Protein 1VGW (pdb70)

CATH classification: 3.90.550.10

Radius of gyration: 42.95 Å; Cα contacts (8 Å, |Δi|>4): 2694; chains: 6; bounding box: 74×108×141 Å

Sequence (1273 aa):
KRKNIALIPAAPKQYVEIGSKTVLEHVLGIFERHEAVDLTVVVVSPEDTFADKVQTAFPQVRVWKNGGQTRAETVRNGVAKLLETGLAAETDNILVHDAARCCLPSEALARLIEQAGNAAEGGILAVPVADTLKRAESGQISATVDRSGLWQAQTPQLFQAGLLHRALAAGITDEASAVEKLGVRPLLIQGDARNLKLTQPQDAYIVRLLLDLKRKNIALIPAAKQYVEIGSKTVLEHVLGIFERHEAVDLTVVVVSPEDTFADKVQTAFPQVRVWKNGGQTRAETVRNGVAKLLETGLAAETDNILVHDAARCCLPSEALARLIEQAGNAAEGGILAVPVADTLKRAESGQISATVDRSGLWQAQTPQLFQAGLLHRALAALGGITDEASAVEKLGVRPLLIQGDARNLKLTQPQDAYIVRLLLDSLKRKNIALIPAAGPKQYVEIGSKTVLEHVLGIFERHEAVDLTVVVVSPEDTFADKVQTAFPQVRVWKNGGQTRAETVRNGVAKLLETGLAAETDNILVHDAARCCLPSEALARLIEQAGNAAEGGILAVPVADTLKRAESGQISATVDRSGLWQAQTPQLFQAGLLHRALAAITDEASAVEKLGVRPLLIQGDARNLKLTQPQDAYIVRLLLDRKNIALIPAAPKQYVEIGSKTVLEHVLGIFERHEAVDLTVVVVSPEDTFADKVQTAFPQVRVWKNGGQTRAETVRNGVAKLLETGLAAETDNILVHDAARCCLPSEALARLIEQAGNAAEGGILAVPVADTLKRAESGQISATVDRSGLWQAQTPQLFQAGLLHRALAAGITDEASAVEKLGVRPLLIQGDARNLKLTQPQDAYIVRLLLDSLKRKNIALIPAAGPKQYVEIGSKTVLEHVLGIFERHEAVDLTVVVVSPEDTFADKVQTAFPQVRVWKNGGQTRAETVRNGVAKLLETGLAAETDNILVHDAARCCLPSEALARLIEQAGNAAEGGILAVPVADTLKRAESGQISATVDRSGLWQAQTPQLFQAGLLHRALAITDEASAVEKLGVRPLLIQGDARNLKLTQPQDAYIVRLLLDKRKNIALIPAAQYVEIGSKTVLEHVLGIFERHEAVDLTVVVVSPEDTFADKVQTAFPQVRVWKNGGQTRAETVRNGVAKLLETGLAAETDNILVHDAARCCLPSEALARLIEQAGNAAEGGILAVPVADTLKRAESGQISATVDRSGLWQAQTPQLFQAGLLHRALAGITDEASAVEKLGVRPLLIQGDARNLKLTQPQDAYIVRLLLD

Structure (mmCIF, N/CA/C/O backbone):
data_1VGW
#
_entry.id   1VGW
#
_cell.length_a   50.168
_cell.length_b   95.109
_cell.length_c   173.856
_cell.angle_alpha   90.00
_cell.angle_beta   93.65
_cell.angle_gamma   90.00
#
_symmetry.space_group_name_H-M   'P 1 21 1'
#
loop_
_entity.id
_entity.type
_entity.pdbx_description
1 polymer '4-diphosphocytidyl-2C-methyl-D-erythritol synthase'
2 water water
#
loop_
_atom_site.group_PDB
_atom_site.id
_atom_site.type_symbol
_atom_site.label_atom_id
_atom_site.label_alt_id
_atom_site.label_comp_id
_atom_site.label_asym_id
_atom_site.label_entity_id
_atom_site.label_seq_id
_atom_site.pdbx_PDB_ins_code
_atom_site.Cartn_x
_atom_site.Cartn_y
_atom_site.Cartn_z
_atom_site.occupancy
_atom_site.B_iso_or_equiv
_atom_site.auth_seq_id
_atom_site.auth_comp_id
_atom_site.auth_asym_id
_atom_site.auth_atom_id
_atom_site.pdbx_PDB_model_num
ATOM 1 N N . LYS A 1 4 ? 41.018 83.242 18.405 1.00 50.10 2 LYS A N 1
ATOM 2 C CA . LYS A 1 4 ? 39.751 83.955 18.128 1.00 49.03 2 LYS A CA 1
ATOM 3 C C . LYS A 1 4 ? 38.962 84.154 19.408 1.00 48.45 2 LYS A C 1
ATOM 4 O O . LYS A 1 4 ? 38.535 85.295 19.710 1.00 50.29 2 LYS A O 1
ATOM 10 N N . ARG A 1 5 ? 38.798 83.124 20.250 1.00 45.96 3 ARG A N 1
ATOM 11 C CA . ARG A 1 5 ? 38.037 83.339 21.490 1.00 44.56 3 ARG A CA 1
ATOM 12 C C . ARG A 1 5 ? 38.815 84.145 22.528 1.00 42.42 3 ARG A C 1
ATOM 13 O O . ARG A 1 5 ? 39.973 83.819 22.824 1.00 41.41 3 ARG A O 1
ATOM 21 N N . LYS A 1 6 ? 38.159 85.158 23.120 1.00 40.32 4 LYS A N 1
ATOM 22 C CA . LYS A 1 6 ? 38.850 85.944 24.158 1.00 39.81 4 LYS A CA 1
ATOM 23 C C . LYS A 1 6 ? 38.459 85.547 25.590 1.00 39.12 4 LYS A C 1
ATOM 24 O O . LYS A 1 6 ? 37.430 84.923 25.842 1.00 39.97 4 LYS A O 1
ATOM 30 N N . ASN A 1 7 ? 39.275 85.942 26.544 1.00 37.46 5 ASN A N 1
ATOM 31 C CA . ASN A 1 7 ? 39.075 85.802 27.978 1.00 37.30 5 ASN A CA 1
ATOM 32 C C . ASN A 1 7 ? 39.244 87.204 28.634 1.00 35.59 5 ASN A C 1
ATOM 33 O O . ASN A 1 7 ? 40.284 87.849 28.540 1.00 34.63 5 ASN A O 1
ATOM 38 N N . ILE A 1 8 ? 38.147 87.756 29.087 1.00 31.92 6 ILE A N 1
ATOM 39 C CA . ILE A 1 8 ? 37.998 89.055 29.660 1.00 31.01 6 ILE A CA 1
ATOM 40 C C . ILE A 1 8 ? 37.646 89.091 31.159 1.00 31.33 6 ILE A C 1
ATOM 41 O O . ILE A 1 8 ? 36.594 88.579 31.599 1.00 27.67 6 ILE A O 1
ATOM 46 N N . ALA A 1 9 ? 38.518 89.705 31.944 1.00 28.24 7 ALA A N 1
ATOM 47 C CA . ALA A 1 9 ? 38.357 89.900 33.352 1.00 32.38 7 ALA A CA 1
ATOM 48 C C . ALA A 1 9 ? 37.449 91.099 33.660 1.00 33.05 7 ALA A C 1
ATOM 49 O O . ALA A 1 9 ? 37.542 92.133 32.975 1.00 33.11 7 ALA A O 1
ATOM 51 N N . LEU A 1 10 ? 36.546 90.879 34.622 1.00 31.38 8 LEU A N 1
ATOM 52 C CA . LEU A 1 10 ? 35.622 91.978 35.012 1.00 31.95 8 LEU A CA 1
ATOM 53 C C . LEU A 1 10 ? 35.641 92.080 36.542 1.00 33.63 8 LEU A C 1
ATOM 54 O O . LEU A 1 10 ? 35.633 91.047 37.213 1.00 34.00 8 LEU A O 1
ATOM 59 N N . ILE A 1 11 ? 35.860 93.274 37.079 1.00 33.81 9 ILE A N 1
ATOM 60 C CA . ILE A 1 11 ? 35.945 93.492 38.518 1.00 33.11 9 ILE A CA 1
ATOM 61 C C . ILE A 1 11 ? 34.960 94.558 38.986 1.00 34.23 9 ILE A C 1
ATOM 62 O O . ILE A 1 11 ? 35.118 95.703 38.603 1.00 33.00 9 ILE A O 1
ATOM 67 N N . PRO A 1 12 ? 33.953 94.144 39.751 1.00 35.87 10 PRO A N 1
ATOM 68 C CA . PRO A 1 12 ? 32.966 95.042 40.347 1.00 35.01 10 PRO A CA 1
ATOM 69 C C . PRO A 1 12 ? 33.596 95.691 41.576 1.00 35.42 10 PRO A C 1
ATOM 70 O O . PRO A 1 12 ? 34.146 95.001 42.434 1.00 35.13 10 PRO A O 1
ATOM 74 N N . ALA A 1 13 ? 33.736 97.011 41.548 1.00 36.88 11 ALA A N 1
ATOM 75 C CA . ALA A 1 13 ? 34.383 97.754 42.646 1.00 36.22 11 ALA A CA 1
ATOM 76 C C . ALA A 1 13 ? 33.696 99.078 42.888 1.00 36.52 11 ALA A C 1
ATOM 77 O O . ALA A 1 13 ? 34.306 100.146 42.884 1.00 38.06 11 ALA A O 1
ATOM 79 N N . ALA A 1 14 ? 32.358 99.051 42.919 1.00 38.06 12 ALA A N 1
ATOM 80 C CA . ALA A 1 14 ? 31.573 100.261 43.080 1.00 39.33 12 ALA A CA 1
ATOM 81 C C . ALA A 1 14 ? 30.994 100.417 44.498 1.00 38.22 12 ALA A C 1
ATOM 82 O O . ALA A 1 14 ? 29.938 101.081 44.553 1.00 41.42 12 ALA A O 1
ATOM 84 N N . PRO A 1 25 ? 35.163 98.899 53.537 1.00 84.03 23 PRO A N 1
ATOM 85 C CA . PRO A 1 25 ? 35.159 98.430 52.156 1.00 83.51 23 PRO A CA 1
ATOM 86 C C . PRO A 1 25 ? 36.214 99.096 51.297 1.00 83.29 23 PRO A C 1
ATOM 87 O O . PRO A 1 25 ? 35.921 99.520 50.164 1.00 83.89 23 PRO A O 1
ATOM 91 N N . LYS A 1 26 ? 37.463 99.161 51.774 1.00 82.02 24 LYS A N 1
ATOM 92 C CA . LYS A 1 26 ? 38.501 99.822 51.014 1.00 80.81 24 LYS A CA 1
ATOM 93 C C . LYS A 1 26 ? 39.394 98.892 50.211 1.00 79.39 24 LYS A C 1
ATOM 94 O O . LYS A 1 26 ? 40.122 98.037 50.688 1.00 79.69 24 LYS A O 1
ATOM 100 N N . GLN A 1 27 ? 39.332 99.143 48.904 1.00 76.51 25 GLN A N 1
ATOM 101 C CA . GLN A 1 27 ? 40.116 98.466 47.881 1.00 72.77 25 GLN A CA 1
ATOM 102 C C . GLN A 1 27 ? 41.304 99.409 47.579 1.00 71.54 25 GLN A C 1
ATOM 103 O O . GLN A 1 27 ? 42.203 99.152 46.824 1.00 69.99 25 GLN A O 1
ATOM 109 N N . TYR A 1 28 ? 41.223 100.542 48.266 1.00 70.94 26 TYR A N 1
ATOM 110 C CA . TYR A 1 28 ? 42.143 101.635 48.240 1.00 70.41 26 TYR A CA 1
ATOM 111 C C . TYR A 1 28 ? 43.073 101.680 49.444 1.00 70.58 26 TYR A C 1
ATOM 112 O O . TYR A 1 28 ? 43.713 102.693 49.707 1.00 69.58 26 TYR A O 1
ATOM 121 N N . VAL A 1 29 ? 43.128 100.578 50.178 1.00 72.18 27 VAL A N 1
ATOM 122 C CA . VAL A 1 29 ? 44.016 100.467 51.332 1.00 74.09 27 VAL A CA 1
ATOM 123 C C . VAL A 1 29 ? 45.452 100.358 50.805 1.00 74.73 27 VAL A C 1
ATOM 124 O O . VAL A 1 29 ? 45.667 99.667 49.814 1.00 74.64 27 VAL A O 1
ATOM 128 N N . GLU A 1 30 ? 46.396 100.942 51.524 1.00 75.38 28 GLU A N 1
ATOM 129 C CA . GLU A 1 30 ? 47.782 100.931 51.100 1.00 75.94 28 GLU A CA 1
ATOM 130 C C . GLU A 1 30 ? 48.652 99.885 51.759 1.00 75.47 28 GLU A C 1
ATOM 131 O O . GLU A 1 30 ? 48.948 99.910 52.949 1.00 76.56 28 GLU A O 1
ATOM 133 N N . ILE A 1 31 ? 49.081 98.918 50.958 1.00 74.71 29 ILE A N 1
ATOM 134 C CA . ILE A 1 31 ? 49.971 97.841 51.381 1.00 74.30 29 ILE A CA 1
ATOM 135 C C . ILE A 1 31 ? 51.108 97.727 50.368 1.00 74.97 29 ILE A C 1
ATOM 136 O O . ILE A 1 31 ? 50.853 97.815 49.154 1.00 75.35 29 ILE A O 1
ATOM 141 N N . GLY A 1 32 ? 52.352 97.589 50.820 1.00 74.72 30 GLY A N 1
ATOM 142 C CA . GLY A 1 32 ? 53.454 97.547 49.802 1.00 74.44 30 GLY A CA 1
ATOM 143 C C . GLY A 1 32 ? 53.486 98.956 49.191 1.00 73.38 30 GLY A C 1
ATOM 144 O O . GLY A 1 32 ? 53.113 99.896 49.912 1.00 74.30 30 GLY A O 1
ATOM 145 N N . SER A 1 33 ? 53.740 99.111 47.906 1.00 72.58 31 SER A N 1
ATOM 146 C CA . SER A 1 33 ? 53.747 100.457 47.329 1.00 72.05 31 SER A CA 1
ATOM 147 C C . SER A 1 33 ? 52.467 100.812 46.610 1.00 70.78 31 SER A C 1
ATOM 148 O O . SER A 1 33 ? 52.429 101.838 45.907 1.00 71.19 31 SER A O 1
ATOM 151 N N . LYS A 1 34 ? 51.415 100.001 46.723 1.00 69.43 32 LYS A N 1
ATOM 152 C CA . LYS A 1 34 ? 50.164 100.275 46.023 1.00 66.52 32 LYS A CA 1
ATOM 153 C C . LYS A 1 34 ? 48.899 99.947 46.813 1.00 64.08 32 LYS A C 1
ATOM 154 O O . LYS A 1 34 ? 48.917 99.333 47.874 1.00 64.08 32 LYS A O 1
ATOM 160 N N . THR A 1 35 ? 47.760 100.249 46.186 1.00 61.24 33 THR A N 1
ATOM 161 C CA . THR A 1 35 ? 46.455 99.923 46.744 1.00 58.92 33 THR A CA 1
ATOM 162 C C . THR A 1 35 ? 46.124 98.442 46.480 1.00 56.18 33 THR A C 1
ATOM 163 O O . THR A 1 35 ? 46.814 97.795 45.685 1.00 56.49 33 THR A O 1
ATOM 167 N N . VAL A 1 36 ? 45.100 97.919 47.129 1.00 52.76 34 VAL A N 1
ATOM 168 C CA . VAL A 1 36 ? 44.630 96.550 46.975 1.00 48.68 34 VAL A CA 1
ATOM 169 C C . VAL A 1 36 ? 44.177 96.302 45.522 1.00 47.17 34 VAL A C 1
ATOM 170 O O . VAL A 1 36 ? 44.590 95.322 44.914 1.00 44.10 34 VAL A O 1
ATOM 174 N N . LEU A 1 37 ? 43.396 97.243 44.994 1.00 45.19 35 LEU A N 1
ATOM 175 C CA . LEU A 1 37 ? 42.921 97.223 43.644 1.00 45.90 35 LEU A CA 1
ATOM 176 C C . LEU A 1 37 ? 44.063 97.168 42.635 1.00 46.18 35 LEU A C 1
ATOM 177 O O . LEU A 1 37 ? 44.081 96.333 41.742 1.00 47.64 35 LEU A O 1
ATOM 182 N N . GLU A 1 38 ? 45.020 98.076 42.809 1.00 47.65 36 GLU A N 1
ATOM 183 C CA . GLU A 1 38 ? 46.189 98.085 41.910 1.00 47.57 36 GLU A CA 1
ATOM 184 C C . GLU A 1 38 ? 46.904 96.747 41.973 1.00 46.82 36 GLU A C 1
ATOM 185 O O . GLU A 1 38 ? 47.414 96.249 40.967 1.00 47.41 36 GLU A O 1
ATOM 191 N N . HIS A 1 39 ? 46.968 96.169 43.173 1.00 46.59 37 HIS A N 1
ATOM 192 C CA . HIS A 1 39 ? 47.582 94.862 43.365 1.00 46.52 37 HIS A CA 1
ATOM 193 C C . HIS A 1 39 ? 46.770 93.817 42.593 1.00 46.42 37 HIS A C 1
ATOM 194 O O . HIS A 1 39 ? 47.322 92.871 42.028 1.00 48.23 37 HIS A O 1
ATOM 201 N N . VAL A 1 40 ? 45.456 93.989 42.544 1.00 44.76 38 VAL A N 1
ATOM 202 C CA . VAL A 1 40 ? 44.586 93.066 41.827 1.00 45.06 38 VAL A CA 1
ATOM 203 C C . VAL A 1 40 ? 44.744 93.175 40.318 1.00 42.66 38 VAL A C 1
ATOM 204 O O . VAL A 1 40 ? 45.038 92.194 39.624 1.00 41.04 38 VAL A O 1
ATOM 208 N N . LEU A 1 41 ? 44.609 94.393 39.784 1.00 41.44 39 LEU A N 1
ATOM 209 C CA . LEU A 1 41 ? 44.811 94.591 38.333 1.00 39.89 39 LEU A CA 1
ATOM 210 C C . LEU A 1 41 ? 46.152 94.112 37.832 1.00 38.29 39 LEU A C 1
ATOM 211 O O . LEU A 1 41 ? 46.256 93.579 36.713 1.00 39.00 39 LEU A O 1
ATOM 216 N N . GLY A 1 42 ? 47.241 94.218 38.578 1.00 37.93 40 GLY A N 1
ATOM 217 C CA . GLY A 1 42 ? 48.521 93.724 38.099 1.00 37.18 40 GLY A CA 1
ATOM 218 C C . GLY A 1 42 ? 48.564 92.254 37.799 1.00 37.63 40 GLY A C 1
ATOM 219 O O . GLY A 1 42 ? 49.362 91.801 36.945 1.00 38.35 40 GLY A O 1
ATOM 220 N N . ILE A 1 43 ? 47.882 91.409 38.566 1.00 37.41 41 ILE A N 1
ATOM 221 C CA . ILE A 1 43 ? 47.856 89.963 38.368 1.00 35.79 41 ILE A CA 1
ATOM 222 C C . ILE A 1 43 ? 47.225 89.650 37.018 1.00 35.04 41 ILE A C 1
ATOM 223 O O . ILE A 1 43 ? 47.672 88.738 36.316 1.00 36.92 41 ILE A O 1
ATOM 228 N N . PHE A 1 44 ? 46.199 90.374 36.618 1.00 35.16 42 PHE A N 1
ATOM 229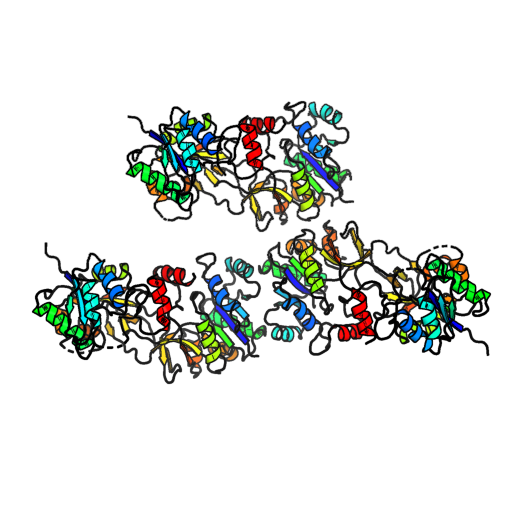 C CA . PHE A 1 44 ? 45.551 90.167 35.332 1.00 38.09 42 PHE A CA 1
ATOM 230 C C . PHE A 1 44 ? 46.354 90.739 34.166 1.00 40.06 42 PHE A C 1
ATOM 231 O O . PHE A 1 44 ? 46.551 90.107 33.124 1.00 39.88 42 PHE A O 1
ATOM 239 N N . GLU A 1 45 ? 46.919 91.927 34.353 1.00 42.20 43 GLU A N 1
ATOM 240 C CA . GLU A 1 45 ? 47.698 92.611 33.336 1.00 44.47 43 GLU A CA 1
ATOM 241 C C . GLU A 1 45 ? 48.929 91.826 32.953 1.00 45.32 43 GLU A C 1
ATOM 242 O O . GLU A 1 45 ? 49.218 91.731 31.765 1.00 47.32 43 GLU A O 1
ATOM 248 N N . ARG A 1 46 ? 49.577 91.152 33.896 1.00 46.12 44 ARG A N 1
ATOM 249 C CA . ARG A 1 46 ? 50.734 90.331 33.615 1.00 45.56 44 ARG A CA 1
ATOM 250 C C . ARG A 1 46 ? 50.367 88.927 33.174 1.00 46.51 44 ARG A C 1
ATOM 251 O O . ARG A 1 46 ? 51.284 88.155 32.860 1.00 45.71 44 ARG A O 1
ATOM 259 N N . HIS A 1 47 ? 49.081 88.557 33.067 1.00 46.93 45 HIS A N 1
ATOM 260 C CA . HIS A 1 47 ? 48.767 87.167 32.654 1.00 46.67 45 HIS A CA 1
ATOM 261 C C . HIS A 1 47 ? 48.556 87.074 31.158 1.00 46.90 45 HIS A C 1
ATOM 262 O O . HIS A 1 47 ? 47.616 87.597 30.568 1.00 45.47 45 HIS A O 1
ATOM 269 N N . GLU A 1 48 ? 49.363 86.246 30.499 1.00 49.97 46 GLU A N 1
ATOM 270 C CA . GLU A 1 48 ? 49.334 86.129 29.041 1.00 51.73 46 GLU A CA 1
ATOM 271 C C . GLU A 1 48 ? 47.996 85.729 28.478 1.00 51.08 46 GLU A C 1
ATOM 272 O O . GLU A 1 48 ? 47.545 86.259 27.436 1.00 50.69 46 GLU A O 1
ATOM 278 N N . ALA A 1 49 ? 47.211 84.920 29.203 1.00 49.65 47 ALA A N 1
ATOM 279 C CA . ALA A 1 49 ? 45.930 84.456 28.691 1.00 45.99 47 ALA A CA 1
ATOM 280 C C . ALA A 1 49 ? 44.765 85.402 28.837 1.00 44.07 47 ALA A C 1
ATOM 281 O O . ALA A 1 49 ? 43.736 85.160 28.177 1.00 43.32 47 ALA A O 1
ATOM 283 N N . VAL A 1 50 ? 44.870 86.506 29.554 1.00 41.54 48 VAL A N 1
ATOM 284 C CA . VAL A 1 50 ? 43.779 87.470 29.642 1.00 39.84 48 VAL A CA 1
ATOM 285 C C . VAL A 1 50 ? 43.969 88.570 28.591 1.00 40.11 48 VAL A C 1
ATOM 286 O O . VAL A 1 50 ? 44.979 89.285 28.658 1.00 40.43 48 VAL A O 1
ATOM 290 N N . ASP A 1 51 ? 43.015 88.785 27.717 1.00 38.21 49 ASP A N 1
ATOM 291 C CA . ASP A 1 51 ? 42.977 89.730 26.653 1.00 37.75 49 ASP A CA 1
ATOM 292 C C . ASP A 1 51 ? 42.486 91.131 27.003 1.00 37.52 49 ASP A C 1
ATOM 293 O O . ASP A 1 51 ? 42.686 92.072 26.217 1.00 37.05 49 ASP A O 1
ATOM 298 N N . LEU A 1 52 ? 41.855 91.328 28.136 1.00 36.19 50 LEU A N 1
ATOM 299 C CA . LEU A 1 52 ? 41.325 92.626 28.549 1.00 33.46 50 LEU A CA 1
ATOM 300 C C . LEU A 1 52 ? 40.791 92.549 29.993 1.00 35.74 50 LEU A C 1
ATOM 301 O O . LEU A 1 52 ? 40.267 91.532 30.474 1.00 30.34 50 LEU A O 1
ATOM 306 N N . THR A 1 53 ? 40.919 93.675 30.695 1.00 35.67 51 THR A N 1
ATOM 307 C CA . THR A 1 53 ? 40.480 93.823 32.067 1.00 32.80 51 THR A CA 1
ATOM 308 C C . THR A 1 53 ? 39.611 95.063 32.203 1.00 34.15 51 THR A C 1
ATOM 309 O O . THR A 1 53 ? 40.004 96.146 31.753 1.00 33.41 51 THR A O 1
ATOM 313 N N . VAL A 1 54 ? 38.426 94.896 32.786 1.00 33.60 52 VAL A N 1
ATOM 314 C CA . VAL A 1 54 ? 37.523 95.999 33.049 1.00 32.99 52 VAL A CA 1
ATOM 315 C C . VAL A 1 54 ? 37.218 96.111 34.574 1.00 35.97 52 VAL A C 1
ATOM 316 O O . VAL A 1 54 ? 37.146 95.088 35.278 1.00 34.00 52 VAL A O 1
ATOM 320 N N . VAL A 1 55 ? 37.092 97.327 35.068 1.00 35.61 53 VAL A N 1
ATOM 321 C CA . VAL A 1 55 ? 36.753 97.693 36.393 1.00 37.16 53 VAL A CA 1
ATOM 322 C C . VAL A 1 55 ? 35.521 98.613 36.416 1.00 38.59 53 VAL A C 1
ATOM 323 O O . VAL A 1 55 ? 35.476 99.606 35.691 1.00 37.75 53 VAL A O 1
ATOM 327 N N . VAL A 1 56 ? 34.495 98.219 37.195 1.00 37.60 54 VAL A N 1
ATOM 328 C CA . VAL A 1 56 ? 33.294 99.077 37.246 1.00 36.84 54 VAL A CA 1
ATOM 329 C C . VAL A 1 56 ? 33.251 99.794 38.602 1.00 36.86 54 VAL A C 1
ATOM 330 O O . VAL A 1 56 ? 33.351 99.110 39.617 1.00 34.84 54 VAL A O 1
ATOM 334 N N . VAL A 1 57 ? 33.260 101.116 38.589 1.00 38.47 55 VAL A N 1
ATOM 335 C CA . VAL A 1 57 ? 33.218 101.919 39.800 1.00 42.07 55 VAL A CA 1
ATOM 336 C C . VAL A 1 57 ? 31.976 102.804 39.841 1.00 45.13 55 VAL A C 1
ATOM 337 O O . VAL A 1 57 ? 31.261 102.918 38.844 1.00 45.42 55 VAL A O 1
ATOM 341 N N . SER A 1 58 ? 31.724 103.457 40.987 1.00 48.95 56 SER A N 1
ATOM 342 C CA . SER A 1 58 ? 30.551 104.360 41.035 1.00 52.15 56 SER A CA 1
ATOM 343 C C . SER A 1 58 ? 30.917 105.705 40.464 1.00 53.42 56 SER A C 1
ATOM 344 O O . SER A 1 58 ? 32.035 106.210 40.674 1.00 54.48 56 SER A O 1
ATOM 347 N N . PRO A 1 59 ? 29.972 106.422 39.871 1.00 55.34 57 PRO A N 1
ATOM 348 C CA . PRO A 1 59 ? 30.200 107.718 39.284 1.00 56.47 57 PRO A CA 1
ATOM 349 C C . PRO A 1 59 ? 30.736 108.786 40.204 1.00 58.26 57 PRO A C 1
ATOM 350 O O . PRO A 1 59 ? 30.986 109.916 39.748 1.00 59.11 57 PRO A O 1
ATOM 354 N N . GLU A 1 60 ? 30.930 108.541 41.480 1.00 60.65 58 GLU A N 1
ATOM 355 C CA . GLU A 1 60 ? 31.461 109.484 42.439 1.00 62.63 58 GLU A CA 1
ATOM 356 C C . GLU A 1 60 ? 32.799 108.993 43.002 1.00 63.27 58 GLU A C 1
ATOM 357 O O . GLU A 1 60 ? 33.319 109.584 43.951 1.00 63.93 58 GLU A O 1
ATOM 363 N N . ASP A 1 61 ? 33.358 107.925 42.442 1.00 63.59 59 ASP A N 1
ATOM 364 C CA . ASP A 1 61 ? 34.618 107.398 42.969 1.00 63.91 59 ASP A CA 1
ATOM 365 C C . ASP A 1 61 ? 35.805 108.257 42.559 1.00 65.70 59 ASP A C 1
ATOM 366 O O . ASP A 1 61 ? 36.253 108.305 41.416 1.00 65.62 59 ASP A O 1
ATOM 371 N N . THR A 1 62 ? 36.365 108.958 43.541 1.00 66.81 60 THR A N 1
ATOM 372 C CA . THR A 1 62 ? 37.492 109.841 43.383 1.00 67.78 60 THR A CA 1
ATOM 373 C C . THR A 1 62 ? 38.774 109.143 42.973 1.00 67.17 60 THR A C 1
ATOM 374 O O . THR A 1 62 ? 39.295 109.377 41.870 1.00 69.92 60 THR A O 1
ATOM 378 N N . PHE A 1 63 ? 39.293 108.261 43.810 1.00 64.70 61 PHE A N 1
ATOM 379 C CA . PHE A 1 63 ? 40.511 107.542 43.523 1.00 62.46 61 PHE A CA 1
ATOM 380 C C . PHE A 1 63 ? 40.510 106.820 42.184 1.00 60.39 61 PHE A C 1
ATOM 381 O O . PHE A 1 63 ? 41.603 106.482 41.676 1.00 60.13 61 PHE A O 1
ATOM 389 N N . ALA A 1 64 ? 39.374 106.538 41.567 1.00 56.76 62 ALA A N 1
ATOM 390 C CA . ALA A 1 64 ? 39.249 105.845 40.309 1.00 53.57 62 ALA A CA 1
ATOM 391 C C . ALA A 1 64 ? 40.031 106.475 39.156 1.00 51.25 62 ALA A C 1
ATOM 392 O O . ALA A 1 64 ? 40.716 105.740 38.430 1.00 47.96 62 ALA A O 1
ATOM 394 N N . ASP A 1 65 ? 39.976 107.793 38.990 1.00 49.57 63 ASP A N 1
ATOM 395 C CA . ASP A 1 65 ? 40.715 108.489 37.961 1.00 47.05 63 ASP A CA 1
ATOM 396 C C . ASP A 1 65 ? 42.211 108.229 38.030 1.00 46.92 63 ASP A C 1
ATOM 397 O O . ASP A 1 65 ? 42.807 107.989 36.977 1.00 47.84 63 ASP A O 1
ATOM 402 N N . LYS A 1 66 ? 42.831 108.192 39.211 1.00 46.39 64 LYS A N 1
ATOM 403 C CA . LYS A 1 66 ? 44.266 107.964 39.316 1.00 45.77 64 LYS A CA 1
ATOM 404 C C . LYS A 1 66 ? 44.598 106.512 38.968 1.00 45.32 64 LYS A C 1
ATOM 405 O O . LYS A 1 66 ? 45.694 106.235 38.475 1.00 44.83 64 LYS A O 1
ATOM 411 N N . VAL A 1 67 ? 43.662 105.608 39.307 1.00 43.80 65 VAL A N 1
ATOM 412 C CA . VAL A 1 67 ? 43.834 104.188 39.004 1.00 41.17 65 VAL A CA 1
ATOM 413 C C . VAL A 1 67 ? 43.892 104.019 37.480 1.00 38.97 65 VAL A C 1
ATOM 414 O O . VAL A 1 67 ? 44.694 103.260 36.968 1.00 39.64 65 VAL A O 1
ATOM 418 N N . GLN A 1 68 ? 42.983 104.698 36.803 1.00 38.26 66 GLN A N 1
ATOM 419 C CA . GLN A 1 68 ? 42.948 104.660 35.346 1.00 38.95 66 GLN A CA 1
ATOM 420 C C . GLN A 1 68 ? 44.296 105.120 34.789 1.00 38.49 66 GLN A C 1
ATOM 421 O O . GLN A 1 68 ? 44.855 104.467 33.931 1.00 39.18 66 GLN A O 1
ATOM 427 N N . THR A 1 69 ? 44.804 106.246 35.323 1.00 37.62 67 THR A N 1
ATOM 428 C CA . THR A 1 69 ? 46.068 106.783 34.877 1.00 36.32 67 THR A CA 1
ATOM 429 C C . THR A 1 69 ? 47.182 105.779 35.018 1.00 36.59 67 THR A C 1
ATOM 430 O O . THR A 1 69 ? 48.018 105.662 34.115 1.00 38.52 67 THR A O 1
ATOM 434 N N . ALA A 1 70 ? 47.242 105.016 36.090 1.00 36.29 68 ALA A N 1
ATOM 435 C CA . ALA A 1 70 ? 48.311 104.022 36.234 1.00 35.88 68 ALA A CA 1
ATOM 436 C C . ALA A 1 70 ? 48.116 102.798 35.369 1.00 36.07 68 ALA A C 1
ATOM 437 O O . ALA A 1 70 ? 49.060 101.978 35.262 1.00 36.61 68 ALA A O 1
ATOM 439 N N . PHE A 1 71 ? 46.943 102.539 34.817 1.00 35.00 69 PHE A N 1
ATOM 440 C CA . PHE A 1 71 ? 46.660 101.349 34.008 1.00 34.36 69 PHE A CA 1
ATOM 441 C C . PHE A 1 71 ? 45.820 101.785 32.803 1.00 34.61 69 PHE A C 1
ATOM 442 O O . PHE A 1 71 ? 44.591 101.663 32.742 1.00 33.51 69 PHE A O 1
ATOM 450 N N . PRO A 1 72 ? 46.473 102.354 31.787 1.00 34.65 70 PRO A N 1
ATOM 451 C CA . PRO A 1 72 ? 45.792 102.915 30.634 1.00 32.18 70 PRO A CA 1
ATOM 452 C C . PRO A 1 72 ? 45.135 101.926 29.729 1.00 32.94 70 PRO A C 1
ATOM 453 O O . PRO A 1 72 ? 44.116 102.276 29.066 1.00 33.78 70 PRO A O 1
ATOM 457 N N . GLN A 1 73 ? 45.533 100.664 29.744 1.00 32.72 71 GLN A N 1
ATOM 458 C CA . GLN A 1 73 ? 44.911 99.643 28.914 1.00 34.56 71 GLN A CA 1
ATOM 459 C C . GLN A 1 73 ? 43.714 98.975 29.559 1.00 35.19 71 GLN A C 1
ATOM 460 O O . GLN A 1 73 ? 42.960 98.240 28.900 1.00 35.17 71 GLN A O 1
ATOM 466 N N . VAL A 1 74 ? 43.507 99.212 30.851 1.00 35.47 72 VAL A N 1
ATOM 467 C CA . VAL A 1 74 ? 42.350 98.692 31.594 1.00 34.64 72 VAL A CA 1
ATOM 468 C C . VAL A 1 74 ? 41.170 99.630 31.376 1.00 33.75 72 VAL A C 1
ATOM 469 O O . VAL A 1 74 ? 41.400 100.837 31.400 1.00 36.88 72 VAL A O 1
ATOM 473 N N . ARG A 1 75 ? 39.973 99.146 31.126 1.00 34.79 73 ARG A N 1
ATOM 474 C CA . ARG A 1 75 ? 38.834 100.067 30.945 1.00 35.69 73 ARG A CA 1
ATOM 475 C C . ARG A 1 75 ? 38.181 100.307 32.310 1.00 37.48 73 ARG A C 1
ATOM 476 O O . ARG A 1 75 ? 37.870 99.368 33.064 1.00 37.41 73 ARG A O 1
ATOM 484 N N . VAL A 1 76 ? 38.139 101.551 32.752 1.00 36.50 74 VAL A N 1
ATOM 485 C CA . VAL A 1 76 ? 37.542 101.893 34.032 1.00 34.93 74 VAL A CA 1
ATOM 486 C C . VAL A 1 76 ? 36.192 102.567 33.774 1.00 34.92 74 VAL A C 1
ATOM 487 O O . VAL A 1 76 ? 36.175 103.684 33.290 1.00 33.73 74 VAL A O 1
ATOM 491 N N . TRP A 1 77 ? 35.115 101.843 33.980 1.00 36.99 75 TRP A N 1
ATOM 492 C CA . TRP A 1 77 ? 33.760 102.286 33.712 1.00 39.76 75 TRP A CA 1
ATOM 493 C C . TRP A 1 77 ? 33.023 102.723 34.986 1.00 42.01 75 TRP A C 1
ATOM 494 O O . TRP A 1 77 ? 33.068 102.064 36.027 1.00 42.18 75 TRP A O 1
ATOM 505 N N . LYS A 1 78 ? 32.283 103.807 34.895 1.00 43.42 76 LYS A N 1
ATOM 506 C CA . LYS A 1 78 ? 31.556 104.424 35.970 1.00 47.24 76 LYS A CA 1
ATOM 507 C C . LYS A 1 78 ? 30.063 104.161 35.939 1.00 48.96 76 LYS A C 1
ATOM 508 O O . LYS A 1 78 ? 29.228 105.039 36.214 1.00 50.17 76 LYS A O 1
ATOM 514 N N . ASN A 1 79 ? 29.682 102.922 35.666 1.00 49.29 77 ASN A N 1
ATOM 515 C CA . ASN A 1 79 ? 28.266 102.559 35.626 1.00 49.17 77 ASN A CA 1
ATOM 516 C C . ASN A 1 79 ? 27.945 101.532 36.697 1.00 48.86 77 ASN A C 1
ATOM 517 O O . ASN A 1 79 ? 27.337 100.504 36.455 1.00 47.76 77 ASN A O 1
ATOM 522 N N . GLY A 1 80 ? 28.512 101.761 37.887 1.00 50.01 78 GLY A N 1
ATOM 523 C CA . GLY A 1 80 ? 28.231 100.862 39.022 1.00 51.76 78 GLY A CA 1
ATOM 524 C C . GLY A 1 80 ? 26.763 101.077 39.416 1.00 52.18 78 GLY A C 1
ATOM 525 O O . GLY A 1 80 ? 26.214 102.150 39.148 1.00 52.46 78 GLY A O 1
ATOM 526 N N . GLY A 1 81 ? 26.112 100.055 39.939 1.00 53.40 79 GLY A N 1
ATOM 527 C CA . GLY A 1 81 ? 24.699 100.205 40.330 1.00 55.09 79 GLY A CA 1
ATOM 528 C C . GLY A 1 81 ? 24.569 100.466 41.831 1.00 55.26 79 GLY A C 1
ATOM 529 O O . GLY A 1 81 ? 25.405 101.137 42.438 1.00 55.75 79 GLY A O 1
ATOM 530 N N . GLN A 1 82 ? 23.537 99.871 42.423 1.00 55.42 80 GLN A N 1
ATOM 531 C CA . GLN A 1 82 ? 23.299 100.018 43.858 1.00 55.22 80 GLN A CA 1
ATOM 532 C C . GLN A 1 82 ? 23.724 98.790 44.633 1.00 53.02 80 GLN A C 1
ATOM 533 O O . GLN A 1 82 ? 23.915 98.857 45.842 1.00 53.49 80 GLN A O 1
ATOM 539 N N . THR A 1 83 ? 23.870 97.675 43.936 1.00 51.10 81 THR A N 1
ATOM 540 C CA . THR A 1 83 ? 24.268 96.411 44.536 1.00 48.53 81 THR A CA 1
ATOM 541 C C . THR A 1 83 ? 25.412 95.777 43.745 1.00 48.94 81 THR A C 1
ATOM 542 O O . THR A 1 83 ? 25.496 95.994 42.519 1.00 47.85 81 THR A O 1
ATOM 546 N N . ARG A 1 84 ? 26.143 94.848 44.364 1.00 47.37 82 ARG A N 1
ATOM 547 C CA . ARG A 1 84 ? 27.168 94.131 43.586 1.00 47.57 82 ARG A CA 1
ATOM 548 C C . ARG A 1 84 ? 26.505 93.468 42.387 1.00 47.17 82 ARG A C 1
ATOM 549 O O . ARG A 1 84 ? 27.064 93.553 41.287 1.00 48.59 82 ARG A O 1
ATOM 557 N N . ALA A 1 85 ? 25.303 92.924 42.526 1.00 48.37 83 ALA A N 1
ATOM 558 C CA . ALA A 1 85 ? 24.577 92.272 41.434 1.00 47.27 83 ALA A CA 1
ATOM 559 C C . ALA A 1 85 ? 24.267 93.214 40.279 1.00 47.65 83 ALA A C 1
ATOM 560 O O . ALA A 1 85 ? 24.288 92.863 39.099 1.00 46.12 83 ALA A O 1
ATOM 562 N N . GLU A 1 86 ? 23.840 94.428 40.641 1.00 47.96 84 GLU A N 1
ATOM 563 C CA . GLU A 1 86 ? 23.532 95.413 39.601 1.00 48.46 84 GLU A CA 1
ATOM 564 C C . GLU A 1 86 ? 24.814 95.885 38.919 1.00 47.20 84 GLU A C 1
ATOM 565 O O . GLU A 1 86 ? 24.833 96.028 37.696 1.00 46.06 84 GLU A O 1
ATOM 571 N N . THR A 1 87 ? 25.904 96.085 39.681 1.00 46.81 85 THR A N 1
ATOM 572 C CA . THR A 1 87 ? 27.133 96.560 39.039 1.00 45.07 85 THR A CA 1
ATOM 573 C C . THR A 1 87 ? 27.740 95.511 38.127 1.00 43.78 85 THR A C 1
ATOM 574 O O . THR A 1 87 ? 28.237 95.862 37.058 1.00 42.60 85 THR A O 1
ATOM 578 N N . VAL A 1 88 ? 27.553 94.221 38.386 1.00 43.58 86 VAL A N 1
ATOM 579 C CA . VAL A 1 88 ? 28.032 93.156 37.518 1.00 42.82 86 VAL A CA 1
ATOM 580 C C . VAL A 1 88 ? 27.170 93.076 36.250 1.00 44.74 86 VAL A C 1
ATOM 581 O O . VAL A 1 88 ? 27.640 92.803 35.144 1.00 45.78 86 VAL A O 1
ATOM 585 N N . ARG A 1 89 ? 25.874 93.287 36.407 1.00 45.21 87 ARG A N 1
ATOM 586 C CA . ARG A 1 89 ? 24.891 93.278 35.335 1.00 43.96 87 ARG A CA 1
ATOM 587 C C . ARG A 1 89 ? 25.175 94.409 34.358 1.00 43.77 87 ARG A C 1
ATOM 588 O O . ARG A 1 89 ? 25.163 94.216 33.130 1.00 44.36 87 ARG A O 1
ATOM 596 N N . ASN A 1 90 ? 25.510 95.592 34.886 1.00 42.33 88 ASN A N 1
ATOM 597 C CA . ASN A 1 90 ? 25.836 96.710 33.965 1.00 42.35 88 ASN A CA 1
ATOM 598 C C . ASN A 1 90 ? 27.124 96.442 33.187 1.00 40.54 88 ASN A C 1
ATOM 599 O O . ASN A 1 90 ? 27.176 96.715 31.996 1.00 40.71 88 ASN A O 1
ATOM 604 N N . GLY A 1 91 ? 28.141 95.892 33.840 1.00 39.42 89 GLY A N 1
ATOM 605 C CA . GLY A 1 91 ? 29.403 95.541 33.234 1.00 38.92 89 GLY A CA 1
ATOM 606 C C . GLY A 1 91 ? 29.245 94.549 32.084 1.00 38.18 89 GLY A C 1
ATOM 607 O O . GLY A 1 91 ? 29.702 94.841 30.976 1.00 38.24 89 GLY A O 1
ATOM 608 N N . VAL A 1 92 ? 28.585 93.421 32.311 1.00 36.39 90 VAL A N 1
ATOM 609 C CA . VAL A 1 92 ? 28.358 92.432 31.255 1.00 34.82 90 VAL A CA 1
ATOM 610 C C . VAL A 1 92 ? 27.541 93.013 30.115 1.00 35.38 90 VAL A C 1
ATOM 611 O O . VAL A 1 92 ? 27.773 92.735 28.928 1.00 33.60 90 VAL A O 1
ATOM 615 N N . ALA A 1 93 ? 26.468 93.752 30.446 1.00 36.35 91 ALA A N 1
ATOM 616 C CA . ALA A 1 93 ? 25.642 94.325 29.370 1.00 38.34 91 ALA A CA 1
ATOM 617 C C . ALA A 1 93 ? 26.495 95.232 28.472 1.00 40.11 91 ALA A C 1
ATOM 618 O O . ALA A 1 93 ? 26.478 95.091 27.250 1.00 38.67 91 ALA A O 1
ATOM 620 N N . LYS A 1 94 ? 27.314 96.112 29.077 1.00 40.80 92 LYS A N 1
ATOM 621 C CA . LYS A 1 94 ? 28.140 97.031 28.290 1.00 40.34 92 LYS A CA 1
ATOM 622 C C . LYS A 1 94 ? 29.167 96.347 27.415 1.00 38.80 92 LYS A C 1
ATOM 623 O O . LYS A 1 94 ? 29.395 96.779 26.282 1.00 37.65 92 LYS A O 1
ATOM 629 N N . LEU A 1 95 ? 29.843 95.321 27.892 1.00 37.18 93 LEU A N 1
ATOM 630 C CA . LEU A 1 95 ? 30.822 94.607 27.080 1.00 38.30 93 LEU A CA 1
ATOM 631 C C . LEU A 1 95 ? 30.147 94.071 25.807 1.00 40.75 93 LEU A C 1
ATOM 632 O O . LEU A 1 95 ? 30.707 94.082 24.698 1.00 41.25 93 LEU A O 1
ATOM 637 N N . LEU A 1 96 ? 28.904 93.645 25.900 1.00 41.78 94 LEU A N 1
ATOM 638 C CA . LEU A 1 96 ? 28.132 93.114 24.797 1.00 43.17 94 LEU A CA 1
ATOM 639 C C . LEU A 1 96 ? 27.633 94.223 23.873 1.00 44.58 94 LEU A C 1
ATOM 640 O O . LEU A 1 96 ? 27.755 94.109 22.642 1.00 45.17 94 LEU A O 1
ATOM 645 N N . GLU A 1 97 ? 27.000 95.240 24.426 1.00 45.42 95 GLU A N 1
ATOM 646 C CA . GLU A 1 97 ? 26.473 96.339 23.626 1.00 48.96 95 GLU A CA 1
ATOM 647 C C . GLU A 1 97 ? 27.608 97.064 22.900 1.00 48.59 95 GLU A C 1
ATOM 648 O O . GLU A 1 97 ? 27.527 97.469 21.748 1.00 49.02 95 GLU A O 1
ATOM 654 N N . THR A 1 98 ? 28.722 97.215 23.584 1.00 47.66 96 THR A N 1
ATOM 655 C CA . THR A 1 98 ? 29.919 97.837 23.073 1.00 46.94 96 THR A CA 1
ATOM 656 C C . THR A 1 98 ? 30.596 97.037 21.981 1.00 46.89 96 THR A C 1
ATOM 657 O O . THR A 1 98 ? 31.426 97.591 21.216 1.00 45.88 96 THR A O 1
ATOM 661 N N . GLY A 1 99 ? 30.382 95.722 21.935 1.00 44.67 97 GLY A N 1
ATOM 662 C CA . GLY A 1 99 ? 31.012 94.875 20.931 1.00 41.59 97 GLY A CA 1
ATOM 663 C C . GLY A 1 99 ? 32.389 94.406 21.355 1.00 41.52 97 GLY A C 1
ATOM 664 O O . GLY A 1 99 ? 33.032 93.558 20.699 1.00 41.88 97 GLY A O 1
ATOM 665 N N . LEU A 1 100 ? 32.894 94.857 22.501 1.00 39.00 98 LEU A N 1
ATOM 666 C CA . LEU A 1 100 ? 34.198 94.438 22.986 1.00 39.81 98 LEU A CA 1
ATOM 667 C C . LEU A 1 100 ? 34.272 92.938 23.231 1.00 39.13 98 LEU A C 1
ATOM 668 O O . LEU A 1 100 ? 35.342 92.330 23.197 1.00 38.25 98 LEU A O 1
ATOM 673 N N . ALA A 1 101 ? 33.139 92.318 23.532 1.00 39.99 99 ALA A N 1
ATOM 674 C CA . ALA A 1 101 ? 33.076 90.883 23.739 1.00 39.60 99 ALA A CA 1
ATOM 675 C C . ALA A 1 101 ? 31.917 90.287 22.932 1.00 38.30 99 ALA A C 1
ATOM 676 O O . ALA A 1 101 ? 30.853 90.894 22.892 1.00 38.18 99 ALA A O 1
ATOM 678 N N . ALA A 1 102 ? 32.169 89.170 22.302 1.00 38.87 100 ALA A N 1
ATOM 679 C CA . ALA A 1 102 ? 31.160 88.414 21.552 1.00 39.10 100 ALA A CA 1
ATOM 680 C C . ALA A 1 102 ? 30.384 87.545 22.565 1.00 40.32 100 ALA A C 1
ATOM 681 O O . ALA A 1 102 ? 31.014 87.051 23.533 1.00 41.77 100 ALA A O 1
ATOM 683 N N . GLU A 1 103 ? 29.199 87.115 22.207 1.00 39.81 101 GLU A N 1
ATOM 684 C CA . GLU A 1 103 ? 28.360 86.261 23.010 1.00 39.83 101 GLU A CA 1
ATOM 685 C C . GLU A 1 103 ? 29.079 84.984 23.456 1.00 37.85 101 GLU A C 1
ATOM 686 O O . GLU A 1 103 ? 28.699 84.447 24.486 1.00 36.25 101 GLU A O 1
ATOM 692 N N . THR A 1 104 ? 30.048 84.501 22.702 1.00 35.25 102 THR A N 1
ATOM 693 C CA . THR A 1 104 ? 30.795 83.311 22.992 1.00 33.20 102 THR A CA 1
ATOM 694 C C . THR A 1 104 ? 32.148 83.549 23.622 1.00 30.72 102 THR A C 1
ATOM 695 O O . THR A 1 104 ? 32.935 82.614 23.783 1.00 28.67 102 THR A O 1
ATOM 699 N N . ASP A 1 105 ? 32.503 84.800 23.946 1.00 32.04 103 ASP A N 1
ATOM 700 C CA . ASP A 1 105 ? 33.798 85.002 24.650 1.00 32.67 103 ASP A CA 1
ATOM 701 C C . ASP A 1 105 ? 33.545 84.820 26.188 1.00 32.14 103 ASP A C 1
ATOM 702 O O . ASP A 1 105 ? 32.400 84.878 26.643 1.00 29.11 103 ASP A O 1
ATOM 707 N N . ASN A 1 106 ? 34.590 84.494 26.915 1.00 30.34 104 ASN A N 1
ATOM 708 C CA . ASN A 1 106 ? 34.527 84.233 28.325 1.00 32.43 104 ASN A CA 1
ATOM 709 C C . ASN A 1 106 ? 34.726 85.483 29.191 1.00 31.77 104 ASN A C 1
ATOM 710 O O . ASN A 1 106 ? 35.697 86.211 28.942 1.00 30.67 104 ASN A O 1
ATOM 715 N N . ILE A 1 107 ? 33.879 85.621 30.195 1.00 30.83 105 ILE A N 1
ATOM 716 C CA . ILE A 1 107 ? 33.960 86.696 31.192 1.00 28.33 105 ILE A CA 1
ATOM 717 C C . ILE A 1 107 ? 34.369 86.067 32.553 1.00 28.68 105 ILE A C 1
ATOM 718 O O . ILE A 1 107 ? 33.691 85.116 32.948 1.00 25.72 105 ILE A O 1
ATOM 723 N N . LEU A 1 108 ? 35.429 86.526 33.178 1.00 28.03 106 LEU A N 1
ATOM 724 C CA . LEU A 1 108 ? 35.921 86.098 34.457 1.00 27.32 106 LEU A CA 1
ATOM 725 C C . LEU A 1 108 ? 35.597 87.166 35.543 1.00 31.33 106 LEU A C 1
ATOM 726 O O . LEU A 1 108 ? 36.242 88.233 35.599 1.00 31.67 106 LEU A O 1
ATOM 731 N N . VAL A 1 109 ? 34.511 86.960 36.317 1.00 31.32 107 VAL A N 1
ATOM 732 C CA . VAL A 1 109 ? 34.155 87.966 37.357 1.00 29.41 107 VAL A CA 1
ATOM 733 C C . VAL A 1 109 ? 35.015 87.714 38.598 1.00 28.99 107 VAL A C 1
ATOM 734 O O . VAL A 1 109 ? 35.062 86.578 39.087 1.00 29.56 107 VAL A O 1
ATOM 738 N N . HIS A 1 110 ? 35.769 88.687 39.087 1.00 27.53 108 HIS A N 1
ATOM 739 C CA . HIS A 1 110 ? 36.686 88.477 40.189 1.00 27.75 108 HIS A CA 1
ATOM 740 C C . HIS A 1 110 ? 36.505 89.472 41.317 1.00 30.33 108 HIS A C 1
ATOM 741 O O . HIS A 1 110 ? 36.245 90.644 41.011 1.00 32.92 108 HIS A O 1
ATOM 748 N N . ASP A 1 111 ? 36.656 89.041 42.568 1.00 30.70 109 ASP A N 1
ATOM 749 C CA . ASP A 1 111 ? 36.504 89.972 43.708 1.00 30.74 109 ASP A CA 1
ATOM 750 C C . ASP A 1 111 ? 37.693 90.918 43.794 1.00 32.25 109 ASP A C 1
ATOM 751 O O . ASP A 1 111 ? 38.839 90.486 43.832 1.00 30.80 109 ASP A O 1
ATOM 756 N N . ALA A 1 112 ? 37.418 92.195 44.013 1.00 35.67 110 ALA A N 1
ATOM 757 C CA . ALA A 1 112 ? 38.431 93.242 44.122 1.00 36.89 110 ALA A CA 1
ATOM 758 C C . ALA A 1 112 ? 39.337 93.093 45.322 1.00 38.87 110 ALA A C 1
ATOM 759 O O . ALA A 1 112 ? 40.450 93.626 45.335 1.00 40.31 110 ALA A O 1
ATOM 761 N N . ALA A 1 113 ? 38.903 92.361 46.354 1.00 38.68 111 ALA A N 1
ATOM 762 C CA . ALA A 1 113 ? 39.650 92.145 47.546 1.00 38.93 111 ALA A CA 1
ATOM 763 C C . ALA A 1 113 ? 40.399 90.827 47.585 1.00 39.22 111 ALA A C 1
ATOM 764 O O . ALA A 1 113 ? 41.106 90.612 48.598 1.00 37.72 111 ALA A O 1
ATOM 766 N N . ARG A 1 114 ? 40.299 90.002 46.556 1.00 37.95 112 ARG A N 1
ATOM 767 C CA . ARG A 1 114 ? 41.115 88.779 46.494 1.00 37.94 112 ARG A CA 1
ATOM 768 C C . ARG A 1 114 ? 42.381 89.162 45.690 1.00 39.51 112 ARG A C 1
ATOM 769 O O . ARG A 1 114 ? 42.613 88.723 44.553 1.00 39.85 112 ARG A O 1
ATOM 777 N N . CYS A 1 115 ? 43.214 89.987 46.290 1.00 37.28 113 CYS A N 1
ATOM 778 C CA . CYS A 1 115 ? 44.404 90.518 45.730 1.00 38.32 113 CYS A CA 1
ATOM 779 C C . CYS A 1 115 ? 45.640 89.669 45.917 1.00 38.71 113 CYS A C 1
ATOM 780 O O . CYS A 1 115 ? 46.712 90.288 45.950 1.00 39.61 113 CYS A O 1
ATOM 783 N N . CYS A 1 116 ? 45.533 88.365 46.059 1.00 38.56 114 CYS A N 1
ATOM 784 C CA . CYS A 1 116 ? 46.670 87.481 46.222 1.00 38.15 114 CYS A CA 1
ATOM 785 C C . CYS A 1 116 ? 46.506 86.235 45.360 1.00 38.22 114 CYS A C 1
ATOM 786 O O . CYS A 1 116 ? 47.178 85.249 45.616 1.00 39.90 114 CYS A O 1
ATOM 789 N N . LEU A 1 117 ? 45.538 86.235 44.459 1.00 38.72 115 LEU A N 1
ATOM 790 C CA . LEU A 1 117 ? 45.302 85.107 43.563 1.00 39.89 115 LEU A CA 1
ATOM 791 C C . LEU A 1 117 ? 46.559 84.702 42.817 1.00 41.67 115 LEU A C 1
ATOM 792 O O . LEU A 1 117 ? 47.168 85.535 42.128 1.00 41.27 115 LEU A O 1
ATOM 797 N N . PRO A 1 118 ? 46.953 83.446 42.916 1.00 43.16 116 PRO A N 1
ATOM 798 C CA . PRO A 1 118 ? 48.123 82.940 42.208 1.00 43.20 116 PRO A CA 1
ATOM 799 C C . PRO A 1 118 ? 47.859 82.785 40.723 1.00 44.16 116 PRO A C 1
ATOM 800 O O . PRO A 1 118 ? 46.983 82.041 40.272 1.00 42.36 116 PRO A O 1
ATOM 804 N N . SER A 1 119 ? 48.785 83.303 39.901 1.00 46.24 117 SER A N 1
ATOM 805 C CA . SER A 1 119 ? 48.710 83.217 38.444 1.00 45.09 117 SER A CA 1
ATOM 806 C C . SER A 1 119 ? 48.559 81.803 37.929 1.00 44.73 117 SER A C 1
ATOM 807 O O . SER A 1 119 ? 47.889 81.551 36.906 1.00 44.60 117 SER A O 1
ATOM 810 N N . GLU A 1 120 ? 49.156 80.831 38.593 1.00 44.96 118 GLU A N 1
ATOM 811 C CA . GLU A 1 120 ? 49.025 79.412 38.227 1.00 46.34 118 GLU A CA 1
ATOM 812 C C . GLU A 1 120 ? 47.604 78.911 38.422 1.00 45.16 118 GLU A C 1
ATOM 813 O O . GLU A 1 120 ? 47.143 77.987 37.747 1.00 45.26 118 GLU A O 1
ATOM 819 N N . ALA A 1 121 ? 46.836 79.518 39.342 1.00 44.35 119 ALA A N 1
ATOM 820 C CA . ALA A 1 121 ? 45.451 79.051 39.567 1.00 41.94 119 ALA A CA 1
ATOM 821 C C . ALA A 1 121 ? 44.544 79.703 38.532 1.00 41.24 119 ALA A C 1
ATOM 822 O O . ALA A 1 121 ? 43.635 79.063 37.986 1.00 40.51 119 ALA A O 1
ATOM 824 N N . LEU A 1 122 ? 44.916 80.933 38.148 1.00 40.61 120 LEU A N 1
ATOM 825 C CA . LEU A 1 122 ? 44.187 81.640 37.064 1.00 39.37 120 LEU A CA 1
ATOM 826 C C . LEU A 1 122 ? 44.373 80.868 35.766 1.00 39.11 120 LEU A C 1
ATOM 827 O O . LEU A 1 122 ? 43.421 80.721 34.987 1.00 39.90 120 LEU A O 1
ATOM 832 N N . ALA A 1 123 ? 45.549 80.259 35.575 1.00 39.07 121 ALA A N 1
ATOM 833 C CA . ALA A 1 123 ? 45.818 79.463 34.368 1.00 38.46 121 ALA A CA 1
ATOM 834 C C . ALA A 1 123 ? 44.958 78.213 34.364 1.00 39.12 121 ALA A C 1
ATOM 835 O O . ALA A 1 123 ? 44.328 77.869 33.362 1.00 39.27 121 ALA A O 1
ATOM 837 N N . ARG A 1 124 ? 44.872 77.563 35.544 1.00 38.72 122 ARG A N 1
ATOM 838 C CA . ARG A 1 124 ? 44.018 76.374 35.671 1.00 36.90 122 ARG A CA 1
ATOM 839 C C . ARG A 1 124 ? 42.588 76.694 35.293 1.00 34.83 122 ARG A C 1
ATOM 840 O O . ARG A 1 124 ? 41.920 75.992 34.540 1.00 36.09 122 ARG A O 1
ATOM 848 N N . LEU A 1 125 ? 42.080 77.804 35.865 1.00 34.25 123 LEU A N 1
ATOM 849 C CA . LEU A 1 125 ? 40.691 78.168 35.598 1.00 34.03 123 LEU A CA 1
ATOM 850 C C . LEU A 1 125 ? 40.429 78.295 34.100 1.00 34.22 123 LEU A C 1
ATOM 851 O O . LEU A 1 125 ? 39.432 77.781 33.606 1.00 34.80 123 LEU A O 1
ATOM 856 N N . ILE A 1 126 ? 41.269 79.084 33.416 1.00 35.56 124 ILE A N 1
ATOM 857 C CA . ILE A 1 126 ? 41.099 79.279 31.959 1.00 34.96 124 ILE A CA 1
ATOM 858 C C . ILE A 1 126 ? 41.363 77.983 31.188 1.00 32.37 124 ILE A C 1
ATOM 859 O O . ILE A 1 126 ? 40.588 77.625 30.294 1.00 32.70 124 ILE A O 1
ATOM 864 N N . GLU A 1 127 ? 42.377 77.225 31.534 1.00 31.35 125 GLU A N 1
ATOM 865 C CA . GLU A 1 127 ? 42.646 75.960 30.835 1.00 34.64 125 GLU A CA 1
ATOM 866 C C . GLU A 1 127 ? 41.576 74.914 31.025 1.00 36.54 125 GLU A C 1
ATOM 867 O O . GLU A 1 127 ? 41.233 74.169 30.067 1.00 36.52 125 GLU A O 1
ATOM 873 N N . GLN A 1 128 ? 40.920 74.851 32.203 1.00 36.24 126 GLN A N 1
ATOM 874 C CA . GLN A 1 128 ? 39.879 73.830 32.422 1.00 34.40 126 GLN A CA 1
ATOM 875 C C . GLN A 1 128 ? 38.479 74.251 32.152 1.00 31.40 126 GLN A C 1
ATOM 876 O O . GLN A 1 128 ? 37.650 73.407 31.742 1.00 31.90 126 GLN A O 1
ATOM 882 N N . ALA A 1 129 ? 38.108 75.527 32.245 1.00 33.91 127 ALA A N 1
ATOM 883 C CA . ALA A 1 129 ? 36.688 75.903 31.963 1.00 34.38 127 ALA A CA 1
ATOM 884 C C . ALA A 1 129 ? 36.569 76.802 30.762 1.00 33.60 127 ALA A C 1
ATOM 885 O O . ALA A 1 129 ? 35.483 77.168 30.302 1.00 31.60 127 ALA A O 1
ATOM 887 N N . GLY A 1 130 ? 37.714 77.156 30.155 1.00 36.62 128 GLY A N 1
ATOM 888 C CA . GLY A 1 130 ? 37.763 77.981 28.973 1.00 38.08 128 GLY A CA 1
ATOM 889 C C . GLY A 1 130 ? 36.957 77.458 27.790 1.00 39.62 128 GLY A C 1
ATOM 890 O O . GLY A 1 130 ? 36.329 78.270 27.077 1.00 37.87 128 GLY A O 1
ATOM 891 N N . ASN A 1 131 ? 36.998 76.162 27.506 1.00 41.38 129 ASN A N 1
ATOM 892 C CA . ASN A 1 131 ? 36.273 75.539 26.423 1.00 45.29 129 ASN A CA 1
ATOM 893 C C . ASN A 1 131 ? 35.087 74.684 26.882 1.00 46.31 129 ASN A C 1
ATOM 894 O O . ASN A 1 131 ? 34.720 73.714 26.186 1.00 45.56 129 ASN A O 1
ATOM 899 N N . ALA A 1 132 ? 34.511 74.994 28.044 1.00 44.68 130 ALA A N 1
ATOM 900 C CA . ALA A 1 132 ? 33.341 74.211 28.493 1.00 42.08 130 ALA A CA 1
ATOM 901 C C . ALA A 1 132 ? 32.089 75.052 28.388 1.00 40.40 130 ALA A C 1
ATOM 902 O O . ALA A 1 132 ? 32.080 76.212 28.833 1.00 42.32 130 ALA A O 1
ATOM 904 N N . ALA A 1 133 ? 30.987 74.538 27.853 1.00 37.72 131 ALA A N 1
ATOM 905 C CA . ALA A 1 133 ? 29.783 75.341 27.725 1.00 36.18 131 ALA A CA 1
ATOM 906 C C . ALA A 1 133 ? 29.214 75.726 29.093 1.00 36.75 131 ALA A C 1
ATOM 907 O O . ALA A 1 133 ? 28.453 76.695 29.187 1.00 36.03 131 ALA A O 1
ATOM 909 N N . GLU A 1 134 ? 29.507 74.968 30.137 1.00 35.60 132 GLU A N 1
ATOM 910 C CA . GLU A 1 134 ? 28.930 75.258 31.438 1.00 36.81 132 GLU A CA 1
ATOM 911 C C . GLU A 1 134 ? 29.770 76.201 32.278 1.00 36.71 132 GLU A C 1
ATOM 912 O O . GLU A 1 134 ? 29.273 76.608 33.356 1.00 37.99 132 GLU A O 1
ATOM 918 N N . GLY A 1 135 ? 30.981 76.542 31.866 1.00 33.58 133 GLY A N 1
ATOM 919 C CA . GLY A 1 135 ? 31.822 77.467 32.627 1.00 31.42 133 GLY A CA 1
ATOM 920 C C . GLY A 1 135 ? 32.388 76.824 33.907 1.00 30.35 133 GLY A C 1
ATOM 921 O O . GLY A 1 135 ? 32.317 75.614 34.033 1.00 29.40 133 GLY A O 1
ATOM 922 N N . GLY A 1 136 ? 32.943 77.624 34.814 1.00 27.72 134 GLY A N 1
ATOM 923 C CA . GLY A 1 136 ? 33.622 77.081 35.982 1.00 28.23 134 GLY A CA 1
ATOM 924 C C . GLY A 1 136 ? 34.048 78.169 36.960 1.00 28.92 134 GLY A C 1
ATOM 925 O O . GLY A 1 136 ? 34.142 79.361 36.624 1.00 28.27 134 GLY A O 1
ATOM 926 N N . ILE A 1 137 ? 34.290 77.766 38.219 1.00 26.93 135 ILE A N 1
ATOM 927 C CA . ILE A 1 137 ? 34.701 78.754 39.234 1.00 26.64 135 ILE A CA 1
ATOM 928 C C . ILE A 1 137 ? 35.884 78.172 39.966 1.00 27.32 135 ILE A C 1
ATOM 929 O O . ILE A 1 137 ? 35.997 76.942 39.885 1.00 31.67 135 ILE A O 1
ATOM 934 N N . LEU A 1 138 ? 36.729 78.941 40.607 1.00 27.23 136 LEU A N 1
ATOM 935 C CA . LEU A 1 138 ? 37.775 78.288 41.459 1.00 27.32 136 LEU A CA 1
ATOM 936 C C . LEU A 1 138 ? 37.094 77.963 42.822 1.00 28.75 136 LEU A C 1
ATOM 937 O O . LEU A 1 138 ? 36.205 78.716 43.242 1.00 24.19 136 LEU A O 1
ATOM 942 N N . ALA A 1 139 ? 37.417 76.834 43.448 1.00 31.13 137 ALA A N 1
ATOM 943 C CA . ALA A 1 139 ? 36.837 76.440 44.752 1.00 32.07 137 ALA A CA 1
ATOM 944 C C . ALA A 1 139 ? 37.710 75.475 45.537 1.00 33.51 137 ALA A C 1
ATOM 945 O O . ALA A 1 139 ? 38.526 74.748 44.911 1.00 34.21 137 ALA A O 1
ATOM 947 N N . VAL A 1 140 ? 37.621 75.416 46.856 1.00 32.30 138 VAL A N 1
ATOM 948 C CA . VAL A 1 140 ? 38.400 74.493 47.687 1.00 33.67 138 VAL A CA 1
ATOM 949 C C . VAL A 1 140 ? 37.528 73.592 48.549 1.00 33.26 138 VAL A C 1
ATOM 950 O O . VAL A 1 140 ? 36.491 73.983 49.124 1.00 34.26 138 VAL A O 1
ATOM 954 N N . PRO A 1 141 ? 37.775 72.288 48.601 1.00 33.51 139 PRO A N 1
ATOM 955 C CA . PRO A 1 141 ? 36.963 71.351 49.371 1.00 33.41 139 PRO A CA 1
ATOM 956 C C . PRO A 1 141 ? 36.865 71.727 50.858 1.00 34.08 139 PRO A C 1
ATOM 957 O O . PRO A 1 141 ? 37.858 72.159 51.439 1.00 31.48 139 PRO A O 1
ATOM 961 N N . VAL A 1 142 ? 35.690 71.590 51.484 1.00 33.04 140 VAL A N 1
ATOM 962 C CA . VAL A 1 142 ? 35.611 71.880 52.928 1.00 32.53 140 VAL A CA 1
ATOM 963 C C . VAL A 1 142 ? 36.404 70.820 53.666 1.00 33.82 140 VAL A C 1
ATOM 964 O O . VAL A 1 142 ? 36.133 69.613 53.493 1.00 35.98 140 VAL A O 1
ATOM 968 N N . ALA A 1 143 ? 37.469 71.169 54.383 1.00 33.01 141 ALA A N 1
ATOM 969 C CA . ALA A 1 143 ? 38.259 70.157 55.065 1.00 35.42 141 ALA A CA 1
ATOM 970 C C . ALA A 1 143 ? 37.895 69.953 56.550 1.00 35.19 141 ALA A C 1
ATOM 971 O O . ALA A 1 143 ? 38.092 68.810 57.002 1.00 36.02 141 ALA A O 1
ATOM 973 N N . ASP A 1 144 ? 37.327 70.885 57.239 1.00 34.59 142 ASP A N 1
ATOM 974 C CA . ASP A 1 144 ? 36.935 70.787 58.633 1.00 35.98 142 ASP A CA 1
ATOM 975 C C . ASP A 1 144 ? 35.480 70.370 58.851 1.00 35.46 142 ASP A C 1
ATOM 976 O O . ASP A 1 144 ? 34.586 70.720 58.080 1.00 38.43 142 ASP A O 1
ATOM 981 N N . THR A 1 145 ? 35.182 69.747 59.980 1.00 34.79 143 THR A N 1
ATOM 982 C CA . THR A 1 145 ? 33.829 69.359 60.392 1.00 28.82 143 THR A CA 1
ATOM 983 C C . THR A 1 145 ? 32.987 70.631 60.445 1.00 26.57 143 THR A C 1
ATOM 984 O O . THR A 1 145 ? 33.517 71.594 61.005 1.00 27.57 143 THR A O 1
ATOM 988 N N . LEU A 1 146 ? 31.787 70.659 59.929 1.00 24.44 144 LEU A N 1
ATOM 989 C CA . LEU A 1 146 ? 30.919 71.815 59.987 1.00 25.00 144 LEU A CA 1
ATOM 990 C C . LEU A 1 146 ? 29.859 71.662 61.085 1.00 26.17 144 LEU A C 1
ATOM 991 O O . LEU A 1 146 ? 29.302 70.574 61.280 1.00 26.51 144 LEU A O 1
ATOM 996 N N . LYS A 1 147 ? 29.447 72.768 61.694 1.00 26.59 145 LYS A N 1
ATOM 997 C CA . LYS A 1 147 ? 28.462 72.761 62.748 1.00 26.25 145 LYS A CA 1
ATOM 998 C C . LYS A 1 147 ? 27.430 73.884 62.501 1.00 28.17 145 LYS A C 1
ATOM 999 O O . LYS A 1 147 ? 27.794 74.933 61.992 1.00 27.15 145 LYS A O 1
ATOM 1005 N N . ARG A 1 148 ? 26.194 73.663 62.944 1.00 28.17 146 ARG A N 1
ATOM 1006 C CA . ARG A 1 148 ? 25.179 74.725 62.870 1.00 31.18 146 ARG A CA 1
ATOM 1007 C C . ARG A 1 148 ? 25.026 75.332 64.265 1.00 33.70 146 ARG A C 1
ATOM 1008 O O . ARG A 1 148 ? 24.908 74.595 65.241 1.00 34.21 146 ARG A O 1
ATOM 1016 N N . ALA A 1 149 ? 25.002 76.624 64.420 1.00 38.02 147 ALA A N 1
ATOM 1017 C CA . ALA A 1 149 ? 24.892 77.329 65.661 1.00 43.34 147 ALA A CA 1
ATOM 1018 C C . ALA A 1 149 ? 23.466 77.838 65.909 1.00 47.68 147 ALA A C 1
ATOM 1019 O O . ALA A 1 149 ? 22.803 78.208 64.953 1.00 47.43 147 ALA A O 1
ATOM 1021 N N . GLU A 1 150 ? 23.101 77.889 67.202 1.00 50.23 148 GLU A N 1
ATOM 1022 C CA . GLU A 1 150 ? 21.772 78.423 67.527 1.00 52.39 148 GLU A CA 1
ATOM 1023 C C . GLU A 1 150 ? 21.951 79.745 68.235 1.00 52.38 148 GLU A C 1
ATOM 1024 O O . GLU A 1 150 ? 21.650 80.799 67.620 1.00 56.19 148 GLU A O 1
ATOM 1030 N N . SER A 1 151 ? 22.517 79.773 69.435 1.00 50.13 149 SER A N 1
ATOM 1031 C CA . SER A 1 151 ? 22.773 81.121 70.023 1.00 47.39 149 SER A CA 1
ATOM 1032 C C . SER A 1 151 ? 24.127 81.067 70.732 1.00 45.52 149 SER A C 1
ATOM 1033 O O . SER A 1 151 ? 24.245 81.415 71.915 1.00 46.79 149 SER A O 1
ATOM 1036 N N . GLY A 1 152 ? 25.116 80.520 70.049 1.00 41.70 150 GLY A N 1
ATOM 1037 C CA . GLY A 1 152 ? 26.465 80.373 70.603 1.00 35.89 150 GLY A CA 1
ATOM 1038 C C . GLY A 1 152 ? 26.677 78.878 70.904 1.00 32.82 150 GLY A C 1
ATOM 1039 O O . GLY A 1 152 ? 27.757 78.468 71.326 1.00 29.98 150 GLY A O 1
ATOM 1040 N N . GLN A 1 153 ? 25.620 78.101 70.664 1.00 28.66 151 GLN A N 1
ATOM 1041 C CA . GLN A 1 153 ? 25.771 76.664 70.936 1.00 31.80 151 GLN A CA 1
ATOM 1042 C C . GLN A 1 153 ? 25.622 75.884 69.629 1.00 29.73 151 GLN A C 1
ATOM 1043 O O . GLN A 1 153 ? 24.951 76.402 68.740 1.00 29.56 151 GLN A O 1
ATOM 1049 N N . ILE A 1 154 ? 26.063 74.648 69.614 1.00 29.23 152 ILE A N 1
ATOM 1050 C CA . ILE A 1 154 ? 25.943 73.772 68.465 1.00 29.73 152 ILE A CA 1
ATOM 1051 C C . ILE A 1 154 ? 24.611 72.995 68.541 1.00 33.48 152 ILE A C 1
ATOM 1052 O O . ILE A 1 154 ? 24.388 72.180 69.466 1.00 33.09 152 ILE A O 1
ATOM 1057 N N . SER A 1 155 ? 23.778 73.165 67.524 1.00 33.42 153 SER A N 1
ATOM 1058 C CA . SER A 1 155 ? 22.512 72.473 67.350 1.00 34.07 153 SER A CA 1
ATOM 1059 C C . SER A 1 155 ? 22.646 71.269 66.425 1.00 34.65 153 SER A C 1
ATOM 1060 O O . SER A 1 155 ? 21.749 70.432 66.318 1.00 35.84 153 SER A O 1
ATOM 1063 N N . ALA A 1 156 ? 23.765 71.188 65.689 1.00 34.05 154 ALA A N 1
ATOM 1064 C CA . ALA A 1 156 ? 23.981 70.022 64.836 1.00 32.02 154 ALA A CA 1
ATOM 1065 C C . ALA A 1 156 ? 25.330 70.053 64.109 1.00 30.31 154 ALA A C 1
ATOM 1066 O O . ALA A 1 156 ? 25.839 71.147 63.888 1.00 27.10 154 ALA A O 1
ATOM 1068 N N . THR A 1 157 ? 25.807 68.858 63.777 1.00 30.03 155 THR A N 1
ATOM 1069 C CA . THR A 1 157 ? 26.992 68.706 62.919 1.00 32.52 155 THR A CA 1
ATOM 1070 C C . THR A 1 157 ? 26.527 68.437 61.474 1.00 32.63 155 THR A C 1
ATOM 1071 O O . THR A 1 157 ? 25.672 67.559 61.258 1.00 29.41 155 THR A O 1
ATOM 1075 N N . VAL A 1 158 ? 26.904 69.277 60.496 1.00 34.39 156 VAL A N 1
ATOM 1076 C CA . VAL A 1 158 ? 26.402 69.005 59.117 1.00 34.52 156 VAL A CA 1
ATOM 1077 C C . VAL A 1 158 ? 27.455 68.316 58.277 1.00 34.26 156 VAL A C 1
ATOM 1078 O O . VAL A 1 158 ? 28.646 68.646 58.343 1.00 33.95 156 VAL A O 1
ATOM 1082 N N . ASP A 1 159 ? 27.050 67.240 57.605 1.00 34.45 157 ASP A N 1
ATOM 1083 C CA . ASP A 1 159 ? 27.988 66.439 56.798 1.00 35.72 157 ASP A CA 1
ATOM 1084 C C . ASP A 1 159 ? 28.725 67.295 55.760 1.00 35.43 157 ASP A C 1
ATOM 1085 O O . ASP A 1 159 ? 28.090 67.948 54.918 1.00 33.78 157 ASP A O 1
ATOM 1090 N N . ARG A 1 160 ? 30.048 67.216 55.742 1.00 33.85 158 ARG A N 1
ATOM 1091 C CA . ARG A 1 160 ? 30.826 67.988 54.786 1.00 36.83 158 ARG A CA 1
ATOM 1092 C C . ARG A 1 160 ? 31.132 67.179 53.519 1.00 38.87 158 ARG A C 1
ATOM 1093 O O . ARG A 1 160 ? 31.893 67.586 52.628 1.00 38.35 158 ARG A O 1
ATOM 1101 N N . SER A 1 161 ? 30.466 66.040 53.362 1.00 39.87 159 SER A N 1
ATOM 1102 C CA . SER A 1 161 ? 30.704 65.216 52.183 1.00 42.05 159 SER A CA 1
ATOM 1103 C C . SER A 1 161 ? 30.404 65.874 50.860 1.00 40.32 159 SER A C 1
ATOM 1104 O O . SER A 1 161 ? 29.283 66.310 50.559 1.00 40.33 159 SER A O 1
ATOM 1107 N N . GLY A 1 162 ? 31.426 65.944 49.974 1.00 38.12 160 GLY A N 1
ATOM 1108 C CA . GLY A 1 162 ? 31.257 66.549 48.663 1.00 35.42 160 GLY A CA 1
ATOM 1109 C C . GLY A 1 162 ? 30.947 68.026 48.658 1.00 33.73 160 GLY A C 1
ATOM 1110 O O . GLY A 1 162 ? 30.357 68.509 47.667 1.00 33.96 160 GLY A O 1
ATOM 1111 N N . LEU A 1 163 ? 31.211 68.758 49.734 1.00 31.47 161 LEU A N 1
ATOM 1112 C CA . LEU A 1 163 ? 30.987 70.180 49.832 1.00 30.19 161 LEU A CA 1
ATOM 1113 C C . LEU A 1 163 ? 32.259 70.976 49.528 1.00 28.94 161 LEU A C 1
ATOM 1114 O O . LEU A 1 163 ? 33.403 70.595 49.803 1.00 28.11 161 LEU A O 1
ATOM 1119 N N . TRP A 1 164 ? 32.078 72.126 48.894 1.00 27.58 162 TRP A N 1
ATOM 1120 C CA . TRP A 1 164 ? 33.206 72.975 48.494 1.00 26.25 162 TRP A CA 1
ATOM 1121 C C . TRP A 1 164 ? 32.872 74.428 48.852 1.00 25.80 162 TRP A C 1
ATOM 1122 O O . TRP A 1 164 ? 31.707 74.825 48.812 1.00 22.75 162 TRP A O 1
ATOM 1133 N N . GLN A 1 165 ? 33.880 75.225 49.180 1.00 26.99 163 GLN A N 1
ATOM 1134 C CA . GLN A 1 165 ? 33.731 76.654 49.416 1.00 28.77 163 GLN A CA 1
ATOM 1135 C C . GLN A 1 165 ? 34.196 77.392 48.141 1.00 29.82 163 GLN A C 1
ATOM 1136 O O . GLN A 1 165 ? 35.339 77.196 47.737 1.00 29.19 163 GLN A O 1
ATOM 1142 N N . ALA A 1 166 ? 33.343 78.232 47.587 1.00 28.96 164 ALA A N 1
ATOM 1143 C CA . ALA A 1 166 ? 33.642 78.968 46.381 1.00 28.87 164 ALA A CA 1
ATOM 1144 C C . ALA A 1 166 ? 34.586 80.140 46.545 1.00 30.98 164 ALA A C 1
ATOM 1145 O O . ALA A 1 166 ? 34.555 80.866 47.572 1.00 31.79 164 ALA A O 1
ATOM 1147 N N . GLN A 1 167 ? 35.472 80.338 45.575 1.00 30.16 165 GLN A N 1
ATOM 1148 C CA . GLN A 1 167 ? 36.345 81.511 45.494 1.00 31.16 165 GLN A CA 1
ATOM 1149 C C . GLN A 1 167 ? 36.014 82.197 44.145 1.00 33.67 165 GLN A C 1
ATOM 1150 O O . GLN A 1 167 ? 34.908 81.918 43.618 1.00 33.07 165 GLN A O 1
ATOM 1156 N N . THR A 1 168 ? 36.817 83.107 43.657 1.00 32.82 166 THR A N 1
ATOM 1157 C CA . THR A 1 168 ? 36.710 83.782 42.372 1.00 29.81 166 THR A CA 1
ATOM 1158 C C . THR A 1 168 ? 38.075 83.738 41.697 1.00 30.42 166 THR A C 1
ATOM 1159 O O . THR A 1 168 ? 39.089 83.488 42.390 1.00 30.93 166 THR A O 1
ATOM 1163 N N . PRO A 1 169 ? 38.177 83.948 40.387 1.00 29.50 167 PRO A N 1
ATOM 1164 C CA . PRO A 1 169 ? 37.130 84.294 39.487 1.00 26.68 167 PRO A CA 1
ATOM 1165 C C . PRO A 1 169 ? 36.099 83.206 39.226 1.00 26.27 167 PRO A C 1
ATOM 1166 O O . PRO A 1 169 ? 36.406 82.035 39.502 1.00 27.18 167 PRO A O 1
ATOM 1170 N N . GLN A 1 170 ? 34.973 83.580 38.649 1.00 22.96 168 GLN A N 1
ATOM 1171 C CA . GLN A 1 170 ? 33.874 82.804 38.201 1.00 24.65 168 GLN A CA 1
ATOM 1172 C C . GLN A 1 170 ? 33.734 83.041 36.677 1.00 26.54 168 GLN A C 1
ATOM 1173 O O . GLN A 1 170 ? 33.412 84.159 36.258 1.00 25.33 168 GLN A O 1
ATOM 1179 N N . LEU A 1 171 ? 34.108 82.047 35.887 1.00 27.58 169 LEU A N 1
ATOM 1180 C CA . LEU A 1 171 ? 34.197 82.133 34.416 1.00 26.74 169 LEU A CA 1
ATOM 1181 C C . LEU A 1 171 ? 33.026 81.655 33.653 1.00 27.12 169 LEU A C 1
ATOM 1182 O O . LEU A 1 171 ? 32.659 80.464 33.716 1.00 29.98 169 LEU A O 1
ATOM 1187 N N . PHE A 1 172 ? 32.305 82.509 32.912 1.00 28.08 170 PHE A N 1
ATOM 1188 C CA . PHE A 1 172 ? 31.196 82.080 32.091 1.00 28.45 170 PHE A CA 1
ATOM 1189 C C . PHE A 1 172 ? 31.093 82.756 30.734 1.00 31.40 170 PHE A C 1
ATOM 1190 O O . PHE A 1 172 ? 31.368 83.948 30.560 1.00 34.90 170 PHE A O 1
ATOM 1198 N N . GLN A 1 173 ? 30.586 82.090 29.691 1.00 31.68 171 GLN A N 1
ATOM 1199 C CA . GLN A 1 173 ? 30.389 82.727 28.398 1.00 31.21 171 GLN A CA 1
ATOM 1200 C C . GLN A 1 173 ? 29.514 83.960 28.587 1.00 31.92 171 GLN A C 1
ATOM 1201 O O . GLN A 1 173 ? 28.502 83.876 29.287 1.00 34.29 171 GLN A O 1
ATOM 1207 N N . ALA A 1 174 ? 29.866 85.072 27.946 1.00 31.62 172 ALA A N 1
ATOM 1208 C CA . ALA A 1 174 ? 29.145 86.316 28.039 1.00 30.22 172 ALA A CA 1
ATOM 1209 C C . ALA A 1 174 ? 27.669 86.187 27.802 1.00 31.33 172 ALA A C 1
ATOM 1210 O O . ALA A 1 174 ? 26.891 86.641 28.662 1.00 33.40 172 ALA A O 1
ATOM 1212 N N . GLY A 1 175 ? 27.265 85.507 26.723 1.00 30.81 173 GLY A N 1
ATOM 1213 C CA . GLY A 1 175 ? 25.826 85.373 26.433 1.00 29.59 173 GLY A CA 1
ATOM 1214 C C . GLY A 1 175 ? 25.074 84.623 27.513 1.00 29.74 173 GLY A C 1
ATOM 1215 O O . GLY A 1 175 ? 23.960 85.017 27.872 1.00 30.72 173 GLY A O 1
ATOM 1216 N N . LEU A 1 176 ? 25.614 83.521 28.000 1.00 30.31 174 LEU A N 1
ATOM 1217 C CA . LEU A 1 176 ? 25.088 82.712 29.063 1.00 32.78 174 LEU A CA 1
ATOM 1218 C C . LEU A 1 176 ? 24.953 83.506 30.375 1.00 34.69 174 LEU A C 1
ATOM 1219 O O . LEU A 1 176 ? 23.871 83.580 30.967 1.00 32.83 174 LEU A O 1
ATOM 1224 N N . LEU A 1 177 ? 25.995 84.233 30.781 1.00 36.30 175 LEU A N 1
ATOM 1225 C CA . LEU A 1 177 ? 25.950 85.044 32.014 1.00 37.33 175 LEU A CA 1
ATOM 1226 C C . LEU A 1 177 ? 24.910 86.144 31.937 1.00 37.74 175 LEU A C 1
ATOM 1227 O O . LEU A 1 177 ? 24.238 86.459 32.930 1.00 37.80 175 LEU A O 1
ATOM 1232 N N . HIS A 1 178 ? 24.798 86.827 30.811 1.00 39.60 176 HIS A N 1
ATOM 1233 C CA . HIS A 1 178 ? 23.836 87.919 30.626 1.00 41.24 176 HIS A CA 1
ATOM 1234 C C . HIS A 1 178 ? 22.400 87.418 30.821 1.00 43.96 176 HIS A C 1
ATOM 1235 O O . HIS A 1 178 ? 21.566 88.042 31.485 1.00 44.07 176 HIS A O 1
ATOM 1242 N N . ARG A 1 179 ? 22.092 86.274 30.217 1.00 43.28 177 ARG A N 1
ATOM 1243 C CA . ARG A 1 179 ? 20.817 85.620 30.367 1.00 45.56 177 ARG A CA 1
ATOM 1244 C C . ARG A 1 179 ? 20.492 85.282 31.832 1.00 44.03 177 ARG A C 1
ATOM 1245 O O . ARG A 1 179 ? 19.398 85.590 32.306 1.00 43.53 177 ARG A O 1
ATOM 1253 N N . ALA A 1 180 ? 21.406 84.602 32.507 1.00 43.05 178 ALA A N 1
ATOM 1254 C CA . ALA A 1 180 ? 21.273 84.212 33.891 1.00 43.14 178 ALA A CA 1
ATOM 1255 C C . ALA A 1 180 ? 21.098 85.381 34.858 1.00 43.77 178 ALA A C 1
ATOM 1256 O O . ALA A 1 180 ? 20.445 85.232 35.893 1.00 43.80 178 ALA A O 1
ATOM 1258 N N . LEU A 1 181 ? 21.775 86.493 34.629 1.00 45.46 179 LEU A N 1
ATOM 1259 C CA . LEU A 1 181 ? 21.676 87.651 35.520 1.00 47.20 179 LEU A CA 1
ATOM 1260 C C . LEU A 1 181 ? 20.475 88.515 35.155 1.00 50.38 179 LEU A C 1
ATOM 1261 O O . LEU A 1 181 ? 20.157 89.509 35.828 1.00 49.82 179 LEU A O 1
ATOM 1266 N N . ALA A 1 182 ? 19.790 88.165 34.050 1.00 51.83 180 ALA A N 1
ATOM 1267 C CA . ALA A 1 182 ? 18.626 88.943 33.655 1.00 55.85 180 ALA A CA 1
ATOM 1268 C C . ALA A 1 182 ? 17.348 88.520 34.387 1.00 58.31 180 ALA A C 1
ATOM 1269 O O . ALA A 1 182 ? 16.517 89.384 34.667 1.00 59.61 180 ALA A O 1
ATOM 1271 N N . ALA A 1 183 ? 17.185 87.239 34.645 1.00 60.10 181 ALA A N 1
ATOM 1272 C CA . ALA A 1 183 ? 16.012 86.642 35.250 1.00 62.02 181 ALA A CA 1
ATOM 1273 C C . ALA A 1 183 ? 15.474 87.397 36.449 1.00 62.63 181 ALA A C 1
ATOM 1274 O O . ALA A 1 183 ? 16.157 88.265 36.990 1.00 64.39 181 ALA A O 1
ATOM 1276 N N . GLY A 1 188 ? 16.750 84.348 44.990 1.00 58.38 186 GLY A N 1
ATOM 1277 C CA . GLY A 1 188 ? 17.701 84.240 46.102 1.00 56.88 186 GLY A CA 1
ATOM 1278 C C . GLY A 1 188 ? 19.097 83.900 45.591 1.00 56.65 186 GLY A C 1
ATOM 1279 O O . GLY A 1 188 ? 19.665 82.824 45.844 1.00 56.73 186 GLY A O 1
ATOM 1280 N N . ILE A 1 189 ? 19.710 84.865 44.906 1.00 54.72 187 ILE A N 1
ATOM 1281 C CA . ILE A 1 189 ? 21.038 84.613 44.332 1.00 52.75 187 ILE A CA 1
ATOM 1282 C C . ILE A 1 189 ? 22.172 85.064 45.214 1.00 51.01 187 ILE A C 1
ATOM 1283 O O . ILE A 1 189 ? 22.022 86.038 45.968 1.00 53.11 187 ILE A O 1
ATOM 1288 N N . THR A 1 190 ? 23.300 84.349 45.183 1.00 47.39 188 THR A N 1
ATOM 1289 C CA . THR A 1 190 ? 24.498 84.758 45.887 1.00 44.23 188 THR A CA 1
ATOM 1290 C C . THR A 1 190 ? 25.604 85.058 44.874 1.00 43.41 188 THR A C 1
ATOM 1291 O O . THR A 1 190 ? 25.709 86.176 44.367 1.00 44.51 188 THR A O 1
ATOM 1295 N N . ASP A 1 191 ? 26.391 84.043 44.519 1.00 39.64 189 ASP A N 1
ATOM 1296 C CA . ASP A 1 191 ? 27.450 84.239 43.541 1.00 34.96 189 ASP A CA 1
ATOM 1297 C C . ASP A 1 191 ? 26.918 84.082 42.115 1.00 36.73 189 ASP A C 1
ATOM 1298 O O . ASP A 1 191 ? 25.756 83.714 41.870 1.00 33.55 189 ASP A O 1
ATOM 1303 N N . GLU A 1 192 ? 27.789 84.327 41.113 1.00 33.80 190 GLU A N 1
ATOM 1304 C CA . GLU A 1 192 ? 27.389 84.225 39.729 1.00 32.41 190 GLU A CA 1
ATOM 1305 C C . GLU A 1 192 ? 27.025 82.821 39.321 1.00 30.64 190 GLU A C 1
ATOM 1306 O O . GLU A 1 192 ? 26.077 82.602 38.573 1.00 28.52 190 GLU A O 1
ATOM 1312 N N . ALA A 1 193 ? 27.782 81.839 39.832 1.00 30.05 191 ALA A N 1
ATOM 1313 C CA . ALA A 1 193 ? 27.447 80.446 39.551 1.00 28.89 191 ALA A CA 1
ATOM 1314 C C . ALA A 1 193 ? 26.039 80.091 39.989 1.00 32.91 191 ALA A C 1
ATOM 1315 O O . ALA A 1 193 ? 25.401 79.198 39.419 1.00 33.32 191 ALA A O 1
ATOM 1317 N N . SER A 1 194 ? 25.564 80.704 41.099 1.00 33.61 192 SER A N 1
ATOM 1318 C CA . SER A 1 194 ? 24.247 80.379 41.631 1.00 33.79 192 SER A CA 1
ATOM 1319 C C . SER A 1 194 ? 23.185 80.828 40.646 1.00 34.79 192 SER A C 1
ATOM 1320 O O . SER A 1 194 ? 22.170 80.125 40.474 1.00 37.24 192 SER A O 1
ATOM 1323 N N . ALA A 1 195 ? 23.402 81.940 39.940 1.00 32.99 193 ALA A N 1
ATOM 1324 C CA . ALA A 1 195 ? 22.439 82.315 38.886 1.00 32.33 193 ALA A CA 1
ATOM 1325 C C . ALA A 1 195 ? 22.564 81.403 37.664 1.00 30.82 193 ALA A C 1
ATOM 1326 O O . ALA A 1 195 ? 21.549 81.066 37.040 1.00 30.72 193 ALA A O 1
ATOM 1328 N N . VAL A 1 196 ? 23.734 80.857 37.366 1.00 29.79 194 VAL A N 1
ATOM 1329 C CA . VAL A 1 196 ? 23.883 79.975 36.214 1.00 34.14 194 VAL A CA 1
ATOM 1330 C C . VAL A 1 196 ? 23.222 78.623 36.474 1.00 35.75 194 VAL A C 1
ATOM 1331 O O . VAL A 1 196 ? 22.695 77.983 35.546 1.00 36.76 194 VAL A O 1
ATOM 1335 N N . GLU A 1 197 ? 23.325 78.157 37.702 1.00 35.98 195 GLU A N 1
ATOM 1336 C CA . GLU A 1 197 ? 22.727 76.920 38.176 1.00 36.08 195 GLU A CA 1
ATOM 1337 C C . GLU A 1 197 ? 21.201 76.917 38.035 1.00 35.56 195 GLU A C 1
ATOM 1338 O O . GLU A 1 197 ? 20.626 75.861 37.760 1.00 35.64 195 GLU A O 1
ATOM 1344 N N . LYS A 1 198 ? 20.543 78.047 38.172 1.00 36.75 196 LYS A N 1
ATOM 1345 C CA . LYS A 1 198 ? 19.102 78.162 38.031 1.00 40.62 196 LYS A CA 1
ATOM 1346 C C . LYS A 1 198 ? 18.597 77.930 36.617 1.00 42.46 196 LYS A C 1
ATOM 1347 O O . LYS A 1 198 ? 17.384 77.763 36.398 1.00 44.87 196 LYS A O 1
ATOM 1353 N N . LEU A 1 199 ? 19.472 77.964 35.633 1.00 43.01 197 LEU A N 1
ATOM 1354 C CA . LEU A 1 199 ? 19.057 77.776 34.238 1.00 43.35 197 LEU A CA 1
ATOM 1355 C C . LEU A 1 199 ? 19.142 76.292 33.879 1.00 41.78 197 LEU A C 1
ATOM 1356 O O . LEU A 1 199 ? 18.737 75.906 32.784 1.00 40.97 197 LEU A O 1
ATOM 1361 N N . GLY A 1 200 ? 19.795 75.514 34.742 1.00 39.95 198 GLY A N 1
ATOM 1362 C CA . GLY A 1 200 ? 19.912 74.081 34.519 1.00 36.99 198 GLY A CA 1
ATOM 1363 C C . GLY A 1 200 ? 21.326 73.681 34.185 1.00 37.51 198 GLY A C 1
ATOM 1364 O O . GLY A 1 200 ? 21.607 72.507 33.936 1.00 40.38 198 GLY A O 1
ATOM 1365 N N . VAL A 1 201 ? 22.254 74.635 34.245 1.00 36.68 199 VAL A N 1
ATOM 1366 C CA . VAL A 1 201 ? 23.649 74.363 33.899 1.00 34.26 199 VAL A CA 1
ATOM 1367 C C . VAL A 1 201 ? 24.440 74.058 35.152 1.00 33.82 199 VAL A C 1
ATOM 1368 O O . VAL A 1 201 ? 24.338 74.727 36.174 1.00 35.04 199 VAL A O 1
ATOM 1372 N N . ARG A 1 202 ? 25.344 73.099 35.075 1.00 32.82 200 ARG A N 1
ATOM 1373 C CA . ARG A 1 202 ? 26.174 72.748 36.173 1.00 30.91 200 ARG A CA 1
ATOM 1374 C C . ARG A 1 202 ? 27.621 73.147 35.898 1.00 30.25 200 ARG A C 1
ATOM 1375 O O . ARG A 1 202 ? 28.311 72.331 35.276 1.00 32.05 200 ARG A O 1
ATOM 1383 N N . PRO A 1 203 ? 28.102 74.220 36.535 1.00 26.81 201 PRO A N 1
ATOM 1384 C CA . PRO A 1 203 ? 29.449 74.698 36.355 1.00 26.55 201 PRO A CA 1
ATOM 1385 C C . PRO A 1 203 ? 30.480 73.780 36.966 1.00 27.75 201 PRO A C 1
ATOM 1386 O O . PRO A 1 203 ? 30.096 73.123 37.964 1.00 30.99 201 PRO A O 1
ATOM 1390 N N . LEU A 1 204 ? 31.693 73.745 36.455 1.00 24.12 202 LEU A N 1
ATOM 1391 C CA . LEU A 1 204 ? 32.778 72.963 36.960 1.00 26.29 202 LEU A CA 1
ATOM 1392 C C . LEU A 1 204 ? 33.324 73.544 38.271 1.00 26.81 202 LEU A C 1
ATOM 1393 O O . LEU A 1 204 ? 33.322 74.758 38.448 1.00 26.28 202 LEU A O 1
ATOM 1398 N N . LEU A 1 205 ? 33.973 72.703 39.063 1.00 27.78 203 LEU A N 1
ATOM 1399 C CA . LEU A 1 205 ? 34.623 73.145 40.287 1.00 28.94 203 LEU A CA 1
ATOM 1400 C C . LEU A 1 205 ? 36.136 72.981 40.064 1.00 29.80 203 LEU A C 1
ATOM 1401 O O . LEU A 1 205 ? 36.622 71.863 39.914 1.00 28.98 203 LEU A O 1
ATOM 1406 N N . ILE A 1 206 ? 36.880 74.090 40.044 1.00 29.77 204 ILE A N 1
ATOM 1407 C CA . ILE A 1 206 ? 38.342 73.977 39.774 1.00 30.56 204 ILE A CA 1
ATOM 1408 C C . ILE A 1 206 ? 39.132 74.356 40.983 1.00 30.71 204 ILE A C 1
ATOM 1409 O O . ILE A 1 206 ? 38.821 75.338 41.667 1.00 33.75 204 ILE A O 1
ATOM 1414 N N . GLN A 1 207 ? 40.156 73.612 41.321 1.00 32.30 205 GLN A N 1
ATOM 1415 C CA . GLN A 1 207 ? 40.929 73.839 42.513 1.00 34.88 205 GLN A CA 1
ATOM 1416 C C . GLN A 1 207 ? 41.468 75.246 42.666 1.00 38.01 205 GLN A C 1
ATOM 1417 O O . GLN A 1 207 ? 42.348 75.698 41.934 1.00 40.73 205 GLN A O 1
ATOM 1423 N N . GLY A 1 208 ? 40.978 75.954 43.683 1.00 39.49 206 GLY A N 1
ATOM 1424 C CA . GLY A 1 208 ? 41.425 77.292 44.022 1.00 38.05 206 GLY A CA 1
ATOM 1425 C C . GLY A 1 208 ? 42.727 77.192 44.826 1.00 37.39 206 GLY A C 1
ATOM 1426 O O . GLY A 1 208 ? 43.509 76.293 44.536 1.00 37.19 206 GLY A O 1
ATOM 1427 N N . ASP A 1 209 ? 42.926 78.081 45.784 1.00 37.04 207 ASP A N 1
ATOM 1428 C CA . ASP A 1 209 ? 44.186 78.062 46.558 1.00 36.67 207 ASP A CA 1
ATOM 1429 C C . ASP A 1 209 ? 43.947 78.702 47.923 1.00 36.38 207 ASP A C 1
ATOM 1430 O O . ASP A 1 209 ? 43.186 79.662 48.038 1.00 37.02 207 ASP A O 1
ATOM 1435 N N . ALA A 1 210 ? 44.621 78.206 48.938 1.00 36.83 208 ALA A N 1
ATOM 1436 C CA . ALA A 1 210 ? 44.543 78.748 50.292 1.00 38.16 208 ALA A CA 1
ATOM 1437 C C . ALA A 1 210 ? 45.042 80.189 50.327 1.00 40.09 208 ALA A C 1
ATOM 1438 O O . ALA A 1 210 ? 44.501 81.060 51.026 1.00 38.85 208 ALA A O 1
ATOM 1440 N N . ARG A 1 211 ? 46.049 80.496 49.492 1.00 40.72 209 ARG A N 1
ATOM 1441 C CA . ARG A 1 211 ? 46.534 81.869 49.380 1.00 41.84 209 ARG A CA 1
ATOM 1442 C C . ARG A 1 211 ? 45.486 82.796 48.765 1.00 40.72 209 ARG A C 1
ATOM 1443 O O . ARG A 1 211 ? 45.655 84.011 48.886 1.00 40.70 209 ARG A O 1
ATOM 1451 N N . ASN A 1 212 ? 44.479 82.271 48.070 1.00 39.88 210 ASN A N 1
ATOM 1452 C CA . ASN A 1 212 ? 43.490 83.134 47.408 1.00 41.18 210 ASN A CA 1
ATOM 1453 C C . ASN A 1 212 ? 42.463 83.687 48.373 1.00 40.99 210 ASN A C 1
ATOM 1454 O O . ASN A 1 212 ? 41.264 83.782 48.052 1.00 39.88 210 ASN A O 1
ATOM 1459 N N . LEU A 1 213 ? 42.884 84.236 49.512 1.00 41.07 211 LEU A N 1
ATOM 1460 C CA . LEU A 1 213 ? 41.891 84.726 50.459 1.00 45.91 211 LEU A CA 1
ATOM 1461 C C . LEU A 1 213 ? 41.416 86.127 50.161 1.00 46.89 211 LEU A C 1
ATOM 1462 O O . LEU A 1 213 ? 42.030 86.840 49.368 1.00 49.18 211 LEU A O 1
ATOM 1467 N N . LYS A 1 214 ? 40.371 86.536 50.846 1.00 48.18 212 LYS A N 1
ATOM 1468 C CA . LYS A 1 214 ? 39.731 87.830 50.653 1.00 52.54 212 LYS A CA 1
ATOM 1469 C C . LYS A 1 214 ? 39.988 88.766 51.809 1.00 55.97 212 LYS A C 1
ATOM 1470 O O . LYS A 1 214 ? 40.010 88.369 52.977 1.00 57.18 212 LYS A O 1
ATOM 1476 N N . LEU A 1 215 ? 40.257 90.030 51.517 1.00 59.40 213 LEU A N 1
ATOM 1477 C CA . LEU A 1 215 ? 40.524 91.018 52.553 1.00 63.84 213 LEU A CA 1
ATOM 1478 C C . LEU A 1 215 ? 39.213 91.532 53.139 1.00 66.97 213 LEU A C 1
ATOM 1479 O O . LEU A 1 215 ? 38.583 92.402 52.529 1.00 64.65 213 LEU A O 1
ATOM 1484 N N . THR A 1 216 ? 38.791 90.972 54.275 1.00 71.05 214 THR A N 1
ATOM 1485 C CA . THR A 1 216 ? 37.558 91.399 54.923 1.00 75.90 214 THR A CA 1
ATOM 1486 C C . THR A 1 216 ? 37.702 91.547 56.433 1.00 79.23 214 THR A C 1
ATOM 1487 O O . THR A 1 216 ? 36.691 91.618 57.146 1.00 80.10 214 THR A O 1
ATOM 1491 N N . GLN A 1 217 ? 38.917 91.560 56.962 1.00 82.44 215 GLN A N 1
ATOM 1492 C CA . GLN A 1 217 ? 39.172 91.690 58.393 1.00 84.90 215 GLN A CA 1
ATOM 1493 C C . GLN A 1 217 ? 40.668 91.623 58.701 1.00 86.13 215 GLN A C 1
ATOM 1494 O O . GLN A 1 217 ? 41.426 90.980 57.973 1.00 85.53 215 GLN A O 1
ATOM 1500 N N . PRO A 1 218 ? 41.079 92.210 59.821 1.00 87.23 216 PRO A N 1
ATOM 1501 C CA . PRO A 1 218 ? 42.457 92.265 60.257 1.00 87.17 216 PRO A CA 1
ATOM 1502 C C . PRO A 1 218 ? 43.192 90.954 60.265 1.00 87.22 216 PRO A C 1
ATOM 1503 O O . PRO A 1 218 ? 44.369 90.870 59.865 1.00 86.58 216 PRO A O 1
ATOM 1507 N N . GLN A 1 219 ? 42.555 89.876 60.736 1.00 87.41 217 GLN A N 1
ATOM 1508 C CA . GLN A 1 219 ? 43.237 88.570 60.728 1.00 87.24 217 GLN A CA 1
ATOM 1509 C C . GLN A 1 219 ? 43.617 88.206 59.296 1.00 86.66 217 GLN A C 1
ATOM 1510 O O . GLN A 1 219 ? 44.751 87.816 59.007 1.00 86.27 217 GLN A O 1
ATOM 1512 N N . ASP A 1 220 ? 42.678 88.379 58.366 1.00 85.77 218 ASP A N 1
ATOM 1513 C CA . ASP A 1 220 ? 42.932 88.118 56.951 1.00 84.44 218 ASP A CA 1
ATOM 1514 C C . ASP A 1 220 ? 44.074 89.031 56.470 1.00 83.64 218 ASP A C 1
ATOM 1515 O O . ASP A 1 220 ? 45.049 88.603 55.862 1.00 82.36 218 ASP A O 1
ATOM 1520 N N . ALA A 1 221 ? 43.930 90.312 56.812 1.00 82.48 219 ALA A N 1
ATOM 1521 C CA . ALA A 1 221 ? 44.883 91.343 56.453 1.00 80.59 219 ALA A CA 1
ATOM 1522 C C . ALA A 1 221 ? 46.297 91.010 56.875 1.00 79.76 219 ALA A C 1
ATOM 1523 O O . ALA A 1 221 ? 47.237 91.184 56.082 1.00 80.83 219 ALA A O 1
ATOM 1525 N N . TYR A 1 222 ? 46.487 90.514 58.103 1.00 77.36 220 TYR A N 1
ATOM 1526 C CA . TYR A 1 222 ? 47.849 90.151 58.515 1.00 74.79 220 TYR A CA 1
ATOM 1527 C C . TYR A 1 222 ? 48.396 89.103 57.553 1.00 72.55 220 TYR A C 1
ATOM 1528 O O . TYR A 1 222 ? 49.512 89.275 57.061 1.00 73.19 220 TYR A O 1
ATOM 1530 N N . ILE A 1 223 ? 47.593 88.079 57.242 1.00 68.97 221 ILE A N 1
ATOM 1531 C CA . ILE A 1 223 ? 48.021 87.048 56.313 1.00 64.85 221 ILE A CA 1
ATOM 1532 C C . ILE A 1 223 ? 48.255 87.599 54.915 1.00 63.68 221 ILE A C 1
ATOM 1533 O O . ILE A 1 223 ? 49.248 87.226 54.280 1.00 60.64 221 ILE A O 1
ATOM 1538 N N . VAL A 1 224 ? 47.408 88.504 54.445 1.00 63.29 222 VAL A N 1
ATOM 1539 C CA . VAL A 1 224 ? 47.598 89.097 53.109 1.00 64.38 222 VAL A CA 1
ATOM 1540 C C . VAL A 1 224 ? 48.883 89.933 53.060 1.00 65.58 222 VAL A C 1
ATOM 1541 O O . VAL A 1 224 ? 49.734 89.763 52.184 1.00 63.12 222 VAL A O 1
ATOM 1545 N N . ARG A 1 225 ? 49.000 90.835 54.041 1.00 66.79 223 ARG A N 1
ATOM 1546 C CA . ARG A 1 225 ? 50.147 91.723 54.169 1.00 68.38 223 ARG A CA 1
ATOM 1547 C C . ARG A 1 225 ? 51.458 90.960 54.169 1.00 68.06 223 ARG A C 1
ATOM 1548 O O . ARG A 1 225 ? 52.447 91.418 53.574 1.00 68.28 223 ARG A O 1
ATOM 1556 N N . LEU A 1 226 ? 51.479 89.759 54.724 1.00 68.28 224 LEU A N 1
ATOM 1557 C CA . LEU A 1 226 ? 52.643 88.901 54.751 1.00 69.64 224 LEU A CA 1
ATOM 1558 C C . LEU A 1 226 ? 52.854 88.138 53.456 1.00 70.93 224 LEU A C 1
ATOM 1559 O O . LEU A 1 226 ? 53.985 87.849 53.057 1.00 71.31 224 LEU A O 1
ATOM 1561 N N . LEU A 1 227 ? 51.769 87.795 52.762 1.00 72.39 225 LEU A N 1
ATOM 1562 C CA . LEU A 1 227 ? 51.858 87.067 51.502 1.00 72.96 225 LEU A CA 1
ATOM 1563 C C . LEU A 1 227 ? 52.356 87.999 50.393 1.00 74.66 225 LEU A C 1
ATOM 1564 O O . LEU A 1 227 ? 53.021 87.549 49.454 1.00 74.50 225 LEU A O 1
ATOM 1569 N N . LEU A 1 228 ? 52.080 89.284 50.546 1.00 75.55 226 LEU A N 1
ATOM 1570 C CA . LEU A 1 228 ? 52.483 90.304 49.599 1.00 78.04 226 LEU A CA 1
ATOM 1571 C C . LEU A 1 228 ? 53.891 90.816 49.834 1.00 79.74 226 LEU A C 1
ATOM 1572 O O . LEU A 1 228 ? 54.115 92.038 49.853 1.00 79.76 226 LEU A O 1
ATOM 1577 N N . ASP A 1 229 ? 54.813 89.928 50.175 1.00 80.81 227 ASP A N 1
ATOM 1578 C CA . ASP A 1 229 ? 56.202 90.207 50.463 1.00 81.99 227 ASP A CA 1
ATOM 1579 C C . ASP A 1 229 ? 57.081 89.007 50.035 1.00 82.15 227 ASP A C 1
ATOM 1580 O O . ASP A 1 229 ? 57.147 88.685 48.843 1.00 82.70 227 ASP A O 1
ATOM 1585 N N . LEU B 1 3 ? 42.226 74.304 95.851 1.00 49.88 1 LEU B N 1
ATOM 1586 C CA . LEU B 1 3 ? 42.337 73.446 94.699 1.00 49.74 1 LEU B CA 1
ATOM 1587 C C . LEU B 1 3 ? 41.363 73.846 93.594 1.00 49.21 1 LEU B C 1
ATOM 1588 O O . LEU B 1 3 ? 40.147 73.663 93.699 1.00 49.60 1 LEU B O 1
ATOM 1593 N N . LYS B 1 4 ? 41.888 74.389 92.513 1.00 47.20 2 LYS B N 1
ATOM 1594 C CA . LYS B 1 4 ? 41.133 74.780 91.335 1.00 43.39 2 LYS B CA 1
ATOM 1595 C C . LYS B 1 4 ? 40.955 73.600 90.358 1.00 40.00 2 LYS B C 1
ATOM 1596 O O . LYS B 1 4 ? 41.672 72.612 90.430 1.00 39.81 2 LYS B O 1
ATOM 1602 N N . ARG B 1 5 ? 39.916 73.657 89.554 1.00 36.90 3 ARG B N 1
ATOM 1603 C CA . ARG B 1 5 ? 39.701 72.694 88.457 1.00 34.88 3 ARG B CA 1
ATOM 1604 C C . ARG B 1 5 ? 40.890 72.857 87.481 1.00 32.97 3 ARG B C 1
ATOM 1605 O O . ARG B 1 5 ? 41.321 73.983 87.230 1.00 26.42 3 ARG B O 1
ATOM 1613 N N . LYS B 1 6 ? 41.476 71.760 87.017 1.00 32.91 4 LYS B N 1
ATOM 1614 C CA . LYS B 1 6 ? 42.639 71.802 86.157 1.00 34.73 4 LYS B CA 1
ATOM 1615 C C . LYS B 1 6 ? 42.375 71.871 84.658 1.00 34.35 4 LYS B C 1
ATOM 1616 O O . LYS B 1 6 ? 41.383 71.344 84.140 1.00 33.28 4 LYS B O 1
ATOM 1622 N N . ASN B 1 7 ? 43.385 72.413 83.963 1.00 32.45 5 ASN B N 1
ATOM 1623 C CA . ASN B 1 7 ? 43.359 72.518 82.488 1.00 29.11 5 ASN B CA 1
ATOM 1624 C C . ASN B 1 7 ? 44.494 71.667 81.909 1.00 28.79 5 ASN B C 1
ATOM 1625 O O . ASN B 1 7 ? 45.670 72.039 82.130 1.00 26.87 5 ASN B O 1
ATOM 1630 N N . ILE B 1 8 ? 44.159 70.556 81.274 1.00 26.25 6 ILE B N 1
ATOM 1631 C CA . ILE B 1 8 ? 45.155 69.646 80.723 1.00 27.97 6 ILE B CA 1
ATOM 1632 C C . ILE B 1 8 ? 45.141 69.513 79.202 1.00 28.15 6 ILE B C 1
ATOM 1633 O O . ILE B 1 8 ? 44.152 69.047 78.600 1.00 27.12 6 ILE B O 1
ATOM 1638 N N . ALA B 1 9 ? 46.241 69.837 78.527 1.00 28.38 7 ALA B N 1
ATOM 1639 C CA . ALA B 1 9 ? 46.309 69.704 77.051 1.00 26.81 7 ALA B CA 1
ATOM 1640 C C . ALA B 1 9 ? 46.606 68.283 76.620 1.00 26.01 7 ALA B C 1
ATOM 1641 O O . ALA B 1 9 ? 47.482 67.610 77.231 1.00 25.46 7 ALA B O 1
ATOM 1643 N N . LEU B 1 10 ? 45.845 67.772 75.651 1.00 23.45 8 LEU B N 1
ATOM 1644 C CA . LEU B 1 10 ? 46.131 66.386 75.166 1.00 25.04 8 LEU B CA 1
ATOM 1645 C C . LEU B 1 10 ? 46.321 66.469 73.634 1.00 26.21 8 LEU B C 1
ATOM 1646 O O . LEU B 1 10 ? 45.502 67.014 72.881 1.00 24.47 8 LEU B O 1
ATOM 1651 N N . ILE B 1 11 ? 47.457 65.976 73.170 1.00 28.35 9 ILE B N 1
ATOM 1652 C CA . ILE B 1 11 ? 47.850 66.080 71.741 1.00 28.70 9 ILE B CA 1
ATOM 1653 C C . ILE B 1 11 ? 48.109 64.708 71.149 1.00 28.78 9 ILE B C 1
ATOM 1654 O O . ILE B 1 11 ? 49.066 64.023 71.511 1.00 29.55 9 ILE B O 1
ATOM 1659 N N . PRO B 1 12 ? 47.147 64.183 70.402 1.00 28.14 10 PRO B N 1
ATOM 1660 C CA . PRO B 1 12 ? 47.275 62.876 69.768 1.00 31.11 10 PRO B CA 1
ATOM 1661 C C . PRO B 1 12 ? 48.215 62.994 68.556 1.00 32.27 10 PRO B C 1
ATOM 1662 O O . PRO B 1 12 ? 47.862 63.701 67.611 1.00 31.20 10 PRO B O 1
ATOM 1666 N N . ALA B 1 13 ? 49.402 62.421 68.653 1.00 33.32 11 ALA B N 1
ATOM 1667 C CA . ALA B 1 13 ? 50.366 62.535 67.562 1.00 38.82 11 ALA B CA 1
ATOM 1668 C C . ALA B 1 13 ? 50.898 61.208 67.071 1.00 42.32 11 ALA B C 1
ATOM 1669 O O . ALA B 1 13 ? 52.024 61.199 66.558 1.00 47.23 11 ALA B O 1
ATOM 1671 N N . ALA B 1 14 ? 50.191 60.094 67.200 1.00 44.85 12 ALA B N 1
ATOM 1672 C CA . ALA B 1 14 ? 50.658 58.793 66.758 1.00 46.47 12 ALA B CA 1
ATOM 1673 C C . ALA B 1 14 ? 50.464 58.602 65.236 1.00 47.30 12 ALA B C 1
ATOM 1674 O O . ALA B 1 14 ? 50.354 57.442 64.807 1.00 50.13 12 ALA B O 1
ATOM 1676 N N . LYS B 1 26 ? 53.509 66.179 57.815 1.00 75.89 24 LYS B N 1
ATOM 1677 C CA . LYS B 1 26 ? 53.864 65.619 59.109 1.00 75.23 24 LYS B CA 1
ATOM 1678 C C . LYS B 1 26 ? 53.984 66.739 60.147 1.00 74.76 24 LYS B C 1
ATOM 1679 O O . LYS B 1 26 ? 53.852 67.916 59.838 1.00 74.87 24 LYS B O 1
ATOM 1685 N N . GLN B 1 27 ? 54.241 66.328 61.373 1.00 73.75 25 GLN B N 1
ATOM 1686 C CA . GLN B 1 27 ? 54.386 67.217 62.513 1.00 71.67 25 GLN B CA 1
ATOM 1687 C C . GLN B 1 27 ? 55.862 67.397 62.865 1.00 70.33 25 GLN B C 1
ATOM 1688 O O . GLN B 1 27 ? 56.210 68.116 63.798 1.00 68.39 25 GLN B O 1
ATOM 1694 N N . TYR B 1 28 ? 56.719 66.770 62.055 1.00 69.43 26 TYR B N 1
ATOM 1695 C CA . TYR B 1 28 ? 58.162 66.855 62.230 1.00 67.79 26 TYR B CA 1
ATOM 1696 C C . TYR B 1 28 ? 58.804 67.671 61.110 1.00 67.58 26 TYR B C 1
ATOM 1697 O O . TYR B 1 28 ? 60.021 67.707 60.990 1.00 67.77 26 TYR B O 1
ATOM 1706 N N . VAL B 1 29 ? 57.975 68.359 60.335 1.00 68.17 27 VAL B N 1
ATOM 1707 C CA . VAL B 1 29 ? 58.451 69.212 59.239 1.00 68.18 27 VAL B CA 1
ATOM 1708 C C . VAL B 1 29 ? 59.193 70.408 59.821 1.00 69.04 27 VAL B C 1
ATOM 1709 O O . VAL B 1 29 ? 58.563 71.314 60.375 1.00 69.28 27 VAL B O 1
ATOM 1713 N N . GLU B 1 30 ? 60.511 70.396 59.736 1.00 68.84 28 GLU B N 1
ATOM 1714 C CA . GLU B 1 30 ? 61.335 71.468 60.271 1.00 69.65 28 GLU B CA 1
ATOM 1715 C C . GLU B 1 30 ? 60.900 72.855 59.831 1.00 68.70 28 GLU B C 1
ATOM 1716 O O . GLU B 1 30 ? 60.723 73.118 58.643 1.00 69.22 28 GLU B O 1
ATOM 1722 N N . ILE B 1 31 ? 60.772 73.768 60.786 1.00 67.89 29 ILE B N 1
ATOM 1723 C CA . ILE B 1 31 ? 60.407 75.150 60.488 1.00 68.05 29 ILE B CA 1
ATOM 1724 C C . ILE B 1 31 ? 61.133 76.078 61.456 1.00 68.50 29 ILE B C 1
ATOM 1725 O O . ILE B 1 31 ? 60.825 76.126 62.648 1.00 68.05 29 ILE B O 1
ATOM 1727 N N . GLY B 1 32 ? 62.133 76.794 60.939 1.00 68.45 30 GLY B N 1
ATOM 1728 C CA . GLY B 1 32 ? 62.909 77.668 61.853 1.00 68.84 30 GLY B CA 1
ATOM 1729 C C . GLY B 1 32 ? 63.967 76.754 62.501 1.00 68.85 30 GLY B C 1
ATOM 1730 O O . GLY B 1 32 ? 64.762 76.168 61.763 1.00 70.12 30 GLY B O 1
ATOM 1731 N N . SER B 1 33 ? 63.872 76.551 63.803 1.00 67.52 31 SER B N 1
ATOM 1732 C CA . SER B 1 33 ? 64.831 75.689 64.487 1.00 65.94 31 SER B CA 1
ATOM 1733 C C . SER B 1 33 ? 64.135 74.622 65.307 1.00 65.21 31 SER B C 1
ATOM 1734 O O . SER B 1 33 ? 64.721 74.106 66.276 1.00 66.17 31 SER B O 1
ATOM 1737 N N . LYS B 1 34 ? 62.876 74.322 64.979 1.00 63.02 32 LYS B N 1
ATOM 1738 C CA . LYS B 1 34 ? 62.068 73.378 65.749 1.00 59.92 32 LYS B CA 1
ATOM 1739 C C . LYS B 1 34 ? 61.108 72.590 64.866 1.00 57.40 32 LYS B C 1
ATOM 1740 O O . LYS B 1 34 ? 60.695 73.058 63.808 1.00 57.01 32 LYS B O 1
ATOM 1746 N N . THR B 1 35 ? 60.721 71.395 65.297 1.00 54.48 33 THR B N 1
ATOM 1747 C CA . THR B 1 35 ? 59.723 70.633 64.560 1.00 51.68 33 THR B CA 1
ATOM 1748 C C . THR B 1 35 ? 58.353 71.299 64.790 1.00 49.75 33 THR B C 1
ATOM 1749 O O . THR B 1 35 ? 58.239 72.189 65.635 1.00 48.06 33 THR B O 1
ATOM 1753 N N . VAL B 1 36 ? 57.350 70.881 64.024 1.00 48.16 34 VAL B N 1
ATOM 1754 C CA . VAL B 1 36 ? 55.985 71.406 64.173 1.00 45.57 34 VAL B CA 1
ATOM 1755 C C . VAL B 1 36 ? 55.499 71.065 65.594 1.00 43.41 34 VAL B C 1
ATOM 1756 O O . VAL B 1 36 ? 55.025 71.909 66.319 1.00 42.45 34 VAL B O 1
ATOM 1760 N N . LEU B 1 37 ? 55.720 69.823 66.015 1.00 43.76 35 LEU B N 1
ATOM 1761 C CA . LEU B 1 37 ? 55.342 69.397 67.336 1.00 45.95 35 LEU B CA 1
ATOM 1762 C C . LEU B 1 37 ? 55.953 70.269 68.433 1.00 46.13 35 LEU B C 1
ATOM 1763 O O . LEU B 1 37 ? 55.203 70.859 69.219 1.00 45.82 35 LEU B O 1
ATOM 1768 N N . GLU B 1 38 ? 57.275 70.486 68.372 1.00 45.63 36 GLU B N 1
ATOM 1769 C CA . GLU B 1 38 ? 57.941 71.314 69.374 1.00 44.46 36 GLU B CA 1
ATOM 1770 C C . GLU B 1 38 ? 57.371 72.721 69.380 1.00 42.26 36 GLU B C 1
ATOM 1771 O O . GLU B 1 38 ? 57.372 73.382 70.403 1.00 43.31 36 GLU B O 1
ATOM 1777 N N . HIS B 1 39 ? 56.934 73.195 68.215 1.00 41.33 37 HIS B N 1
ATOM 1778 C CA . HIS B 1 39 ? 56.300 74.497 68.131 1.00 41.19 37 HIS B CA 1
ATOM 1779 C C . HIS B 1 39 ? 54.948 74.462 68.880 1.00 40.84 37 HIS B C 1
ATOM 1780 O O . HIS B 1 39 ? 54.597 75.455 69.506 1.00 40.30 37 HIS B O 1
ATOM 1787 N N . VAL B 1 40 ? 54.206 73.364 68.705 1.00 38.38 38 VAL B N 1
ATOM 1788 C CA . VAL B 1 40 ? 52.914 73.235 69.366 1.00 37.89 38 VAL B CA 1
ATOM 1789 C C . VAL B 1 40 ? 53.056 73.118 70.898 1.00 35.61 38 VAL B C 1
ATOM 1790 O O . VAL B 1 40 ? 52.277 73.728 71.632 1.00 32.22 38 VAL B O 1
ATOM 1794 N N . LEU B 1 41 ? 54.044 72.379 71.371 1.00 33.43 39 LEU B N 1
ATOM 1795 C CA . LEU B 1 41 ? 54.239 72.214 72.809 1.00 35.50 39 LEU B CA 1
ATOM 1796 C C . LEU B 1 41 ? 54.569 73.542 73.479 1.00 36.83 39 LEU B C 1
ATOM 1797 O O . LEU B 1 41 ? 54.103 73.817 74.595 1.00 35.96 39 LEU B O 1
ATOM 1802 N N . GLY B 1 42 ? 55.280 74.370 72.717 1.00 36.63 40 GLY B N 1
ATOM 1803 C CA . GLY B 1 42 ? 55.704 75.680 73.107 1.00 35.04 40 GLY B CA 1
ATOM 1804 C C . GLY B 1 42 ? 54.550 76.591 73.443 1.00 36.12 40 GLY B C 1
ATOM 1805 O O . GLY B 1 42 ? 54.647 77.424 74.364 1.00 36.97 40 GLY B O 1
ATOM 1806 N N . ILE B 1 43 ? 53.452 76.480 72.718 1.00 35.34 41 ILE B N 1
ATOM 1807 C CA . ILE B 1 43 ? 52.287 77.335 72.978 1.00 34.44 41 ILE B CA 1
ATOM 1808 C C . ILE B 1 43 ? 51.620 77.007 74.304 1.00 34.60 41 ILE B C 1
ATOM 1809 O O . ILE B 1 43 ? 51.175 77.905 75.009 1.00 33.17 41 ILE B O 1
ATOM 1814 N N . PHE B 1 44 ? 51.505 75.741 74.688 1.00 34.71 42 PHE B N 1
ATOM 1815 C CA . PHE B 1 44 ? 50.868 75.349 75.927 1.00 36.58 42 PHE B CA 1
ATOM 1816 C C . PHE B 1 44 ? 51.770 75.492 77.150 1.00 39.23 42 PHE B C 1
ATOM 1817 O O . PHE B 1 44 ? 51.347 76.028 78.193 1.00 35.84 42 PHE B O 1
ATOM 1825 N N . GLU B 1 45 ? 53.034 75.048 77.039 1.00 40.44 43 GLU B N 1
ATOM 1826 C CA . GLU B 1 45 ? 53.986 75.159 78.124 1.00 42.55 43 GLU B CA 1
ATOM 1827 C C . GLU B 1 45 ? 54.211 76.587 78.571 1.00 42.76 43 GLU B C 1
ATOM 1828 O O . GLU B 1 45 ? 54.426 76.796 79.782 1.00 41.93 43 GLU B O 1
ATOM 1834 N N . ARG B 1 46 ? 54.021 77.581 77.710 1.00 42.12 44 ARG B N 1
ATOM 1835 C CA . ARG B 1 46 ? 54.172 78.964 78.132 1.00 43.64 44 ARG B CA 1
ATOM 1836 C C . ARG B 1 46 ? 52.880 79.623 78.562 1.00 43.50 44 ARG B C 1
ATOM 1837 O O . ARG B 1 46 ? 52.855 80.833 78.876 1.00 44.87 44 ARG B O 1
ATOM 1845 N N . HIS B 1 47 ? 51.760 78.932 78.512 1.00 42.24 45 HIS B N 1
ATOM 1846 C CA . HIS B 1 47 ? 50.467 79.519 78.852 1.00 40.40 45 HIS B CA 1
ATOM 1847 C C . HIS B 1 47 ? 50.134 79.286 80.308 1.00 40.50 45 HIS B C 1
ATOM 1848 O O . HIS B 1 47 ? 50.002 78.142 80.768 1.00 38.88 45 HIS B O 1
ATOM 1855 N N . GLU B 1 48 ? 49.975 80.368 81.048 1.00 41.58 46 GLU B N 1
ATOM 1856 C CA . GLU B 1 48 ? 49.760 80.327 82.479 1.00 45.45 46 GLU B CA 1
ATOM 1857 C C . GLU B 1 48 ? 48.620 79.468 82.984 1.00 44.29 46 GLU B C 1
ATOM 1858 O O . GLU B 1 48 ? 48.785 78.741 83.979 1.00 43.40 46 GLU B O 1
ATOM 1864 N N . ALA B 1 49 ? 47.493 79.433 82.279 1.00 42.47 47 ALA B N 1
ATOM 1865 C CA . ALA B 1 49 ? 46.332 78.692 82.705 1.00 40.78 47 ALA B CA 1
ATOM 1866 C C . ALA B 1 49 ? 46.372 77.211 82.448 1.00 39.49 47 ALA B C 1
ATOM 1867 O O . ALA B 1 49 ? 45.415 76.533 82.857 1.00 41.11 47 ALA B O 1
ATOM 1869 N N . VAL B 1 50 ? 47.374 76.686 81.771 1.00 37.82 48 VAL B N 1
ATOM 1870 C CA . VAL B 1 50 ? 47.445 75.250 81.457 1.00 33.75 48 VAL B CA 1
ATOM 1871 C C . VAL B 1 50 ? 48.284 74.620 82.535 1.00 34.11 48 VAL B C 1
ATOM 1872 O O . VAL B 1 50 ? 49.345 75.155 82.834 1.00 38.09 48 VAL B O 1
ATOM 1876 N N . ASP B 1 51 ? 47.867 73.531 83.133 1.00 33.16 49 ASP B N 1
ATOM 1877 C CA . ASP B 1 51 ? 48.588 72.949 84.251 1.00 30.90 49 ASP B CA 1
ATOM 1878 C C . ASP B 1 51 ? 49.428 71.750 83.868 1.00 32.05 49 ASP B C 1
ATOM 1879 O O . ASP B 1 51 ? 50.269 71.303 84.652 1.00 31.69 49 ASP B O 1
ATOM 1884 N N . LEU B 1 52 ? 49.162 71.133 82.720 1.00 29.70 50 LEU B N 1
ATOM 1885 C CA . LEU B 1 52 ? 49.886 69.963 82.287 1.00 30.14 50 LEU B CA 1
ATOM 1886 C C . LEU B 1 52 ? 49.664 69.784 80.767 1.00 32.24 50 LEU B C 1
ATOM 1887 O O . LEU B 1 52 ? 48.665 70.294 80.221 1.00 29.65 50 LEU B O 1
ATOM 1892 N N . THR B 1 53 ? 50.619 69.110 80.141 1.00 30.10 51 THR B N 1
ATOM 1893 C CA . THR B 1 53 ? 50.571 68.829 78.705 1.00 28.14 51 THR B CA 1
ATOM 1894 C C . THR B 1 53 ? 51.021 67.398 78.466 1.00 28.81 51 THR B C 1
ATOM 1895 O O . THR B 1 53 ? 51.988 66.911 79.064 1.00 28.02 51 THR B O 1
ATOM 1899 N N . VAL B 1 54 ? 50.216 66.645 77.721 1.00 27.89 52 VAL B N 1
ATOM 1900 C CA . VAL B 1 54 ? 50.532 65.264 77.403 1.00 29.16 52 VAL B CA 1
ATOM 1901 C C . VAL B 1 54 ? 50.481 65.063 75.865 1.00 29.28 52 VAL B C 1
ATOM 1902 O O . VAL B 1 54 ? 49.654 65.723 75.241 1.00 28.44 52 VAL B O 1
ATOM 1906 N N . VAL B 1 55 ? 51.386 64.261 75.342 1.00 27.99 53 VAL B N 1
ATOM 1907 C CA . VAL B 1 55 ? 51.494 63.938 73.925 1.00 29.36 53 VAL B CA 1
ATOM 1908 C C . VAL B 1 55 ? 51.434 62.412 73.809 1.00 28.04 53 VAL B C 1
ATOM 1909 O O . VAL B 1 55 ? 52.146 61.803 74.617 1.00 28.88 53 VAL B O 1
ATOM 1913 N N . VAL B 1 56 ? 50.562 61.871 72.993 1.00 28.01 54 VAL B N 1
ATOM 1914 C CA . VAL B 1 56 ? 50.499 60.410 72.879 1.00 31.04 54 VAL B CA 1
ATOM 1915 C C . VAL B 1 56 ? 51.035 59.988 71.497 1.00 35.27 54 VAL B C 1
ATOM 1916 O O . VAL B 1 56 ? 50.506 60.422 70.464 1.00 34.91 54 VAL B O 1
ATOM 1920 N N . VAL B 1 57 ? 52.132 59.237 71.482 1.00 36.82 55 VAL B N 1
ATOM 1921 C CA . VAL B 1 57 ? 52.692 58.773 70.223 1.00 40.81 55 VAL B CA 1
ATOM 1922 C C . VAL B 1 57 ? 52.602 57.252 70.085 1.00 44.89 55 VAL B C 1
ATOM 1923 O O . VAL B 1 57 ? 52.311 56.544 71.046 1.00 44.63 55 VAL B O 1
ATOM 1927 N N . SER B 1 58 ? 53.026 56.788 68.905 1.00 48.38 56 SER B N 1
ATOM 1928 C CA . SER B 1 58 ? 53.039 55.330 68.648 1.00 52.06 56 SER B CA 1
ATOM 1929 C C . SER B 1 58 ? 54.261 54.755 69.348 1.00 54.23 56 SER B C 1
ATOM 1930 O O . SER B 1 58 ? 55.242 55.477 69.547 1.00 52.99 56 SER B O 1
ATOM 1933 N N . PRO B 1 59 ? 54.233 53.490 69.712 1.00 57.54 57 PRO B N 1
ATOM 1934 C CA . PRO B 1 59 ? 55.344 52.863 70.418 1.00 60.37 57 PRO B CA 1
ATOM 1935 C C . PRO B 1 59 ? 56.559 52.710 69.534 1.00 62.44 57 PRO B C 1
ATOM 1936 O O . PRO B 1 59 ? 57.700 52.582 69.989 1.00 63.78 57 PRO B O 1
ATOM 1940 N N . GLU B 1 60 ? 56.349 52.764 68.216 1.00 63.94 58 GLU B N 1
ATOM 1941 C CA . GLU B 1 60 ? 57.443 52.688 67.270 1.00 65.02 58 GLU B CA 1
ATOM 1942 C C . GLU B 1 60 ? 58.166 54.029 67.152 1.00 64.86 58 GLU B C 1
ATOM 1943 O O . GLU B 1 60 ? 59.367 54.054 66.876 1.00 65.13 58 GLU B O 1
ATOM 1949 N N . ASP B 1 61 ? 57.442 55.123 67.375 1.00 63.05 59 ASP B N 1
ATOM 1950 C CA . ASP B 1 61 ? 58.008 56.453 67.264 1.00 61.48 59 ASP B CA 1
ATOM 1951 C C . ASP B 1 61 ? 59.287 56.596 68.085 1.00 60.62 59 ASP B C 1
ATOM 1952 O O . ASP B 1 61 ? 59.275 56.278 69.276 1.00 61.46 59 ASP B O 1
ATOM 1957 N N . THR B 1 62 ? 60.318 57.147 67.459 1.00 58.92 60 THR B N 1
ATOM 1958 C CA . THR B 1 62 ? 61.609 57.362 68.069 1.00 58.75 60 THR B CA 1
ATOM 1959 C C . THR B 1 62 ? 61.947 58.825 68.266 1.00 59.14 60 THR B C 1
ATOM 1960 O O . THR B 1 62 ? 62.399 59.184 69.383 1.00 59.72 60 THR B O 1
ATOM 1964 N N . PHE B 1 63 ? 61.542 59.713 67.351 1.00 58.51 61 PHE B N 1
ATOM 1965 C CA . PHE B 1 63 ? 61.852 61.136 67.478 1.00 60.04 61 PHE B CA 1
ATOM 1966 C C . PHE B 1 63 ? 61.208 61.736 68.732 1.00 60.31 61 PHE B C 1
ATOM 1967 O O . PHE B 1 63 ? 61.723 62.731 69.251 1.00 60.15 61 PHE B O 1
ATOM 1975 N N . ALA B 1 64 ? 60.168 61.083 69.222 1.00 60.08 62 ALA B N 1
ATOM 1976 C CA . ALA B 1 64 ? 59.454 61.428 70.421 1.00 60.00 62 ALA B CA 1
ATOM 1977 C C . ALA B 1 64 ? 60.372 61.489 71.644 1.00 59.00 62 ALA B C 1
ATOM 1978 O O . ALA B 1 64 ? 60.207 62.413 72.446 1.00 57.99 62 ALA B O 1
ATOM 1980 N N . ASP B 1 65 ? 61.368 60.621 71.744 1.00 58.78 63 ASP B N 1
ATOM 1981 C CA . ASP B 1 65 ? 62.349 60.634 72.823 1.00 57.93 63 ASP B CA 1
ATOM 1982 C C . ASP B 1 65 ? 63.084 61.975 72.850 1.00 56.78 63 ASP B C 1
ATOM 1983 O O . ASP B 1 65 ? 63.322 62.586 73.885 1.00 56.05 63 ASP B O 1
ATOM 1988 N N . LYS B 1 66 ? 63.426 62.475 71.657 1.00 56.65 64 LYS B N 1
ATOM 1989 C CA . LYS B 1 66 ? 64.107 63.767 71.586 1.00 57.29 64 LYS B CA 1
ATOM 1990 C C . LYS B 1 66 ? 63.193 64.875 72.101 1.00 55.70 64 LYS B C 1
ATOM 1991 O O . LYS B 1 66 ? 63.652 65.787 72.794 1.00 55.38 64 LYS B O 1
ATOM 1997 N N . VAL B 1 67 ? 61.899 64.775 71.790 1.00 53.50 65 VAL B N 1
ATOM 1998 C CA . VAL B 1 67 ? 60.912 65.768 72.238 1.00 50.09 65 VAL B CA 1
ATOM 1999 C C . VAL B 1 67 ? 60.884 65.819 73.762 1.00 47.95 65 VAL B C 1
ATOM 2000 O O . VAL B 1 67 ? 60.972 66.856 74.400 1.00 45.65 65 VAL B O 1
ATOM 2004 N N . GLN B 1 68 ? 60.951 64.627 74.374 1.00 47.94 66 GLN B N 1
ATOM 2005 C CA . GLN B 1 68 ? 60.944 64.534 75.810 1.00 49.34 66 GLN B CA 1
ATOM 2006 C C . GLN B 1 68 ? 62.059 65.306 76.487 1.00 48.84 66 GLN B C 1
ATOM 2007 O O . GLN B 1 68 ? 61.807 65.918 77.535 1.00 48.29 66 GLN B O 1
ATOM 2013 N N . THR B 1 69 ? 63.269 65.289 75.913 1.00 47.84 67 THR B N 1
ATOM 2014 C CA . THR B 1 69 ? 64.414 66.006 76.491 1.00 44.25 67 THR B CA 1
ATOM 2015 C C . THR B 1 69 ? 64.276 67.491 76.340 1.00 44.09 67 THR B C 1
ATOM 2016 O O . THR B 1 69 ? 64.847 68.289 77.084 1.00 46.68 67 THR B O 1
ATOM 2020 N N . ALA B 1 70 ? 63.531 67.984 75.348 1.00 41.77 68 ALA B N 1
ATOM 2021 C CA . ALA B 1 70 ? 63.430 69.456 75.282 1.00 42.45 68 ALA B CA 1
ATOM 2022 C C . ALA B 1 70 ? 62.338 69.984 76.218 1.00 41.41 68 ALA B C 1
ATOM 2023 O O . ALA B 1 70 ? 62.340 71.188 76.549 1.00 39.92 68 ALA B O 1
ATOM 2025 N N . PHE B 1 71 ? 61.376 69.137 76.570 1.00 37.75 69 PHE B N 1
ATOM 2026 C CA . PHE B 1 71 ? 60.258 69.487 77.446 1.00 37.73 69 PHE B CA 1
ATOM 2027 C C . PHE B 1 71 ? 60.130 68.484 78.598 1.00 37.00 69 PHE B C 1
ATOM 2028 O O . PHE B 1 71 ? 59.332 67.529 78.608 1.00 36.11 69 PHE B O 1
ATOM 2036 N N . PRO B 1 72 ? 60.979 68.640 79.623 1.00 34.86 70 PRO B N 1
ATOM 2037 C CA . PRO B 1 72 ? 61.017 67.730 80.747 1.00 34.09 70 PRO B CA 1
ATOM 2038 C C . PRO B 1 72 ? 59.701 67.616 81.485 1.00 32.55 70 PRO B C 1
ATOM 2039 O O . PRO B 1 72 ? 59.299 66.515 81.907 1.00 31.05 70 PRO B O 1
ATOM 2043 N N . GLN B 1 73 ? 58.914 68.680 81.573 1.00 30.74 71 GLN B N 1
ATOM 2044 C CA . GLN B 1 73 ? 57.623 68.549 82.238 1.00 35.76 71 GLN B CA 1
ATOM 2045 C C . GLN B 1 73 ? 56.520 67.963 81.383 1.00 36.54 71 GLN B C 1
ATOM 2046 O O . GLN B 1 73 ? 55.488 67.524 81.924 1.00 37.66 71 GLN B O 1
ATOM 2052 N N . VAL B 1 74 ? 56.657 67.944 80.059 1.00 35.47 72 VAL B N 1
ATOM 2053 C CA . VAL B 1 74 ? 55.632 67.337 79.205 1.00 33.45 72 VAL B CA 1
ATOM 2054 C C . VAL B 1 74 ? 55.658 65.828 79.334 1.00 34.38 72 VAL B C 1
ATOM 2055 O O . VAL B 1 74 ? 56.696 65.193 79.485 1.00 33.22 72 VAL B O 1
ATOM 2059 N N . ARG B 1 75 ? 54.475 65.186 79.293 1.00 36.84 73 ARG B N 1
ATOM 2060 C CA . ARG B 1 75 ? 54.477 63.719 79.425 1.00 37.94 73 ARG B CA 1
ATOM 2061 C C . ARG B 1 75 ? 54.330 63.054 78.075 1.00 39.91 73 ARG B C 1
ATOM 2062 O O . ARG B 1 75 ? 53.331 63.282 77.387 1.00 40.77 73 ARG B O 1
ATOM 2070 N N . VAL B 1 76 ? 55.310 62.225 77.697 1.00 38.50 74 VAL B N 1
ATOM 2071 C CA . VAL B 1 76 ? 55.264 61.576 76.398 1.00 36.90 74 VAL B CA 1
ATOM 2072 C C . VAL B 1 76 ? 54.835 60.139 76.588 1.00 38.14 74 VAL B C 1
ATOM 2073 O O . VAL B 1 76 ? 55.659 59.315 76.990 1.00 37.75 74 VAL B O 1
ATOM 2077 N N . TRP B 1 77 ? 53.574 59.810 76.301 1.00 38.81 75 TRP B N 1
ATOM 2078 C CA . TRP B 1 77 ? 53.111 58.425 76.489 1.00 40.80 75 TRP B CA 1
ATOM 2079 C C . TRP B 1 77 ? 53.146 57.633 75.193 1.00 41.14 75 TRP B C 1
ATOM 2080 O O . TRP B 1 77 ? 52.812 58.148 74.113 1.00 39.76 75 TRP B O 1
ATOM 2091 N N . LYS B 1 78 ? 53.461 56.345 75.271 1.00 42.28 76 LYS B N 1
ATOM 2092 C CA . LYS B 1 78 ? 53.563 55.563 74.028 1.00 47.29 76 LYS B CA 1
ATOM 2093 C C . LYS B 1 78 ? 52.474 54.533 73.882 1.00 48.09 76 LYS B C 1
ATOM 2094 O O . LYS B 1 78 ? 52.714 53.341 73.701 1.00 49.72 76 LYS B O 1
ATOM 2100 N N . ASN B 1 79 ? 51.224 54.989 73.937 1.00 48.32 77 ASN B N 1
ATOM 2101 C CA . ASN B 1 79 ? 50.099 54.086 73.801 1.00 49.21 77 ASN B CA 1
ATOM 2102 C C . ASN B 1 79 ? 49.128 54.642 72.761 1.00 49.14 77 ASN B C 1
ATOM 2103 O O . ASN B 1 79 ? 47.923 54.659 72.966 1.00 48.26 77 ASN B O 1
ATOM 2108 N N . GLY B 1 80 ? 49.724 55.044 71.646 1.00 48.99 78 GLY B N 1
ATOM 2109 C CA . GLY B 1 80 ? 48.966 55.529 70.505 1.00 50.98 78 GLY B CA 1
ATOM 2110 C C . GLY B 1 80 ? 48.104 54.365 69.974 1.00 52.52 78 GLY B C 1
ATOM 2111 O O . GLY B 1 80 ? 48.375 53.213 70.300 1.00 51.97 78 GLY B O 1
ATOM 2112 N N . GLY B 1 81 ? 47.059 54.706 69.228 1.00 52.52 79 GLY B N 1
ATOM 2113 C CA . GLY B 1 81 ? 46.181 53.662 68.704 1.00 54.06 79 GLY B CA 1
ATOM 2114 C C . GLY B 1 81 ? 46.480 53.463 67.208 1.00 55.98 79 GLY B C 1
ATOM 2115 O O . GLY B 1 81 ? 47.493 53.942 66.702 1.00 54.57 79 GLY B O 1
ATOM 2116 N N . GLN B 1 82 ? 45.552 52.769 66.551 1.00 55.83 80 GLN B N 1
ATOM 2117 C CA . GLN B 1 82 ? 45.689 52.532 65.122 1.00 57.51 80 GLN B CA 1
ATOM 2118 C C . GLN B 1 82 ? 45.049 53.681 64.356 1.00 56.58 80 GLN B C 1
ATOM 2119 O O . GLN B 1 82 ? 45.209 53.772 63.138 1.00 57.42 80 GLN B O 1
ATOM 2125 N N . THR B 1 83 ? 44.275 54.514 65.056 1.00 53.83 81 THR B N 1
ATOM 2126 C CA . THR B 1 83 ? 43.654 55.695 64.516 1.00 50.58 81 THR B CA 1
ATOM 2127 C C . THR B 1 83 ? 43.649 56.837 65.560 1.00 49.49 81 THR B C 1
ATOM 2128 O O . THR B 1 83 ? 43.794 56.589 66.749 1.00 48.45 81 THR B O 1
ATOM 2132 N N . ARG B 1 84 ? 43.422 58.068 65.111 1.00 47.36 82 ARG B N 1
ATOM 2133 C CA . ARG B 1 84 ? 43.348 59.223 65.998 1.00 45.16 82 ARG B CA 1
ATOM 2134 C C . ARG B 1 84 ? 42.278 58.982 67.081 1.00 45.11 82 ARG B C 1
ATOM 2135 O O . ARG B 1 84 ? 42.555 59.171 68.279 1.00 44.00 82 ARG B O 1
ATOM 2143 N N . ALA B 1 85 ? 41.135 58.425 66.695 1.00 42.78 83 ALA B N 1
ATOM 2144 C CA . ALA B 1 85 ? 40.054 58.193 67.647 1.00 43.67 83 ALA B CA 1
ATOM 2145 C C . ALA B 1 85 ? 40.492 57.262 68.766 1.00 44.23 83 ALA B C 1
ATOM 2146 O O . ALA B 1 85 ? 40.287 57.529 69.967 1.00 45.24 83 ALA B O 1
ATOM 2148 N N . GLU B 1 86 ? 41.206 56.201 68.416 1.00 43.55 84 GLU B N 1
ATOM 2149 C CA . GLU B 1 86 ? 41.712 55.271 69.396 1.00 43.22 84 GLU B CA 1
ATOM 2150 C C . GLU B 1 86 ? 42.792 55.843 70.288 1.00 41.48 84 GLU B C 1
ATOM 2151 O O . GLU B 1 86 ? 42.880 55.484 71.468 1.00 41.59 84 GLU B O 1
ATOM 2157 N N . THR B 1 87 ? 43.661 56.726 69.763 1.00 41.01 85 THR B N 1
ATOM 2158 C CA . THR B 1 87 ? 44.710 57.317 70.605 1.00 38.03 85 THR B CA 1
ATOM 2159 C C . THR B 1 87 ? 44.127 58.340 71.548 1.00 37.76 85 THR B C 1
ATOM 2160 O O . THR B 1 87 ? 44.474 58.369 72.745 1.00 39.88 85 THR B O 1
ATOM 2164 N N . VAL B 1 88 ? 43.153 59.146 71.128 1.00 35.74 86 VAL B N 1
ATOM 2165 C CA . VAL B 1 88 ? 42.519 60.079 72.050 1.00 36.54 86 VAL B CA 1
ATOM 2166 C C . VAL B 1 88 ? 41.848 59.296 73.198 1.00 36.17 86 VAL B C 1
ATOM 2167 O O . VAL B 1 88 ? 42.017 59.590 74.368 1.00 34.73 86 VAL B O 1
ATOM 2171 N N . ARG B 1 89 ? 41.178 58.216 72.858 1.00 36.84 87 ARG B N 1
ATOM 2172 C CA . ARG B 1 89 ? 40.489 57.376 73.841 1.00 39.19 87 ARG B CA 1
ATOM 2173 C C . ARG B 1 89 ? 41.450 56.843 74.878 1.00 40.98 87 ARG B C 1
ATOM 2174 O O . ARG B 1 89 ? 41.213 56.919 76.098 1.00 41.90 87 ARG B O 1
ATOM 2182 N N . ASN B 1 90 ? 42.619 56.337 74.431 1.00 40.01 88 ASN B N 1
ATOM 2183 C CA . ASN B 1 90 ? 43.599 55.812 75.376 1.00 37.36 88 ASN B CA 1
ATOM 2184 C C . ASN B 1 90 ? 44.201 56.907 76.256 1.00 35.80 88 ASN B C 1
ATOM 2185 O O . ASN B 1 90 ? 44.554 56.708 77.422 1.00 34.86 88 ASN B O 1
ATOM 2190 N N . GLY B 1 91 ? 44.455 58.082 75.692 1.00 34.33 89 GLY B N 1
ATOM 2191 C CA . GLY B 1 91 ? 45.067 59.141 76.510 1.00 31.91 89 GLY B CA 1
ATOM 2192 C C . GLY B 1 91 ? 44.099 59.547 77.621 1.00 30.51 89 GLY B C 1
ATOM 2193 O O . GLY B 1 91 ? 44.489 59.640 78.782 1.00 29.72 89 GLY B O 1
ATOM 2194 N N . VAL B 1 92 ? 42.872 59.876 77.249 1.00 30.27 90 VAL B N 1
ATOM 2195 C CA . VAL B 1 92 ? 41.854 60.251 78.245 1.00 31.68 90 VAL B CA 1
ATOM 2196 C C . VAL B 1 92 ? 41.699 59.150 79.289 1.00 31.64 90 VAL B C 1
ATOM 2197 O O . VAL B 1 92 ? 41.731 59.465 80.488 1.00 32.74 90 VAL B O 1
ATOM 2201 N N . ALA B 1 93 ? 41.605 57.882 78.911 1.00 30.89 91 ALA B N 1
ATOM 2202 C CA . ALA B 1 93 ? 41.470 56.806 79.890 1.00 32.02 91 ALA B CA 1
ATOM 2203 C C . ALA B 1 93 ? 42.646 56.746 80.846 1.00 34.78 91 ALA B C 1
ATOM 2204 O O . ALA B 1 93 ? 42.519 56.527 82.063 1.00 36.34 91 ALA B O 1
ATOM 2206 N N . LYS B 1 94 ? 43.857 56.808 80.280 1.00 35.68 92 LYS B N 1
ATOM 2207 C CA . LYS B 1 94 ? 45.062 56.779 81.100 1.00 35.08 92 LYS B CA 1
ATOM 2208 C C . LYS B 1 94 ? 45.145 58.001 81.990 1.00 34.10 92 LYS B C 1
ATOM 2209 O O . LYS B 1 94 ? 45.510 57.839 83.164 1.00 34.84 92 LYS B O 1
ATOM 2215 N N . LEU B 1 95 ? 44.710 59.194 81.582 1.00 33.41 93 LEU B N 1
ATOM 2216 C CA . LEU B 1 95 ? 44.762 60.359 82.491 1.00 33.87 93 LEU B CA 1
ATOM 2217 C C . LEU B 1 95 ? 43.911 60.130 83.758 1.00 35.39 93 LEU B C 1
ATOM 2218 O O . LEU B 1 95 ? 44.204 60.659 84.849 1.00 33.63 93 LEU B O 1
ATOM 2223 N N . LEU B 1 96 ? 42.767 59.466 83.620 1.00 34.46 94 LEU B N 1
ATOM 2224 C CA . LEU B 1 96 ? 41.859 59.172 84.705 1.00 34.46 94 LEU B CA 1
ATOM 2225 C C . LEU B 1 96 ? 42.405 57.998 85.534 1.00 37.14 94 LEU B C 1
ATOM 2226 O O . LEU B 1 96 ? 42.655 58.102 86.723 1.00 37.36 94 LEU B O 1
ATOM 2231 N N . GLU B 1 97 ? 42.728 56.883 84.880 1.00 40.21 95 GLU B N 1
ATOM 2232 C CA . GLU B 1 97 ? 43.228 55.692 85.569 1.00 42.19 95 GLU B CA 1
ATOM 2233 C C . GLU B 1 97 ? 44.441 56.058 86.408 1.00 43.28 95 GLU B C 1
ATOM 2234 O O . GLU B 1 97 ? 44.660 55.563 87.520 1.00 44.53 95 GLU B O 1
ATOM 2240 N N . THR B 1 98 ? 45.261 56.930 85.859 1.00 41.54 96 THR B N 1
ATOM 2241 C CA . THR B 1 98 ? 46.470 57.386 86.516 1.00 42.63 96 THR B CA 1
ATOM 2242 C C . THR B 1 98 ? 46.232 58.275 87.698 1.00 40.15 96 THR B C 1
ATOM 2243 O O . THR B 1 98 ? 47.093 58.334 88.591 1.00 40.66 96 THR B O 1
ATOM 2247 N N . GLY B 1 99 ? 45.180 59.076 87.718 1.00 39.33 97 GLY B N 1
ATOM 2248 C CA . GLY B 1 99 ? 44.909 60.003 88.795 1.00 38.75 97 GLY B CA 1
ATOM 2249 C C . GLY B 1 99 ? 45.383 61.413 88.493 1.00 39.09 97 GLY B C 1
ATOM 2250 O O . GLY B 1 99 ? 45.195 62.340 89.312 1.00 38.53 97 GLY B O 1
ATOM 2251 N N . LEU B 1 100 ? 45.951 61.615 87.306 1.00 37.85 98 LEU B N 1
ATOM 2252 C CA . LEU B 1 100 ? 46.414 62.965 86.918 1.00 36.19 98 LEU B CA 1
ATOM 2253 C C . LEU B 1 100 ? 45.238 63.887 86.661 1.00 35.32 98 LEU B C 1
ATOM 2254 O O . LEU B 1 100 ? 45.285 65.117 86.783 1.00 35.21 98 LEU B O 1
ATOM 2259 N N . ALA B 1 101 ? 44.098 63.338 86.192 1.00 32.90 99 ALA B N 1
ATOM 2260 C CA . ALA B 1 101 ? 42.917 64.129 85.983 1.00 32.45 99 ALA B CA 1
ATOM 2261 C C . ALA B 1 101 ? 41.757 63.671 86.895 1.00 32.69 99 ALA B C 1
ATOM 2262 O O . ALA B 1 101 ? 41.580 62.461 87.004 1.00 33.24 99 ALA B O 1
ATOM 2264 N N . ALA B 1 102 ? 40.985 64.614 87.405 1.00 30.67 100 ALA B N 1
ATOM 2265 C CA . ALA B 1 102 ? 39.741 64.193 88.120 1.00 29.95 100 ALA B CA 1
ATOM 2266 C C . ALA B 1 102 ? 38.594 64.219 87.101 1.00 31.12 100 ALA B C 1
ATOM 2267 O O . ALA B 1 102 ? 38.651 64.992 86.096 1.00 28.67 100 ALA B O 1
ATOM 2269 N N . GLU B 1 103 ? 37.467 63.575 87.449 1.00 29.93 101 GLU B N 1
ATOM 2270 C CA . GLU B 1 103 ? 36.303 63.582 86.560 1.00 28.28 101 GLU B CA 1
ATOM 2271 C C . GLU B 1 103 ? 35.946 64.977 86.084 1.00 27.63 101 GLU B C 1
ATOM 2272 O O . GLU B 1 103 ? 35.447 65.131 84.952 1.00 27.47 101 GLU B O 1
ATOM 2278 N N . THR B 1 104 ? 36.078 66.008 86.912 1.00 25.86 102 THR B N 1
ATOM 2279 C CA . THR B 1 104 ? 35.692 67.356 86.545 1.00 24.69 102 THR B CA 1
ATOM 2280 C C . THR B 1 104 ? 36.746 68.258 85.977 1.00 24.92 102 THR B C 1
ATOM 2281 O O . THR B 1 104 ? 36.441 69.459 85.724 1.00 25.66 102 THR B O 1
ATOM 2285 N N . ASP B 1 105 ? 38.001 67.861 85.848 1.00 25.53 103 ASP B N 1
ATOM 2286 C CA . ASP B 1 105 ? 39.029 68.704 85.219 1.00 26.22 103 ASP B CA 1
ATOM 2287 C C . ASP B 1 105 ? 38.798 68.775 83.692 1.00 24.87 103 ASP B C 1
ATOM 2288 O O . ASP B 1 105 ? 38.217 67.848 83.115 1.00 25.82 103 ASP B O 1
ATOM 2293 N N . ASN B 1 106 ? 39.263 69.791 83.021 1.00 24.96 104 ASN B N 1
ATOM 2294 C CA . ASN B 1 106 ? 39.137 69.973 81.590 1.00 27.37 104 ASN B CA 1
ATOM 2295 C C . ASN B 1 106 ? 40.266 69.337 80.760 1.00 28.14 104 ASN B C 1
ATOM 2296 O O . ASN B 1 106 ? 41.462 69.456 81.096 1.00 28.97 104 ASN B O 1
ATOM 2301 N N . ILE B 1 107 ? 39.913 68.666 79.666 1.00 29.02 105 ILE B N 1
ATOM 2302 C CA . ILE B 1 107 ? 40.928 68.061 78.735 1.00 26.68 105 ILE B CA 1
ATOM 2303 C C . ILE B 1 107 ? 40.871 68.833 77.405 1.00 27.24 105 ILE B C 1
ATOM 2304 O O . ILE B 1 107 ? 39.733 68.913 76.854 1.00 27.81 105 ILE B O 1
ATOM 2309 N N . LEU B 1 108 ? 41.896 69.568 77.012 1.00 25.18 106 LEU B N 1
ATOM 2310 C CA . LEU B 1 108 ? 41.866 70.319 75.733 1.00 24.00 106 LEU B CA 1
ATOM 2311 C C . LEU B 1 108 ? 42.534 69.494 74.611 1.00 24.89 106 LEU B C 1
ATOM 2312 O O . LEU B 1 108 ? 43.768 69.328 74.667 1.00 26.58 106 LEU B O 1
ATOM 2317 N N . VAL B 1 109 ? 41.791 68.875 73.719 1.00 26.17 107 VAL B N 1
ATOM 2318 C CA . VAL B 1 109 ? 42.299 68.008 72.650 1.00 26.70 107 VAL B CA 1
ATOM 2319 C C . VAL B 1 109 ? 42.737 68.820 71.425 1.00 27.37 107 VAL B C 1
ATOM 2320 O O . VAL B 1 109 ? 41.951 69.475 70.771 1.00 27.65 107 VAL B O 1
ATOM 2324 N N . HIS B 1 110 ? 44.052 68.863 71.156 1.00 27.21 108 HIS B N 1
ATOM 2325 C CA . HIS B 1 110 ? 44.571 69.697 70.065 1.00 28.80 108 HIS B CA 1
ATOM 2326 C C . HIS B 1 110 ? 45.346 68.929 68.991 1.00 26.49 108 HIS B C 1
ATOM 2327 O O . HIS B 1 110 ? 46.125 68.062 69.351 1.00 26.00 108 HIS B O 1
ATOM 2334 N N . ASP B 1 111 ? 45.127 69.282 67.730 1.00 27.94 109 ASP B N 1
ATOM 2335 C CA . ASP B 1 111 ? 45.875 68.624 66.604 1.00 27.39 109 ASP B CA 1
ATOM 2336 C C . ASP B 1 111 ? 47.386 68.930 66.661 1.00 26.01 109 ASP B C 1
ATOM 2337 O O . ASP B 1 111 ? 47.765 70.087 66.838 1.00 23.39 109 ASP B O 1
ATOM 2342 N N . ALA B 1 112 ? 48.250 67.960 66.528 1.00 27.43 110 ALA B N 1
ATOM 2343 C CA . ALA B 1 112 ? 49.697 68.111 66.466 1.00 32.22 110 ALA B CA 1
ATOM 2344 C C . ALA B 1 112 ? 50.187 69.020 65.339 1.00 35.34 110 ALA B C 1
ATOM 2345 O O . ALA B 1 112 ? 51.267 69.623 65.409 1.00 36.25 110 ALA B O 1
ATOM 2347 N N . ALA B 1 113 ? 49.429 69.194 64.261 1.00 35.79 111 ALA B N 1
ATOM 2348 C CA . ALA B 1 113 ? 49.816 70.052 63.181 1.00 37.38 111 ALA B CA 1
ATOM 2349 C C . ALA B 1 113 ? 49.238 71.444 63.216 1.00 37.71 111 ALA B C 1
ATOM 2350 O O . ALA B 1 113 ? 49.423 72.136 62.190 1.00 37.79 111 ALA B O 1
ATOM 2352 N N . ARG B 1 114 ? 48.516 71.868 64.223 1.00 37.89 112 ARG B N 1
ATOM 2353 C CA . ARG B 1 114 ? 47.982 73.257 64.243 1.00 37.93 112 ARG B CA 1
ATOM 2354 C C . ARG B 1 114 ? 48.951 74.032 65.155 1.00 39.98 112 ARG B C 1
ATOM 2355 O O . ARG B 1 114 ? 48.704 74.290 66.339 1.00 38.24 112 ARG B O 1
ATOM 2363 N N . CYS B 1 115 ? 50.071 74.465 64.526 1.00 38.85 113 CYS B N 1
ATOM 2364 C CA . CYS B 1 115 ? 51.136 75.099 65.252 1.00 39.54 113 CYS B CA 1
ATOM 2365 C C . CYS B 1 115 ? 51.119 76.590 65.313 1.00 39.09 113 CYS B C 1
ATOM 2366 O O . CYS B 1 115 ? 52.097 77.177 65.823 1.00 41.52 113 CYS B O 1
ATOM 2369 N N . CYS B 1 116 ? 50.079 77.248 64.885 1.00 38.60 114 CYS B N 1
ATOM 2370 C CA . CYS B 1 116 ? 50.007 78.703 64.920 1.00 37.36 114 CYS B CA 1
ATOM 2371 C C . CYS B 1 116 ? 48.818 79.188 65.727 1.00 37.53 114 CYS B C 1
ATOM 2372 O O . CYS B 1 116 ? 48.342 80.304 65.531 1.00 36.70 114 CYS B O 1
ATOM 2375 N N . LEU B 1 117 ? 48.343 78.359 66.660 1.00 36.88 115 LEU B N 1
ATOM 2376 C CA . LEU B 1 117 ? 47.219 78.735 67.508 1.00 38.08 115 LEU B CA 1
ATOM 2377 C C . LEU B 1 117 ? 47.571 79.952 68.354 1.00 38.33 115 LEU B C 1
ATOM 2378 O O . LEU B 1 117 ? 48.412 79.837 69.248 1.00 38.48 115 LEU B O 1
ATOM 2383 N N . PRO B 1 118 ? 46.961 81.095 68.120 1.00 38.53 116 PRO B N 1
ATOM 2384 C CA . PRO B 1 118 ? 47.231 82.286 68.875 1.00 38.81 116 PRO B CA 1
ATOM 2385 C C . PRO B 1 118 ? 46.955 82.130 70.362 1.00 41.39 116 PRO B C 1
ATOM 2386 O O . PRO B 1 118 ? 45.839 81.888 70.843 1.00 41.54 116 PRO B O 1
ATOM 2390 N N . SER B 1 119 ? 47.933 82.556 71.167 1.00 42.51 117 SER B N 1
ATOM 2391 C CA . SER B 1 119 ? 47.786 82.553 72.610 1.00 43.98 117 SER B CA 1
ATOM 2392 C C . SER B 1 119 ? 46.493 83.197 73.083 1.00 44.11 117 SER B C 1
ATOM 2393 O O . SER B 1 119 ? 45.845 82.760 74.028 1.00 44.13 117 SER B O 1
ATOM 2396 N N . GLU B 1 120 ? 46.072 84.284 72.446 1.00 44.48 118 GLU B N 1
ATOM 2397 C CA . GLU B 1 120 ? 44.835 84.951 72.801 1.00 46.62 118 GLU B CA 1
ATOM 2398 C C . GLU B 1 120 ? 43.614 84.050 72.590 1.00 45.76 118 GLU B C 1
ATOM 2399 O O . GLU B 1 120 ? 42.637 84.108 73.355 1.00 45.42 118 GLU B O 1
ATOM 2405 N N . ALA B 1 121 ? 43.686 83.204 71.556 1.00 43.44 119 ALA B N 1
ATOM 2406 C CA . ALA B 1 121 ? 42.600 82.297 71.210 1.00 40.95 119 ALA B CA 1
ATOM 2407 C C . ALA B 1 121 ? 42.449 81.201 72.272 1.00 39.30 119 ALA B C 1
ATOM 2408 O O . ALA B 1 121 ? 41.361 80.760 72.603 1.00 36.29 119 ALA B O 1
ATOM 2410 N N . LEU B 1 122 ? 43.591 80.772 72.808 1.00 38.59 120 LEU B N 1
ATOM 2411 C CA . LEU B 1 122 ? 43.630 79.752 73.848 1.00 37.62 120 LEU B CA 1
ATOM 2412 C C . LEU B 1 122 ? 42.976 80.292 75.125 1.00 39.38 120 LEU B C 1
ATOM 2413 O O . LEU B 1 122 ? 42.133 79.587 75.712 1.00 38.24 120 LEU B O 1
ATOM 2418 N N . ALA B 1 123 ? 43.310 81.526 75.494 1.00 37.72 121 ALA B N 1
ATOM 2419 C CA . ALA B 1 123 ? 42.762 82.196 76.643 1.00 37.92 121 ALA B CA 1
ATOM 2420 C C . ALA B 1 123 ? 41.239 82.284 76.571 1.00 39.28 121 ALA B C 1
ATOM 2421 O O . ALA B 1 123 ? 40.559 81.905 77.545 1.00 40.13 121 ALA B O 1
ATOM 2423 N N . ARG B 1 124 ? 40.687 82.747 75.454 1.00 38.33 122 ARG B N 1
ATOM 2424 C CA . ARG B 1 124 ? 39.230 82.792 75.272 1.00 36.89 122 ARG B CA 1
ATOM 2425 C C . ARG B 1 124 ? 38.579 81.420 75.453 1.00 36.37 122 ARG B C 1
ATOM 2426 O O . ARG B 1 124 ? 37.555 81.282 76.135 1.00 38.19 122 ARG B O 1
ATOM 2434 N N . LEU B 1 125 ? 39.147 80.361 74.878 1.00 34.22 123 LEU B N 1
ATOM 2435 C CA . LEU B 1 125 ? 38.547 79.031 75.054 1.00 32.44 123 LEU B CA 1
ATOM 2436 C C . LEU B 1 125 ? 38.513 78.621 76.511 1.00 32.68 123 LEU B C 1
ATOM 2437 O O . LEU B 1 125 ? 37.568 77.979 76.983 1.00 33.25 123 LEU B O 1
ATOM 2442 N N . ILE B 1 126 ? 39.625 78.829 77.228 1.00 32.49 124 ILE B N 1
ATOM 2443 C CA . ILE B 1 126 ? 39.720 78.428 78.619 1.00 31.82 124 ILE B CA 1
ATOM 2444 C C . ILE B 1 126 ? 38.713 79.226 79.456 1.00 35.58 124 ILE B C 1
ATOM 2445 O O . ILE B 1 126 ? 38.014 78.605 80.250 1.00 35.62 124 ILE B O 1
ATOM 2450 N N . GLU B 1 127 ? 38.639 80.520 79.203 1.00 35.99 125 GLU B N 1
ATOM 2451 C CA . GLU B 1 127 ? 37.760 81.419 79.919 1.00 39.60 125 GLU B CA 1
ATOM 2452 C C . GLU B 1 127 ? 36.283 81.135 79.717 1.00 41.58 125 GLU B C 1
ATOM 2453 O O . GLU B 1 127 ? 35.516 81.025 80.681 1.00 40.14 125 GLU B O 1
ATOM 2459 N N . GLN B 1 128 ? 35.888 80.895 78.456 1.00 42.52 126 GLN B N 1
ATOM 2460 C CA . GLN B 1 128 ? 34.474 80.622 78.160 1.00 42.88 126 GLN B CA 1
ATOM 2461 C C . GLN B 1 128 ? 34.055 79.191 78.280 1.00 40.94 126 GLN B C 1
ATOM 2462 O O . GLN B 1 128 ? 33.103 78.860 79.015 1.00 45.38 126 GLN B O 1
ATOM 2468 N N . ALA B 1 129 ? 34.767 78.243 77.691 1.00 38.20 127 ALA B N 1
ATOM 2469 C CA . ALA B 1 129 ? 34.319 76.843 77.809 1.00 34.31 127 ALA B CA 1
ATOM 2470 C C . ALA B 1 129 ? 34.860 76.210 79.061 1.00 31.67 127 ALA B C 1
ATOM 2471 O O . ALA B 1 129 ? 34.366 75.174 79.535 1.00 33.30 127 ALA B O 1
ATOM 2473 N N . GLY B 1 130 ? 35.944 76.758 79.614 1.00 28.96 128 GLY B N 1
ATOM 2474 C CA . GLY B 1 130 ? 36.568 76.208 80.784 1.00 28.98 128 GLY B CA 1
ATOM 2475 C C . GLY B 1 130 ? 35.677 76.180 82.034 1.00 29.91 128 GLY B C 1
ATOM 2476 O O . GLY B 1 130 ? 35.948 75.367 82.927 1.00 27.48 128 GLY B O 1
ATOM 2477 N N . ASN B 1 131 ? 34.656 77.020 82.086 1.00 29.63 129 ASN B N 1
ATOM 2478 C CA . ASN B 1 131 ? 33.733 77.138 83.172 1.00 32.65 129 ASN B CA 1
ATOM 2479 C C . ASN B 1 131 ? 32.282 76.835 82.799 1.00 31.19 129 ASN B C 1
ATOM 2480 O O . ASN B 1 131 ? 31.390 77.367 83.451 1.00 31.31 129 ASN B O 1
ATOM 2485 N N . ALA B 1 132 ? 32.044 76.072 81.758 1.00 29.98 130 ALA B N 1
ATOM 2486 C CA . ALA B 1 132 ? 30.695 75.684 81.365 1.00 26.67 130 ALA B CA 1
ATOM 2487 C C . ALA B 1 132 ? 30.694 74.154 81.363 1.00 28.41 130 ALA B C 1
ATOM 2488 O O . ALA B 1 132 ? 31.542 73.630 80.605 1.00 30.26 130 ALA B O 1
ATOM 2490 N N . ALA B 1 133 ? 29.749 73.485 82.009 1.00 23.99 131 ALA B N 1
ATOM 2491 C CA . ALA B 1 133 ? 29.793 72.025 82.043 1.00 25.81 131 ALA B CA 1
ATOM 2492 C C . ALA B 1 133 ? 29.739 71.371 80.666 1.00 26.05 131 ALA B C 1
ATOM 2493 O O . ALA B 1 133 ? 30.167 70.209 80.484 1.00 24.93 131 ALA B O 1
ATOM 2495 N N . GLU B 1 134 ? 29.091 72.008 79.700 1.00 24.68 132 GLU B N 1
ATOM 2496 C CA . GLU B 1 134 ? 28.954 71.477 78.360 1.00 28.66 132 GLU B CA 1
ATOM 2497 C C . GLU B 1 134 ? 30.195 71.624 77.461 1.00 28.23 132 GLU B C 1
ATOM 2498 O O . GLU B 1 134 ? 30.225 71.011 76.395 1.00 27.01 132 GLU B O 1
ATOM 2504 N N . GLY B 1 135 ? 31.266 72.255 77.892 1.00 27.70 133 GLY B N 1
ATOM 2505 C CA . GLY B 1 135 ? 32.472 72.342 77.082 1.00 26.48 133 GLY B CA 1
ATOM 2506 C C . GLY B 1 135 ? 32.251 73.260 75.882 1.00 26.70 133 GLY B C 1
ATOM 2507 O O . GLY B 1 135 ? 31.192 73.895 75.788 1.00 25.35 133 GLY B O 1
ATOM 2508 N N . GLY B 1 136 ? 33.180 73.209 74.936 1.00 25.16 134 GLY B N 1
ATOM 2509 C CA . GLY B 1 136 ? 33.093 74.151 73.805 1.00 24.49 134 GLY B CA 1
ATOM 2510 C C . GLY B 1 136 ? 34.337 74.003 72.920 1.00 24.29 134 GLY B C 1
ATOM 2511 O O . GLY B 1 136 ? 35.220 73.222 73.224 1.00 22.32 134 GLY B O 1
ATOM 2512 N N . ILE B 1 137 ? 34.297 74.613 71.701 1.00 23.60 135 ILE B N 1
ATOM 2513 C CA . ILE B 1 137 ? 35.405 74.449 70.787 1.00 22.52 135 ILE B CA 1
ATOM 2514 C C . ILE B 1 137 ? 35.733 75.760 70.101 1.00 23.40 135 ILE B C 1
ATOM 2515 O O . ILE B 1 137 ? 34.925 76.671 70.045 1.00 25.61 135 ILE B O 1
ATOM 2520 N N . LEU B 1 138 ? 36.956 75.815 69.541 1.00 24.77 136 LEU B N 1
ATOM 2521 C CA . LEU B 1 138 ? 37.265 77.025 68.739 1.00 24.88 136 LEU B CA 1
ATOM 2522 C C . LEU B 1 138 ? 36.657 76.768 67.343 1.00 26.60 136 LEU B C 1
ATOM 2523 O O . LEU B 1 138 ? 36.548 75.593 66.919 1.00 23.78 136 LEU B O 1
ATOM 2528 N N . ALA B 1 139 ? 36.194 77.836 66.704 1.00 26.74 137 ALA B N 1
ATOM 2529 C CA . ALA B 1 139 ? 35.599 77.631 65.347 1.00 28.98 137 ALA B CA 1
ATOM 2530 C C . ALA B 1 139 ? 35.434 78.997 64.680 1.00 30.09 137 ALA B C 1
ATOM 2531 O O . ALA B 1 139 ? 35.590 80.021 65.400 1.00 29.41 137 ALA B O 1
ATOM 2533 N N . VAL B 1 140 ? 35.303 79.041 63.378 1.00 29.16 138 VAL B N 1
ATOM 2534 C CA . VAL B 1 140 ? 35.098 80.277 62.623 1.00 31.90 138 VAL B CA 1
ATOM 2535 C C . VAL B 1 140 ? 33.889 80.163 61.693 1.00 32.14 138 VAL B C 1
ATOM 2536 O O . VAL B 1 140 ? 33.643 79.128 61.054 1.00 30.05 138 VAL B O 1
ATOM 2540 N N . PRO B 1 141 ? 33.125 81.230 61.522 1.00 33.25 139 PRO B N 1
ATOM 2541 C CA . PRO B 1 141 ? 31.953 81.179 60.660 1.00 35.64 139 PRO B CA 1
ATOM 2542 C C . PRO B 1 141 ? 32.322 80.922 59.219 1.00 36.63 139 PRO B C 1
ATOM 2543 O O . PRO B 1 141 ? 33.415 81.347 58.810 1.00 38.04 139 PRO B O 1
ATOM 2547 N N . VAL B 1 142 ? 31.495 80.174 58.488 1.00 36.57 140 VAL B N 1
ATOM 2548 C CA . VAL B 1 142 ? 31.741 79.913 57.062 1.00 34.22 140 VAL B CA 1
ATOM 2549 C C . VAL B 1 142 ? 31.445 81.184 56.276 1.00 34.20 140 VAL B C 1
ATOM 2550 O O . VAL B 1 142 ? 30.302 81.599 56.242 1.00 35.89 140 VAL B O 1
ATOM 2554 N N . ALA B 1 143 ? 32.439 81.867 55.746 1.00 34.57 141 ALA B N 1
ATOM 2555 C CA . ALA B 1 143 ? 32.207 83.104 55.027 1.00 36.03 141 ALA B CA 1
ATOM 2556 C C . ALA B 1 143 ? 31.910 82.995 53.537 1.00 34.80 141 ALA B C 1
ATOM 2557 O O . ALA B 1 143 ? 31.246 83.915 53.043 1.00 34.11 141 ALA B O 1
ATOM 2559 N N . ASP B 1 144 ? 32.343 81.993 52.813 1.00 35.88 142 ASP B N 1
ATOM 2560 C CA . ASP B 1 144 ? 32.100 81.860 51.368 1.00 35.79 142 ASP B CA 1
ATOM 2561 C C . ASP B 1 144 ? 30.879 81.014 51.032 1.00 34.59 142 ASP B C 1
ATOM 2562 O O . ASP B 1 144 ? 30.566 80.060 51.758 1.00 32.86 142 ASP B O 1
ATOM 2567 N N . THR B 1 145 ? 30.259 81.203 49.874 1.00 34.57 143 THR B N 1
ATOM 2568 C CA . THR B 1 145 ? 29.154 80.355 49.409 1.00 34.56 143 THR B CA 1
ATOM 2569 C C . THR B 1 145 ? 29.562 78.887 49.297 1.00 32.72 143 THR B C 1
ATOM 2570 O O . THR B 1 145 ? 30.616 78.583 48.738 1.00 32.34 143 THR B O 1
ATOM 2574 N N . LEU B 1 146 ? 28.747 77.972 49.800 1.00 33.18 144 LEU B N 1
ATOM 2575 C CA . LEU B 1 146 ? 29.014 76.545 49.787 1.00 32.37 144 LEU B CA 1
ATOM 2576 C C . LEU B 1 146 ? 28.292 75.883 48.596 1.00 31.57 144 LEU B C 1
ATOM 2577 O O . LEU B 1 146 ? 27.155 76.186 48.301 1.00 29.60 144 LEU B O 1
ATOM 2582 N N . LYS B 1 147 ? 28.970 74.921 47.970 1.00 31.43 145 LYS B N 1
ATOM 2583 C CA . LYS B 1 147 ? 28.401 74.197 46.862 1.00 32.07 145 LYS B CA 1
ATOM 2584 C C . LYS B 1 147 ? 28.524 72.688 47.126 1.00 31.11 145 LYS B C 1
ATOM 2585 O O . LYS B 1 147 ? 29.481 72.271 47.754 1.00 30.64 145 LYS B O 1
ATOM 2591 N N . ARG B 1 148 ? 27.579 71.903 46.643 1.00 31.71 146 ARG B N 1
ATOM 2592 C CA . ARG B 1 148 ? 27.674 70.435 46.667 1.00 33.35 146 ARG B CA 1
ATOM 2593 C C . ARG B 1 148 ? 28.116 69.981 45.253 1.00 34.62 146 ARG B C 1
ATOM 2594 O O . ARG B 1 148 ? 27.670 70.501 44.218 1.00 33.03 146 ARG B O 1
ATOM 2602 N N . ALA B 1 149 ? 28.988 69.012 45.171 1.00 35.89 147 ALA B N 1
ATOM 2603 C CA . ALA B 1 149 ? 29.516 68.489 43.941 1.00 38.13 147 ALA B CA 1
ATOM 2604 C C . ALA B 1 149 ? 29.043 67.087 43.581 1.00 41.24 147 ALA B C 1
ATOM 2605 O O . ALA B 1 149 ? 29.033 66.193 44.443 1.00 43.10 147 ALA B O 1
ATOM 2607 N N . GLU B 1 150 ? 28.783 66.849 42.288 1.00 41.87 148 GLU B N 1
ATOM 2608 C CA . GLU B 1 150 ? 28.461 65.483 41.880 1.00 44.57 148 GLU B CA 1
ATOM 2609 C C . GLU B 1 150 ? 29.654 64.822 41.238 1.00 45.34 148 GLU B C 1
ATOM 2610 O O . GLU B 1 150 ? 30.217 63.864 41.865 1.00 50.86 148 GLU B O 1
ATOM 2616 N N . SER B 1 151 ? 30.209 65.251 40.146 1.00 42.77 149 SER B N 1
ATOM 2617 C CA . SER B 1 151 ? 31.439 64.532 39.658 1.00 42.41 149 SER B CA 1
ATOM 2618 C C . SER B 1 151 ? 32.349 65.620 39.046 1.00 42.77 149 SER B C 1
ATOM 2619 O O . SER B 1 151 ? 32.486 65.664 37.817 1.00 41.08 149 SER B O 1
ATOM 2622 N N . GLY B 1 152 ? 32.721 66.576 39.884 1.00 40.81 150 GLY B N 1
ATOM 2623 C CA . GLY B 1 152 ? 33.485 67.734 39.458 1.00 39.67 150 GLY B CA 1
ATOM 2624 C C . GLY B 1 152 ? 32.590 68.880 39.042 1.00 38.56 150 GLY B C 1
ATOM 2625 O O . GLY B 1 152 ? 33.113 69.866 38.512 1.00 40.61 150 GLY B O 1
ATOM 2626 N N . GLN B 1 153 ? 31.265 68.782 39.209 1.00 37.53 151 GLN B N 1
ATOM 2627 C CA . GLN B 1 153 ? 30.363 69.871 38.865 1.00 36.04 151 GLN B CA 1
ATOM 2628 C C . GLN B 1 153 ? 29.430 70.229 40.038 1.00 35.75 151 GLN B C 1
ATOM 2629 O O . GLN B 1 153 ? 29.050 69.355 40.792 1.00 36.74 151 GLN B O 1
ATOM 2635 N N . ILE B 1 154 ? 28.925 71.457 40.077 1.00 33.84 152 ILE B N 1
ATOM 2636 C CA . ILE B 1 154 ? 28.022 71.935 41.070 1.00 33.51 152 ILE B CA 1
ATOM 2637 C C . ILE B 1 154 ? 26.633 71.298 40.873 1.00 35.39 152 ILE B C 1
ATOM 2638 O O . ILE B 1 154 ? 25.999 71.575 39.860 1.00 36.93 152 ILE B O 1
ATOM 2643 N N . SER B 1 155 ? 26.107 70.659 41.921 1.00 34.90 153 SER B N 1
ATOM 2644 C CA . SER B 1 155 ? 24.811 70.038 41.875 1.00 34.02 153 SER B CA 1
ATOM 2645 C C . SER B 1 155 ? 23.832 70.779 42.777 1.00 32.41 153 SER B C 1
ATOM 2646 O O . SER B 1 155 ? 22.633 70.618 42.607 1.00 32.28 153 SER B O 1
ATOM 2649 N N . ALA B 1 156 ? 24.364 71.725 43.533 1.00 32.58 154 ALA B N 1
ATOM 2650 C CA . ALA B 1 156 ? 23.543 72.521 44.421 1.00 31.07 154 ALA B CA 1
ATOM 2651 C C . ALA B 1 156 ? 24.339 73.598 45.146 1.00 32.03 154 ALA B C 1
ATOM 2652 O O . ALA B 1 156 ? 25.536 73.439 45.409 1.00 30.97 154 ALA B O 1
ATOM 2654 N N . THR B 1 157 ? 23.642 74.691 45.464 1.00 31.30 155 THR B N 1
ATOM 2655 C CA . THR B 1 157 ? 24.263 75.689 46.354 1.00 35.58 155 THR B CA 1
ATOM 2656 C C . THR B 1 157 ? 23.670 75.412 47.753 1.00 37.01 155 THR B C 1
ATOM 2657 O O . THR B 1 157 ? 22.427 75.384 47.878 1.00 35.30 155 THR B O 1
ATOM 2661 N N . VAL B 1 158 ? 24.481 75.187 48.778 1.00 38.59 156 VAL B N 1
ATOM 2662 C CA . VAL B 1 158 ? 23.937 74.925 50.116 1.00 39.01 156 VAL B CA 1
ATOM 2663 C C . VAL B 1 158 ? 24.044 76.128 51.024 1.00 39.32 156 VAL B C 1
ATOM 2664 O O . VAL B 1 158 ? 25.016 76.854 51.108 1.00 38.50 156 VAL B O 1
ATOM 2668 N N . ASP B 1 159 ? 22.953 76.423 51.710 1.00 40.27 157 ASP B N 1
ATOM 2669 C CA . ASP B 1 159 ? 22.788 77.579 52.591 1.00 38.99 157 ASP B CA 1
ATOM 2670 C C . ASP B 1 159 ? 23.816 77.612 53.711 1.00 38.58 157 ASP B C 1
ATOM 2671 O O . ASP B 1 159 ? 23.986 76.619 54.428 1.00 36.71 157 ASP B O 1
ATOM 2676 N N . ARG B 1 160 ? 24.534 78.735 53.835 1.00 36.83 158 ARG B N 1
ATOM 2677 C CA . ARG B 1 160 ? 25.598 78.854 54.811 1.00 37.35 158 ARG B CA 1
ATOM 2678 C C . ARG B 1 160 ? 25.166 79.581 56.088 1.00 37.48 158 ARG B C 1
ATOM 2679 O O . ARG B 1 160 ? 25.884 79.623 57.090 1.00 35.26 158 ARG B O 1
ATOM 2687 N N . SER B 1 161 ? 23.978 80.124 56.105 1.00 37.07 159 SER B N 1
ATOM 2688 C CA . SER B 1 161 ? 23.425 80.847 57.251 1.00 39.25 159 SER B CA 1
ATOM 2689 C C . SER B 1 161 ? 23.585 80.109 58.558 1.00 36.94 159 SER B C 1
ATOM 2690 O O . SER B 1 161 ? 23.260 78.939 58.704 1.00 37.05 159 SER B O 1
ATOM 2693 N N . GLY B 1 162 ? 24.246 80.704 59.549 1.00 38.32 160 GLY B N 1
ATOM 2694 C CA . GLY B 1 162 ? 24.536 80.105 60.820 1.00 35.40 160 GLY B CA 1
ATOM 2695 C C . GLY B 1 162 ? 25.539 78.976 60.819 1.00 37.08 160 GLY B C 1
ATOM 2696 O O . GLY B 1 162 ? 25.648 78.325 61.893 1.00 38.46 160 GLY B O 1
ATOM 2697 N N . LEU B 1 163 ? 26.326 78.719 59.781 1.00 33.58 161 LEU B N 1
ATOM 2698 C CA . LEU B 1 163 ? 27.282 77.635 59.741 1.00 31.94 161 LEU B CA 1
ATOM 2699 C C . LEU B 1 163 ? 28.706 78.068 60.117 1.00 32.07 161 LEU B C 1
ATOM 2700 O O . LEU B 1 163 ? 29.050 79.243 59.962 1.00 28.69 161 LEU B O 1
ATOM 2705 N N . TRP B 1 164 ? 29.437 77.151 60.778 1.00 30.30 162 TRP B N 1
ATOM 2706 C CA . TRP B 1 164 ? 30.773 77.351 61.292 1.00 30.09 162 TRP B CA 1
ATOM 2707 C C . TRP B 1 164 ? 31.744 76.217 60.951 1.00 29.12 162 TRP B C 1
ATOM 2708 O O . TRP B 1 164 ? 31.387 75.038 60.923 1.00 30.32 162 TRP B O 1
ATOM 2719 N N . GLN B 1 165 ? 33.043 76.506 60.856 1.00 28.10 163 GLN B N 1
ATOM 2720 C CA . GLN B 1 165 ? 34.037 75.471 60.621 1.00 29.78 163 GLN B CA 1
ATOM 2721 C C . GLN B 1 165 ? 34.785 75.194 61.932 1.00 29.93 163 GLN B C 1
ATOM 2722 O O . GLN B 1 165 ? 35.341 76.123 62.500 1.00 30.59 163 GLN B O 1
ATOM 2728 N N . ALA B 1 166 ? 34.826 73.943 62.364 1.00 28.84 164 ALA B N 1
ATOM 2729 C CA . ALA B 1 166 ? 35.478 73.593 63.601 1.00 26.92 164 ALA B CA 1
ATOM 2730 C C . ALA B 1 166 ? 36.996 73.605 63.499 1.00 30.30 164 ALA B C 1
ATOM 2731 O O . ALA B 1 166 ? 37.570 73.226 62.454 1.00 31.72 164 ALA B O 1
ATOM 2733 N N . GLN B 1 167 ? 37.674 74.045 64.526 1.00 30.45 165 GLN B N 1
ATOM 2734 C CA . GLN B 1 167 ? 39.121 74.029 64.686 1.00 29.96 165 GLN B CA 1
ATOM 2735 C C . GLN B 1 167 ? 39.408 73.243 65.977 1.00 31.44 165 GLN B C 1
ATOM 2736 O O . GLN B 1 167 ? 38.553 72.398 66.338 1.00 33.70 165 GLN B O 1
ATOM 2742 N N . THR B 1 168 ? 40.577 73.338 66.547 1.00 29.07 166 THR B N 1
ATOM 2743 C CA . THR B 1 168 ? 40.948 72.734 67.811 1.00 25.72 166 THR B CA 1
ATOM 2744 C C . THR B 1 168 ? 41.680 73.828 68.579 1.00 28.15 166 THR B C 1
ATOM 2745 O O . THR B 1 168 ? 42.056 74.843 67.929 1.00 29.22 166 THR B O 1
ATOM 2749 N N . PRO B 1 169 ? 41.846 73.749 69.891 1.00 26.82 167 PRO B N 1
ATOM 2750 C CA . PRO B 1 169 ? 41.463 72.648 70.732 1.00 23.87 167 PRO B CA 1
ATOM 2751 C C . PRO B 1 169 ? 39.982 72.561 70.982 1.00 23.16 167 PRO B C 1
ATOM 2752 O O . PRO B 1 169 ? 39.251 73.519 70.671 1.00 22.46 167 PRO B O 1
ATOM 2756 N N . GLN B 1 170 ? 39.511 71.394 71.344 1.00 23.97 168 GLN B N 1
ATOM 2757 C CA . GLN B 1 170 ? 38.121 71.091 71.726 1.00 23.77 168 GLN B CA 1
ATOM 2758 C C . GLN B 1 170 ? 38.199 70.713 73.232 1.00 22.69 168 GLN B C 1
ATOM 2759 O O . GLN B 1 170 ? 38.888 69.737 73.538 1.00 20.50 168 GLN B O 1
ATOM 2765 N N . LEU B 1 171 ? 37.552 71.506 74.061 1.00 24.07 169 LEU B N 1
ATOM 2766 C CA . LEU B 1 171 ? 37.647 71.368 75.527 1.00 25.01 169 LEU B CA 1
ATOM 2767 C C . LEU B 1 171 ? 36.467 70.748 76.217 1.00 27.10 169 LEU B C 1
ATOM 2768 O O . LEU B 1 171 ? 35.379 71.362 76.243 1.00 26.57 169 LEU B O 1
ATOM 2773 N N . PHE B 1 172 ? 36.640 69.574 76.835 1.00 26.39 170 PHE B N 1
ATOM 2774 C CA . PHE B 1 172 ? 35.621 68.895 77.597 1.00 26.39 170 PHE B CA 1
ATOM 2775 C C . PHE B 1 172 ? 36.115 68.323 78.937 1.00 27.92 170 PHE B C 1
ATOM 2776 O O . PHE B 1 172 ? 37.308 68.016 79.110 1.00 27.21 170 PHE B O 1
ATOM 2784 N N . GLN B 1 173 ? 35.198 68.174 79.889 1.00 25.83 171 GLN B N 1
ATOM 2785 C CA . GLN B 1 173 ? 35.459 67.553 81.186 1.00 25.35 171 GLN B CA 1
ATOM 2786 C C . GLN B 1 173 ? 35.942 66.117 80.916 1.00 23.22 171 GLN B C 1
ATOM 2787 O O . GLN B 1 173 ? 35.323 65.446 80.071 1.00 23.23 171 GLN B O 1
ATOM 2793 N N . ALA B 1 174 ? 36.899 65.634 81.673 1.00 22.58 172 ALA B N 1
ATOM 2794 C CA . ALA B 1 174 ? 37.424 64.281 81.476 1.00 21.75 172 ALA B CA 1
ATOM 2795 C C . ALA B 1 174 ? 36.397 63.216 81.551 1.00 23.25 172 ALA B C 1
ATOM 2796 O O . ALA B 1 174 ? 36.363 62.292 80.712 1.00 26.38 172 ALA B O 1
ATOM 2798 N N . GLY B 1 175 ? 35.485 63.255 82.558 1.00 24.07 173 GLY B N 1
ATOM 2799 C CA . GLY B 1 175 ? 34.446 62.230 82.686 1.00 20.19 173 GLY B CA 1
ATOM 2800 C C . GLY B 1 175 ? 33.406 62.321 81.580 1.00 22.13 173 GLY B C 1
ATOM 2801 O O . GLY B 1 175 ? 33.026 61.259 81.024 1.00 23.41 173 GLY B O 1
ATOM 2802 N N . LEU B 1 176 ? 32.958 63.490 81.171 1.00 18.85 174 LEU B N 1
ATOM 2803 C CA . LEU B 1 176 ? 32.043 63.625 80.034 1.00 22.08 174 LEU B CA 1
ATOM 2804 C C . LEU B 1 176 ? 32.664 63.134 78.717 1.00 26.95 174 LEU B C 1
ATOM 2805 O O . LEU B 1 176 ? 32.026 62.434 77.907 1.00 25.48 174 LEU B O 1
ATOM 2810 N N . LEU B 1 177 ? 33.954 63.456 78.479 1.00 28.89 175 LEU B N 1
ATOM 2811 C CA . LEU B 1 177 ? 34.683 63.003 77.264 1.00 28.94 175 LEU B CA 1
ATOM 2812 C C . LEU B 1 177 ? 34.908 61.508 77.295 1.00 28.13 175 LEU B C 1
ATOM 2813 O O . LEU B 1 177 ? 34.622 60.752 76.346 1.00 28.41 175 LEU B O 1
ATOM 2818 N N . HIS B 1 178 ? 35.405 60.952 78.406 1.00 28.59 176 HIS B N 1
ATOM 2819 C CA . HIS B 1 178 ? 35.540 59.480 78.477 1.00 30.85 176 HIS B CA 1
ATOM 2820 C C . HIS B 1 178 ? 34.196 58.798 78.170 1.00 33.27 176 HIS B C 1
ATOM 2821 O O . HIS B 1 178 ? 34.064 57.814 77.434 1.00 33.54 176 HIS B O 1
ATOM 2828 N N . ARG B 1 179 ? 33.106 59.351 78.728 1.00 33.74 177 ARG B N 1
ATOM 2829 C CA . ARG B 1 179 ? 31.790 58.794 78.507 1.00 34.82 177 ARG B CA 1
ATOM 2830 C C . ARG B 1 179 ? 31.391 58.820 77.033 1.00 32.79 177 ARG B C 1
ATOM 2831 O O . ARG B 1 179 ? 30.987 57.783 76.507 1.00 31.36 177 ARG B O 1
ATOM 2839 N N . ALA B 1 180 ? 31.460 59.965 76.381 1.00 31.42 178 ALA B N 1
ATOM 2840 C CA . ALA B 1 180 ? 31.040 60.152 75.004 1.00 33.42 178 ALA B CA 1
ATOM 2841 C C . ALA B 1 180 ? 31.797 59.352 73.951 1.00 35.65 178 ALA B C 1
ATOM 2842 O O . ALA B 1 180 ? 31.201 58.962 72.951 1.00 33.73 178 ALA B O 1
ATOM 2844 N N . LEU B 1 181 ? 33.088 59.117 74.101 1.00 37.40 179 LEU B N 1
ATOM 2845 C CA . LEU B 1 181 ? 33.870 58.346 73.159 1.00 39.38 179 LEU B CA 1
ATOM 2846 C C . LEU B 1 181 ? 33.863 56.856 73.462 1.00 44.27 179 LEU B C 1
ATOM 2847 O O . LEU B 1 181 ? 34.555 56.100 72.747 1.00 45.66 179 LEU B O 1
ATOM 2852 N N . ALA B 1 182 ? 33.196 56.399 74.517 1.00 47.38 180 ALA B N 1
ATOM 2853 C CA . ALA B 1 182 ? 33.206 54.972 74.837 1.00 50.66 180 ALA B CA 1
ATOM 2854 C C . ALA B 1 182 ? 32.223 54.155 74.036 1.00 53.30 180 ALA B C 1
ATOM 2855 O O . ALA B 1 182 ? 32.414 52.912 73.967 1.00 55.77 180 ALA B O 1
ATOM 2857 N N . ALA B 1 183 ? 31.167 54.698 73.463 1.00 54.74 181 ALA B N 1
ATOM 2858 C CA . ALA B 1 183 ? 30.299 53.849 72.615 1.00 58.71 181 ALA B CA 1
ATOM 2859 C C . ALA B 1 183 ? 29.036 54.603 72.221 1.00 59.44 181 ALA B C 1
ATOM 2860 O O . ALA B 1 183 ? 28.749 55.622 72.882 1.00 60.89 181 ALA B O 1
ATOM 2862 N N . LEU B 1 186 ? 26.436 55.902 68.867 1.00 83.71 184 LEU B N 1
ATOM 2863 C CA . LEU B 1 186 ? 26.614 54.779 67.943 1.00 83.05 184 LEU B CA 1
ATOM 2864 C C . LEU B 1 186 ? 28.080 54.609 67.552 1.00 82.13 184 LEU B C 1
ATOM 2865 O O . LEU B 1 186 ? 28.757 53.690 68.016 1.00 82.25 184 LEU B O 1
ATOM 2870 N N . GLY B 1 187 ? 28.566 55.497 66.690 1.00 80.77 185 GLY B N 1
ATOM 2871 C CA . GLY B 1 187 ? 29.946 55.437 66.228 1.00 78.00 185 GLY B CA 1
ATOM 2872 C C . GLY B 1 187 ? 30.161 56.283 64.987 1.00 75.78 185 GLY B C 1
ATOM 2873 O O . GLY B 1 187 ? 31.308 56.665 64.698 1.00 77.23 185 GLY B O 1
ATOM 2874 N N . GLY B 1 188 ? 29.105 56.662 64.273 1.00 72.32 186 GLY B N 1
ATOM 2875 C CA . GLY B 1 188 ? 29.272 57.494 63.074 1.00 67.45 186 GLY B CA 1
ATOM 2876 C C . GLY B 1 188 ? 29.575 58.945 63.432 1.00 63.69 186 GLY B C 1
ATOM 2877 O O . GLY B 1 188 ? 28.783 59.837 63.089 1.00 64.93 186 GLY B O 1
ATOM 2878 N N . ILE B 1 189 ? 30.688 59.216 64.093 1.00 57.94 187 ILE B N 1
ATOM 2879 C CA . ILE B 1 189 ? 31.066 60.540 64.536 1.00 53.79 187 ILE B CA 1
ATOM 2880 C C . ILE B 1 189 ? 32.348 61.055 63.876 1.00 49.70 187 ILE B C 1
ATOM 2881 O O . ILE B 1 189 ? 33.099 60.268 63.282 1.00 51.20 187 ILE B O 1
ATOM 2886 N N . THR B 1 190 ? 32.650 62.342 64.023 1.00 43.13 188 THR B N 1
ATOM 2887 C CA . THR B 1 190 ? 33.879 62.902 63.460 1.00 37.29 188 THR B CA 1
ATOM 2888 C C . THR B 1 190 ? 34.781 63.515 64.530 1.00 34.03 188 THR B C 1
ATOM 2889 O O . THR B 1 190 ? 35.722 62.830 64.941 1.00 32.16 188 THR B O 1
ATOM 2893 N N . ASP B 1 191 ? 34.593 64.762 64.934 1.00 29.11 189 ASP B N 1
ATOM 2894 C CA . ASP B 1 191 ? 35.402 65.394 65.960 1.00 29.80 189 ASP B CA 1
ATOM 2895 C C . ASP B 1 191 ? 34.920 65.073 67.396 1.00 29.65 189 ASP B C 1
ATOM 2896 O O . ASP B 1 191 ? 33.959 64.304 67.549 1.00 28.40 189 ASP B O 1
ATOM 2901 N N . GLU B 1 192 ? 35.640 65.569 68.432 1.00 27.03 190 GLU B N 1
ATOM 2902 C CA . GLU B 1 192 ? 35.220 65.257 69.802 1.00 27.61 190 GLU B CA 1
ATOM 2903 C C . GLU B 1 192 ? 33.833 65.862 70.097 1.00 26.27 190 GLU B C 1
ATOM 2904 O O . GLU B 1 192 ? 33.029 65.133 70.690 1.00 26.92 190 GLU B O 1
ATOM 2910 N N . ALA B 1 193 ? 33.542 67.064 69.689 1.00 22.22 191 ALA B N 1
ATOM 2911 C CA . ALA B 1 193 ? 32.258 67.681 69.876 1.00 24.35 191 ALA B CA 1
ATOM 2912 C C . ALA B 1 193 ? 31.119 66.812 69.387 1.00 28.05 191 ALA B C 1
ATOM 2913 O O . ALA B 1 193 ? 30.115 66.617 70.077 1.00 31.38 191 ALA B O 1
ATOM 2915 N N . SER B 1 194 ? 31.225 66.201 68.204 1.00 30.64 192 SER B N 1
ATOM 2916 C CA . SER B 1 194 ? 30.135 65.396 67.678 1.00 30.40 192 SER B CA 1
ATOM 2917 C C . SER B 1 194 ? 29.852 64.180 68.536 1.00 28.23 192 SER B C 1
ATOM 2918 O O . SER B 1 194 ? 28.741 63.642 68.469 1.00 28.54 192 SER B O 1
ATOM 2921 N N . ALA B 1 195 ? 30.812 63.623 69.252 1.00 27.44 193 ALA B N 1
ATOM 2922 C CA . ALA B 1 195 ? 30.518 62.528 70.190 1.00 28.57 193 ALA B CA 1
ATOM 2923 C C . ALA B 1 195 ? 29.861 63.107 71.470 1.00 28.78 193 ALA B C 1
ATOM 2924 O O . ALA B 1 195 ? 28.996 62.464 72.062 1.00 30.54 193 ALA B O 1
ATOM 2926 N N . VAL B 1 196 ? 30.213 64.312 71.866 1.00 28.02 194 VAL B N 1
ATOM 2927 C CA . VAL B 1 196 ? 29.548 64.915 73.023 1.00 29.18 194 VAL B CA 1
ATOM 2928 C C . VAL B 1 196 ? 28.094 65.221 72.671 1.00 29.16 194 VAL B C 1
ATOM 2929 O O . VAL B 1 196 ? 27.208 64.870 73.448 1.00 26.88 194 VAL B O 1
ATOM 2933 N N . GLU B 1 197 ? 27.799 65.788 71.504 1.00 28.89 195 GLU B N 1
ATOM 2934 C CA . GLU B 1 197 ? 26.446 66.118 71.044 1.00 28.58 195 GLU B CA 1
ATOM 2935 C C . GLU B 1 197 ? 25.477 64.929 71.018 1.00 28.48 195 GLU B C 1
ATOM 2936 O O . GLU B 1 197 ? 24.273 65.074 71.222 1.00 24.07 195 GLU B O 1
ATOM 2942 N N . LYS B 1 198 ? 25.978 63.725 70.760 1.00 31.27 196 LYS B N 1
ATOM 2943 C CA . LYS B 1 198 ? 25.194 62.518 70.723 1.00 34.87 196 LYS B CA 1
ATOM 2944 C C . LYS B 1 198 ? 24.706 62.116 72.106 1.00 37.91 196 LYS B C 1
ATOM 2945 O O . LYS B 1 198 ? 23.888 61.182 72.254 1.00 40.19 196 LYS B O 1
ATOM 2951 N N . LEU B 1 199 ? 25.199 62.787 73.132 1.00 37.76 197 LEU B N 1
ATOM 2952 C CA . LEU B 1 199 ? 24.739 62.495 74.503 1.00 36.55 197 LEU B CA 1
ATOM 2953 C C . LEU B 1 199 ? 23.594 63.442 74.855 1.00 35.65 197 LEU B C 1
ATOM 2954 O O . LEU B 1 199 ? 23.013 63.350 75.934 1.00 39.01 197 LEU B O 1
ATOM 2959 N N . GLY B 1 200 ? 23.247 64.370 73.995 1.00 34.61 198 GLY B N 1
ATOM 2960 C CA . GLY B 1 200 ? 22.221 65.376 74.236 1.00 29.90 198 GLY B CA 1
ATOM 2961 C C . GLY B 1 200 ? 22.829 66.639 74.821 1.00 31.40 198 GLY B C 1
ATOM 2962 O O . GLY B 1 200 ? 22.113 67.527 75.268 1.00 31.42 198 GLY B O 1
ATOM 2963 N N . VAL B 1 201 ? 24.167 66.777 74.788 1.00 30.64 199 VAL B N 1
ATOM 2964 C CA . VAL B 1 201 ? 24.805 67.982 75.338 1.00 29.80 199 VAL B CA 1
ATOM 2965 C C . VAL B 1 201 ? 25.207 68.890 74.163 1.00 29.91 199 VAL B C 1
ATOM 2966 O O . VAL B 1 201 ? 25.842 68.339 73.246 1.00 32.92 199 VAL B O 1
ATOM 2970 N N . ARG B 1 202 ? 25.051 70.169 74.213 1.00 28.05 200 ARG B N 1
ATOM 2971 C CA . ARG B 1 202 ? 25.384 71.137 73.200 1.00 26.92 200 ARG B CA 1
ATOM 2972 C C . ARG B 1 202 ? 26.576 72.008 73.572 1.00 26.91 200 ARG B C 1
ATOM 2973 O O . ARG B 1 202 ? 26.398 73.025 74.286 1.00 26.57 200 ARG B O 1
ATOM 2981 N N . PRO B 1 203 ? 27.757 71.770 73.003 1.00 27.72 201 PRO B N 1
ATOM 2982 C CA . PRO B 1 203 ? 28.952 72.550 73.382 1.00 27.38 201 PRO B CA 1
ATOM 2983 C C . PRO B 1 203 ? 28.903 73.970 72.889 1.00 27.74 201 PRO B C 1
ATOM 2984 O O . PRO B 1 203 ? 28.202 74.259 71.907 1.00 28.45 201 PRO B O 1
ATOM 2988 N N . LEU B 1 204 ? 29.569 74.900 73.582 1.00 29.05 202 LEU B N 1
ATOM 2989 C CA . LEU B 1 204 ? 29.586 76.292 73.106 1.00 31.03 202 LEU B CA 1
ATOM 2990 C C . LEU B 1 204 ? 30.468 76.408 71.853 1.00 31.13 202 LEU B C 1
ATOM 2991 O O . LEU B 1 204 ? 31.376 75.589 71.640 1.00 30.62 202 LEU B O 1
ATOM 2996 N N . LEU B 1 205 ? 30.251 77.442 71.052 1.00 32.03 203 LEU B N 1
ATOM 2997 C CA . LEU B 1 205 ? 31.110 77.755 69.914 1.00 32.13 203 LEU B CA 1
ATOM 2998 C C . LEU B 1 205 ? 31.868 79.061 70.286 1.00 32.61 203 LEU B C 1
ATOM 2999 O O . LEU B 1 205 ? 31.215 80.093 70.479 1.00 30.63 203 LEU B O 1
ATOM 3004 N N . ILE B 1 206 ? 33.185 78.965 70.385 1.00 32.88 204 ILE B N 1
ATOM 3005 C CA . ILE B 1 206 ? 34.047 80.119 70.709 1.00 31.55 204 ILE B CA 1
ATOM 3006 C C . ILE B 1 206 ? 34.892 80.494 69.476 1.00 32.74 204 ILE B C 1
ATOM 3007 O O . ILE B 1 206 ? 35.387 79.666 68.693 1.00 28.93 204 ILE B O 1
ATOM 3012 N N . GLN B 1 207 ? 34.987 81.774 69.199 1.00 33.45 205 GLN B N 1
ATOM 3013 C CA . GLN B 1 207 ? 35.688 82.327 68.068 1.00 34.66 205 GLN B CA 1
ATOM 3014 C C . GLN B 1 207 ? 37.144 81.922 68.025 1.00 36.65 205 GLN B C 1
ATOM 3015 O O . GLN B 1 207 ? 37.898 82.159 68.966 1.00 38.24 205 GLN B O 1
ATOM 3021 N N . GLY B 1 208 ? 37.556 81.298 66.911 1.00 37.53 206 GLY B N 1
ATOM 3022 C CA . GLY B 1 208 ? 38.946 80.878 66.755 1.00 36.04 206 GLY B CA 1
ATOM 3023 C C . GLY B 1 208 ? 39.769 81.964 66.060 1.00 36.73 206 GLY B C 1
ATOM 3024 O O . GLY B 1 208 ? 39.771 83.122 66.486 1.00 35.56 206 GLY B O 1
ATOM 3025 N N . ASP B 1 209 ? 40.417 81.592 64.956 1.00 37.93 207 ASP B N 1
ATOM 3026 C CA . ASP B 1 209 ? 41.257 82.530 64.215 1.00 36.67 207 ASP B CA 1
ATOM 3027 C C . ASP B 1 209 ? 41.730 81.979 62.880 1.00 38.03 207 ASP B C 1
ATOM 3028 O O . ASP B 1 209 ? 42.135 80.819 62.755 1.00 36.35 207 ASP B O 1
ATOM 3033 N N . ALA B 1 210 ? 41.902 82.869 61.895 1.00 38.25 208 ALA B N 1
ATOM 3034 C CA . ALA B 1 210 ? 42.348 82.533 60.570 1.00 41.03 208 ALA B CA 1
ATOM 3035 C C . ALA B 1 210 ? 43.768 81.983 60.502 1.00 42.64 208 ALA B C 1
ATOM 3036 O O . ALA B 1 210 ? 44.105 81.256 59.566 1.00 39.87 208 ALA B O 1
ATOM 3038 N N . ARG B 1 211 ? 44.600 82.327 61.488 1.00 43.58 209 ARG B N 1
ATOM 3039 C CA . ARG B 1 211 ? 45.973 81.830 61.545 1.00 43.94 209 ARG B CA 1
ATOM 3040 C C . ARG B 1 211 ? 46.047 80.432 62.152 1.00 43.91 209 ARG B C 1
ATOM 3041 O O . ARG B 1 211 ? 47.059 79.739 61.944 1.00 44.47 209 ARG B O 1
ATOM 3049 N N . ASN B 1 212 ? 45.010 79.975 62.850 1.00 43.19 210 ASN B N 1
ATOM 3050 C CA . ASN B 1 212 ? 44.982 78.651 63.491 1.00 41.41 210 ASN B CA 1
ATOM 3051 C C . ASN B 1 212 ? 44.762 77.537 62.497 1.00 40.96 210 ASN B C 1
ATOM 3052 O O . ASN B 1 212 ? 44.020 76.550 62.727 1.00 40.48 210 ASN B O 1
ATOM 3057 N N . LEU B 1 213 ? 45.397 77.624 61.330 1.00 39.75 211 LEU B N 1
ATOM 3058 C CA . LEU B 1 213 ? 45.202 76.629 60.288 1.00 39.58 211 LEU B CA 1
ATOM 3059 C C . LEU B 1 213 ? 46.028 75.388 60.529 1.00 38.91 211 LEU B C 1
ATOM 3060 O O . LEU B 1 213 ? 46.981 75.410 61.280 1.00 37.97 211 LEU B O 1
ATOM 3065 N N . LYS B 1 214 ? 45.689 74.317 59.856 1.00 41.77 212 LYS B N 1
ATOM 3066 C CA . LYS B 1 214 ? 46.407 73.049 60.000 1.00 45.44 212 LYS B CA 1
ATOM 3067 C C . LYS B 1 214 ? 47.379 72.847 58.851 1.00 48.36 212 LYS B C 1
ATOM 3068 O O . LYS B 1 214 ? 47.082 73.272 57.729 1.00 49.26 212 LYS B O 1
ATOM 3074 N N . LEU B 1 215 ? 48.512 72.226 59.089 1.00 51.45 213 LEU B N 1
ATOM 3075 C CA . LEU B 1 215 ? 49.512 71.934 58.091 1.00 56.00 213 LEU B CA 1
ATOM 3076 C C . LEU B 1 215 ? 49.241 70.570 57.445 1.00 59.61 213 LEU B C 1
ATOM 3077 O O . LEU B 1 215 ? 49.589 69.543 58.023 1.00 58.71 213 LEU B O 1
ATOM 3082 N N . THR B 1 216 ? 48.588 70.582 56.277 1.00 63.21 214 THR B N 1
ATOM 3083 C CA . THR B 1 216 ? 48.231 69.381 55.550 1.00 68.43 214 THR B CA 1
ATOM 3084 C C . THR B 1 216 ? 48.721 69.325 54.099 1.00 72.06 214 THR B C 1
ATOM 3085 O O . THR B 1 216 ? 48.680 68.220 53.519 1.00 73.11 214 THR B O 1
ATOM 3089 N N . GLN B 1 217 ? 49.163 70.413 53.512 1.00 74.81 215 GLN B N 1
ATOM 3090 C CA . GLN B 1 217 ? 49.664 70.452 52.124 1.00 78.25 215 GLN B CA 1
ATOM 3091 C C . GLN B 1 217 ? 50.708 71.547 51.980 1.00 79.96 215 GLN B C 1
ATOM 3092 O O . GLN B 1 217 ? 50.850 72.376 52.905 1.00 80.37 215 GLN B O 1
ATOM 3098 N N . PRO B 1 218 ? 51.399 71.672 50.853 1.00 80.90 216 PRO B N 1
ATOM 3099 C CA . PRO B 1 218 ? 52.419 72.699 50.671 1.00 80.66 216 PRO B CA 1
ATOM 3100 C C . PRO B 1 218 ? 51.911 74.113 50.781 1.00 80.36 216 PRO B C 1
ATOM 3101 O O . PRO B 1 218 ? 52.580 74.989 51.366 1.00 80.00 216 PRO B O 1
ATOM 3105 N N . GLN B 1 219 ? 50.697 74.401 50.312 1.00 79.93 217 GLN B N 1
ATOM 3106 C CA . GLN B 1 219 ? 50.128 75.747 50.406 1.00 79.55 217 GLN B CA 1
ATOM 3107 C C . GLN B 1 219 ? 50.148 76.224 51.862 1.00 79.11 217 GLN B C 1
ATOM 3108 O O . GLN B 1 219 ? 50.521 77.352 52.183 1.00 79.66 217 GLN B O 1
ATOM 3114 N N . ASP B 1 220 ? 49.720 75.332 52.751 1.00 78.00 218 ASP B N 1
ATOM 3115 C CA . ASP B 1 220 ? 49.659 75.544 54.176 1.00 74.50 218 ASP B CA 1
ATOM 3116 C C . ASP B 1 220 ? 51.036 75.792 54.796 1.00 73.41 218 ASP B C 1
ATOM 3117 O O . ASP B 1 220 ? 51.168 76.666 55.659 1.00 71.60 218 ASP B O 1
ATOM 3122 N N . ALA B 1 221 ? 52.027 75.011 54.375 1.00 72.47 219 ALA B N 1
ATOM 3123 C CA . ALA B 1 221 ? 53.391 75.109 54.886 1.00 72.01 219 ALA B CA 1
ATOM 3124 C C . ALA B 1 221 ? 54.015 76.475 54.618 1.00 71.74 219 ALA B C 1
ATOM 3125 O O . ALA B 1 221 ? 54.656 77.078 55.477 1.00 70.47 219 ALA B O 1
ATOM 3127 N N . TYR B 1 222 ? 53.757 76.976 53.404 1.00 71.23 220 TYR B N 1
ATOM 3128 C CA . TYR B 1 222 ? 54.272 78.287 53.038 1.00 71.37 220 TYR B CA 1
ATOM 3129 C C . TYR B 1 222 ? 53.677 79.331 53.970 1.00 70.29 220 TYR B C 1
ATOM 3130 O O . TYR B 1 222 ? 54.388 80.177 54.525 1.00 70.06 220 TYR B O 1
ATOM 3139 N N . ILE B 1 223 ? 52.366 79.223 54.188 1.00 68.56 221 ILE B N 1
ATOM 3140 C CA . ILE B 1 223 ? 51.680 80.165 55.083 1.00 66.44 221 ILE B CA 1
ATOM 3141 C C . ILE B 1 223 ? 52.106 79.978 56.526 1.00 65.97 221 ILE B C 1
ATOM 3142 O O . ILE B 1 223 ? 52.285 80.947 57.289 1.00 64.02 221 ILE B O 1
ATOM 3147 N N . VAL B 1 224 ? 52.367 78.734 56.927 1.00 66.37 222 VAL B N 1
ATOM 3148 C CA . VAL B 1 224 ? 52.802 78.470 58.304 1.00 68.04 222 VAL B CA 1
ATOM 3149 C C . VAL B 1 224 ? 54.191 79.046 58.559 1.00 70.13 222 VAL B C 1
ATOM 3150 O O . VAL B 1 224 ? 54.404 79.780 59.537 1.00 69.25 222 VAL B O 1
ATOM 3154 N N . ARG B 1 225 ? 55.122 78.720 57.661 1.00 71.75 223 ARG B N 1
ATOM 3155 C CA . ARG B 1 225 ? 56.509 79.184 57.752 1.00 73.88 223 ARG B CA 1
ATOM 3156 C C . ARG B 1 225 ? 56.568 80.711 57.787 1.00 74.36 223 ARG B C 1
ATOM 3157 O O . ARG B 1 225 ? 57.302 81.299 58.587 1.00 74.88 223 ARG B O 1
ATOM 3165 N N . LEU B 1 226 ? 55.750 81.330 56.947 1.00 73.71 224 LEU B N 1
ATOM 3166 C CA . LEU B 1 226 ? 55.629 82.759 56.837 1.00 72.94 224 LEU B CA 1
ATOM 3167 C C . LEU B 1 226 ? 55.051 83.412 58.074 1.00 73.03 224 LEU B C 1
ATOM 3168 O O . LEU B 1 226 ? 55.461 84.508 58.453 1.00 73.20 224 LEU B O 1
ATOM 3170 N N . LEU B 1 227 ? 54.092 82.768 58.735 1.00 73.27 225 LEU B N 1
ATOM 3171 C CA . LEU B 1 227 ? 53.452 83.321 59.919 1.00 72.61 225 LEU B CA 1
ATOM 3172 C C . LEU B 1 227 ? 54.319 83.291 61.165 1.00 73.20 225 LEU B C 1
ATOM 3173 O O . LEU B 1 227 ? 54.052 84.040 62.113 1.00 73.20 225 LEU B O 1
ATOM 3178 N N . LEU B 1 228 ? 55.263 82.367 61.231 1.00 73.93 226 LEU B N 1
ATOM 3179 C CA . LEU B 1 228 ? 56.102 82.259 62.417 1.00 75.85 226 LEU B CA 1
ATOM 3180 C C . LEU B 1 228 ? 57.238 83.253 62.435 1.00 76.97 226 LEU B C 1
ATOM 3181 O O . LEU B 1 228 ? 57.652 83.683 63.528 1.00 77.67 226 LEU B O 1
ATOM 3186 N N . ASP B 1 229 ? 57.693 83.725 61.279 1.00 76.97 227 ASP B N 1
ATOM 3187 C CA . ASP B 1 229 ? 58.788 84.689 61.215 1.00 77.45 227 ASP B CA 1
ATOM 3188 C C . ASP B 1 229 ? 58.297 86.124 61.405 1.00 77.28 227 ASP B C 1
ATOM 3189 O O . ASP B 1 229 ? 59.089 87.071 61.350 1.00 76.58 227 ASP B O 1
ATOM 3194 N N . SER C 1 2 ? 41.714 56.162 -40.626 1.00 60.52 0 SER C N 1
ATOM 3195 C CA . SER C 1 2 ? 43.161 56.012 -40.764 1.00 60.93 0 SER C CA 1
ATOM 3196 C C . SER C 1 2 ? 43.885 56.550 -39.532 1.00 61.10 0 SER C C 1
ATOM 3197 O O . SER C 1 2 ? 44.477 55.758 -38.791 1.00 61.90 0 SER C O 1
ATOM 3200 N N . LEU C 1 3 ? 43.833 57.858 -39.313 1.00 60.74 1 LEU C N 1
ATOM 3201 C CA . LEU C 1 3 ? 44.497 58.487 -38.170 1.00 59.78 1 LEU C CA 1
ATOM 3202 C C . LEU C 1 3 ? 43.498 58.906 -37.097 1.00 58.25 1 LEU C C 1
ATOM 3203 O O . LEU C 1 3 ? 42.731 59.853 -37.252 1.00 58.79 1 LEU C O 1
ATOM 3208 N N . LYS C 1 4 ? 43.436 58.160 -35.996 1.00 56.21 2 LYS C N 1
ATOM 3209 C CA . LYS C 1 4 ? 42.545 58.503 -34.886 1.00 54.40 2 LYS C CA 1
ATOM 3210 C C . LYS C 1 4 ? 43.360 59.132 -33.753 1.00 51.17 2 LYS C C 1
ATOM 3211 O O . LYS C 1 4 ? 44.560 58.905 -33.675 1.00 51.11 2 LYS C O 1
ATOM 3213 N N . ARG C 1 5 ? 42.748 59.946 -32.917 1.00 50.25 3 ARG C N 1
ATOM 3214 C CA . ARG C 1 5 ? 43.483 60.585 -31.807 1.00 47.79 3 ARG C CA 1
ATOM 3215 C C . ARG C 1 5 ? 43.961 59.545 -30.815 1.00 44.92 3 ARG C C 1
ATOM 3216 O O . ARG C 1 5 ? 43.310 58.486 -30.690 1.00 45.20 3 ARG C O 1
ATOM 3224 N N . LYS C 1 6 ? 45.112 59.759 -30.204 1.00 41.42 4 LYS C N 1
ATOM 3225 C CA . LYS C 1 6 ? 45.675 58.803 -29.270 1.00 41.04 4 LYS C CA 1
ATOM 3226 C C . LYS C 1 6 ? 45.404 59.169 -27.793 1.00 38.58 4 LYS C C 1
ATOM 3227 O O . LYS C 1 6 ? 45.273 60.345 -27.449 1.00 36.75 4 LYS C O 1
ATOM 3233 N N . ASN C 1 7 ? 45.453 58.145 -26.959 1.00 36.63 5 ASN C N 1
ATOM 3234 C CA . ASN C 1 7 ? 45.342 58.299 -25.494 1.00 36.66 5 ASN C CA 1
ATOM 3235 C C . ASN C 1 7 ? 46.659 57.849 -24.850 1.00 34.38 5 ASN C C 1
ATOM 3236 O O . ASN C 1 7 ? 46.950 56.652 -24.895 1.00 34.70 5 ASN C O 1
ATOM 3241 N N . ILE C 1 8 ? 47.433 58.779 -24.334 1.00 32.64 6 ILE C N 1
ATOM 3242 C CA . ILE C 1 8 ? 48.749 58.537 -23.768 1.00 31.63 6 ILE C CA 1
ATOM 3243 C C . ILE C 1 8 ? 48.818 58.785 -22.265 1.00 33.15 6 ILE C C 1
ATOM 3244 O O . ILE C 1 8 ? 48.674 59.904 -21.759 1.00 31.70 6 ILE C O 1
ATOM 3249 N N . ALA C 1 9 ? 49.284 57.766 -21.537 1.00 31.75 7 ALA C N 1
ATOM 3250 C CA . ALA C 1 9 ? 49.347 57.876 -20.075 1.00 32.24 7 ALA C CA 1
ATOM 3251 C C . ALA C 1 9 ? 50.650 58.456 -19.620 1.00 32.20 7 ALA C C 1
ATOM 3252 O O . ALA C 1 9 ? 51.724 58.093 -20.142 1.00 31.86 7 ALA C O 1
ATOM 3254 N N . LEU C 1 10 ? 50.585 59.393 -18.647 1.00 31.52 8 LEU C N 1
ATOM 3255 C CA . LEU C 1 10 ? 51.836 60.023 -18.175 1.00 33.65 8 LEU C CA 1
ATOM 3256 C C . LEU C 1 10 ? 51.928 59.959 -16.656 1.00 34.25 8 LEU C C 1
ATOM 3257 O O . LEU C 1 10 ? 51.046 60.454 -15.956 1.00 35.92 8 LEU C O 1
ATOM 3262 N N . ILE C 1 11 ? 52.939 59.280 -16.114 1.00 35.37 9 ILE C N 1
ATOM 3263 C CA . ILE C 1 11 ? 53.113 59.116 -14.669 1.00 33.76 9 ILE C CA 1
ATOM 3264 C C . ILE C 1 11 ? 54.314 59.895 -14.156 1.00 34.39 9 ILE C C 1
ATOM 3265 O O . ILE C 1 11 ? 55.464 59.507 -14.433 1.00 36.08 9 ILE C O 1
ATOM 3270 N N . PRO C 1 12 ? 54.085 60.968 -13.421 1.00 32.94 10 PRO C N 1
ATOM 3271 C CA . PRO C 1 12 ? 55.198 61.742 -12.864 1.00 32.66 10 PRO C CA 1
ATOM 3272 C C . PRO C 1 12 ? 55.710 60.966 -11.664 1.00 34.92 10 PRO C C 1
ATOM 3273 O O . PRO C 1 12 ? 54.879 60.489 -10.845 1.00 34.60 10 PRO C O 1
ATOM 3277 N N . ALA C 1 13 ? 57.012 60.708 -11.586 1.00 35.23 11 ALA C N 1
ATOM 3278 C CA . ALA C 1 13 ? 57.511 59.892 -10.470 1.00 36.89 11 ALA C CA 1
ATOM 3279 C C . ALA C 1 13 ? 58.935 60.235 -10.089 1.00 38.96 11 ALA C C 1
ATOM 3280 O O . ALA C 1 13 ? 59.749 59.331 -9.912 1.00 38.97 11 ALA C O 1
ATOM 3282 N N . ALA C 1 14 ? 59.247 61.522 -10.003 1.00 41.46 12 ALA C N 1
ATOM 3283 C CA . ALA C 1 14 ? 60.592 61.978 -9.663 1.00 45.77 12 ALA C CA 1
ATOM 3284 C C . ALA C 1 14 ? 60.673 62.318 -8.182 1.00 48.08 12 ALA C C 1
ATOM 3285 O O . ALA C 1 14 ? 59.736 61.952 -7.446 1.00 49.92 12 ALA C O 1
ATOM 3287 N N . GLY C 1 15 ? 61.756 62.920 -7.727 1.00 50.05 13 GLY C N 1
ATOM 3288 C CA . GLY C 1 15 ? 61.881 63.241 -6.299 1.00 53.44 13 GLY C CA 1
ATOM 3289 C C . GLY C 1 15 ? 62.957 62.439 -5.584 1.00 53.90 13 GLY C C 1
ATOM 3290 O O . GLY C 1 15 ? 62.884 61.220 -5.450 1.00 55.96 13 GLY C O 1
ATOM 3291 N N . PRO C 1 25 ? 57.306 59.687 0.235 1.00 90.84 23 PRO C N 1
ATOM 3292 C CA . PRO C 1 25 ? 57.172 59.593 -1.216 1.00 89.84 23 PRO C CA 1
ATOM 3293 C C . PRO C 1 25 ? 57.781 58.322 -1.771 1.00 88.70 23 PRO C C 1
ATOM 3294 O O . PRO C 1 25 ? 58.909 58.337 -2.277 1.00 89.04 23 PRO C O 1
ATOM 3296 N N . LYS C 1 26 ? 57.038 57.211 -1.696 1.00 86.98 24 LYS C N 1
ATOM 3297 C CA . LYS C 1 26 ? 57.550 55.937 -2.174 1.00 84.68 24 LYS C CA 1
ATOM 3298 C C . LYS C 1 26 ? 56.573 55.186 -3.078 1.00 82.47 24 LYS C C 1
ATOM 3299 O O . LYS C 1 26 ? 55.509 54.736 -2.656 1.00 82.40 24 LYS C O 1
ATOM 3305 N N . GLN C 1 27 ? 56.995 55.005 -4.318 1.00 79.09 25 GLN C N 1
ATOM 3306 C CA . GLN C 1 27 ? 56.296 54.302 -5.373 1.00 75.65 25 GLN C CA 1
ATOM 3307 C C . GLN C 1 27 ? 56.935 52.922 -5.607 1.00 74.75 25 GLN C C 1
ATOM 3308 O O . GLN C 1 27 ? 56.472 52.054 -6.335 1.00 72.99 25 GLN C O 1
ATOM 3314 N N . TYR C 1 28 ? 58.095 52.759 -4.969 1.00 73.88 26 TYR C N 1
ATOM 3315 C CA . TYR C 1 28 ? 58.871 51.538 -5.048 1.00 73.04 26 TYR C CA 1
ATOM 3316 C C . TYR C 1 28 ? 58.577 50.557 -3.932 1.00 73.00 26 TYR C C 1
ATOM 3317 O O . TYR C 1 28 ? 59.289 49.562 -3.786 1.00 72.98 26 TYR C O 1
ATOM 3326 N N . VAL C 1 29 ? 57.541 50.785 -3.130 1.00 74.04 27 VAL C N 1
ATOM 3327 C CA . VAL C 1 29 ? 57.206 49.831 -2.072 1.00 74.87 27 VAL C CA 1
ATOM 3328 C C . VAL C 1 29 ? 57.015 48.456 -2.717 1.00 77.00 27 VAL C C 1
ATOM 3329 O O . VAL C 1 29 ? 56.512 48.383 -3.839 1.00 76.27 27 VAL C O 1
ATOM 3333 N N . GLU C 1 30 ? 57.471 47.400 -2.067 1.00 78.83 28 GLU C N 1
ATOM 3334 C CA . GLU C 1 30 ? 57.367 46.039 -2.590 1.00 80.72 28 GLU C CA 1
ATOM 3335 C C . GLU C 1 30 ? 56.160 45.330 -1.992 1.00 81.96 28 GLU C C 1
ATOM 3336 O O . GLU C 1 30 ? 56.274 44.681 -0.947 1.00 83.29 28 GLU C O 1
ATOM 3342 N N . ILE C 1 31 ? 55.009 45.475 -2.616 1.00 82.54 29 ILE C N 1
ATOM 3343 C CA . ILE C 1 31 ? 53.766 44.869 -2.125 1.00 83.53 29 ILE C CA 1
ATOM 3344 C C . ILE C 1 31 ? 53.277 43.835 -3.133 1.00 83.83 29 ILE C C 1
ATOM 3345 O O . ILE C 1 31 ? 52.796 44.195 -4.207 1.00 85.18 29 ILE C O 1
ATOM 3350 N N . GLY C 1 32 ? 53.332 42.573 -2.752 1.00 83.88 30 GLY C N 1
ATOM 3351 C CA . GLY C 1 32 ? 52.940 41.496 -3.706 1.00 83.20 30 GLY C CA 1
ATOM 3352 C C . GLY C 1 32 ? 54.293 41.013 -4.267 1.00 82.87 30 GLY C C 1
ATOM 3353 O O . GLY C 1 32 ? 55.244 40.952 -3.473 1.00 83.64 30 GLY C O 1
ATOM 3354 N N . SER C 1 33 ? 54.420 40.855 -5.568 1.00 81.41 31 SER C N 1
ATOM 3355 C CA . SER C 1 33 ? 55.719 40.436 -6.111 1.00 79.57 31 SER C CA 1
ATOM 3356 C C . SER C 1 33 ? 56.424 41.620 -6.759 1.00 77.75 31 SER C C 1
ATOM 3357 O O . SER C 1 33 ? 57.657 41.607 -6.878 1.00 77.93 31 SER C O 1
ATOM 3360 N N . LYS C 1 34 ? 55.685 42.705 -7.000 1.00 75.00 32 LYS C N 1
ATOM 3361 C CA . LYS C 1 34 ? 56.248 43.913 -7.597 1.00 70.29 32 LYS C CA 1
ATOM 3362 C C . LYS C 1 34 ? 55.938 45.159 -6.777 1.00 66.81 32 LYS C C 1
ATOM 3363 O O . LYS C 1 34 ? 55.186 45.105 -5.810 1.00 67.70 32 LYS C O 1
ATOM 3365 N N . THR C 1 35 ? 56.516 46.278 -7.158 1.00 63.80 33 THR C N 1
ATOM 3366 C CA . THR C 1 35 ? 56.345 47.562 -6.536 1.00 60.07 33 THR C CA 1
ATOM 3367 C C . THR C 1 35 ? 54.981 48.203 -6.868 1.00 57.58 33 THR C C 1
ATOM 3368 O O . THR C 1 35 ? 54.217 47.677 -7.678 1.00 56.36 33 THR C O 1
ATOM 3372 N N . VAL C 1 36 ? 54.738 49.339 -6.222 1.00 54.62 34 VAL C N 1
ATOM 3373 C CA . VAL C 1 36 ? 53.511 50.127 -6.436 1.00 52.57 34 VAL C CA 1
ATOM 3374 C C . VAL C 1 36 ? 53.498 50.643 -7.884 1.00 49.68 34 VAL C C 1
ATOM 3375 O O . VAL C 1 36 ? 52.523 50.457 -8.605 1.00 47.17 34 VAL C O 1
ATOM 3379 N N . LEU C 1 37 ? 54.653 51.153 -8.319 1.00 48.37 35 LEU C N 1
ATOM 3380 C CA . LEU C 1 37 ? 54.797 51.629 -9.684 1.00 48.81 35 LEU C CA 1
ATOM 3381 C C . LEU C 1 37 ? 54.562 50.533 -10.710 1.00 49.90 35 LEU C C 1
ATOM 3382 O O . LEU C 1 37 ? 53.762 50.721 -11.641 1.00 52.10 35 LEU C O 1
ATOM 3387 N N . GLU C 1 38 ? 55.192 49.376 -10.509 1.00 49.39 36 GLU C N 1
ATOM 3388 C CA . GLU C 1 38 ? 55.041 48.265 -11.435 1.00 48.58 36 GLU C CA 1
ATOM 3389 C C . GLU C 1 38 ? 53.621 47.778 -11.534 1.00 48.09 36 GLU C C 1
ATOM 3390 O O . GLU C 1 38 ? 53.239 47.191 -12.558 1.00 49.66 36 GLU C O 1
ATOM 3396 N N . HIS C 1 39 ? 52.801 47.922 -10.487 1.00 47.45 37 HIS C N 1
ATOM 3397 C CA . HIS C 1 39 ? 51.402 47.466 -10.575 1.00 45.77 37 HIS C CA 1
ATOM 3398 C C . HIS C 1 39 ? 50.601 48.518 -11.350 1.00 43.88 37 HIS C C 1
ATOM 3399 O O . HIS C 1 39 ? 49.552 48.217 -11.927 1.00 43.06 37 HIS C O 1
ATOM 3406 N N . VAL C 1 40 ? 51.029 49.775 -11.178 1.00 42.56 38 VAL C N 1
ATOM 3407 C CA . VAL C 1 40 ? 50.398 50.865 -11.917 1.00 43.86 38 VAL C CA 1
ATOM 3408 C C . VAL C 1 40 ? 50.689 50.679 -13.426 1.00 42.66 38 VAL C C 1
ATOM 3409 O O . VAL C 1 40 ? 49.736 50.634 -14.231 1.00 42.71 38 VAL C O 1
ATOM 3413 N N . LEU C 1 41 ? 51.961 50.392 -13.771 1.00 39.22 39 LEU C N 1
ATOM 3414 C CA . LEU C 1 41 ? 52.258 50.179 -15.206 1.00 38.33 39 LEU C CA 1
ATOM 3415 C C . LEU C 1 41 ? 51.458 49.042 -15.779 1.00 37.27 39 LEU C C 1
ATOM 3416 O O . LEU C 1 41 ? 50.849 49.153 -16.851 1.00 40.25 39 LEU C O 1
ATOM 3421 N N . GLY C 1 42 ? 51.160 47.978 -15.027 1.00 39.04 40 GLY C N 1
ATOM 3422 C CA . GLY C 1 42 ? 50.322 46.893 -15.525 1.00 35.19 40 GLY C CA 1
ATOM 3423 C C . GLY C 1 42 ? 48.922 47.271 -15.867 1.00 36.35 40 GLY C C 1
ATOM 3424 O O . GLY C 1 42 ? 48.334 46.672 -16.777 1.00 37.33 40 GLY C O 1
ATOM 3425 N N . ILE C 1 43 ? 48.277 48.226 -15.145 1.00 36.33 41 ILE C N 1
ATOM 3426 C CA . ILE C 1 43 ? 46.907 48.637 -15.499 1.00 33.83 41 ILE C CA 1
ATOM 3427 C C . ILE C 1 43 ? 46.835 49.273 -16.888 1.00 34.30 41 ILE C C 1
ATOM 3428 O O . ILE C 1 43 ? 45.898 49.100 -17.661 1.00 32.91 41 ILE C O 1
ATOM 3433 N N . PHE C 1 44 ? 47.745 50.185 -17.235 1.00 35.36 42 PHE C N 1
ATOM 3434 C CA . PHE C 1 44 ? 47.768 50.846 -18.509 1.00 39.75 42 PHE C CA 1
ATOM 3435 C C . PHE C 1 44 ? 48.166 49.917 -19.652 1.00 41.27 42 PHE C C 1
ATOM 3436 O O . PHE C 1 44 ? 47.477 49.847 -20.669 1.00 39.64 42 PHE C O 1
ATOM 3444 N N . GLU C 1 45 ? 49.179 49.080 -19.420 1.00 44.33 43 GLU C N 1
ATOM 3445 C CA . GLU C 1 45 ? 49.610 48.119 -20.434 1.00 45.84 43 GLU C CA 1
ATOM 3446 C C . GLU C 1 45 ? 48.502 47.219 -20.924 1.00 46.48 43 GLU C C 1
ATOM 3447 O O . GLU C 1 45 ? 48.559 46.794 -22.097 1.00 49.55 43 GLU C O 1
ATOM 3453 N N . ARG C 1 46 ? 47.488 46.884 -20.139 1.00 45.56 44 ARG C N 1
ATOM 3454 C CA . ARG C 1 46 ? 46.437 45.980 -20.588 1.00 44.81 44 ARG C CA 1
ATOM 3455 C C . ARG C 1 46 ? 45.165 46.629 -21.055 1.00 44.32 44 ARG C C 1
ATOM 3456 O O . ARG C 1 46 ? 44.179 45.967 -21.460 1.00 42.66 44 ARG C O 1
ATOM 3464 N N . HIS C 1 47 ? 45.132 47.957 -21.052 1.00 44.42 45 HIS C N 1
ATOM 3465 C CA . HIS C 1 47 ? 43.909 48.647 -21.504 1.00 45.18 45 HIS C CA 1
ATOM 3466 C C . HIS C 1 47 ? 44.040 48.911 -22.989 1.00 44.67 45 HIS C C 1
ATOM 3467 O O . HIS C 1 47 ? 44.806 49.780 -23.380 1.00 45.50 45 HIS C O 1
ATOM 3474 N N . GLU C 1 48 ? 43.285 48.235 -23.832 1.00 46.80 46 GLU C N 1
ATOM 3475 C CA . GLU C 1 48 ? 43.335 48.387 -25.263 1.00 47.72 46 GLU C CA 1
ATOM 3476 C C . GLU C 1 48 ? 43.267 49.818 -25.753 1.00 46.22 46 GLU C C 1
ATOM 3477 O O . GLU C 1 48 ? 43.930 50.134 -26.761 1.00 47.03 46 GLU C O 1
ATOM 3483 N N . ALA C 1 49 ? 42.549 50.716 -25.102 1.00 44.58 47 ALA C N 1
ATOM 3484 C CA . ALA C 1 49 ? 42.404 52.091 -25.546 1.00 41.55 47 ALA C CA 1
ATOM 3485 C C . ALA C 1 49 ? 43.576 52.980 -25.182 1.00 39.26 47 ALA C C 1
ATOM 3486 O O . ALA C 1 49 ? 43.611 54.142 -25.645 1.00 40.97 47 ALA C O 1
ATOM 3488 N N . VAL C 1 50 ? 44.549 52.502 -24.426 1.00 36.20 48 VAL C N 1
ATOM 3489 C CA . VAL C 1 50 ? 45.736 53.343 -24.183 1.00 36.33 48 VAL C CA 1
ATOM 3490 C C . VAL C 1 50 ? 46.769 53.013 -25.274 1.00 34.80 48 VAL C C 1
ATOM 3491 O O . VAL C 1 50 ? 46.966 51.853 -25.579 1.00 34.42 48 VAL C O 1
ATOM 3495 N N . ASP C 1 51 ? 47.328 54.032 -25.913 1.00 35.55 49 ASP C N 1
ATOM 3496 C CA . ASP C 1 51 ? 48.272 53.818 -27.006 1.00 34.15 49 ASP C CA 1
ATOM 3497 C C . ASP C 1 51 ? 49.721 53.828 -26.567 1.00 32.61 49 ASP C C 1
ATOM 3498 O O . ASP C 1 51 ? 50.557 53.299 -27.320 1.00 35.41 49 ASP C O 1
ATOM 3503 N N . LEU C 1 52 ? 50.039 54.380 -25.428 1.00 30.18 50 LEU C N 1
ATOM 3504 C CA . LEU C 1 52 ? 51.423 54.461 -24.963 1.00 27.25 50 LEU C CA 1
ATOM 3505 C C . LEU C 1 52 ? 51.485 54.955 -23.515 1.00 28.32 50 LEU C C 1
ATOM 3506 O O . LEU C 1 52 ? 50.583 55.701 -23.113 1.00 26.97 50 LEU C O 1
ATOM 3511 N N . THR C 1 53 ? 52.507 54.540 -22.776 1.00 27.30 51 THR C N 1
ATOM 3512 C CA . THR C 1 53 ? 52.703 54.928 -21.400 1.00 27.56 51 THR C CA 1
ATOM 3513 C C . THR C 1 53 ? 54.126 55.458 -21.205 1.00 28.27 51 THR C C 1
ATOM 3514 O O . THR C 1 53 ? 55.089 54.865 -21.666 1.00 27.55 51 THR C O 1
ATOM 3518 N N . VAL C 1 54 ? 54.244 56.588 -20.536 1.00 30.35 52 VAL C N 1
ATOM 3519 C CA . VAL C 1 54 ? 55.503 57.242 -20.236 1.00 29.54 52 VAL C CA 1
ATOM 3520 C C . VAL C 1 54 ? 55.622 57.480 -18.724 1.00 32.33 52 VAL C C 1
ATOM 3521 O O . VAL C 1 54 ? 54.600 57.645 -18.044 1.00 34.79 52 VAL C O 1
ATOM 3525 N N . VAL C 1 55 ? 56.816 57.403 -18.182 1.00 32.67 53 VAL C N 1
ATOM 3526 C CA . VAL C 1 55 ? 57.125 57.583 -16.777 1.00 31.84 53 VAL C CA 1
ATOM 3527 C C . VAL C 1 55 ? 58.314 58.526 -16.688 1.00 31.65 53 VAL C C 1
ATOM 3528 O O . VAL C 1 55 ? 59.280 58.216 -17.411 1.00 33.48 53 VAL C O 1
ATOM 3532 N N . VAL C 1 56 ? 58.247 59.587 -15.912 1.00 31.88 54 VAL C N 1
ATOM 3533 C CA . VAL C 1 56 ? 59.369 60.545 -15.790 1.00 32.34 54 VAL C CA 1
ATOM 3534 C C . VAL C 1 56 ? 59.950 60.453 -14.376 1.00 35.82 54 VAL C C 1
ATOM 3535 O O . VAL C 1 56 ? 59.249 60.427 -13.349 1.00 32.69 54 VAL C O 1
ATOM 3539 N N . VAL C 1 57 ? 61.258 60.238 -14.304 1.00 39.29 55 VAL C N 1
ATOM 3540 C CA . VAL C 1 57 ? 61.989 60.028 -13.066 1.00 41.90 55 VAL C CA 1
ATOM 3541 C C . VAL C 1 57 ? 63.172 60.979 -12.958 1.00 46.56 55 VAL C C 1
ATOM 3542 O O . VAL C 1 57 ? 63.550 61.596 -13.971 1.00 47.98 55 VAL C O 1
ATOM 3546 N N . SER C 1 58 ? 63.797 61.042 -11.781 1.00 48.21 56 SER C N 1
ATOM 3547 C CA . SER C 1 58 ? 64.973 61.917 -11.634 1.00 50.88 56 SER C CA 1
ATOM 3548 C C . SER C 1 58 ? 66.175 61.228 -12.259 1.00 53.44 56 SER C C 1
ATOM 3549 O O . SER C 1 58 ? 66.302 59.997 -12.148 1.00 53.58 56 SER C O 1
ATOM 3552 N N . PRO C 1 59 ? 67.168 61.970 -12.740 1.00 55.24 57 PRO C N 1
ATOM 3553 C CA . PRO C 1 59 ? 68.362 61.411 -13.322 1.00 57.52 57 PRO C CA 1
ATOM 3554 C C . PRO C 1 59 ? 69.253 60.640 -12.366 1.00 61.44 57 PRO C C 1
ATOM 3555 O O . PRO C 1 59 ? 70.361 60.206 -12.731 1.00 61.95 57 PRO C O 1
ATOM 3559 N N . GLU C 1 60 ? 68.884 60.508 -11.102 1.00 64.44 58 GLU C N 1
ATOM 3560 C CA . GLU C 1 60 ? 69.647 59.801 -10.094 1.00 67.85 58 GLU C CA 1
ATOM 3561 C C . GLU C 1 60 ? 68.885 58.543 -9.668 1.00 69.34 58 GLU C C 1
ATOM 3562 O O . GLU C 1 60 ? 69.162 57.958 -8.623 1.00 69.95 58 GLU C O 1
ATOM 3568 N N . ASP C 1 61 ? 67.840 58.228 -10.448 1.00 69.61 59 ASP C N 1
ATOM 3569 C CA . ASP C 1 61 ? 67.033 57.053 -10.117 1.00 69.77 59 ASP C CA 1
ATOM 3570 C C . ASP C 1 61 ? 67.752 55.786 -10.570 1.00 70.15 59 ASP C C 1
ATOM 3571 O O . ASP C 1 61 ? 67.852 55.492 -11.753 1.00 70.99 59 ASP C O 1
ATOM 3576 N N . THR C 1 62 ? 68.303 55.068 -9.599 1.00 70.62 60 THR C N 1
ATOM 3577 C CA . THR C 1 62 ? 69.031 53.829 -9.847 1.00 69.76 60 THR C CA 1
ATOM 3578 C C . THR C 1 62 ? 68.043 52.743 -10.285 1.00 68.07 60 THR C C 1
ATOM 3579 O O . THR C 1 62 ? 68.133 52.188 -11.375 1.00 69.12 60 THR C O 1
ATOM 3583 N N . PHE C 1 63 ? 67.069 52.516 -9.410 1.00 64.30 61 PHE C N 1
ATOM 3584 C CA . PHE C 1 63 ? 66.045 51.524 -9.583 1.00 61.13 61 PHE C CA 1
ATOM 3585 C C . PHE C 1 63 ? 65.186 51.659 -10.823 1.00 59.08 61 PHE C C 1
ATOM 3586 O O . PHE C 1 63 ? 64.647 50.647 -11.324 1.00 58.03 61 PHE C O 1
ATOM 3594 N N . ALA C 1 64 ? 65.066 52.847 -11.425 1.00 55.47 62 ALA C N 1
ATOM 3595 C CA . ALA C 1 64 ? 64.181 52.989 -12.578 1.00 52.74 62 ALA C CA 1
ATOM 3596 C C . ALA C 1 64 ? 64.642 52.255 -13.825 1.00 50.28 62 ALA C C 1
ATOM 3597 O O . ALA C 1 64 ? 63.800 51.803 -14.631 1.00 46.89 62 ALA C O 1
ATOM 3599 N N . ASP C 1 65 ? 65.935 51.992 -13.957 1.00 48.51 63 ASP C N 1
ATOM 3600 C CA . ASP C 1 65 ? 66.479 51.220 -15.068 1.00 48.14 63 ASP C CA 1
ATOM 3601 C C . ASP C 1 65 ? 65.985 49.779 -15.036 1.00 47.44 63 ASP C C 1
ATOM 3602 O O . ASP C 1 65 ? 65.656 49.145 -16.048 1.00 48.96 63 ASP C O 1
ATOM 3607 N N . LYS C 1 66 ? 65.718 49.272 -13.842 1.00 46.84 64 LYS C N 1
ATOM 3608 C CA . LYS C 1 66 ? 65.213 47.926 -13.690 1.00 45.81 64 LYS C CA 1
ATOM 3609 C C . LYS C 1 66 ? 63.763 47.846 -14.082 1.00 44.59 64 LYS C C 1
ATOM 3610 O O . LYS C 1 66 ? 63.304 46.802 -14.573 1.00 46.06 64 LYS C O 1
ATOM 3616 N N . VAL C 1 67 ? 63.038 48.947 -13.923 1.00 43.60 65 VAL C N 1
ATOM 3617 C CA . VAL C 1 67 ? 61.616 48.975 -14.321 1.00 41.80 65 VAL C CA 1
ATOM 3618 C C . VAL C 1 67 ? 61.531 49.043 -15.840 1.00 39.07 65 VAL C C 1
ATOM 3619 O O . VAL C 1 67 ? 60.693 48.421 -16.468 1.00 39.36 65 VAL C O 1
ATOM 3623 N N . GLN C 1 68 ? 62.467 49.773 -16.442 1.00 40.53 66 GLN C N 1
ATOM 3624 C CA . GLN C 1 68 ? 62.520 49.903 -17.897 1.00 40.17 66 GLN C CA 1
ATOM 3625 C C . GLN C 1 68 ? 62.709 48.531 -18.556 1.00 40.92 66 GLN C C 1
ATOM 3626 O O . GLN C 1 68 ? 62.048 48.241 -19.550 1.00 41.25 66 GLN C O 1
ATOM 3632 N N . THR C 1 69 ? 63.566 47.701 -17.953 1.00 40.50 67 THR C N 1
ATOM 3633 C CA . THR C 1 69 ? 63.811 46.347 -18.412 1.00 40.18 67 THR C CA 1
ATOM 3634 C C . THR C 1 69 ? 62.579 45.471 -18.278 1.00 40.82 67 THR C C 1
ATOM 3635 O O . THR C 1 69 ? 62.279 44.657 -19.171 1.00 42.08 67 THR C O 1
ATOM 3639 N N . ALA C 1 70 ? 61.805 45.627 -17.201 1.00 40.06 68 ALA C N 1
ATOM 3640 C CA . ALA C 1 70 ? 60.592 44.832 -17.038 1.00 39.94 68 ALA C CA 1
ATOM 3641 C C . ALA C 1 70 ? 59.476 45.265 -17.964 1.00 41.25 68 ALA C C 1
ATOM 3642 O O . ALA C 1 70 ? 58.679 44.427 -18.422 1.00 41.51 68 ALA C O 1
ATOM 3644 N N . PHE C 1 71 ? 59.353 46.549 -18.292 1.00 41.73 69 PHE C N 1
ATOM 3645 C CA . PHE C 1 71 ? 58.290 47.018 -19.222 1.00 40.33 69 PHE C CA 1
ATOM 3646 C C . PHE C 1 71 ? 58.943 47.727 -20.405 1.00 39.96 69 PHE C C 1
ATOM 3647 O O . PHE C 1 71 ? 59.099 48.959 -20.437 1.00 39.28 69 PHE C O 1
ATOM 3655 N N . PRO C 1 72 ? 59.461 46.953 -21.367 1.00 38.66 70 PRO C N 1
ATOM 3656 C CA . PRO C 1 72 ? 60.176 47.472 -22.523 1.00 35.28 70 PRO C CA 1
ATOM 3657 C C . PRO C 1 72 ? 59.411 48.434 -23.390 1.00 31.31 70 PRO C C 1
ATOM 3658 O O . PRO C 1 72 ? 59.979 49.434 -23.860 1.00 30.06 70 PRO C O 1
ATOM 3662 N N . GLN C 1 73 ? 58.123 48.246 -23.597 1.00 28.80 71 GLN C N 1
ATOM 3663 C CA . GLN C 1 73 ? 57.327 49.169 -24.412 1.00 30.62 71 GLN C CA 1
ATOM 3664 C C . GLN C 1 73 ? 56.963 50.468 -23.712 1.00 31.83 71 GLN C C 1
ATOM 3665 O O . GLN C 1 73 ? 56.456 51.406 -24.366 1.00 34.33 71 GLN C O 1
ATOM 3671 N N . VAL C 1 74 ? 57.164 50.582 -22.413 1.00 31.86 72 VAL C N 1
ATOM 3672 C CA . VAL C 1 74 ? 56.897 51.811 -21.668 1.00 30.63 72 VAL C CA 1
ATOM 3673 C C . VAL C 1 74 ? 58.122 52.694 -21.872 1.00 32.68 72 VAL C C 1
ATOM 3674 O O . VAL C 1 74 ? 59.258 52.163 -21.950 1.00 33.17 72 VAL C O 1
ATOM 3678 N N . ARG C 1 75 ? 57.932 54.012 -21.988 1.00 31.41 73 ARG C N 1
ATOM 3679 C CA . ARG C 1 75 ? 59.128 54.851 -22.161 1.00 31.45 73 ARG C CA 1
ATOM 3680 C C . ARG C 1 75 ? 59.460 55.513 -20.845 1.00 33.59 73 ARG C C 1
ATOM 3681 O O . ARG C 1 75 ? 58.646 56.299 -20.352 1.00 36.95 73 ARG C O 1
ATOM 3689 N N . VAL C 1 76 ? 60.596 55.203 -20.271 1.00 34.87 74 VAL C N 1
ATOM 3690 C CA . VAL C 1 76 ? 61.061 55.769 -19.031 1.00 35.97 74 VAL C CA 1
ATOM 3691 C C . VAL C 1 76 ? 62.014 56.915 -19.291 1.00 37.03 74 VAL C C 1
ATOM 3692 O O . VAL C 1 76 ? 63.148 56.675 -19.699 1.00 38.52 74 VAL C O 1
ATOM 3696 N N . TRP C 1 77 ? 61.606 58.156 -19.016 1.00 37.78 75 TRP C N 1
ATOM 3697 C CA . TRP C 1 77 ? 62.487 59.295 -19.282 1.00 38.73 75 TRP C CA 1
ATOM 3698 C C . TRP C 1 77 ? 63.174 59.851 -18.069 1.00 40.28 75 TRP C C 1
ATOM 3699 O O . TRP C 1 77 ? 62.560 60.130 -17.025 1.00 42.64 75 TRP C O 1
ATOM 3710 N N . LYS C 1 78 ? 64.450 60.224 -18.195 1.00 41.69 76 LYS C N 1
ATOM 3711 C CA . LYS C 1 78 ? 65.202 60.776 -17.091 1.00 44.57 76 LYS C CA 1
ATOM 3712 C C . LYS C 1 78 ? 65.312 62.275 -17.072 1.00 46.80 76 LYS C C 1
ATOM 3713 O O . LYS C 1 78 ? 66.417 62.841 -16.895 1.00 49.16 76 LYS C O 1
ATOM 3719 N N . ASN C 1 79 ? 64.188 62.993 -17.151 1.00 47.52 77 ASN C N 1
ATOM 3720 C CA . ASN C 1 79 ? 64.258 64.447 -17.099 1.00 49.78 77 ASN C CA 1
ATOM 3721 C C . ASN C 1 79 ? 63.226 65.045 -16.154 1.00 50.58 77 ASN C C 1
ATOM 3722 O O . ASN C 1 79 ? 62.567 66.029 -16.477 1.00 49.65 77 ASN C O 1
ATOM 3727 N N . GLY C 1 80 ? 63.130 64.452 -14.958 1.00 51.94 78 GLY C N 1
ATOM 3728 C CA . GLY C 1 80 ? 62.197 64.989 -13.960 1.00 52.48 78 GLY C CA 1
ATOM 3729 C C . GLY C 1 80 ? 62.768 66.315 -13.421 1.00 53.13 78 GLY C C 1
ATOM 3730 O O . GLY C 1 80 ? 63.957 66.600 -13.571 1.00 51.08 78 GLY C O 1
ATOM 3731 N N . GLY C 1 81 ? 61.879 67.127 -12.879 1.00 54.10 79 GLY C N 1
ATOM 3732 C CA . GLY C 1 81 ? 62.278 68.408 -12.307 1.00 57.88 79 GLY C CA 1
ATOM 3733 C C . GLY C 1 81 ? 62.448 68.301 -10.790 1.00 59.76 79 GLY C C 1
ATOM 3734 O O . GLY C 1 81 ? 62.718 67.240 -10.219 1.00 59.49 79 GLY C O 1
ATOM 3735 N N . GLN C 1 82 ? 62.268 69.450 -10.137 1.00 61.99 80 GLN C N 1
ATOM 3736 C CA . GLN C 1 82 ? 62.401 69.497 -8.677 1.00 63.41 80 GLN C CA 1
ATOM 3737 C C . GLN C 1 82 ? 61.046 69.488 -8.009 1.00 63.03 80 GLN C C 1
ATOM 3738 O O . GLN C 1 82 ? 60.940 69.109 -6.849 1.00 65.25 80 GLN C O 1
ATOM 3744 N N . THR C 1 83 ? 60.040 69.933 -8.736 1.00 63.28 81 THR C N 1
ATOM 3745 C CA . THR C 1 83 ? 58.670 69.942 -8.221 1.00 63.64 81 THR C CA 1
ATOM 3746 C C . THR C 1 83 ? 57.838 69.028 -9.112 1.00 63.10 81 THR C C 1
ATOM 3747 O O . THR C 1 83 ? 58.107 68.954 -10.324 1.00 62.26 81 THR C O 1
ATOM 3751 N N . ARG C 1 84 ? 56.800 68.403 -8.560 1.00 61.23 82 ARG C N 1
ATOM 3752 C CA . ARG C 1 84 ? 55.974 67.527 -9.393 1.00 59.26 82 ARG C CA 1
ATOM 3753 C C . ARG C 1 84 ? 55.449 68.256 -10.624 1.00 58.57 82 ARG C C 1
ATOM 3754 O O . ARG C 1 84 ? 55.373 67.640 -11.694 1.00 57.87 82 ARG C O 1
ATOM 3762 N N . ALA C 1 85 ? 55.104 69.530 -10.510 1.00 57.93 83 ALA C N 1
ATOM 3763 C CA . ALA C 1 85 ? 54.540 70.311 -11.611 1.00 57.88 83 ALA C CA 1
ATOM 3764 C C . ALA C 1 85 ? 55.586 70.602 -12.685 1.00 56.55 83 ALA C C 1
ATOM 3765 O O . ALA C 1 85 ? 55.301 70.889 -13.840 1.00 55.71 83 ALA C O 1
ATOM 3767 N N . GLU C 1 86 ? 56.832 70.606 -12.248 1.00 56.25 84 GLU C N 1
ATOM 3768 C CA . GLU C 1 86 ? 57.970 70.814 -13.140 1.00 55.79 84 GLU C CA 1
ATOM 3769 C C . GLU C 1 86 ? 58.243 69.515 -13.912 1.00 53.06 84 GLU C C 1
ATOM 3770 O O . GLU C 1 86 ? 58.668 69.569 -15.072 1.00 52.82 84 GLU C O 1
ATOM 3776 N N . THR C 1 87 ? 57.962 68.355 -13.295 1.00 49.84 85 THR C N 1
ATOM 3777 C CA . THR C 1 87 ? 58.197 67.104 -13.995 1.00 48.76 85 THR C CA 1
ATOM 3778 C C . THR C 1 87 ? 57.066 66.808 -14.979 1.00 46.15 85 THR C C 1
ATOM 3779 O O . THR C 1 87 ? 57.321 66.277 -16.052 1.00 44.92 85 THR C O 1
ATOM 3783 N N . VAL C 1 88 ? 55.837 67.171 -14.631 1.00 44.83 86 VAL C N 1
ATOM 3784 C CA . VAL C 1 88 ? 54.707 66.946 -15.533 1.00 45.00 86 VAL C CA 1
ATOM 3785 C C . VAL C 1 88 ? 54.881 67.852 -16.763 1.00 47.19 86 VAL C C 1
ATOM 3786 O O . VAL C 1 88 ? 54.750 67.438 -17.905 1.00 46.99 86 VAL C O 1
ATOM 3790 N N . ARG C 1 89 ? 55.275 69.095 -16.502 1.00 47.08 87 ARG C N 1
ATOM 3791 C CA . ARG C 1 89 ? 55.532 70.081 -17.541 1.00 47.77 87 ARG C CA 1
ATOM 3792 C C . ARG C 1 89 ? 56.596 69.591 -18.529 1.00 46.53 87 ARG C C 1
ATOM 3793 O O . ARG C 1 89 ? 56.490 69.812 -19.735 1.00 46.44 87 ARG C O 1
ATOM 3801 N N . ASN C 1 90 ? 57.616 68.914 -18.044 1.00 45.37 88 ASN C N 1
ATOM 3802 C CA . ASN C 1 90 ? 58.710 68.381 -18.811 1.00 42.85 88 ASN C CA 1
ATOM 3803 C C . ASN C 1 90 ? 58.297 67.187 -19.663 1.00 42.68 88 ASN C C 1
ATOM 3804 O O . ASN C 1 90 ? 58.763 67.067 -20.801 1.00 41.90 88 ASN C O 1
ATOM 3809 N N . GLY C 1 91 ? 57.414 66.345 -19.149 1.00 40.46 89 GLY C N 1
ATOM 3810 C CA . GLY C 1 91 ? 56.923 65.181 -19.853 1.00 39.01 89 GLY C CA 1
ATOM 3811 C C . GLY C 1 91 ? 56.046 65.576 -21.024 1.00 39.38 89 GLY C C 1
ATOM 3812 O O . GLY C 1 91 ? 56.279 65.163 -22.161 1.00 40.82 89 GLY C O 1
ATOM 3813 N N . VAL C 1 92 ? 55.075 66.449 -20.767 1.00 38.35 90 VAL C N 1
ATOM 3814 C CA . VAL C 1 92 ? 54.201 66.950 -21.823 1.00 37.22 90 VAL C CA 1
ATOM 3815 C C . VAL C 1 92 ? 54.986 67.697 -22.887 1.00 36.89 90 VAL C C 1
ATOM 3816 O O . VAL C 1 92 ? 54.729 67.540 -24.107 1.00 35.34 90 VAL C O 1
ATOM 3820 N N . ALA C 1 93 ? 55.979 68.480 -22.470 1.00 34.70 91 ALA C N 1
ATOM 3821 C CA . ALA C 1 93 ? 56.790 69.212 -23.438 1.00 35.69 91 ALA C CA 1
ATOM 3822 C C . ALA C 1 93 ? 57.600 68.253 -24.306 1.00 36.09 91 ALA C C 1
ATOM 3823 O O . ALA C 1 93 ? 57.749 68.459 -25.502 1.00 37.30 91 ALA C O 1
ATOM 3825 N N . LYS C 1 94 ? 58.181 67.220 -23.689 1.00 36.23 92 LYS C N 1
ATOM 3826 C CA . LYS C 1 94 ? 58.942 66.253 -24.457 1.00 35.10 92 LYS C CA 1
ATOM 3827 C C . LYS C 1 94 ? 58.044 65.474 -25.405 1.00 33.14 92 LYS C C 1
ATOM 3828 O O . LYS C 1 94 ? 58.481 65.267 -26.540 1.00 32.98 92 LYS C O 1
ATOM 3834 N N . LEU C 1 95 ? 56.856 65.056 -25.012 1.00 31.96 93 LEU C N 1
ATOM 3835 C CA . LEU C 1 95 ? 55.952 64.316 -25.885 1.00 33.67 93 LEU C CA 1
ATOM 3836 C C . LEU C 1 95 ? 55.646 65.124 -27.165 1.00 35.78 93 LEU C C 1
ATOM 3837 O O . LEU C 1 95 ? 55.518 64.566 -28.251 1.00 36.35 93 LEU C O 1
ATOM 3842 N N . LEU C 1 96 ? 55.458 66.419 -27.066 1.00 36.78 94 LEU C N 1
ATOM 3843 C CA . LEU C 1 96 ? 55.113 67.325 -28.136 1.00 39.86 94 LEU C CA 1
ATOM 3844 C C . LEU C 1 96 ? 56.337 67.597 -29.036 1.00 42.38 94 LEU C C 1
ATOM 3845 O O . LEU C 1 96 ? 56.262 67.551 -30.256 1.00 41.35 94 LEU C O 1
ATOM 3850 N N . GLU C 1 97 ? 57.466 67.800 -28.372 1.00 43.62 95 GLU C N 1
ATOM 3851 C CA . GLU C 1 97 ? 58.726 68.088 -29.016 1.00 45.91 95 GLU C CA 1
ATOM 3852 C C . GLU C 1 97 ? 59.205 66.929 -29.881 1.00 47.26 95 GLU C C 1
ATOM 3853 O O . GLU C 1 97 ? 59.698 67.098 -31.001 1.00 48.27 95 GLU C O 1
ATOM 3856 N N . THR C 1 98 ? 59.034 65.732 -29.376 1.00 46.49 96 THR C N 1
ATOM 3857 C CA . THR C 1 98 ? 59.444 64.486 -29.954 1.00 44.44 96 THR C CA 1
ATOM 3858 C C . THR C 1 98 ? 58.564 63.979 -31.066 1.00 44.74 96 THR C C 1
ATOM 3859 O O . THR C 1 98 ? 58.999 63.124 -31.848 1.00 42.09 96 THR C O 1
ATOM 3863 N N . GLY C 1 99 ? 57.288 64.389 -31.117 1.00 43.72 97 GLY C N 1
ATOM 3864 C CA . GLY C 1 99 ? 56.382 63.903 -32.164 1.00 41.27 97 GLY C CA 1
ATOM 3865 C C . GLY C 1 99 ? 55.535 62.735 -31.709 1.00 40.56 97 GLY C C 1
ATOM 3866 O O . GLY C 1 99 ? 54.738 62.150 -32.477 1.00 41.45 97 GLY C O 1
ATOM 3867 N N . LEU C 1 100 ? 55.722 62.317 -30.454 1.00 38.28 98 LEU C N 1
ATOM 3868 C CA . LEU C 1 100 ? 54.958 61.192 -29.878 1.00 33.75 98 LEU C CA 1
ATOM 3869 C C . LEU C 1 100 ? 53.511 61.570 -29.672 1.00 30.25 98 LEU C C 1
ATOM 3870 O O . LEU C 1 100 ? 52.607 60.785 -29.938 1.00 30.96 98 LEU C O 1
ATOM 3875 N N . ALA C 1 101 ? 53.241 62.847 -29.401 1.00 30.00 99 ALA C N 1
ATOM 3876 C CA . ALA C 1 101 ? 51.873 63.335 -29.342 1.00 30.82 99 ALA C CA 1
ATOM 3877 C C . ALA C 1 101 ? 51.678 64.533 -30.316 1.00 29.69 99 ALA C C 1
ATOM 3878 O O . ALA C 1 101 ? 52.589 65.342 -30.452 1.00 29.32 99 ALA C O 1
ATOM 3880 N N . ALA C 1 102 ? 50.503 64.657 -30.879 1.00 27.11 100 ALA C N 1
ATOM 3881 C CA . ALA C 1 102 ? 50.085 65.816 -31.647 1.00 31.48 100 ALA C CA 1
ATOM 3882 C C . ALA C 1 102 ? 49.290 66.753 -30.686 1.00 34.71 100 ALA C C 1
ATOM 3883 O O . ALA C 1 102 ? 48.786 66.287 -29.637 1.00 33.72 100 ALA C O 1
ATOM 3885 N N . GLU C 1 103 ? 49.053 68.008 -31.086 1.00 33.78 101 GLU C N 1
ATOM 3886 C CA . GLU C 1 103 ? 48.340 68.932 -30.226 1.00 33.74 101 GLU C CA 1
ATOM 3887 C C . GLU C 1 103 ? 46.997 68.436 -29.685 1.00 31.87 101 GLU C C 1
ATOM 3888 O O . GLU C 1 103 ? 46.734 68.740 -28.507 1.00 29.56 101 GLU C O 1
ATOM 3894 N N . THR C 1 104 ? 46.212 67.695 -30.397 1.00 28.66 102 THR C N 1
ATOM 3895 C CA . THR C 1 104 ? 44.908 67.198 -30.059 1.00 26.48 102 THR C CA 1
ATOM 3896 C C . THR C 1 104 ? 44.810 65.793 -29.524 1.00 26.10 102 THR C C 1
ATOM 3897 O O . THR C 1 104 ? 43.677 65.274 -29.432 1.00 25.90 102 THR C O 1
ATOM 3901 N N . ASP C 1 105 ? 45.921 65.116 -29.279 1.00 25.53 103 ASP C N 1
ATOM 3902 C CA . ASP C 1 105 ? 45.921 63.795 -28.670 1.00 26.49 103 ASP C CA 1
ATOM 3903 C C . ASP C 1 105 ? 45.646 63.999 -27.150 1.00 27.91 103 ASP C C 1
ATOM 3904 O O . ASP C 1 105 ? 45.901 65.082 -26.574 1.00 26.19 103 ASP C O 1
ATOM 3909 N N . ASN C 1 106 ? 45.142 62.980 -26.488 1.00 27.02 104 ASN C N 1
ATOM 3910 C CA . ASN C 1 106 ? 44.851 63.108 -25.062 1.00 28.00 104 ASN C CA 1
ATOM 3911 C C . ASN C 1 106 ? 45.984 62.651 -24.172 1.00 29.65 104 ASN C C 1
ATOM 3912 O O . ASN C 1 106 ? 46.531 61.574 -24.400 1.00 31.01 104 ASN C O 1
ATOM 3917 N N . ILE C 1 107 ? 46.225 63.409 -23.102 1.00 32.00 105 ILE C N 1
ATOM 3918 C CA . ILE C 1 107 ? 47.203 62.977 -22.078 1.00 31.69 105 ILE C CA 1
ATOM 3919 C C . ILE C 1 107 ? 46.515 62.762 -20.720 1.00 32.33 105 ILE C C 1
ATOM 3920 O O . ILE C 1 107 ? 45.798 63.668 -20.259 1.00 32.61 105 ILE C O 1
ATOM 3925 N N . LEU C 1 108 ? 46.610 61.579 -20.161 1.00 31.98 106 LEU C N 1
ATOM 3926 C CA . LEU C 1 108 ? 46.100 61.103 -18.901 1.00 31.04 106 LEU C CA 1
ATOM 3927 C C . LEU C 1 108 ? 47.196 61.116 -17.820 1.00 32.11 106 LEU C C 1
ATOM 3928 O O . LEU C 1 108 ? 48.012 60.206 -17.764 1.00 31.18 106 LEU C O 1
ATOM 3933 N N . VAL C 1 109 ? 47.240 62.180 -16.996 1.00 33.08 107 VAL C N 1
ATOM 3934 C CA . VAL C 1 109 ? 48.315 62.281 -15.972 1.00 32.34 107 VAL C CA 1
ATOM 3935 C C . VAL C 1 109 ? 47.891 61.512 -14.735 1.00 34.99 107 VAL C C 1
ATOM 3936 O O . VAL C 1 109 ? 46.785 61.725 -14.209 1.00 36.58 107 VAL C O 1
ATOM 3940 N N . HIS C 1 110 ? 48.698 60.532 -14.290 1.00 35.12 108 HIS C N 1
ATOM 3941 C CA . HIS C 1 110 ? 48.270 59.704 -13.168 1.00 37.13 108 HIS C CA 1
ATOM 3942 C C . HIS C 1 110 ? 49.221 59.637 -11.996 1.00 36.54 108 HIS C C 1
ATOM 3943 O O . HIS C 1 110 ? 50.427 59.516 -12.212 1.00 37.06 108 HIS C O 1
ATOM 3950 N N . ASP C 1 111 ? 48.658 59.538 -10.775 1.00 36.36 109 ASP C N 1
ATOM 3951 C CA . ASP C 1 111 ? 49.526 59.452 -9.573 1.00 35.91 109 ASP C CA 1
ATOM 3952 C C . ASP C 1 111 ? 50.303 58.144 -9.528 1.00 35.10 109 ASP C C 1
ATOM 3953 O O . ASP C 1 111 ? 49.721 57.060 -9.687 1.00 35.99 109 ASP C O 1
ATOM 3958 N N . ALA C 1 112 ? 51.591 58.143 -9.270 1.00 35.89 110 ALA C N 1
ATOM 3959 C CA . ALA C 1 112 ? 52.373 56.907 -9.191 1.00 39.37 110 ALA C CA 1
ATOM 3960 C C . ALA C 1 112 ? 51.912 55.946 -8.101 1.00 41.37 110 ALA C C 1
ATOM 3961 O O . ALA C 1 112 ? 51.983 54.717 -8.290 1.00 41.84 110 ALA C O 1
ATOM 3963 N N . ALA C 1 113 ? 51.397 56.437 -6.977 1.00 42.04 111 ALA C N 1
ATOM 3964 C CA . ALA C 1 113 ? 50.936 55.627 -5.874 1.00 43.29 111 ALA C CA 1
ATOM 3965 C C . ALA C 1 113 ? 49.470 55.248 -5.915 1.00 44.80 111 ALA C C 1
ATOM 3966 O O . ALA C 1 113 ? 48.937 54.631 -4.961 1.00 44.08 111 ALA C O 1
ATOM 3968 N N . ARG C 1 114 ? 48.740 55.624 -6.964 1.00 43.84 112 ARG C N 1
ATOM 3969 C CA . ARG C 1 114 ? 47.327 55.181 -7.029 1.00 43.79 112 ARG C CA 1
ATOM 3970 C C . ARG C 1 114 ? 47.325 53.897 -7.862 1.00 44.61 112 ARG C C 1
ATOM 3971 O O . ARG C 1 114 ? 47.049 53.900 -9.074 1.00 43.48 112 ARG C O 1
ATOM 3979 N N . CYS C 1 115 ? 47.697 52.777 -7.220 1.00 42.85 113 CYS C N 1
ATOM 3980 C CA . CYS C 1 115 ? 47.829 51.514 -7.899 1.00 42.70 113 CYS C CA 1
ATOM 3981 C C . CYS C 1 115 ? 46.634 50.610 -7.903 1.00 42.86 113 CYS C C 1
ATOM 3982 O O . CYS C 1 115 ? 46.769 49.432 -8.326 1.00 44.02 113 CYS C O 1
ATOM 3985 N N . CYS C 1 116 ? 45.443 51.077 -7.536 1.00 41.75 114 CYS C N 1
ATOM 3986 C CA . CYS C 1 116 ? 44.283 50.184 -7.560 1.00 41.68 114 CYS C CA 1
ATOM 3987 C C . CYS C 1 116 ? 43.163 50.679 -8.454 1.00 42.98 114 CYS C C 1
ATOM 3988 O O . CYS C 1 116 ? 42.047 50.148 -8.381 1.00 43.85 114 CYS C O 1
ATOM 3991 N N . LEU C 1 117 ? 43.436 51.655 -9.307 1.00 42.25 115 LEU C N 1
ATOM 3992 C CA . LEU C 1 117 ? 42.486 52.206 -10.242 1.00 42.24 115 LEU C CA 1
ATOM 3993 C C . LEU C 1 117 ? 41.792 51.087 -10.997 1.00 45.32 115 LEU C C 1
ATOM 3994 O O . LEU C 1 117 ? 42.475 50.293 -11.678 1.00 46.18 115 LEU C O 1
ATOM 3999 N N . PRO C 1 118 ? 40.486 50.952 -10.836 1.00 46.30 116 PRO C N 1
ATOM 4000 C CA . PRO C 1 118 ? 39.743 49.944 -11.563 1.00 47.63 116 PRO C CA 1
ATOM 4001 C C . PRO C 1 118 ? 39.726 50.272 -13.048 1.00 49.59 116 PRO C C 1
ATOM 4002 O O . PRO C 1 118 ? 39.273 51.351 -13.474 1.00 51.17 116 PRO C O 1
ATOM 4006 N N . SER C 1 119 ? 40.055 49.303 -13.897 1.00 50.50 117 SER C N 1
ATOM 4007 C CA . SER C 1 119 ? 40.065 49.491 -15.339 1.00 50.33 117 SER C CA 1
ATOM 4008 C C . SER C 1 119 ? 38.736 49.950 -15.889 1.00 50.61 117 SER C C 1
ATOM 4009 O O . SER C 1 119 ? 38.657 50.522 -16.987 1.00 51.74 117 SER C O 1
ATOM 4012 N N . GLU C 1 120 ? 37.632 49.745 -15.196 1.00 51.63 118 GLU C N 1
ATOM 4013 C CA . GLU C 1 120 ? 36.311 50.202 -15.644 1.00 51.26 118 GLU C CA 1
ATOM 4014 C C . GLU C 1 120 ? 36.174 51.711 -15.455 1.00 49.69 118 GLU C C 1
ATOM 4015 O O . GLU C 1 120 ? 35.489 52.405 -16.198 1.00 50.17 118 GLU C O 1
ATOM 4021 N N . ALA C 1 121 ? 36.829 52.245 -14.432 1.00 47.67 119 ALA C N 1
ATOM 4022 C CA . ALA C 1 121 ? 36.793 53.684 -14.176 1.00 46.88 119 ALA C CA 1
ATOM 4023 C C . ALA C 1 121 ? 37.683 54.424 -15.179 1.00 44.63 119 ALA C C 1
ATOM 4024 O O . ALA C 1 121 ? 37.367 55.524 -15.592 1.00 44.70 119 ALA C O 1
ATOM 4026 N N . LEU C 1 122 ? 38.771 53.797 -15.585 1.00 44.52 120 LEU C N 1
ATOM 4027 C CA . LEU C 1 122 ? 39.711 54.306 -16.575 1.00 43.14 120 LEU C CA 1
ATOM 4028 C C . LEU C 1 122 ? 39.037 54.371 -17.947 1.00 43.14 120 LEU C C 1
ATOM 4029 O O . LEU C 1 122 ? 39.255 55.313 -18.713 1.00 43.20 120 LEU C O 1
ATOM 4034 N N . ALA C 1 123 ? 38.121 53.446 -18.201 1.00 42.23 121 ALA C N 1
ATOM 4035 C CA . ALA C 1 123 ? 37.371 53.438 -19.450 1.00 42.28 121 ALA C CA 1
ATOM 4036 C C . ALA C 1 123 ? 36.325 54.540 -19.468 1.00 42.57 121 ALA C C 1
ATOM 4037 O O . ALA C 1 123 ? 35.998 55.088 -20.519 1.00 44.88 121 ALA C O 1
ATOM 4039 N N . ARG C 1 124 ? 35.697 54.812 -18.329 1.00 43.27 122 ARG C N 1
ATOM 4040 C CA . ARG C 1 124 ? 34.684 55.857 -18.207 1.00 40.85 122 ARG C CA 1
ATOM 4041 C C . ARG C 1 124 ? 35.344 57.205 -18.559 1.00 38.11 122 ARG C C 1
ATOM 4042 O O . ARG C 1 124 ? 34.740 57.990 -19.277 1.00 38.08 122 ARG C O 1
ATOM 4050 N N . LEU C 1 125 ? 36.506 57.478 -17.967 1.00 34.21 123 LEU C N 1
ATOM 4051 C CA . LEU C 1 125 ? 37.218 58.721 -18.229 1.00 34.74 123 LEU C CA 1
ATOM 4052 C C . LEU C 1 125 ? 37.500 58.874 -19.732 1.00 36.91 123 LEU C C 1
ATOM 4053 O O . LEU C 1 125 ? 37.191 59.891 -20.373 1.00 36.36 123 LEU C O 1
ATOM 4058 N N . ILE C 1 126 ? 38.025 57.830 -20.364 1.00 37.46 124 ILE C N 1
ATOM 4059 C CA . ILE C 1 126 ? 38.340 57.876 -21.787 1.00 38.11 124 ILE C CA 1
ATOM 4060 C C . ILE C 1 126 ? 37.100 58.082 -22.623 1.00 39.42 124 ILE C C 1
ATOM 4061 O O . ILE C 1 126 ? 37.033 59.011 -23.465 1.00 36.68 124 ILE C O 1
ATOM 4066 N N . GLU C 1 127 ? 36.050 57.331 -22.309 1.00 40.09 125 GLU C N 1
ATOM 4067 C CA . GLU C 1 127 ? 34.807 57.448 -23.045 1.00 42.50 125 GLU C CA 1
ATOM 4068 C C . GLU C 1 127 ? 34.078 58.765 -22.904 1.00 43.02 125 GLU C C 1
ATOM 4069 O O . GLU C 1 127 ? 33.405 59.201 -23.853 1.00 42.00 125 GLU C O 1
ATOM 4075 N N . GLN C 1 128 ? 34.065 59.382 -21.717 1.00 43.62 126 GLN C N 1
ATOM 4076 C CA . GLN C 1 128 ? 33.262 60.600 -21.518 1.00 43.66 126 GLN C CA 1
ATOM 4077 C C . GLN C 1 128 ? 34.095 61.858 -21.599 1.00 42.00 126 GLN C C 1
ATOM 4078 O O . GLN C 1 128 ? 33.571 62.941 -21.892 1.00 46.39 126 GLN C O 1
ATOM 4084 N N . ALA C 1 129 ? 35.382 61.821 -21.312 1.00 38.56 127 ALA C N 1
ATOM 4085 C CA . ALA C 1 129 ? 36.162 63.051 -21.424 1.00 37.33 127 ALA C CA 1
ATOM 4086 C C . ALA C 1 129 ? 37.148 62.979 -22.594 1.00 37.47 127 ALA C C 1
ATOM 4087 O O . ALA C 1 129 ? 37.891 63.928 -22.888 1.00 35.87 127 ALA C O 1
ATOM 4089 N N . GLY C 1 130 ? 37.196 61.819 -23.250 1.00 35.22 128 GLY C N 1
ATOM 4090 C CA . GLY C 1 130 ? 38.101 61.561 -24.335 1.00 37.51 128 GLY C CA 1
ATOM 4091 C C . GLY C 1 130 ? 37.791 62.385 -25.582 1.00 37.30 128 GLY C C 1
ATOM 4092 O O . GLY C 1 130 ? 38.731 62.779 -26.242 1.00 38.26 128 GLY C O 1
ATOM 4093 N N . ASN C 1 131 ? 36.522 62.600 -25.869 1.00 38.72 129 ASN C N 1
ATOM 4094 C CA . ASN C 1 131 ? 36.060 63.385 -26.982 1.00 38.36 129 ASN C CA 1
ATOM 4095 C C . ASN C 1 131 ? 35.486 64.745 -26.579 1.00 37.11 129 ASN C C 1
ATOM 4096 O O . ASN C 1 131 ? 34.820 65.360 -27.419 1.00 38.96 129 ASN C O 1
ATOM 4101 N N . ALA C 1 132 ? 35.703 65.197 -25.352 1.00 34.69 130 ALA C N 1
ATOM 4102 C CA . ALA C 1 132 ? 35.306 66.541 -24.936 1.00 29.62 130 ALA C CA 1
ATOM 4103 C C . ALA C 1 132 ? 36.548 67.444 -25.012 1.00 27.15 130 ALA C C 1
ATOM 4104 O O . ALA C 1 132 ? 37.522 67.155 -24.338 1.00 25.16 130 ALA C O 1
ATOM 4106 N N . ALA C 1 133 ? 36.473 68.579 -25.662 1.00 26.53 131 ALA C N 1
ATOM 4107 C CA . ALA C 1 133 ? 37.581 69.523 -25.791 1.00 26.16 131 ALA C CA 1
ATOM 4108 C C . ALA C 1 133 ? 38.043 70.122 -24.496 1.00 27.82 131 ALA C C 1
ATOM 4109 O O . ALA C 1 133 ? 39.212 70.563 -24.317 1.00 27.33 131 ALA C O 1
ATOM 4111 N N . GLU C 1 134 ? 37.198 70.135 -23.454 1.00 30.51 132 GLU C N 1
ATOM 4112 C CA . GLU C 1 134 ? 37.632 70.727 -22.163 1.00 33.20 132 GLU C CA 1
ATOM 4113 C C . GLU C 1 134 ? 38.257 69.732 -21.207 1.00 32.70 132 GLU C C 1
ATOM 4114 O O . GLU C 1 134 ? 38.677 70.127 -20.097 1.00 35.13 132 GLU C O 1
ATOM 4120 N N . GLY C 1 135 ? 38.301 68.452 -21.516 1.00 32.55 133 GLY C N 1
ATOM 4121 C CA . GLY C 1 135 ? 38.888 67.456 -20.656 1.00 34.54 133 GLY C CA 1
ATOM 4122 C C . GLY C 1 135 ? 38.007 67.113 -19.440 1.00 35.55 133 GLY C C 1
ATOM 4123 O O . GLY C 1 135 ? 36.845 67.491 -19.335 1.00 36.12 133 GLY C O 1
ATOM 4124 N N . GLY C 1 136 ? 38.566 66.301 -18.532 1.00 33.59 134 GLY C N 1
ATOM 4125 C CA . GLY C 1 136 ? 37.847 65.845 -17.376 1.00 33.01 134 GLY C CA 1
ATOM 4126 C C . GLY C 1 136 ? 38.734 65.084 -16.412 1.00 33.79 134 GLY C C 1
ATOM 4127 O O . GLY C 1 136 ? 39.927 64.886 -16.673 1.00 33.48 134 GLY C O 1
ATOM 4128 N N . ILE C 1 137 ? 38.194 64.828 -15.197 1.00 32.37 135 ILE C N 1
ATOM 4129 C CA . ILE C 1 137 ? 38.944 64.094 -14.190 1.00 29.76 135 ILE C CA 1
ATOM 4130 C C . ILE C 1 137 ? 38.072 63.085 -13.484 1.00 32.42 135 ILE C C 1
ATOM 4131 O O . ILE C 1 137 ? 36.838 63.179 -13.504 1.00 35.30 135 ILE C O 1
ATOM 4136 N N . LEU C 1 138 ? 38.691 62.041 -12.931 1.00 34.56 136 LEU C N 1
ATOM 4137 C CA . LEU C 1 138 ? 37.811 61.116 -12.123 1.00 34.89 136 LEU C CA 1
ATOM 4138 C C . LEU C 1 138 ? 37.621 61.838 -10.785 1.00 33.98 136 LEU C C 1
ATOM 4139 O O . LEU C 1 138 ? 38.521 62.590 -10.406 1.00 31.48 136 LEU C O 1
ATOM 4144 N N . ALA C 1 139 ? 36.491 61.663 -10.115 1.00 36.08 137 ALA C N 1
ATOM 4145 C CA . ALA C 1 139 ? 36.344 62.388 -8.812 1.00 37.38 137 ALA C CA 1
ATOM 4146 C C . ALA C 1 139 ? 35.251 61.738 -7.998 1.00 37.73 137 ALA C C 1
ATOM 4147 O O . ALA C 1 139 ? 34.444 61.028 -8.629 1.00 37.41 137 ALA C O 1
ATOM 4149 N N . VAL C 1 140 ? 35.221 61.908 -6.691 1.00 37.74 138 VAL C N 1
ATOM 4150 C CA . VAL C 1 140 ? 34.119 61.328 -5.872 1.00 38.51 138 VAL C CA 1
ATOM 4151 C C . VAL C 1 140 ? 33.465 62.426 -5.025 1.00 36.07 138 VAL C C 1
ATOM 4152 O O . VAL C 1 140 ? 34.125 63.362 -4.558 1.00 34.07 138 VAL C O 1
ATOM 4156 N N . PRO C 1 141 ? 32.142 62.442 -4.982 1.00 36.32 139 PRO C N 1
ATOM 4157 C CA . PRO C 1 141 ? 31.430 63.491 -4.239 1.00 36.07 139 PRO C CA 1
ATOM 4158 C C . PRO C 1 141 ? 31.801 63.466 -2.761 1.00 35.28 139 PRO C C 1
ATOM 4159 O O . PRO C 1 141 ? 32.145 62.443 -2.180 1.00 31.64 139 PRO C O 1
ATOM 4163 N N . VAL C 1 142 ? 31.913 64.645 -2.141 1.00 34.71 140 VAL C N 1
ATOM 4164 C CA . VAL C 1 142 ? 32.259 64.678 -0.710 1.00 34.84 140 VAL C CA 1
ATOM 4165 C C . VAL C 1 142 ? 31.103 64.137 0.130 1.00 35.33 140 VAL C C 1
ATOM 4166 O O . VAL C 1 142 ? 29.963 64.585 -0.020 1.00 35.03 140 VAL C O 1
ATOM 4170 N N . ALA C 1 143 ? 31.302 63.023 0.828 1.00 35.57 141 ALA C N 1
ATOM 4171 C CA . ALA C 1 143 ? 30.218 62.445 1.622 1.00 38.57 141 ALA C CA 1
ATOM 4172 C C . ALA C 1 143 ? 30.254 62.834 3.107 1.00 39.13 141 ALA C C 1
ATOM 4173 O O . ALA C 1 143 ? 29.189 63.031 3.713 1.00 39.90 141 ALA C O 1
ATOM 4175 N N . ASP C 1 144 ? 31.383 62.925 3.760 1.00 39.51 142 ASP C N 1
ATOM 4176 C CA . ASP C 1 144 ? 31.547 63.280 5.152 1.00 38.30 142 ASP C CA 1
ATOM 4177 C C . ASP C 1 144 ? 31.356 64.783 5.385 1.00 38.71 142 ASP C C 1
ATOM 4178 O O . ASP C 1 144 ? 31.587 65.568 4.454 1.00 38.87 142 ASP C O 1
ATOM 4183 N N . THR C 1 145 ? 30.980 65.183 6.586 1.00 38.04 143 THR C N 1
ATOM 4184 C CA . THR C 1 145 ? 30.839 66.575 6.994 1.00 37.11 143 THR C CA 1
ATOM 4185 C C . THR C 1 145 ? 32.239 67.183 7.027 1.00 34.87 143 THR C C 1
ATOM 4186 O O . THR C 1 145 ? 33.161 66.512 7.487 1.00 34.55 143 THR C O 1
ATOM 4190 N N . LEU C 1 146 ? 32.395 68.389 6.539 1.00 35.47 144 LEU C N 1
ATOM 4191 C CA . LEU C 1 146 ? 33.700 69.041 6.490 1.00 35.84 144 LEU C CA 1
ATOM 4192 C C . LEU C 1 146 ? 33.895 69.978 7.675 1.00 35.69 144 LEU C C 1
ATOM 4193 O O . LEU C 1 146 ? 33.042 70.831 7.922 1.00 35.16 144 LEU C O 1
ATOM 4198 N N . LYS C 1 147 ? 35.022 69.886 8.339 1.00 36.61 145 LYS C N 1
ATOM 4199 C CA . LYS C 1 147 ? 35.369 70.697 9.473 1.00 39.60 145 LYS C CA 1
ATOM 4200 C C . LYS C 1 147 ? 36.671 71.483 9.269 1.00 40.70 145 LYS C C 1
ATOM 4201 O O . LYS C 1 147 ? 37.706 70.907 8.914 1.00 41.80 145 LYS C O 1
ATOM 4207 N N . ARG C 1 148 ? 36.684 72.760 9.685 1.00 42.01 146 ARG C N 1
ATOM 4208 C CA . ARG C 1 148 ? 37.940 73.509 9.623 1.00 43.41 146 ARG C CA 1
ATOM 4209 C C . ARG C 1 148 ? 38.603 73.462 11.003 1.00 45.06 146 ARG C C 1
ATOM 4210 O O . ARG C 1 148 ? 37.941 73.664 12.027 1.00 43.75 146 ARG C O 1
ATOM 4218 N N . ALA C 1 149 ? 39.880 73.138 11.021 1.00 46.44 147 ALA C N 1
ATOM 4219 C CA . ALA C 1 149 ? 40.700 72.999 12.192 1.00 49.01 147 ALA C CA 1
ATOM 4220 C C . ALA C 1 149 ? 41.546 74.212 12.572 1.00 51.95 147 ALA C C 1
ATOM 4221 O O . ALA C 1 149 ? 42.312 74.761 11.775 1.00 52.76 147 ALA C O 1
ATOM 4223 N N . GLU C 1 150 ? 41.446 74.595 13.845 1.00 54.17 148 GLU C N 1
ATOM 4224 C CA . GLU C 1 150 ? 42.284 75.686 14.362 1.00 55.86 148 GLU C CA 1
ATOM 4225 C C . GLU C 1 150 ? 43.446 74.992 15.077 1.00 56.96 148 GLU C C 1
ATOM 4226 O O . GLU C 1 150 ? 44.075 74.146 14.401 1.00 58.54 148 GLU C O 1
ATOM 4232 N N . SER C 1 151 ? 43.600 75.120 16.380 1.00 56.37 149 SER C N 1
ATOM 4233 C CA . SER C 1 151 ? 44.746 74.454 17.025 1.00 56.79 149 SER C CA 1
ATOM 4234 C C . SER C 1 151 ? 44.381 73.080 17.563 1.00 55.09 149 SER C C 1
ATOM 4235 O O . SER C 1 151 ? 44.337 72.845 18.780 1.00 55.22 149 SER C O 1
ATOM 4238 N N . GLY C 1 152 ? 44.070 72.157 16.671 1.00 52.90 150 GLY C N 1
ATOM 4239 C CA . GLY C 1 152 ? 43.681 70.801 17.012 1.00 48.45 150 GLY C CA 1
ATOM 4240 C C . GLY C 1 152 ? 42.194 70.672 17.293 1.00 44.79 150 GLY C C 1
ATOM 4241 O O . GLY C 1 152 ? 41.749 69.614 17.741 1.00 45.21 150 GLY C O 1
ATOM 4242 N N . GLN C 1 153 ? 41.413 71.722 17.149 1.00 42.92 151 GLN C N 1
ATOM 4243 C CA . GLN C 1 153 ? 39.991 71.721 17.447 1.00 43.15 151 GLN C CA 1
ATOM 4244 C C . GLN C 1 153 ? 39.154 72.317 16.324 1.00 42.88 151 GLN C C 1
ATOM 4245 O O . GLN C 1 153 ? 39.624 73.121 15.499 1.00 45.48 151 GLN C O 1
ATOM 4251 N N . ILE C 1 154 ? 37.870 72.037 16.323 1.00 41.19 152 ILE C N 1
ATOM 4252 C CA . ILE C 1 154 ? 36.970 72.522 15.292 1.00 41.07 152 ILE C CA 1
ATOM 4253 C C . ILE C 1 154 ? 36.641 73.994 15.441 1.00 43.40 152 ILE C C 1
ATOM 4254 O O . ILE C 1 154 ? 36.075 74.430 16.451 1.00 44.76 152 ILE C O 1
ATOM 4259 N N . SER C 1 155 ? 36.919 74.772 14.398 1.00 43.69 153 SER C N 1
ATOM 4260 C CA . SER C 1 155 ? 36.606 76.202 14.411 1.00 43.80 153 SER C CA 1
ATOM 4261 C C . SER C 1 155 ? 35.385 76.499 13.558 1.00 42.25 153 SER C C 1
ATOM 4262 O O . SER C 1 155 ? 34.839 77.607 13.642 1.00 43.74 153 SER C O 1
ATOM 4265 N N . ALA C 1 156 ? 34.920 75.518 12.785 1.00 40.68 154 ALA C N 1
ATOM 4266 C CA . ALA C 1 156 ? 33.740 75.722 11.954 1.00 39.08 154 ALA C CA 1
ATOM 4267 C C . ALA C 1 156 ? 33.444 74.536 11.041 1.00 38.59 154 ALA C C 1
ATOM 4268 O O . ALA C 1 156 ? 34.309 73.692 10.810 1.00 37.48 154 ALA C O 1
ATOM 4270 N N . THR C 1 157 ? 32.199 74.466 10.576 1.00 38.22 155 THR C N 1
ATOM 4271 C CA . THR C 1 157 ? 31.777 73.434 9.635 1.00 42.17 155 THR C CA 1
ATOM 4272 C C . THR C 1 157 ? 31.591 74.085 8.254 1.00 43.70 155 THR C C 1
ATOM 4273 O O . THR C 1 157 ? 30.811 75.048 8.154 1.00 42.51 155 THR C O 1
ATOM 4277 N N . VAL C 1 158 ? 32.326 73.628 7.241 1.00 44.08 156 VAL C N 1
ATOM 4278 C CA . VAL C 1 158 ? 32.220 74.247 5.908 1.00 44.39 156 VAL C CA 1
ATOM 4279 C C . VAL C 1 158 ? 31.235 73.457 5.081 1.00 44.98 156 VAL C C 1
ATOM 4280 O O . VAL C 1 158 ? 31.336 72.225 5.108 1.00 46.23 156 VAL C O 1
ATOM 4284 N N . ASP C 1 159 ? 30.286 74.108 4.428 1.00 46.05 157 ASP C N 1
ATOM 4285 C CA . ASP C 1 159 ? 29.258 73.371 3.695 1.00 49.38 157 ASP C CA 1
ATOM 4286 C C . ASP C 1 159 ? 29.884 72.574 2.556 1.00 50.90 157 ASP C C 1
ATOM 4287 O O . ASP C 1 159 ? 30.615 73.146 1.746 1.00 51.84 157 ASP C O 1
ATOM 4292 N N . ARG C 1 160 ? 29.549 71.299 2.477 1.00 51.26 158 ARG C N 1
ATOM 4293 C CA . ARG C 1 160 ? 30.137 70.435 1.452 1.00 52.87 158 ARG C CA 1
ATOM 4294 C C . ARG C 1 160 ? 29.189 70.238 0.283 1.00 53.51 158 ARG C C 1
ATOM 4295 O O . ARG C 1 160 ? 29.360 69.354 -0.566 1.00 55.40 158 ARG C O 1
ATOM 4303 N N . SER C 1 161 ? 28.215 71.129 0.184 1.00 52.30 159 SER C N 1
ATOM 4304 C CA . SER C 1 161 ? 27.186 71.095 -0.832 1.00 50.91 159 SER C CA 1
ATOM 4305 C C . SER C 1 161 ? 27.741 71.262 -2.233 1.00 48.28 159 SER C C 1
ATOM 4306 O O . SER C 1 161 ? 28.280 72.303 -2.606 1.00 47.48 159 SER C O 1
ATOM 4309 N N . GLY C 1 162 ? 27.655 70.198 -3.028 1.00 46.68 160 GLY C N 1
ATOM 4310 C CA . GLY C 1 162 ? 28.177 70.236 -4.392 1.00 45.54 160 GLY C CA 1
ATOM 4311 C C . GLY C 1 162 ? 29.695 70.173 -4.480 1.00 43.25 160 GLY C C 1
ATOM 4312 O O . GLY C 1 162 ? 30.258 70.564 -5.509 1.00 39.87 160 GLY C O 1
ATOM 4313 N N . LEU C 1 163 ? 30.382 69.742 -3.416 1.00 41.72 161 LEU C N 1
ATOM 4314 C CA . LEU C 1 163 ? 31.833 69.646 -3.422 1.00 39.43 161 LEU C CA 1
ATOM 4315 C C . LEU C 1 163 ? 32.268 68.223 -3.790 1.00 38.39 161 LEU C C 1
ATOM 4316 O O . LEU C 1 163 ? 31.576 67.239 -3.489 1.00 36.99 161 LEU C O 1
ATOM 4321 N N . TRP C 1 164 ? 33.399 68.131 -4.498 1.00 36.56 162 TRP C N 1
ATOM 4322 C CA . TRP C 1 164 ? 33.921 66.837 -4.908 1.00 36.35 162 TRP C CA 1
ATOM 4323 C C . TRP C 1 164 ? 35.419 66.744 -4.579 1.00 35.11 162 TRP C C 1
ATOM 4324 O O . TRP C 1 164 ? 36.117 67.768 -4.660 1.00 33.64 162 TRP C O 1
ATOM 4335 N N . GLN C 1 165 ? 35.856 65.507 -4.398 1.00 33.94 163 GLN C N 1
ATOM 4336 C CA . GLN C 1 165 ? 37.297 65.266 -4.171 1.00 36.01 163 GLN C CA 1
ATOM 4337 C C . GLN C 1 165 ? 37.905 64.752 -5.501 1.00 33.95 163 GLN C C 1
ATOM 4338 O O . GLN C 1 165 ? 37.447 63.741 -6.013 1.00 30.63 163 GLN C O 1
ATOM 4344 N N . ALA C 1 166 ? 38.932 65.414 -6.000 1.00 35.95 164 ALA C N 1
ATOM 4345 C CA . ALA C 1 166 ? 39.602 65.017 -7.239 1.00 35.53 164 ALA C CA 1
ATOM 4346 C C . ALA C 1 166 ? 40.521 63.811 -7.108 1.00 36.59 164 ALA C C 1
ATOM 4347 O O . ALA C 1 166 ? 41.395 63.829 -6.209 1.00 38.84 164 ALA C O 1
ATOM 4349 N N . GLN C 1 167 ? 40.345 62.828 -7.973 1.00 35.31 165 GLN C N 1
ATOM 4350 C CA . GLN C 1 167 ? 41.289 61.689 -8.033 1.00 36.50 165 GLN C CA 1
ATOM 4351 C C . GLN C 1 167 ? 42.125 61.881 -9.329 1.00 37.22 165 GLN C C 1
ATOM 4352 O O . GLN C 1 167 ? 42.159 63.028 -9.803 1.00 34.88 165 GLN C O 1
ATOM 4358 N N . THR C 1 168 ? 42.817 60.878 -9.798 1.00 36.55 166 THR C N 1
ATOM 4359 C CA . THR C 1 168 ? 43.569 60.872 -11.055 1.00 35.81 166 THR C CA 1
ATOM 4360 C C . THR C 1 168 ? 43.160 59.568 -11.741 1.00 36.43 166 THR C C 1
ATOM 4361 O O . THR C 1 168 ? 42.643 58.692 -11.022 1.00 34.77 166 THR C O 1
ATOM 4365 N N . PRO C 1 169 ? 43.309 59.427 -13.046 1.00 37.80 167 PRO C N 1
ATOM 4366 C CA . PRO C 1 169 ? 43.899 60.325 -13.979 1.00 35.48 167 PRO C CA 1
ATOM 4367 C C . PRO C 1 169 ? 43.123 61.590 -14.337 1.00 34.14 167 PRO C C 1
ATOM 4368 O O . PRO C 1 169 ? 41.890 61.591 -14.287 1.00 30.02 167 PRO C O 1
ATOM 4372 N N . GLN C 1 170 ? 43.868 62.641 -14.666 1.00 29.48 168 GLN C N 1
ATOM 4373 C CA . GLN C 1 170 ? 43.310 63.892 -15.170 1.00 30.03 168 GLN C CA 1
ATOM 4374 C C . GLN C 1 170 ? 43.660 63.991 -16.689 1.00 32.31 168 GLN C C 1
ATOM 4375 O O . GLN C 1 170 ? 44.832 64.090 -17.089 1.00 29.99 168 GLN C O 1
ATOM 4381 N N . LEU C 1 171 ? 42.670 63.929 -17.555 1.00 32.29 169 LEU C N 1
ATOM 4382 C CA . LEU C 1 171 ? 42.836 63.910 -19.015 1.00 33.33 169 LEU C CA 1
ATOM 4383 C C . LEU C 1 171 ? 42.511 65.203 -19.745 1.00 33.36 169 LEU C C 1
ATOM 4384 O O . LEU C 1 171 ? 41.405 65.754 -19.699 1.00 30.02 169 LEU C O 1
ATOM 4389 N N . PHE C 1 172 ? 43.525 65.732 -20.446 1.00 32.91 170 PHE C N 1
ATOM 4390 C CA . PHE C 1 172 ? 43.523 66.891 -21.267 1.00 33.38 170 PHE C CA 1
ATOM 4391 C C . PHE C 1 172 ? 44.336 66.734 -22.592 1.00 32.21 170 PHE C C 1
ATOM 4392 O O . PHE C 1 172 ? 45.320 66.028 -22.735 1.00 30.85 170 PHE C O 1
ATOM 4400 N N . GLN C 1 173 ? 43.919 67.503 -23.589 1.00 30.80 171 GLN C N 1
ATOM 4401 C CA . GLN C 1 173 ? 44.596 67.578 -24.867 1.00 30.29 171 GLN C CA 1
ATOM 4402 C C . GLN C 1 173 ? 46.012 68.045 -24.577 1.00 29.33 171 GLN C C 1
ATOM 4403 O O . GLN C 1 173 ? 46.166 68.992 -23.787 1.00 30.20 171 GLN C O 1
ATOM 4409 N N . ALA C 1 174 ? 46.992 67.498 -25.275 1.00 29.61 172 ALA C N 1
ATOM 4410 C CA . ALA C 1 174 ? 48.390 67.892 -25.026 1.00 27.56 172 ALA C CA 1
ATOM 4411 C C . ALA C 1 174 ? 48.625 69.354 -25.214 1.00 28.12 172 ALA C C 1
ATOM 4412 O O . ALA C 1 174 ? 49.480 69.967 -24.548 1.00 31.75 172 ALA C O 1
ATOM 4414 N N . GLY C 1 175 ? 48.010 69.962 -26.226 1.00 28.74 173 GLY C N 1
ATOM 4415 C CA . GLY C 1 175 ? 48.210 71.398 -26.507 1.00 27.44 173 GLY C CA 1
ATOM 4416 C C . GLY C 1 175 ? 47.572 72.261 -25.427 1.00 25.89 173 GLY C C 1
ATOM 4417 O O . GLY C 1 175 ? 48.180 73.184 -24.926 1.00 24.96 173 GLY C O 1
ATOM 4418 N N . LEU C 1 176 ? 46.401 71.862 -24.956 1.00 27.94 174 LEU C N 1
ATOM 4419 C CA . LEU C 1 176 ? 45.728 72.586 -23.870 1.00 31.69 174 LEU C CA 1
ATOM 4420 C C . LEU C 1 176 ? 46.493 72.496 -22.566 1.00 30.79 174 LEU C C 1
ATOM 4421 O O . LEU C 1 176 ? 46.823 73.515 -21.945 1.00 30.94 174 LEU C O 1
ATOM 4426 N N . LEU C 1 177 ? 46.995 71.302 -22.251 1.00 32.76 175 LEU C N 1
ATOM 4427 C CA . LEU C 1 177 ? 47.757 71.127 -20.973 1.00 32.99 175 LEU C CA 1
ATOM 4428 C C . LEU C 1 177 ? 49.093 71.803 -21.009 1.00 33.67 175 LEU C C 1
ATOM 4429 O O . LEU C 1 177 ? 49.517 72.470 -20.061 1.00 33.83 175 LEU C O 1
ATOM 4434 N N . HIS C 1 178 ? 49.804 71.750 -22.158 1.00 35.21 176 HIS C N 1
ATOM 4435 C CA . HIS C 1 178 ? 51.100 72.424 -22.257 1.00 35.45 176 HIS C CA 1
ATOM 4436 C C . HIS C 1 178 ? 50.917 73.913 -21.999 1.00 38.92 176 HIS C C 1
ATOM 4437 O O . HIS C 1 178 ? 51.665 74.560 -21.264 1.00 39.94 176 HIS C O 1
ATOM 4444 N N . ARG C 1 179 ? 49.889 74.485 -22.620 1.00 40.31 177 ARG C N 1
ATOM 4445 C CA . ARG C 1 179 ? 49.622 75.906 -22.496 1.00 42.96 177 ARG C CA 1
ATOM 4446 C C . ARG C 1 179 ? 49.286 76.292 -21.053 1.00 43.08 177 ARG C C 1
ATOM 4447 O O . ARG C 1 179 ? 49.821 77.277 -20.535 1.00 43.13 177 ARG C O 1
ATOM 4455 N N . ALA C 1 180 ? 48.417 75.505 -20.417 1.00 41.43 178 ALA C N 1
ATOM 4456 C CA . ALA C 1 180 ? 48.025 75.760 -19.029 1.00 39.46 178 ALA C CA 1
ATOM 4457 C C . ALA C 1 180 ? 49.159 75.656 -18.043 1.00 38.21 178 ALA C C 1
ATOM 4458 O O . ALA C 1 180 ? 49.210 76.469 -17.115 1.00 38.03 178 ALA C O 1
ATOM 4460 N N . LEU C 1 181 ? 50.137 74.765 -18.229 1.00 38.29 179 LEU C N 1
ATOM 4461 C CA . LEU C 1 181 ? 51.235 74.709 -17.266 1.00 39.20 179 LEU C CA 1
ATOM 4462 C C . LEU C 1 181 ? 52.364 75.645 -17.605 1.00 40.31 179 LEU C C 1
ATOM 4463 O O . LEU C 1 181 ? 53.411 75.543 -16.958 1.00 41.35 179 LEU C O 1
ATOM 4468 N N . ALA C 1 182 ? 52.235 76.581 -18.542 1.00 43.08 180 ALA C N 1
ATOM 4469 C CA . ALA C 1 182 ? 53.354 77.504 -18.790 1.00 47.88 180 ALA C CA 1
ATOM 4470 C C . ALA C 1 182 ? 53.267 78.767 -17.939 1.00 51.15 180 ALA C C 1
ATOM 4471 O O . ALA C 1 182 ? 54.212 79.565 -17.950 1.00 51.19 180 ALA C O 1
ATOM 4473 N N . ALA C 1 183 ? 52.196 78.974 -17.202 1.00 54.67 181 ALA C N 1
ATOM 4474 C CA . ALA C 1 183 ? 51.971 80.094 -16.309 1.00 58.67 181 ALA C CA 1
ATOM 4475 C C . ALA C 1 183 ? 52.498 81.429 -16.813 1.00 59.74 181 ALA C C 1
ATOM 4476 O O . ALA C 1 183 ? 52.459 81.695 -18.033 1.00 62.50 181 ALA C O 1
ATOM 4478 N N . ILE C 1 189 ? 48.298 77.106 -7.873 1.00 52.63 187 ILE C N 1
ATOM 4479 C CA . ILE C 1 189 ? 48.083 75.892 -8.685 1.00 52.53 187 ILE C CA 1
ATOM 4480 C C . ILE C 1 189 ? 48.329 74.637 -7.861 1.00 51.75 187 ILE C C 1
ATOM 4481 O O . ILE C 1 189 ? 49.303 74.579 -7.105 1.00 53.28 187 ILE C O 1
ATOM 4486 N N . THR C 1 190 ? 47.466 73.642 -7.981 1.00 50.12 188 THR C N 1
ATOM 4487 C CA . THR C 1 190 ? 47.634 72.355 -7.314 1.00 47.15 188 THR C CA 1
ATOM 4488 C C . THR C 1 190 ? 47.615 71.217 -8.327 1.00 44.53 188 THR C C 1
ATOM 4489 O O . THR C 1 190 ? 48.704 70.782 -8.736 1.00 46.88 188 THR C O 1
ATOM 4493 N N . ASP C 1 191 ? 46.463 70.707 -8.743 1.00 39.50 189 ASP C N 1
ATOM 4494 C CA . ASP C 1 191 ? 46.461 69.621 -9.743 1.00 37.21 189 ASP C CA 1
ATOM 4495 C C . ASP C 1 191 ? 46.435 70.154 -11.175 1.00 36.68 189 ASP C C 1
ATOM 4496 O O . ASP C 1 191 ? 46.427 71.379 -11.386 1.00 37.81 189 ASP C O 1
ATOM 4501 N N . GLU C 1 192 ? 46.389 69.318 -12.203 1.00 35.13 190 GLU C N 1
ATOM 4502 C CA . GLU C 1 192 ? 46.392 69.822 -13.594 1.00 36.72 190 GLU C CA 1
ATOM 4503 C C . GLU C 1 192 ? 45.102 70.577 -13.932 1.00 33.86 190 GLU C C 1
ATOM 4504 O O . GLU C 1 192 ? 45.146 71.663 -14.510 1.00 33.64 190 GLU C O 1
ATOM 4510 N N . ALA C 1 193 ? 43.964 70.066 -13.526 1.00 34.06 191 ALA C N 1
ATOM 4511 C CA . ALA C 1 193 ? 42.663 70.701 -13.731 1.00 33.99 191 ALA C CA 1
ATOM 4512 C C . ALA C 1 193 ? 42.672 72.170 -13.329 1.00 34.87 191 ALA C C 1
ATOM 4513 O O . ALA C 1 193 ? 42.192 73.041 -14.048 1.00 30.97 191 ALA C O 1
ATOM 4515 N N . SER C 1 194 ? 43.250 72.440 -12.134 1.00 36.36 192 SER C N 1
ATOM 4516 C CA . SER C 1 194 ? 43.321 73.807 -11.635 1.00 37.96 192 SER C CA 1
ATOM 4517 C C . SER C 1 194 ? 44.079 74.716 -12.580 1.00 38.78 192 SER C C 1
ATOM 4518 O O . SER C 1 194 ? 43.633 75.861 -12.832 1.00 41.60 192 SER C O 1
ATOM 4521 N N . ALA C 1 195 ? 45.187 74.275 -13.179 1.00 37.83 193 ALA C N 1
ATOM 4522 C CA . ALA C 1 195 ? 45.861 75.124 -14.175 1.00 37.46 193 ALA C CA 1
ATOM 4523 C C . ALA C 1 195 ? 44.966 75.333 -15.398 1.00 35.11 193 ALA C C 1
ATOM 4524 O O . ALA C 1 195 ? 44.996 76.422 -15.987 1.00 36.74 193 ALA C O 1
ATOM 4526 N N . VAL C 1 196 ? 44.165 74.368 -15.776 1.00 34.57 194 VAL C N 1
ATOM 4527 C CA . VAL C 1 196 ? 43.253 74.493 -16.913 1.00 34.72 194 VAL C CA 1
ATOM 4528 C C . VAL C 1 196 ? 42.097 75.422 -16.596 1.00 37.17 194 VAL C C 1
ATOM 4529 O O . VAL C 1 196 ? 41.719 76.255 -17.430 1.00 37.59 194 VAL C O 1
ATOM 4533 N N . GLU C 1 197 ? 41.563 75.366 -15.376 1.00 39.66 195 GLU C N 1
ATOM 4534 C CA . GLU C 1 197 ? 40.467 76.206 -14.895 1.00 38.79 195 GLU C CA 1
ATOM 4535 C C . GLU C 1 197 ? 40.838 77.694 -15.011 1.00 38.89 195 GLU C C 1
ATOM 4536 O O . GLU C 1 197 ? 39.970 78.539 -15.276 1.00 39.23 195 GLU C O 1
ATOM 4542 N N . LYS C 1 198 ? 42.100 78.040 -14.891 1.00 38.23 196 LYS C N 1
ATOM 4543 C CA . LYS C 1 198 ? 42.614 79.383 -15.023 1.00 40.74 196 LYS C CA 1
ATOM 4544 C C . LYS C 1 198 ? 42.605 79.907 -16.463 1.00 43.09 196 LYS C C 1
ATOM 4545 O O . LYS C 1 198 ? 42.822 81.103 -16.720 1.00 45.22 196 LYS C O 1
ATOM 4551 N N . LEU C 1 199 ? 42.519 79.026 -17.451 1.00 42.02 197 LEU C N 1
ATOM 4552 C CA . LEU C 1 199 ? 42.464 79.422 -18.845 1.00 39.49 197 LEU C CA 1
ATOM 4553 C C . LEU C 1 199 ? 41.020 79.722 -19.210 1.00 38.85 197 LEU C C 1
ATOM 4554 O O . LEU C 1 199 ? 40.729 80.128 -20.338 1.00 40.55 197 LEU C O 1
ATOM 4559 N N . GLY C 1 200 ? 40.099 79.499 -18.273 1.00 37.11 198 GLY C N 1
ATOM 4560 C CA . GLY C 1 200 ? 38.675 79.709 -18.483 1.00 32.86 198 GLY C CA 1
ATOM 4561 C C . GLY C 1 200 ? 37.995 78.442 -18.966 1.00 34.18 198 GLY C C 1
ATOM 4562 O O . GLY C 1 200 ? 36.857 78.475 -19.458 1.00 34.32 198 GLY C O 1
ATOM 4563 N N . VAL C 1 201 ? 38.642 77.282 -18.784 1.00 33.23 199 VAL C N 1
ATOM 4564 C CA . VAL C 1 201 ? 38.016 76.034 -19.239 1.00 33.74 199 VAL C CA 1
ATOM 4565 C C . VAL C 1 201 ? 37.463 75.258 -18.064 1.00 31.74 199 VAL C C 1
ATOM 4566 O O . VAL C 1 201 ? 38.159 75.070 -17.079 1.00 33.81 199 VAL C O 1
ATOM 4570 N N . ARG C 1 202 ? 36.320 74.641 -18.197 1.00 34.65 200 ARG C N 1
ATOM 4571 C CA . ARG C 1 202 ? 35.686 73.860 -17.156 1.00 35.69 200 ARG C CA 1
ATOM 4572 C C . ARG C 1 202 ? 35.684 72.379 -17.474 1.00 35.56 200 ARG C C 1
ATOM 4573 O O . ARG C 1 202 ? 34.753 71.863 -18.119 1.00 35.59 200 ARG C O 1
ATOM 4581 N N . PRO C 1 203 ? 36.639 71.651 -16.884 1.00 32.91 201 PRO C N 1
ATOM 4582 C CA . PRO C 1 203 ? 36.782 70.231 -17.145 1.00 32.30 201 PRO C CA 1
ATOM 4583 C C . PRO C 1 203 ? 35.579 69.466 -16.683 1.00 34.37 201 PRO C C 1
ATOM 4584 O O . PRO C 1 203 ? 34.936 69.968 -15.745 1.00 37.33 201 PRO C O 1
ATOM 4588 N N . LEU C 1 204 ? 35.215 68.341 -17.285 1.00 34.73 202 LEU C N 1
ATOM 4589 C CA . LEU C 1 204 ? 34.104 67.528 -16.781 1.00 34.49 202 LEU C CA 1
ATOM 4590 C C . LEU C 1 204 ? 34.482 66.724 -15.528 1.00 35.53 202 LEU C C 1
ATOM 4591 O O . LEU C 1 204 ? 35.664 66.439 -15.241 1.00 33.10 202 LEU C O 1
ATOM 4596 N N . LEU C 1 205 ? 33.469 66.439 -14.684 1.00 36.18 203 LEU C N 1
ATOM 4597 C CA . LEU C 1 205 ? 33.760 65.640 -13.450 1.00 36.17 203 LEU C CA 1
ATOM 4598 C C . LEU C 1 205 ? 33.201 64.228 -13.698 1.00 33.93 203 LEU C C 1
ATOM 4599 O O . LEU C 1 205 ? 32.032 64.146 -14.085 1.00 33.94 203 LEU C O 1
ATOM 4604 N N . ILE C 1 206 ? 34.050 63.224 -13.684 1.00 33.80 204 ILE C N 1
ATOM 4605 C CA . ILE C 1 206 ? 33.596 61.860 -14.021 1.00 37.86 204 ILE C CA 1
ATOM 4606 C C . ILE C 1 206 ? 33.631 60.965 -12.795 1.00 38.40 204 ILE C C 1
ATOM 4607 O O . ILE C 1 206 ? 34.606 60.981 -12.054 1.00 38.56 204 ILE C O 1
ATOM 4612 N N . GLN C 1 207 ? 32.579 60.214 -12.531 1.00 42.12 205 GLN C N 1
ATOM 4613 C CA . GLN C 1 207 ? 32.509 59.360 -11.346 1.00 43.85 205 GLN C CA 1
ATOM 4614 C C . GLN C 1 207 ? 33.728 58.446 -11.265 1.00 45.72 205 GLN C C 1
ATOM 4615 O O . GLN C 1 207 ? 34.005 57.656 -12.168 1.00 46.52 205 GLN C O 1
ATOM 4621 N N . GLY C 1 208 ? 34.441 58.576 -10.164 1.00 46.27 206 GLY C N 1
ATOM 4622 C CA . GLY C 1 208 ? 35.627 57.811 -9.868 1.00 47.54 206 GLY C CA 1
ATOM 4623 C C . GLY C 1 208 ? 35.277 56.511 -9.146 1.00 47.73 206 GLY C C 1
ATOM 4624 O O . GLY C 1 208 ? 34.344 55.825 -9.563 1.00 46.97 206 GLY C O 1
ATOM 4625 N N . ASP C 1 209 ? 36.048 56.192 -8.110 1.00 49.14 207 ASP C N 1
ATOM 4626 C CA . ASP C 1 209 ? 35.767 54.942 -7.370 1.00 50.83 207 ASP C CA 1
ATOM 4627 C C . ASP C 1 209 ? 36.483 54.914 -6.038 1.00 51.26 207 ASP C C 1
ATOM 4628 O O . ASP C 1 209 ? 37.646 55.276 -5.899 1.00 49.89 207 ASP C O 1
ATOM 4633 N N . ALA C 1 210 ? 35.787 54.388 -5.024 1.00 53.49 208 ALA C N 1
ATOM 4634 C CA . ALA C 1 210 ? 36.287 54.307 -3.653 1.00 51.99 208 ALA C CA 1
ATOM 4635 C C . ALA C 1 210 ? 37.599 53.560 -3.547 1.00 51.01 208 ALA C C 1
ATOM 4636 O O . ALA C 1 210 ? 38.485 53.949 -2.800 1.00 48.73 208 ALA C O 1
ATOM 4638 N N . ARG C 1 211 ? 37.772 52.530 -4.381 1.00 51.17 209 ARG C N 1
ATOM 4639 C CA . ARG C 1 211 ? 38.981 51.735 -4.416 1.00 49.51 209 ARG C CA 1
ATOM 4640 C C . ARG C 1 211 ? 40.197 52.434 -5.002 1.00 48.34 209 ARG C C 1
ATOM 4641 O O . ARG C 1 211 ? 41.282 51.851 -4.911 1.00 47.53 209 ARG C O 1
ATOM 4649 N N . ASN C 1 212 ? 40.076 53.588 -5.632 1.00 47.76 210 ASN C N 1
ATOM 4650 C CA . ASN C 1 212 ? 41.181 54.284 -6.289 1.00 46.77 210 ASN C CA 1
ATOM 4651 C C . ASN C 1 212 ? 41.964 55.160 -5.361 1.00 47.60 210 ASN C C 1
ATOM 4652 O O . ASN C 1 212 ? 42.305 56.312 -5.706 1.00 47.34 210 ASN C O 1
ATOM 4657 N N . LEU C 1 213 ? 42.396 54.618 -4.206 1.00 48.34 211 LEU C N 1
ATOM 4658 C CA . LEU C 1 213 ? 43.095 55.428 -3.221 1.00 48.88 211 LEU C CA 1
ATOM 4659 C C . LEU C 1 213 ? 44.576 55.647 -3.482 1.00 50.11 211 LEU C C 1
ATOM 4660 O O . LEU C 1 213 ? 45.235 54.838 -4.135 1.00 49.85 211 LEU C O 1
ATOM 4665 N N . LYS C 1 214 ? 45.121 56.670 -2.835 1.00 49.91 212 LYS C N 1
ATOM 4666 C CA . LYS C 1 214 ? 46.507 57.075 -2.920 1.00 51.65 212 LYS C CA 1
ATOM 4667 C C . LYS C 1 214 ? 47.292 56.625 -1.695 1.00 54.69 212 LYS C C 1
ATOM 4668 O O . LYS C 1 214 ? 47.068 57.074 -0.562 1.00 56.55 212 LYS C O 1
ATOM 4674 N N . LEU C 1 215 ? 48.221 55.700 -1.847 1.00 55.87 213 LEU C N 1
ATOM 4675 C CA . LEU C 1 215 ? 49.025 55.154 -0.779 1.00 58.15 213 LEU C CA 1
ATOM 4676 C C . LEU C 1 215 ? 50.133 56.055 -0.286 1.00 60.47 213 LEU C C 1
ATOM 4677 O O . LEU C 1 215 ? 51.192 56.154 -0.915 1.00 61.53 213 LEU C O 1
ATOM 4682 N N . THR C 1 216 ? 49.938 56.717 0.858 1.00 63.20 214 THR C N 1
ATOM 4683 C CA . THR C 1 216 ? 50.951 57.572 1.441 1.00 64.52 214 THR C CA 1
ATOM 4684 C C . THR C 1 216 ? 51.119 57.328 2.951 1.00 64.51 214 THR C C 1
ATOM 4685 O O . THR C 1 216 ? 52.039 57.925 3.514 1.00 64.47 214 THR C O 1
ATOM 4689 N N . GLN C 1 217 ? 50.224 56.586 3.562 1.00 65.74 215 GLN C N 1
ATOM 4690 C CA . GLN C 1 217 ? 50.314 56.284 5.004 1.00 67.55 215 GLN C CA 1
ATOM 4691 C C . GLN C 1 217 ? 50.185 54.788 5.226 1.00 67.76 215 GLN C C 1
ATOM 4692 O O . GLN C 1 217 ? 49.328 54.144 4.599 1.00 67.74 215 GLN C O 1
ATOM 4698 N N . PRO C 1 218 ? 50.953 54.205 6.143 1.00 68.32 216 PRO C N 1
ATOM 4699 C CA . PRO C 1 218 ? 50.941 52.787 6.469 1.00 68.59 216 PRO C CA 1
ATOM 4700 C C . PRO C 1 218 ? 49.549 52.196 6.618 1.00 68.58 216 PRO C C 1
ATOM 4701 O O . PRO C 1 218 ? 49.251 51.058 6.258 1.00 68.02 216 PRO C O 1
ATOM 4705 N N . GLN C 1 219 ? 48.646 52.999 7.157 1.00 69.22 217 GLN C N 1
ATOM 4706 C CA . GLN C 1 219 ? 47.243 52.713 7.334 1.00 69.67 217 GLN C CA 1
ATOM 4707 C C . GLN C 1 219 ? 46.618 52.279 6.001 1.00 69.56 217 GLN C C 1
ATOM 4708 O O . GLN C 1 219 ? 45.671 51.488 5.997 1.00 70.18 217 GLN C O 1
ATOM 4714 N N . ASP C 1 220 ? 47.094 52.811 4.880 1.00 68.21 218 ASP C N 1
ATOM 4715 C CA . ASP C 1 220 ? 46.653 52.530 3.542 1.00 66.11 218 ASP C CA 1
ATOM 4716 C C . ASP C 1 220 ? 47.231 51.267 2.903 1.00 64.98 218 ASP C C 1
ATOM 4717 O O . ASP C 1 220 ? 46.587 50.685 2.019 1.00 62.41 218 ASP C O 1
ATOM 4722 N N . ALA C 1 221 ? 48.443 50.870 3.284 1.00 64.77 219 ALA C N 1
ATOM 4723 C CA . ALA C 1 221 ? 49.041 49.657 2.733 1.00 65.11 219 ALA C CA 1
ATOM 4724 C C . ALA C 1 221 ? 48.174 48.439 3.022 1.00 65.21 219 ALA C C 1
ATOM 4725 O O . ALA C 1 221 ? 47.998 47.604 2.143 1.00 65.02 219 ALA C O 1
ATOM 4727 N N . TYR C 1 222 ? 47.561 48.353 4.207 1.00 65.91 220 TYR C N 1
ATOM 4728 C CA . TYR C 1 222 ? 46.692 47.214 4.510 1.00 64.94 220 TYR C CA 1
ATOM 4729 C C . TYR C 1 222 ? 45.563 47.128 3.500 1.00 63.30 220 TYR C C 1
ATOM 4730 O O . TYR C 1 222 ? 45.259 46.042 2.987 1.00 62.99 220 TYR C O 1
ATOM 4739 N N . ILE C 1 223 ? 44.924 48.257 3.197 1.00 61.71 221 ILE C N 1
ATOM 4740 C CA . ILE C 1 223 ? 43.839 48.252 2.222 1.00 60.55 221 ILE C CA 1
ATOM 4741 C C . ILE C 1 223 ? 44.361 48.004 0.803 1.00 59.91 221 ILE C C 1
ATOM 4742 O O . ILE C 1 223 ? 43.761 47.236 0.040 1.00 58.28 221 ILE C O 1
ATOM 4747 N N . VAL C 1 224 ? 45.468 48.647 0.432 1.00 59.14 222 VAL C N 1
ATOM 4748 C CA . VAL C 1 224 ? 46.025 48.445 -0.914 1.00 59.45 222 VAL C CA 1
ATOM 4749 C C . VAL C 1 224 ? 46.373 46.972 -1.120 1.00 60.57 222 VAL C C 1
ATOM 4750 O O . VAL C 1 224 ? 45.931 46.337 -2.091 1.00 58.97 222 VAL C O 1
ATOM 4754 N N . ARG C 1 225 ? 47.080 46.410 -0.141 1.00 61.57 223 ARG C N 1
ATOM 4755 C CA . ARG C 1 225 ? 47.513 45.022 -0.124 1.00 63.35 223 ARG C CA 1
ATOM 4756 C C . ARG C 1 225 ? 46.362 44.038 -0.007 1.00 62.69 223 ARG C C 1
ATOM 4757 O O . ARG C 1 225 ? 46.505 42.848 -0.278 1.00 63.26 223 ARG C O 1
ATOM 4765 N N . LEU C 1 226 ? 45.181 44.505 0.323 1.00 63.32 224 LEU C N 1
ATOM 4766 C CA . LEU C 1 226 ? 43.986 43.671 0.452 1.00 63.96 224 LEU C CA 1
ATOM 4767 C C . LEU C 1 226 ? 43.181 43.740 -0.834 1.00 64.42 224 LEU C C 1
ATOM 4768 O O . LEU C 1 226 ? 42.543 42.766 -1.220 1.00 64.98 224 LEU C O 1
ATOM 4773 N N . LEU C 1 227 ? 43.276 44.860 -1.551 1.00 65.98 225 LEU C N 1
ATOM 4774 C CA . LEU C 1 227 ? 42.534 45.057 -2.797 1.00 67.41 225 LEU C CA 1
ATOM 4775 C C . LEU C 1 227 ? 43.183 44.372 -3.992 1.00 68.82 225 LEU C C 1
ATOM 4776 O O . LEU C 1 227 ? 42.504 43.999 -4.958 1.00 69.11 225 LEU C O 1
ATOM 4781 N N . LEU C 1 228 ? 44.498 44.238 -3.943 1.00 69.88 226 LEU C N 1
ATOM 4782 C CA . LEU C 1 228 ? 45.219 43.558 -5.020 1.00 72.31 226 LEU C CA 1
ATOM 4783 C C . LEU C 1 228 ? 45.067 42.056 -4.864 1.00 74.01 226 LEU C C 1
ATOM 4784 O O . LEU C 1 228 ? 44.880 41.325 -5.838 1.00 75.22 226 LEU C O 1
ATOM 4789 N N . ASP C 1 229 ? 45.006 41.600 -3.630 1.00 75.47 227 ASP C N 1
ATOM 4790 C CA . ASP C 1 229 ? 44.833 40.232 -3.219 1.00 76.44 227 ASP C CA 1
ATOM 4791 C C . ASP C 1 229 ? 46.150 39.680 -2.644 1.00 76.87 227 ASP C C 1
ATOM 4792 O O . ASP C 1 229 ? 47.132 40.429 -2.612 1.00 77.81 227 ASP C O 1
ATOM 4797 N N . ARG D 1 5 ? 33.697 57.547 35.470 1.00 49.46 3 ARG D N 1
ATOM 4798 C CA . ARG D 1 5 ? 32.467 57.628 34.687 1.00 49.70 3 ARG D CA 1
ATOM 4799 C C . ARG D 1 5 ? 32.450 56.628 33.527 1.00 46.53 3 ARG D C 1
ATOM 4800 O O . ARG D 1 5 ? 33.476 56.049 33.206 1.00 46.47 3 ARG D O 1
ATOM 4808 N N . LYS D 1 6 ? 31.278 56.396 32.952 1.00 43.10 4 LYS D N 1
ATOM 4809 C CA . LYS D 1 6 ? 31.100 55.428 31.889 1.00 43.18 4 LYS D CA 1
ATOM 4810 C C . LYS D 1 6 ? 31.171 56.032 30.474 1.00 41.28 4 LYS D C 1
ATOM 4811 O O . LYS D 1 6 ? 30.980 57.233 30.307 1.00 40.20 4 LYS D O 1
ATOM 4817 N N . ASN D 1 7 ? 31.341 55.188 29.466 1.00 39.32 5 ASN D N 1
ATOM 4818 C CA . ASN D 1 7 ? 31.353 55.499 28.049 1.00 36.40 5 ASN D CA 1
ATOM 4819 C C . ASN D 1 7 ? 30.275 54.615 27.366 1.00 36.46 5 ASN D C 1
ATOM 4820 O O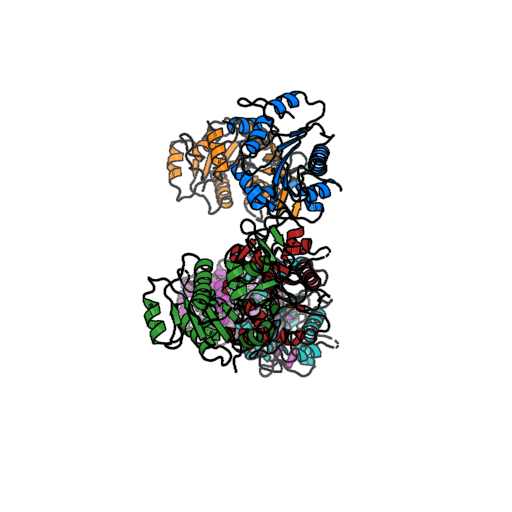 . ASN D 1 7 ? 30.384 53.391 27.388 1.00 36.80 5 ASN D O 1
ATOM 4825 N N . ILE D 1 8 ? 29.215 55.248 26.915 1.00 33.62 6 ILE D N 1
ATOM 4826 C CA . ILE D 1 8 ? 28.038 54.623 26.384 1.00 31.71 6 ILE D CA 1
ATOM 4827 C C . ILE D 1 8 ? 27.882 54.825 24.882 1.00 32.35 6 ILE D C 1
ATOM 4828 O O . ILE D 1 8 ? 27.721 55.941 24.381 1.00 31.45 6 ILE D O 1
ATOM 4833 N N . ALA D 1 9 ? 27.883 53.725 24.138 1.00 31.76 7 ALA D N 1
ATOM 4834 C CA . ALA D 1 9 ? 27.709 53.785 22.697 1.00 31.40 7 ALA D CA 1
ATOM 4835 C C . ALA D 1 9 ? 26.216 53.967 22.409 1.00 30.86 7 ALA D C 1
ATOM 4836 O O . ALA D 1 9 ? 25.431 53.239 23.020 1.00 31.87 7 ALA D O 1
ATOM 4838 N N . LEU D 1 10 ? 25.852 54.908 21.576 1.00 28.93 8 LEU D N 1
ATOM 4839 C CA . LEU D 1 10 ? 24.490 55.158 21.157 1.00 28.22 8 LEU D CA 1
ATOM 4840 C C . LEU D 1 10 ? 24.412 55.149 19.626 1.00 31.04 8 LEU D C 1
ATOM 4841 O O . LEU D 1 10 ? 25.072 55.966 18.963 1.00 31.78 8 LEU D O 1
ATOM 4846 N N . ILE D 1 11 ? 23.636 54.240 19.049 1.00 31.24 9 ILE D N 1
ATOM 4847 C CA . ILE D 1 11 ? 23.540 54.107 17.609 1.00 29.42 9 ILE D CA 1
ATOM 4848 C C . ILE D 1 11 ? 22.176 54.432 17.076 1.00 30.99 9 ILE D C 1
ATOM 4849 O O . ILE D 1 11 ? 21.209 53.743 17.347 1.00 31.53 9 ILE D O 1
ATOM 4854 N N . PRO D 1 12 ? 22.034 55.532 16.326 1.00 32.43 10 PRO D N 1
ATOM 4855 C CA . PRO D 1 12 ? 20.759 55.921 15.725 1.00 33.94 10 PRO D CA 1
ATOM 4856 C C . PRO D 1 12 ? 20.441 55.019 14.543 1.00 36.68 10 PRO D C 1
ATOM 4857 O O . PRO D 1 12 ? 21.271 54.922 13.626 1.00 36.43 10 PRO D O 1
ATOM 4861 N N . ALA D 1 13 ? 19.386 54.193 14.626 1.00 39.08 11 ALA D N 1
ATOM 4862 C CA . ALA D 1 13 ? 19.111 53.321 13.458 1.00 39.66 11 ALA D CA 1
ATOM 4863 C C . ALA D 1 13 ? 17.645 53.406 13.083 1.00 41.96 11 ALA D C 1
ATOM 4864 O O . ALA D 1 13 ? 16.966 52.395 12.879 1.00 42.42 11 ALA D O 1
ATOM 4866 N N . ALA D 1 14 ? 17.145 54.634 13.003 1.00 44.38 12 ALA D N 1
ATOM 4867 C CA . ALA D 1 14 ? 15.746 54.874 12.668 1.00 49.32 12 ALA D CA 1
ATOM 4868 C C . ALA D 1 14 ? 15.620 56.003 11.635 1.00 51.26 12 ALA D C 1
ATOM 4869 O O . ALA D 1 14 ? 15.478 57.172 12.044 1.00 55.28 12 ALA D O 1
ATOM 4871 N N . PRO D 1 25 ? 18.934 52.358 4.555 1.00 77.91 23 PRO D N 1
ATOM 4872 C CA . PRO D 1 25 ? 18.244 51.092 4.347 1.00 77.23 23 PRO D CA 1
ATOM 4873 C C . PRO D 1 25 ? 19.145 49.885 4.542 1.00 75.77 23 PRO D C 1
ATOM 4874 O O . PRO D 1 25 ? 18.674 48.778 4.824 1.00 74.60 23 PRO D O 1
ATOM 4878 N N . LYS D 1 26 ? 20.455 50.117 4.460 1.00 74.12 24 LYS D N 1
ATOM 4879 C CA . LYS D 1 26 ? 21.445 49.079 4.518 1.00 74.09 24 LYS D CA 1
ATOM 4880 C C . LYS D 1 26 ? 22.015 48.670 5.842 1.00 73.72 24 LYS D C 1
ATOM 4881 O O . LYS D 1 26 ? 23.113 48.073 5.891 1.00 73.82 24 LYS D O 1
ATOM 4884 N N . GLN D 1 27 ? 21.315 48.893 6.944 1.00 73.05 25 GLN D N 1
ATOM 4885 C CA . GLN D 1 27 ? 21.810 48.465 8.256 1.00 71.20 25 GLN D CA 1
ATOM 4886 C C . GLN D 1 27 ? 21.510 46.980 8.428 1.00 70.63 25 GLN D C 1
ATOM 4887 O O . GLN D 1 27 ? 22.129 46.279 9.211 1.00 70.24 25 GLN D O 1
ATOM 4893 N N . TYR D 1 28 ? 20.552 46.496 7.635 1.00 70.78 26 TYR D N 1
ATOM 4894 C CA . TYR D 1 28 ? 20.153 45.107 7.674 1.00 71.20 26 TYR D CA 1
ATOM 4895 C C . TYR D 1 28 ? 20.620 44.306 6.474 1.00 71.32 26 TYR D C 1
ATOM 4896 O O . TYR D 1 28 ? 20.171 43.175 6.283 1.00 70.71 26 TYR D O 1
ATOM 4905 N N . VAL D 1 29 ? 21.502 44.872 5.671 1.00 72.46 27 VAL D N 1
ATOM 4906 C CA . VAL D 1 29 ? 22.044 44.186 4.503 1.00 73.66 27 VAL D CA 1
ATOM 4907 C C . VAL D 1 29 ? 22.989 43.067 4.927 1.00 74.61 27 VAL D C 1
ATOM 4908 O O . VAL D 1 29 ? 23.892 43.286 5.743 1.00 74.68 27 VAL D O 1
ATOM 4912 N N . GLU D 1 30 ? 22.781 41.895 4.351 1.00 74.95 28 GLU D N 1
ATOM 4913 C CA . GLU D 1 30 ? 23.583 40.726 4.647 1.00 76.07 28 GLU D CA 1
ATOM 4914 C C . GLU D 1 30 ? 24.983 40.826 4.052 1.00 75.75 28 GLU D C 1
ATOM 4915 O O . GLU D 1 30 ? 25.132 41.092 2.866 1.00 75.69 28 GLU D O 1
ATOM 4921 N N . ILE D 1 31 ? 25.977 40.597 4.890 1.00 75.37 29 ILE D N 1
ATOM 4922 C CA . ILE D 1 31 ? 27.377 40.613 4.496 1.00 76.33 29 ILE D CA 1
ATOM 4923 C C . ILE D 1 31 ? 28.129 39.584 5.342 1.00 76.74 29 ILE D C 1
ATOM 4924 O O . ILE D 1 31 ? 28.522 39.870 6.468 1.00 77.45 29 ILE D O 1
ATOM 4926 N N . GLY D 1 32 ? 28.299 38.383 4.796 1.00 77.01 30 GLY D N 1
ATOM 4927 C CA . GLY D 1 32 ? 28.938 37.307 5.598 1.00 75.42 30 GLY D CA 1
ATOM 4928 C C . GLY D 1 32 ? 27.770 36.566 6.285 1.00 75.10 30 GLY D C 1
ATOM 4929 O O . GLY D 1 32 ? 26.753 36.319 5.634 1.00 74.23 30 GLY D O 1
ATOM 4930 N N . SER D 1 33 ? 27.883 36.330 7.586 1.00 74.00 31 SER D N 1
ATOM 4931 C CA . SER D 1 33 ? 26.814 35.647 8.305 1.00 73.17 31 SER D CA 1
ATOM 4932 C C . SER D 1 33 ? 25.895 36.612 9.035 1.00 72.60 31 SER D C 1
ATOM 4933 O O . SER D 1 33 ? 24.762 36.247 9.385 1.00 72.70 31 SER D O 1
ATOM 4936 N N . LYS D 1 34 ? 26.339 37.858 9.232 1.00 70.69 32 LYS D N 1
ATOM 4937 C CA . LYS D 1 34 ? 25.558 38.857 9.939 1.00 67.47 32 LYS D CA 1
ATOM 4938 C C . LYS D 1 34 ? 25.211 40.090 9.120 1.00 65.38 32 LYS D C 1
ATOM 4939 O O . LYS D 1 34 ? 25.775 40.348 8.062 1.00 66.73 32 LYS D O 1
ATOM 4945 N N . THR D 1 35 ? 24.312 40.924 9.642 1.00 62.67 33 THR D N 1
ATOM 4946 C CA . THR D 1 35 ? 23.963 42.193 9.035 1.00 59.61 33 THR D CA 1
ATOM 4947 C C . THR D 1 35 ? 25.000 43.273 9.403 1.00 57.41 33 THR D C 1
ATOM 4948 O O . THR D 1 35 ? 25.813 43.099 10.305 1.00 57.26 33 THR D O 1
ATOM 4952 N N . VAL D 1 36 ? 24.944 44.403 8.700 1.00 55.60 34 VAL D N 1
ATOM 4953 C CA . VAL D 1 36 ? 25.854 45.522 8.979 1.00 52.16 34 VAL D CA 1
ATOM 4954 C C . VAL D 1 36 ? 25.672 45.979 10.429 1.00 50.73 34 VAL D C 1
ATOM 4955 O O . VAL D 1 36 ? 26.634 46.108 11.205 1.00 50.81 34 VAL D O 1
ATOM 4959 N N . LEU D 1 37 ? 24.434 46.097 10.895 1.00 48.09 35 LEU D N 1
ATOM 4960 C CA . LEU D 1 37 ? 24.144 46.483 12.256 1.00 48.11 35 LEU D CA 1
ATOM 4961 C C . LEU D 1 37 ? 24.626 45.484 13.297 1.00 46.95 35 LEU D C 1
ATOM 4962 O O . LEU D 1 37 ? 25.170 45.890 14.335 1.00 46.66 35 LEU D O 1
ATOM 4967 N N . GLU D 1 38 ? 24.582 44.184 13.037 1.00 46.19 36 GLU D N 1
ATOM 4968 C CA . GLU D 1 38 ? 25.081 43.240 14.031 1.00 46.45 36 GLU D CA 1
ATOM 4969 C C . GLU D 1 38 ? 26.593 43.294 14.123 1.00 46.99 36 GLU D C 1
ATOM 4970 O O . GLU D 1 38 ? 27.156 43.087 15.185 1.00 48.09 36 GLU D O 1
ATOM 4976 N N . HIS D 1 39 ? 27.256 43.479 12.984 1.00 47.50 37 HIS D N 1
ATOM 4977 C CA . HIS D 1 39 ? 28.723 43.559 12.962 1.00 44.75 37 HIS D CA 1
ATOM 4978 C C . HIS D 1 39 ? 29.144 44.777 13.801 1.00 44.43 37 HIS D C 1
ATOM 4979 O O . HIS D 1 39 ? 30.170 44.757 14.458 1.00 43.59 37 HIS D O 1
ATOM 4986 N N . VAL D 1 40 ? 28.373 45.866 13.662 1.00 43.28 38 VAL D N 1
ATOM 4987 C CA . VAL D 1 40 ? 28.588 47.097 14.382 1.00 42.11 38 VAL D CA 1
ATOM 4988 C C . VAL D 1 40 ? 28.399 46.898 15.897 1.00 40.10 38 VAL D C 1
ATOM 4989 O O . VAL D 1 40 ? 29.264 47.303 16.673 1.00 38.73 38 VAL D O 1
ATOM 4993 N N . LEU D 1 41 ? 27.327 46.215 16.297 1.00 38.71 39 LEU D N 1
ATOM 4994 C CA . LEU D 1 41 ? 27.147 45.991 17.761 1.00 39.30 39 LEU D CA 1
ATOM 4995 C C . LEU D 1 41 ? 28.264 45.141 18.324 1.00 37.87 39 LEU D C 1
ATOM 4996 O O . LEU D 1 41 ? 28.661 45.298 19.477 1.00 38.55 39 LEU D O 1
ATOM 5001 N N . GLY D 1 42 ? 28.877 44.308 17.485 1.00 37.06 40 GLY D N 1
ATOM 5002 C CA . GLY D 1 42 ? 29.995 43.487 17.894 1.00 37.31 40 GLY D CA 1
ATOM 5003 C C . GLY D 1 42 ? 31.201 44.293 18.281 1.00 39.76 40 GLY D C 1
ATOM 5004 O O . GLY D 1 42 ? 31.884 43.946 19.268 1.00 42.77 40 GLY D O 1
ATOM 5005 N N . ILE D 1 43 ? 31.552 45.350 17.532 1.00 39.63 41 ILE D N 1
ATOM 5006 C CA . ILE D 1 43 ? 32.716 46.158 17.851 1.00 40.04 41 ILE D CA 1
ATOM 5007 C C . ILE D 1 43 ? 32.646 46.770 19.247 1.00 40.41 41 ILE D C 1
ATOM 5008 O O . ILE D 1 43 ? 33.640 46.726 19.984 1.00 40.89 41 ILE D O 1
ATOM 5013 N N . PHE D 1 44 ? 31.498 47.267 19.675 1.00 39.65 42 PHE D N 1
ATOM 5014 C CA . PHE D 1 44 ? 31.351 47.885 20.979 1.00 39.55 42 PHE D CA 1
ATOM 5015 C C . PHE D 1 44 ? 31.176 46.875 22.107 1.00 41.61 42 PHE D C 1
ATOM 5016 O O . PHE D 1 44 ? 31.816 46.975 23.151 1.00 37.11 42 PHE D O 1
ATOM 5024 N N . GLU D 1 45 ? 30.372 45.830 21.847 1.00 43.17 43 GLU D N 1
ATOM 5025 C CA . GLU D 1 45 ? 30.139 44.805 22.849 1.00 45.18 43 GLU D CA 1
ATOM 5026 C C . GLU D 1 45 ? 31.412 44.114 23.264 1.00 45.73 43 GLU D C 1
ATOM 5027 O O . GLU D 1 45 ? 31.495 43.682 24.424 1.00 48.89 43 GLU D O 1
ATOM 5033 N N . ARG D 1 46 ? 32.430 44.039 22.431 1.00 46.14 44 ARG D N 1
ATOM 5034 C CA . ARG D 1 46 ? 33.682 43.400 22.794 1.00 47.16 44 ARG D CA 1
ATOM 5035 C C . ARG D 1 46 ? 34.741 44.407 23.201 1.00 48.16 44 ARG D C 1
ATOM 5036 O O . ARG D 1 46 ? 35.915 44.030 23.377 1.00 47.78 44 ARG D O 1
ATOM 5044 N N . HIS D 1 47 ? 34.384 45.693 23.355 1.00 47.73 45 HIS D N 1
ATOM 5045 C CA . HIS D 1 47 ? 35.419 46.661 23.736 1.00 47.02 45 HIS D CA 1
ATOM 5046 C C . HIS D 1 47 ? 35.441 46.880 25.234 1.00 47.81 45 HIS D C 1
ATOM 5047 O O . HIS D 1 47 ? 34.416 47.228 25.811 1.00 48.45 45 HIS D O 1
ATOM 5054 N N . GLU D 1 48 ? 36.603 46.699 25.859 1.00 48.39 46 GLU D N 1
ATOM 5055 C CA . GLU D 1 48 ? 36.758 46.832 27.284 1.00 50.15 46 GLU D CA 1
ATOM 5056 C C . GLU D 1 48 ? 36.448 48.209 27.841 1.00 49.10 46 GLU D C 1
ATOM 5057 O O . GLU D 1 48 ? 35.994 48.300 28.989 1.00 47.49 46 GLU D O 1
ATOM 5063 N N . ALA D 1 49 ? 36.667 49.304 27.097 1.00 48.36 47 ALA D N 1
ATOM 5064 C CA . ALA D 1 49 ? 36.399 50.630 27.640 1.00 46.08 47 ALA D CA 1
ATOM 5065 C C . ALA D 1 49 ? 34.966 51.098 27.478 1.00 45.45 47 ALA D C 1
ATOM 5066 O O . ALA D 1 49 ? 34.595 52.079 28.174 1.00 45.70 47 ALA D O 1
ATOM 5068 N N . VAL D 1 50 ? 34.144 50.420 26.695 1.00 43.58 48 VAL D N 1
ATOM 5069 C CA . VAL D 1 50 ? 32.715 50.733 26.570 1.00 41.73 48 VAL D CA 1
ATOM 5070 C C . VAL D 1 50 ? 31.916 49.924 27.606 1.00 42.09 48 VAL D C 1
ATOM 5071 O O . VAL D 1 50 ? 31.942 48.687 27.595 1.00 41.94 48 VAL D O 1
ATOM 5075 N N . ASP D 1 51 ? 31.138 50.578 28.448 1.00 41.29 49 ASP D N 1
ATOM 5076 C CA . ASP D 1 51 ? 30.356 49.932 29.473 1.00 40.81 49 ASP D CA 1
ATOM 5077 C C . ASP D 1 51 ? 28.941 49.527 29.093 1.00 41.08 49 ASP D C 1
ATOM 5078 O O . ASP D 1 51 ? 28.304 48.756 29.837 1.00 40.85 49 ASP D O 1
ATOM 5083 N N . LEU D 1 52 ? 28.390 50.046 28.011 1.00 38.17 50 LEU D N 1
ATOM 5084 C CA . LEU D 1 52 ? 27.016 49.803 27.606 1.00 35.89 50 LEU D CA 1
ATOM 5085 C C . LEU D 1 52 ? 26.798 50.253 26.152 1.00 34.84 50 LEU D C 1
ATOM 5086 O O . LEU D 1 52 ? 27.440 51.196 25.680 1.00 32.67 50 LEU D O 1
ATOM 5091 N N . THR D 1 53 ? 25.902 49.598 25.444 1.00 34.04 51 THR D N 1
ATOM 5092 C CA . THR D 1 53 ? 25.603 49.928 24.049 1.00 34.54 51 THR D CA 1
ATOM 5093 C C . THR D 1 53 ? 24.094 50.059 23.892 1.00 34.12 51 THR D C 1
ATOM 5094 O O . THR D 1 53 ? 23.402 49.188 24.379 1.00 36.65 51 THR D O 1
ATOM 5098 N N . VAL D 1 54 ? 23.628 51.081 23.222 1.00 34.60 52 VAL D N 1
ATOM 5099 C CA . VAL D 1 54 ? 22.214 51.330 23.022 1.00 35.20 52 VAL D CA 1
ATOM 5100 C C . VAL D 1 54 ? 21.902 51.530 21.534 1.00 37.65 52 VAL D C 1
ATOM 5101 O O . VAL D 1 54 ? 22.653 52.169 20.777 1.00 36.72 52 VAL D O 1
ATOM 5105 N N . VAL D 1 55 ? 20.758 51.032 21.064 1.00 38.09 53 VAL D N 1
ATOM 5106 C CA . VAL D 1 55 ? 20.320 51.204 19.702 1.00 39.73 53 VAL D CA 1
ATOM 5107 C C . VAL D 1 55 ? 18.884 51.747 19.640 1.00 38.63 53 VAL D C 1
ATOM 5108 O O . VAL D 1 55 ? 17.998 51.165 20.255 1.00 38.93 53 VAL D O 1
ATOM 5112 N N . VAL D 1 56 ? 18.693 52.805 18.864 1.00 38.85 54 VAL D N 1
ATOM 5113 C CA . VAL D 1 56 ? 17.398 53.453 18.707 1.00 40.61 54 VAL D CA 1
ATOM 5114 C C . VAL D 1 56 ? 16.779 53.144 17.346 1.00 42.98 54 VAL D C 1
ATOM 5115 O O . VAL D 1 56 ? 17.356 53.487 16.305 1.00 42.88 54 VAL D O 1
ATOM 5119 N N . VAL D 1 57 ? 15.641 52.462 17.333 1.00 43.82 55 VAL D N 1
ATOM 5120 C CA . VAL D 1 57 ? 14.970 52.115 16.082 1.00 45.38 55 VAL D CA 1
ATOM 5121 C C . VAL D 1 57 ? 13.541 52.658 16.017 1.00 47.71 55 VAL D C 1
ATOM 5122 O O . VAL D 1 57 ? 12.967 53.069 17.030 1.00 46.98 55 VAL D O 1
ATOM 5126 N N . SER D 1 58 ? 12.993 52.754 14.804 1.00 50.31 56 SER D N 1
ATOM 5127 C CA . SER D 1 58 ? 11.631 53.237 14.606 1.00 53.61 56 SER D CA 1
ATOM 5128 C C . SER D 1 58 ? 10.682 52.222 15.244 1.00 56.30 56 SER D C 1
ATOM 5129 O O . SER D 1 58 ? 10.976 51.026 15.263 1.00 55.60 56 SER D O 1
ATOM 5132 N N . PRO D 1 59 ? 9.531 52.702 15.696 1.00 58.99 57 PRO D N 1
ATOM 5133 C CA . PRO D 1 59 ? 8.565 51.905 16.396 1.00 61.98 57 PRO D CA 1
ATOM 5134 C C . PRO D 1 59 ? 7.863 50.841 15.597 1.00 64.98 57 PRO D C 1
ATOM 5135 O O . PRO D 1 59 ? 7.103 50.034 16.174 1.00 67.26 57 PRO D O 1
ATOM 5139 N N . GLU D 1 60 ? 8.052 50.807 14.300 1.00 67.41 58 GLU D N 1
ATOM 5140 C CA . GLU D 1 60 ? 7.450 49.855 13.393 1.00 70.76 58 GLU D CA 1
ATOM 5141 C C . GLU D 1 60 ? 8.475 48.832 12.896 1.00 70.94 58 GLU D C 1
ATOM 5142 O O . GLU D 1 60 ? 8.090 47.757 12.439 1.00 72.52 58 GLU D O 1
ATOM 5148 N N . ASP D 1 61 ? 9.740 49.203 12.953 1.00 70.55 59 ASP D N 1
ATOM 5149 C CA . ASP D 1 61 ? 10.834 48.321 12.530 1.00 70.00 59 ASP D CA 1
ATOM 5150 C C . ASP D 1 61 ? 10.625 46.922 13.114 1.00 70.03 59 ASP D C 1
ATOM 5151 O O . ASP D 1 61 ? 10.587 46.752 14.325 1.00 68.71 59 ASP D O 1
ATOM 5156 N N . THR D 1 62 ? 10.508 45.941 12.232 1.00 70.98 60 THR D N 1
ATOM 5157 C CA . THR D 1 62 ? 10.261 44.555 12.563 1.00 72.34 60 THR D CA 1
ATOM 5158 C C . THR D 1 62 ? 11.533 43.736 12.750 1.00 72.20 60 THR D C 1
ATOM 5159 O O . THR D 1 62 ? 11.486 42.582 13.186 1.00 71.39 60 THR D O 1
ATOM 5163 N N . PHE D 1 63 ? 12.654 44.303 12.321 1.00 72.53 61 PHE D N 1
ATOM 5164 C CA . PHE D 1 63 ? 13.936 43.618 12.413 1.00 73.07 61 PHE D CA 1
ATOM 5165 C C . PHE D 1 63 ? 14.569 43.834 13.780 1.00 72.54 61 PHE D C 1
ATOM 5166 O O . PHE D 1 63 ? 15.326 43.000 14.272 1.00 73.33 61 PHE D O 1
ATOM 5174 N N . ALA D 1 64 ? 14.229 44.949 14.408 1.00 71.76 62 ALA D N 1
ATOM 5175 C CA . ALA D 1 64 ? 14.733 45.311 15.728 1.00 69.38 62 ALA D CA 1
ATOM 5176 C C . ALA D 1 64 ? 14.754 44.110 16.666 1.00 68.23 62 ALA D C 1
ATOM 5177 O O . ALA D 1 64 ? 15.816 43.700 17.151 1.00 67.55 62 ALA D O 1
ATOM 5179 N N . ASP D 1 65 ? 13.610 43.459 16.800 1.00 66.69 63 ASP D N 1
ATOM 5180 C CA . ASP D 1 65 ? 13.408 42.303 17.640 1.00 65.92 63 ASP D CA 1
ATOM 5181 C C . ASP D 1 65 ? 14.372 41.166 17.439 1.00 64.38 63 ASP D C 1
ATOM 5182 O O . ASP D 1 65 ? 14.837 40.554 18.415 1.00 65.09 63 ASP D O 1
ATOM 5187 N N . LYS D 1 66 ? 14.761 40.820 16.211 1.00 62.98 64 LYS D N 1
ATOM 5188 C CA . LYS D 1 66 ? 15.710 39.704 16.056 1.00 61.25 64 LYS D CA 1
ATOM 5189 C C . LYS D 1 66 ? 17.077 40.117 16.547 1.00 59.11 64 LYS D C 1
ATOM 5190 O O . LYS D 1 66 ? 17.880 39.321 17.012 1.00 58.47 64 LYS D O 1
ATOM 5196 N N . VAL D 1 67 ? 17.369 41.420 16.432 1.00 58.70 65 VAL D N 1
ATOM 5197 C CA . VAL D 1 67 ? 18.670 41.935 16.898 1.00 56.85 65 VAL D CA 1
ATOM 5198 C C . VAL D 1 67 ? 18.757 41.708 18.408 1.00 55.07 65 VAL D C 1
ATOM 5199 O O . VAL D 1 67 ? 19.725 41.174 18.933 1.00 55.14 65 VAL D O 1
ATOM 5203 N N . GLN D 1 68 ? 17.673 42.054 19.102 1.00 54.10 66 GLN D N 1
ATOM 5204 C CA . GLN D 1 68 ? 17.564 41.858 20.529 1.00 52.62 66 GLN D CA 1
ATOM 5205 C C . GLN D 1 68 ? 17.984 40.460 20.977 1.00 53.39 66 GLN D C 1
ATOM 5206 O O . GLN D 1 68 ? 18.854 40.318 21.836 1.00 52.98 66 GLN D O 1
ATOM 5212 N N . THR D 1 69 ? 17.382 39.434 20.386 1.00 52.49 67 THR D N 1
ATOM 5213 C CA . THR D 1 69 ? 17.717 38.039 20.671 1.00 52.54 67 THR D CA 1
ATOM 5214 C C . THR D 1 69 ? 19.187 37.776 20.422 1.00 53.11 67 THR D C 1
ATOM 5215 O O . THR D 1 69 ? 19.834 36.949 21.074 1.00 54.88 67 THR D O 1
ATOM 5219 N N . ALA D 1 70 ? 19.776 38.406 19.399 1.00 53.72 68 ALA D N 1
ATOM 5220 C CA . ALA D 1 70 ? 21.194 38.199 19.119 1.00 52.48 68 ALA D CA 1
ATOM 5221 C C . ALA D 1 70 ? 22.050 38.845 20.198 1.00 52.73 68 ALA D C 1
ATOM 5222 O O . ALA D 1 70 ? 23.252 38.537 20.341 1.00 53.75 68 ALA D O 1
ATOM 5224 N N . PHE D 1 71 ? 21.539 39.899 20.849 1.00 50.96 69 PHE D N 1
ATOM 5225 C CA . PHE D 1 71 ? 22.352 40.640 21.828 1.00 49.27 69 PHE D CA 1
ATOM 5226 C C . PHE D 1 71 ? 21.519 41.009 23.043 1.00 49.27 69 PHE D C 1
ATOM 5227 O O . PHE D 1 71 ? 20.984 42.116 23.183 1.00 47.78 69 PHE D O 1
ATOM 5235 N N . PRO D 1 72 ? 21.315 40.035 23.936 1.00 49.10 70 PRO D N 1
ATOM 5236 C CA . PRO D 1 72 ? 20.520 40.212 25.129 1.00 47.44 70 PRO D CA 1
ATOM 5237 C C . PRO D 1 72 ? 20.898 41.423 25.945 1.00 46.54 70 PRO D C 1
ATOM 5238 O O . PRO D 1 72 ? 20.022 42.125 26.481 1.00 46.85 70 PRO D O 1
ATOM 5242 N N . GLN D 1 73 ? 22.177 41.800 25.991 1.00 44.23 71 GLN D N 1
ATOM 5243 C CA . GLN D 1 73 ? 22.551 42.938 26.790 1.00 44.37 71 GLN D CA 1
ATOM 5244 C C . GLN D 1 73 ? 22.631 44.292 26.155 1.00 43.23 71 GLN D C 1
ATOM 5245 O O . GLN D 1 73 ? 22.880 45.303 26.841 1.00 43.33 71 GLN D O 1
ATOM 5251 N N . VAL D 1 74 ? 22.354 44.387 24.858 1.00 40.61 72 VAL D N 1
ATOM 5252 C CA . VAL D 1 74 ? 22.309 45.676 24.175 1.00 37.26 72 VAL D CA 1
ATOM 5253 C C . VAL D 1 74 ? 20.897 46.212 24.405 1.00 37.67 72 VAL D C 1
ATOM 5254 O O . VAL D 1 74 ? 19.969 45.388 24.432 1.00 37.27 72 VAL D O 1
ATOM 5258 N N . ARG D 1 75 ? 20.720 47.514 24.580 1.00 36.74 73 ARG D N 1
ATOM 5259 C CA . ARG D 1 75 ? 19.359 48.025 24.725 1.00 37.83 73 ARG D CA 1
ATOM 5260 C C . ARG D 1 75 ? 18.770 48.370 23.356 1.00 38.49 73 ARG D C 1
ATOM 5261 O O . ARG D 1 75 ? 19.330 49.167 22.599 1.00 37.36 73 ARG D O 1
ATOM 5269 N N . VAL D 1 76 ? 17.648 47.747 23.000 1.00 38.47 74 VAL D N 1
ATOM 5270 C CA . VAL D 1 76 ? 17.034 48.077 21.690 1.00 39.34 74 VAL D CA 1
ATOM 5271 C C . VAL D 1 76 ? 15.758 48.863 21.972 1.00 40.01 74 VAL D C 1
ATOM 5272 O O . VAL D 1 76 ? 14.768 48.309 22.420 1.00 39.14 74 VAL D O 1
ATOM 5276 N N . TRP D 1 77 ? 15.777 50.164 21.735 1.00 41.34 75 TRP D N 1
ATOM 5277 C CA . TRP D 1 77 ? 14.720 51.084 22.034 1.00 42.38 75 TRP D CA 1
ATOM 5278 C C . TRP D 1 77 ? 13.977 51.593 20.804 1.00 44.49 75 TRP D C 1
ATOM 5279 O O . TRP D 1 77 ? 14.564 52.149 19.857 1.00 44.91 75 TRP D O 1
ATOM 5290 N N . LYS D 1 78 ? 12.650 51.622 20.922 1.00 44.07 76 LYS D N 1
ATOM 5291 C CA . LYS D 1 78 ? 11.792 52.076 19.849 1.00 45.11 76 LYS D CA 1
ATOM 5292 C C . LYS D 1 78 ? 11.226 53.453 20.055 1.00 45.82 76 LYS D C 1
ATOM 5293 O O . LYS D 1 78 ? 10.019 53.664 20.228 1.00 46.97 76 LYS D O 1
ATOM 5299 N N . ASN D 1 79 ? 12.129 54.418 20.248 1.00 44.93 77 ASN D N 1
ATOM 5300 C CA . ASN D 1 79 ? 11.772 55.815 20.469 1.00 44.17 77 ASN D CA 1
ATOM 5301 C C . ASN D 1 79 ? 12.385 56.679 19.367 1.00 44.64 77 ASN D C 1
ATOM 5302 O O . ASN D 1 79 ? 12.643 57.870 19.517 1.00 41.58 77 ASN D O 1
ATOM 5307 N N . GLY D 1 80 ? 12.529 56.051 18.179 1.00 46.38 78 GLY D N 1
ATOM 5308 C CA . GLY D 1 80 ? 13.088 56.702 17.009 1.00 49.50 78 GLY D CA 1
ATOM 5309 C C . GLY D 1 80 ? 12.292 57.904 16.543 1.00 52.31 78 GLY D C 1
ATOM 5310 O O . GLY D 1 80 ? 11.060 57.911 16.635 1.00 52.14 78 GLY D O 1
ATOM 5311 N N . GLY D 1 81 ? 12.968 58.944 16.053 1.00 55.33 79 GLY D N 1
ATOM 5312 C CA . GLY D 1 81 ? 12.287 60.152 15.568 1.00 59.29 79 GLY D CA 1
ATOM 5313 C C . GLY D 1 81 ? 12.201 60.148 14.043 1.00 62.46 79 GLY D C 1
ATOM 5314 O O . GLY D 1 81 ? 12.141 59.083 13.407 1.00 63.10 79 GLY D O 1
ATOM 5315 N N . GLN D 1 82 ? 12.205 61.341 13.433 1.00 63.93 80 GLN D N 1
ATOM 5316 C CA . GLN D 1 82 ? 12.147 61.373 11.972 1.00 66.09 80 GLN D CA 1
ATOM 5317 C C . GLN D 1 82 ? 13.438 61.837 11.333 1.00 65.93 80 GLN D C 1
ATOM 5318 O O . GLN D 1 82 ? 13.649 61.652 10.124 1.00 65.74 80 GLN D O 1
ATOM 5324 N N . THR D 1 83 ? 14.307 62.444 12.118 1.00 64.99 81 THR D N 1
ATOM 5325 C CA . THR D 1 83 ? 15.614 62.862 11.629 1.00 65.13 81 THR D CA 1
ATOM 5326 C C . THR D 1 83 ? 16.676 62.300 12.585 1.00 64.81 81 THR D C 1
ATOM 5327 O O . THR D 1 83 ? 16.413 62.192 13.782 1.00 65.09 81 THR D O 1
ATOM 5331 N N . ARG D 1 84 ? 17.851 61.997 12.068 1.00 63.90 82 ARG D N 1
ATOM 5332 C CA . ARG D 1 84 ? 18.940 61.491 12.901 1.00 62.63 82 ARG D CA 1
ATOM 5333 C C . ARG D 1 84 ? 19.023 62.307 14.189 1.00 62.33 82 ARG D C 1
ATOM 5334 O O . ARG D 1 84 ? 18.762 61.799 15.278 1.00 60.65 82 ARG D O 1
ATOM 5342 N N . ALA D 1 85 ? 19.284 63.605 14.042 1.00 61.59 83 ALA D N 1
ATOM 5343 C CA . ALA D 1 85 ? 19.383 64.514 15.171 1.00 61.00 83 ALA D CA 1
ATOM 5344 C C . ALA D 1 85 ? 18.207 64.350 16.127 1.00 60.84 83 ALA D C 1
ATOM 5345 O O . ALA D 1 85 ? 18.400 64.394 17.353 1.00 60.64 83 ALA D O 1
ATOM 5347 N N . GLU D 1 86 ? 16.998 64.162 15.613 1.00 59.29 84 GLU D N 1
ATOM 5348 C CA . GLU D 1 86 ? 15.812 63.956 16.419 1.00 57.24 84 GLU D CA 1
ATOM 5349 C C . GLU D 1 86 ? 15.816 62.622 17.140 1.00 56.04 84 GLU D C 1
ATOM 5350 O O . GLU D 1 86 ? 15.465 62.555 18.329 1.00 56.15 84 GLU D O 1
ATOM 5356 N N . THR D 1 87 ? 16.251 61.526 16.485 1.00 52.91 85 THR D N 1
ATOM 5357 C CA . THR D 1 87 ? 16.311 60.256 17.179 1.00 50.06 85 THR D CA 1
ATOM 5358 C C . THR D 1 87 ? 17.470 60.207 18.165 1.00 49.28 85 THR D C 1
ATOM 5359 O O . THR D 1 87 ? 17.445 59.466 19.150 1.00 48.61 85 THR D O 1
ATOM 5363 N N . VAL D 1 88 ? 18.512 60.995 17.939 1.00 47.96 86 VAL D N 1
ATOM 5364 C CA . VAL D 1 88 ? 19.646 61.048 18.835 1.00 47.29 86 VAL D CA 1
ATOM 5365 C C . VAL D 1 88 ? 19.213 61.748 20.135 1.00 48.30 86 VAL D C 1
ATOM 5366 O O . VAL D 1 88 ? 19.441 61.228 21.222 1.00 46.17 86 VAL D O 1
ATOM 5370 N N . ARG D 1 89 ? 18.444 62.817 19.969 1.00 48.66 87 ARG D N 1
ATOM 5371 C CA . ARG D 1 89 ? 17.922 63.600 21.096 1.00 47.72 87 ARG D CA 1
ATOM 5372 C C . ARG D 1 89 ? 17.003 62.759 21.964 1.00 46.28 87 ARG D C 1
ATOM 5373 O O . ARG D 1 89 ? 17.106 62.814 23.211 1.00 45.53 87 ARG D O 1
ATOM 5381 N N . ASN D 1 90 ? 16.182 61.897 21.373 1.00 43.41 88 ASN D N 1
ATOM 5382 C CA . ASN D 1 90 ? 15.316 60.981 22.117 1.00 40.73 88 ASN D CA 1
ATOM 5383 C C . ASN D 1 90 ? 16.134 59.951 22.899 1.00 39.82 88 ASN D C 1
ATOM 5384 O O . ASN D 1 90 ? 15.799 59.594 24.034 1.00 41.66 88 ASN D O 1
ATOM 5389 N N . GLY D 1 91 ? 17.169 59.382 22.301 1.00 36.89 89 GLY D N 1
ATOM 5390 C CA . GLY D 1 91 ? 18.048 58.432 22.927 1.00 32.85 89 GLY D CA 1
ATOM 5391 C C . GLY D 1 91 ? 18.794 59.052 24.104 1.00 32.83 89 GLY D C 1
ATOM 5392 O O . GLY D 1 91 ? 18.993 58.387 25.124 1.00 33.13 89 GLY D O 1
ATOM 5393 N N . VAL D 1 92 ? 19.290 60.274 23.966 1.00 32.94 90 VAL D N 1
ATOM 5394 C CA . VAL D 1 92 ? 20.031 60.959 25.021 1.00 31.99 90 VAL D CA 1
ATOM 5395 C C . VAL D 1 92 ? 19.100 61.360 26.164 1.00 35.16 90 VAL D C 1
ATOM 5396 O O . VAL D 1 92 ? 19.386 61.159 27.347 1.00 36.90 90 VAL D O 1
ATOM 5400 N N . ALA D 1 93 ? 17.918 61.880 25.854 1.00 35.87 91 ALA D N 1
ATOM 5401 C CA . ALA D 1 93 ? 16.969 62.246 26.882 1.00 37.23 91 ALA D CA 1
ATOM 5402 C C . ALA D 1 93 ? 16.548 61.011 27.663 1.00 40.62 91 ALA D C 1
ATOM 5403 O O . ALA D 1 93 ? 16.530 61.038 28.915 1.00 42.15 91 ALA D O 1
ATOM 5405 N N . LYS D 1 94 ? 16.335 59.881 26.977 1.00 40.61 92 LYS D N 1
ATOM 5406 C CA . LYS D 1 94 ? 15.971 58.676 27.713 1.00 40.17 92 LYS D CA 1
ATOM 5407 C C . LYS D 1 94 ? 17.079 58.161 28.605 1.00 39.96 92 LYS D C 1
ATOM 5408 O O . LYS D 1 94 ? 16.815 57.728 29.738 1.00 39.91 92 LYS D O 1
ATOM 5414 N N . LEU D 1 95 ? 18.338 58.152 28.166 1.00 38.61 93 LEU D N 1
ATOM 5415 C CA . LEU D 1 95 ? 19.414 57.675 29.024 1.00 38.16 93 LEU D CA 1
ATOM 5416 C C . LEU D 1 95 ? 19.485 58.510 30.320 1.00 38.54 93 LEU D C 1
ATOM 5417 O O . LEU D 1 95 ? 19.969 58.009 31.339 1.00 37.50 93 LEU D O 1
ATOM 5422 N N . LEU D 1 96 ? 19.284 59.816 30.213 1.00 39.40 94 LEU D N 1
ATOM 5423 C CA . LEU D 1 96 ? 19.358 60.707 31.369 1.00 41.52 94 LEU D CA 1
ATOM 5424 C C . LEU D 1 96 ? 18.162 60.441 32.309 1.00 42.46 94 LEU D C 1
ATOM 5425 O O . LEU D 1 96 ? 18.360 60.162 33.486 1.00 41.13 94 LEU D O 1
ATOM 5430 N N . GLU D 1 97 ? 16.949 60.528 31.806 1.00 43.52 95 GLU D N 1
ATOM 5431 C CA . GLU D 1 97 ? 15.737 60.327 32.569 1.00 46.60 95 GLU D CA 1
ATOM 5432 C C . GLU D 1 97 ? 15.709 59.010 33.336 1.00 48.13 95 GLU D C 1
ATOM 5433 O O . GLU D 1 97 ? 15.324 58.925 34.516 1.00 48.86 95 GLU D O 1
ATOM 5439 N N . THR D 1 98 ? 16.088 57.931 32.682 1.00 47.35 96 THR D N 1
ATOM 5440 C CA . THR D 1 98 ? 16.135 56.605 33.263 1.00 46.62 96 THR D CA 1
ATOM 5441 C C . THR D 1 98 ? 17.199 56.457 34.325 1.00 45.77 96 THR D C 1
ATOM 5442 O O . THR D 1 98 ? 17.152 55.532 35.155 1.00 46.00 96 THR D O 1
ATOM 5446 N N . GLY D 1 99 ? 18.240 57.291 34.333 1.00 43.36 97 GLY D N 1
ATOM 5447 C CA . GLY D 1 99 ? 19.336 57.160 35.284 1.00 40.87 97 GLY D CA 1
ATOM 5448 C C . GLY D 1 99 ? 20.446 56.283 34.758 1.00 40.31 97 GLY D C 1
ATOM 5449 O O . GLY D 1 99 ? 21.473 56.035 35.398 1.00 41.45 97 GLY D O 1
ATOM 5450 N N . LEU D 1 100 ? 20.295 55.774 33.517 1.00 40.27 98 LEU D N 1
ATOM 5451 C CA . LEU D 1 100 ? 21.350 54.942 32.929 1.00 38.44 98 LEU D CA 1
ATOM 5452 C C . LEU D 1 100 ? 22.601 55.799 32.755 1.00 36.56 98 LEU D C 1
ATOM 5453 O O . LEU D 1 100 ? 23.717 55.346 32.996 1.00 36.47 98 LEU D O 1
ATOM 5458 N N . ALA D 1 101 ? 22.368 57.089 32.434 1.00 34.09 99 ALA D N 1
ATOM 5459 C CA . ALA D 1 101 ? 23.499 57.977 32.267 1.00 35.11 99 ALA D CA 1
ATOM 5460 C C . ALA D 1 101 ? 23.668 59.055 33.334 1.00 33.14 99 ALA D C 1
ATOM 5461 O O . ALA D 1 101 ? 22.746 59.795 33.610 1.00 32.30 99 ALA D O 1
ATOM 5463 N N . ALA D 1 102 ? 24.891 59.231 33.843 1.00 30.55 100 ALA D N 1
ATOM 5464 C CA . ALA D 1 102 ? 25.076 60.424 34.733 1.00 32.87 100 ALA D CA 1
ATOM 5465 C C . ALA D 1 102 ? 25.301 61.610 33.774 1.00 34.68 100 ALA D C 1
ATOM 5466 O O . ALA D 1 102 ? 25.759 61.369 32.634 1.00 34.03 100 ALA D O 1
ATOM 5468 N N . GLU D 1 103 ? 25.125 62.862 34.159 1.00 34.03 101 GLU D N 1
ATOM 5469 C CA . GLU D 1 103 ? 25.307 63.991 33.240 1.00 32.99 101 GLU D CA 1
ATOM 5470 C C . GLU D 1 103 ? 26.733 64.072 32.724 1.00 34.23 101 GLU D C 1
ATOM 5471 O O . GLU D 1 103 ? 26.987 64.589 31.632 1.00 36.36 101 GLU D O 1
ATOM 5477 N N . THR D 1 104 ? 27.671 63.524 33.476 1.00 32.97 102 THR D N 1
ATOM 5478 C CA . THR D 1 104 ? 29.050 63.527 33.186 1.00 32.11 102 THR D CA 1
ATOM 5479 C C . THR D 1 104 ? 29.561 62.275 32.514 1.00 31.53 102 THR D C 1
ATOM 5480 O O . THR D 1 104 ? 30.786 62.181 32.390 1.00 31.37 102 THR D O 1
ATOM 5484 N N . ASP D 1 105 ? 28.714 61.296 32.251 1.00 32.56 103 ASP D N 1
ATOM 5485 C CA . ASP D 1 105 ? 29.180 60.114 31.503 1.00 32.23 103 ASP D CA 1
ATOM 5486 C C . ASP D 1 105 ? 29.269 60.520 29.997 1.00 30.25 103 ASP D C 1
ATOM 5487 O O . ASP D 1 105 ? 28.604 61.445 29.554 1.00 28.48 103 ASP D O 1
ATOM 5492 N N . ASN D 1 106 ? 30.137 59.886 29.276 1.00 28.62 104 ASN D N 1
ATOM 5493 C CA . ASN D 1 106 ? 30.307 60.148 27.862 1.00 30.78 104 ASN D CA 1
ATOM 5494 C C . ASN D 1 106 ? 29.328 59.322 27.000 1.00 29.56 104 ASN D C 1
ATOM 5495 O O . ASN D 1 106 ? 29.217 58.099 27.159 1.00 27.99 104 ASN D O 1
ATOM 5500 N N . ILE D 1 107 ? 28.705 59.977 26.040 1.00 29.77 105 ILE D N 1
ATOM 5501 C CA . ILE D 1 107 ? 27.893 59.324 25.005 1.00 29.57 105 ILE D CA 1
ATOM 5502 C C . ILE D 1 107 ? 28.683 59.340 23.667 1.00 32.84 105 ILE D C 1
ATOM 5503 O O . ILE D 1 107 ? 29.162 60.406 23.197 1.00 29.29 105 ILE D O 1
ATOM 5508 N N . LEU D 1 108 ? 28.909 58.164 23.102 1.00 32.34 106 LEU D N 1
ATOM 5509 C CA . LEU D 1 108 ? 29.604 57.933 21.869 1.00 30.90 106 LEU D CA 1
ATOM 5510 C C . LEU D 1 108 ? 28.653 57.680 20.697 1.00 32.70 106 LEU D C 1
ATOM 5511 O O . LEU D 1 108 ? 28.282 56.521 20.448 1.00 32.79 106 LEU D O 1
ATOM 5516 N N . VAL D 1 109 ? 28.230 58.733 19.988 1.00 33.41 107 VAL D N 1
ATOM 5517 C CA . VAL D 1 109 ? 27.258 58.588 18.892 1.00 32.60 107 VAL D CA 1
ATOM 5518 C C . VAL D 1 109 ? 27.937 58.066 17.639 1.00 33.52 107 VAL D C 1
ATOM 5519 O O . VAL D 1 109 ? 28.929 58.658 17.196 1.00 34.70 107 VAL D O 1
ATOM 5523 N N . HIS D 1 110 ? 27.471 56.938 17.104 1.00 33.61 108 HIS D N 1
ATOM 5524 C CA . HIS D 1 110 ? 28.097 56.296 15.970 1.00 33.71 108 HIS D CA 1
ATOM 5525 C C . HIS D 1 110 ? 27.138 55.825 14.884 1.00 35.62 108 HIS D C 1
ATOM 5526 O O . HIS D 1 110 ? 26.059 55.291 15.188 1.00 34.49 108 HIS D O 1
ATOM 5533 N N . ASP D 1 111 ? 27.525 55.988 13.616 1.00 35.56 109 ASP D N 1
ATOM 5534 C CA . ASP D 1 111 ? 26.750 55.560 12.455 1.00 35.92 109 ASP D CA 1
ATOM 5535 C C . ASP D 1 111 ? 26.537 54.035 12.409 1.00 36.07 109 ASP D C 1
ATOM 5536 O O . ASP D 1 111 ? 27.510 53.280 12.508 1.00 34.58 109 ASP D O 1
ATOM 5541 N N . ALA D 1 112 ? 25.326 53.622 12.059 1.00 35.92 110 ALA D N 1
ATOM 5542 C CA . ALA D 1 112 ? 24.971 52.217 11.947 1.00 38.15 110 ALA D CA 1
ATOM 5543 C C . ALA D 1 112 ? 25.625 51.556 10.743 1.00 42.22 110 ALA D C 1
ATOM 5544 O O . ALA D 1 112 ? 25.730 50.324 10.597 1.00 44.15 110 ALA D O 1
ATOM 5546 N N . ALA D 1 113 ? 26.123 52.348 9.802 1.00 42.99 111 ALA D N 1
ATOM 5547 C CA . ALA D 1 113 ? 26.763 51.833 8.621 1.00 42.60 111 ALA D CA 1
ATOM 5548 C C . ALA D 1 113 ? 28.271 51.840 8.660 1.00 42.74 111 ALA D C 1
ATOM 5549 O O . ALA D 1 113 ? 28.850 51.390 7.650 1.00 44.43 111 ALA D O 1
ATOM 5551 N N . ARG D 1 114 ? 28.935 52.347 9.681 1.00 41.15 112 ARG D N 1
ATOM 5552 C CA . ARG D 1 114 ? 30.380 52.261 9.790 1.00 38.64 112 ARG D CA 1
ATOM 5553 C C . ARG D 1 114 ? 30.722 51.014 10.617 1.00 40.39 112 ARG D C 1
ATOM 5554 O O . ARG D 1 114 ? 31.134 51.052 11.778 1.00 37.95 112 ARG D O 1
ATOM 5562 N N . CYS D 1 115 ? 30.524 49.856 9.979 1.00 41.85 113 CYS D N 1
ATOM 5563 C CA . CYS D 1 115 ? 30.760 48.571 10.579 1.00 44.75 113 CYS D CA 1
ATOM 5564 C C . CYS D 1 115 ? 32.196 48.085 10.585 1.00 45.45 113 CYS D C 1
ATOM 5565 O O . CYS D 1 115 ? 32.409 46.949 11.064 1.00 45.26 113 CYS D O 1
ATOM 5568 N N . CYS D 1 116 ? 33.174 48.827 10.088 1.00 45.08 114 CYS D N 1
ATOM 5569 C CA . CYS D 1 116 ? 34.560 48.351 10.154 1.00 45.60 114 CYS D CA 1
ATOM 5570 C C . CYS D 1 116 ? 35.421 49.239 11.045 1.00 45.23 114 CYS D C 1
ATOM 5571 O O . CYS D 1 116 ? 36.634 49.322 10.807 1.00 47.27 114 CYS D O 1
ATOM 5574 N N . LEU D 1 117 ? 34.857 49.962 11.995 1.00 44.34 115 LEU D N 1
ATOM 5575 C CA . LEU D 1 117 ? 35.635 50.804 12.905 1.00 42.45 115 LEU D CA 1
ATOM 5576 C C . LEU D 1 117 ? 36.712 50.005 13.614 1.00 43.86 115 LEU D C 1
ATOM 5577 O O . LEU D 1 117 ? 36.456 49.149 14.468 1.00 43.49 115 LEU D O 1
ATOM 5582 N N . PRO D 1 118 ? 37.982 50.299 13.361 1.00 44.79 116 PRO D N 1
ATOM 5583 C CA . PRO D 1 118 ? 39.047 49.566 14.022 1.00 45.71 116 PRO D CA 1
ATOM 5584 C C . PRO D 1 118 ? 39.055 49.775 15.520 1.00 47.74 116 PRO D C 1
ATOM 5585 O O . PRO D 1 118 ? 39.116 50.886 16.083 1.00 47.92 116 PRO D O 1
ATOM 5589 N N . SER D 1 119 ? 39.158 48.678 16.273 1.00 48.76 117 SER D N 1
ATOM 5590 C CA . SER D 1 119 ? 39.247 48.704 17.713 1.00 50.45 117 SER D CA 1
ATOM 5591 C C . SER D 1 119 ? 40.245 49.727 18.249 1.00 51.15 117 SER D C 1
ATOM 5592 O O . SER D 1 119 ? 40.008 50.368 19.289 1.00 50.40 117 SER D O 1
ATOM 5595 N N . GLU D 1 120 ? 41.374 49.888 17.565 1.00 51.31 118 GLU D N 1
ATOM 5596 C CA . GLU D 1 120 ? 42.407 50.825 17.973 1.00 50.74 118 GLU D CA 1
ATOM 5597 C C . GLU D 1 120 ? 41.999 52.282 17.863 1.00 47.84 118 GLU D C 1
ATOM 5598 O O . GLU D 1 120 ? 42.341 53.138 18.694 1.00 47.21 118 GLU D O 1
ATOM 5604 N N . ALA D 1 121 ? 41.208 52.590 16.838 1.00 45.32 119 ALA D N 1
ATOM 5605 C CA . ALA D 1 121 ? 40.725 53.976 16.694 1.00 42.52 119 ALA D CA 1
ATOM 5606 C C . ALA D 1 121 ? 39.771 54.302 17.842 1.00 41.97 119 ALA D C 1
ATOM 5607 O O . ALA D 1 121 ? 39.848 55.373 18.452 1.00 41.33 119 ALA D O 1
ATOM 5609 N N . LEU D 1 122 ? 38.914 53.348 18.208 1.00 41.53 120 LEU D N 1
ATOM 5610 C CA . LEU D 1 122 ? 37.999 53.512 19.338 1.00 42.37 120 LEU D CA 1
ATOM 5611 C C . LEU D 1 122 ? 38.726 53.707 20.653 1.00 42.12 120 LEU D C 1
ATOM 5612 O O . LEU D 1 122 ? 38.291 54.537 21.472 1.00 42.11 120 LEU D O 1
ATOM 5617 N N . ALA D 1 123 ? 39.909 53.112 20.849 1.00 42.59 121 ALA D N 1
ATOM 5618 C CA . ALA D 1 123 ? 40.667 53.392 22.078 1.00 41.42 121 ALA D CA 1
ATOM 5619 C C . ALA D 1 123 ? 41.220 54.813 22.057 1.00 42.08 121 ALA D C 1
ATOM 5620 O O . ALA D 1 123 ? 41.238 55.477 23.097 1.00 42.20 121 ALA D O 1
ATOM 5622 N N . ARG D 1 124 ? 41.674 55.286 20.889 1.00 41.37 122 ARG D N 1
ATOM 5623 C CA . ARG D 1 124 ? 42.200 56.645 20.771 1.00 40.16 122 ARG D CA 1
ATOM 5624 C C . ARG D 1 124 ? 41.145 57.663 21.211 1.00 38.50 122 ARG D C 1
ATOM 5625 O O . ARG D 1 124 ? 41.394 58.487 22.085 1.00 39.40 122 ARG D O 1
ATOM 5633 N N . LEU D 1 125 ? 39.999 57.617 20.544 1.00 37.19 123 LEU D N 1
ATOM 5634 C CA . LEU D 1 125 ? 38.884 58.469 20.876 1.00 37.07 123 LEU D CA 1
ATOM 5635 C C . LEU D 1 125 ? 38.664 58.500 22.399 1.00 38.90 123 LEU D C 1
ATOM 5636 O O . LEU D 1 125 ? 38.766 59.559 23.022 1.00 37.96 123 LEU D O 1
ATOM 5641 N N . ILE D 1 126 ? 38.446 57.322 22.999 1.00 38.74 124 ILE D N 1
ATOM 5642 C CA . ILE D 1 126 ? 38.196 57.262 24.433 1.00 39.32 124 ILE D CA 1
ATOM 5643 C C . ILE D 1 126 ? 39.350 57.813 25.230 1.00 39.95 124 ILE D C 1
ATOM 5644 O O . ILE D 1 126 ? 39.199 58.744 26.065 1.00 39.23 124 ILE D O 1
ATOM 5649 N N . GLU D 1 127 ? 40.583 57.441 24.882 1.00 40.92 125 GLU D N 1
ATOM 5650 C CA . GLU D 1 127 ? 41.750 57.968 25.587 1.00 42.34 125 GLU D CA 1
ATOM 5651 C C . GLU D 1 127 ? 41.995 59.451 25.458 1.00 42.50 125 GLU D C 1
ATOM 5652 O O . GLU D 1 127 ? 42.431 60.089 26.438 1.00 41.68 125 GLU D O 1
ATOM 5658 N N . GLN D 1 128 ? 41.770 60.062 24.268 1.00 41.39 126 GLN D N 1
ATOM 5659 C CA . GLN D 1 128 ? 42.060 61.483 24.120 1.00 39.08 126 GLN D CA 1
ATOM 5660 C C . GLN D 1 128 ? 40.905 62.435 24.290 1.00 38.02 126 GLN D C 1
ATOM 5661 O O . GLN D 1 128 ? 41.143 63.656 24.423 1.00 36.88 126 GLN D O 1
ATOM 5667 N N . ALA D 1 129 ? 39.657 62.011 24.330 1.00 37.17 127 ALA D N 1
ATOM 5668 C CA . ALA D 1 129 ? 38.535 62.923 24.544 1.00 34.85 127 ALA D CA 1
ATOM 5669 C C . ALA D 1 129 ? 37.665 62.556 25.753 1.00 34.66 127 ALA D C 1
ATOM 5670 O O . ALA D 1 129 ? 36.797 63.344 26.165 1.00 31.31 127 ALA D O 1
ATOM 5672 N N . GLY D 1 130 ? 37.807 61.371 26.326 1.00 35.27 128 GLY D N 1
ATOM 5673 C CA . GLY D 1 130 ? 37.048 60.925 27.481 1.00 36.47 128 GLY D CA 1
ATOM 5674 C C . GLY D 1 130 ? 37.093 61.857 28.676 1.00 37.50 128 GLY D C 1
ATOM 5675 O O . GLY D 1 130 ? 36.070 61.982 29.380 1.00 38.43 128 GLY D O 1
ATOM 5676 N N . ASN D 1 131 ? 38.210 62.517 28.946 1.00 38.38 129 ASN D N 1
ATOM 5677 C CA . ASN D 1 131 ? 38.336 63.471 30.020 1.00 40.45 129 ASN D CA 1
ATOM 5678 C C . ASN D 1 131 ? 38.344 64.917 29.547 1.00 40.53 129 ASN D C 1
ATOM 5679 O O . ASN D 1 131 ? 38.615 65.826 30.366 1.00 42.67 129 ASN D O 1
ATOM 5684 N N . ALA D 1 132 ? 38.133 65.183 28.270 1.00 37.55 130 ALA D N 1
ATOM 5685 C CA . ALA D 1 132 ? 38.175 66.595 27.838 1.00 34.29 130 ALA D CA 1
ATOM 5686 C C . ALA D 1 132 ? 36.769 67.137 27.913 1.00 33.89 130 ALA D C 1
ATOM 5687 O O . ALA D 1 132 ? 35.851 66.539 27.334 1.00 34.56 130 ALA D O 1
ATOM 5689 N N . ALA D 1 133 ? 36.551 68.265 28.556 1.00 33.22 131 ALA D N 1
ATOM 5690 C CA . ALA D 1 133 ? 35.222 68.838 28.679 1.00 32.03 131 ALA D CA 1
ATOM 5691 C C . ALA D 1 133 ? 34.512 69.093 27.390 1.00 33.34 131 ALA D C 1
ATOM 5692 O O . ALA D 1 133 ? 33.260 69.137 27.316 1.00 33.98 131 ALA D O 1
ATOM 5694 N N . GLU D 1 134 ? 35.242 69.478 26.330 1.00 34.66 132 GLU D N 1
ATOM 5695 C CA . GLU D 1 134 ? 34.671 69.836 25.043 1.00 31.28 132 GLU D CA 1
ATOM 5696 C C . GLU D 1 134 ? 34.424 68.676 24.108 1.00 30.84 132 GLU D C 1
ATOM 5697 O O . GLU D 1 134 ? 33.840 68.867 23.011 1.00 30.57 132 GLU D O 1
ATOM 5703 N N . GLY D 1 135 ? 34.773 67.467 24.503 1.00 29.49 133 GLY D N 1
ATOM 5704 C CA . GLY D 1 135 ? 34.563 66.290 23.712 1.00 32.47 133 GLY D CA 1
ATOM 5705 C C . GLY D 1 135 ? 35.447 66.205 22.464 1.00 34.88 133 GLY D C 1
ATOM 5706 O O . GLY D 1 135 ? 36.502 66.854 22.372 1.00 32.88 133 GLY D O 1
ATOM 5707 N N . GLY D 1 136 ? 35.034 65.320 21.521 1.00 32.61 134 GLY D N 1
ATOM 5708 C CA . GLY D 1 136 ? 35.926 65.176 20.356 1.00 33.05 134 GLY D CA 1
ATOM 5709 C C . GLY D 1 136 ? 35.427 64.179 19.369 1.00 32.27 134 GLY D C 1
ATOM 5710 O O . GLY D 1 136 ? 34.438 63.491 19.605 1.00 31.83 134 GLY D O 1
ATOM 5711 N N . ILE D 1 137 ? 35.988 64.205 18.143 1.00 33.71 135 ILE D N 1
ATOM 5712 C CA . ILE D 1 137 ? 35.506 63.270 17.130 1.00 31.32 135 ILE D CA 1
ATOM 5713 C C . ILE D 1 137 ? 36.642 62.603 16.369 1.00 31.90 135 ILE D C 1
ATOM 5714 O O . ILE D 1 137 ? 37.774 63.091 16.385 1.00 32.50 135 ILE D O 1
ATOM 5719 N N . LEU D 1 138 ? 36.329 61.427 15.813 1.00 31.84 136 LEU D N 1
ATOM 5720 C CA . LEU D 1 138 ? 37.338 60.792 14.909 1.00 33.61 136 LEU D CA 1
ATOM 5721 C C . LEU D 1 138 ? 37.191 61.527 13.559 1.00 33.51 136 LEU D C 1
ATOM 5722 O O . LEU D 1 138 ? 36.044 61.865 13.187 1.00 32.32 136 LEU 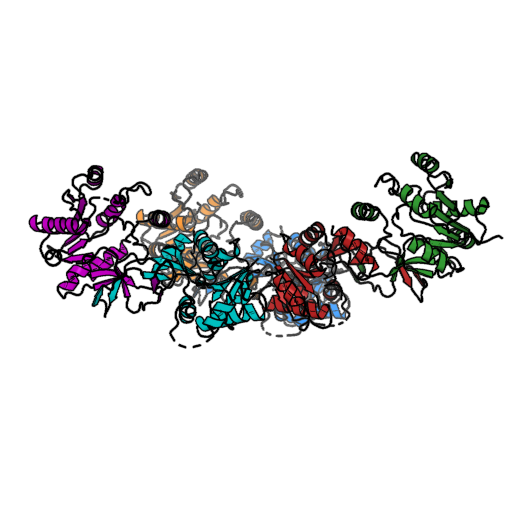D O 1
ATOM 5727 N N . ALA D 1 139 ? 38.281 61.771 12.862 1.00 35.52 137 ALA D N 1
ATOM 5728 C CA . ALA D 1 139 ? 38.239 62.509 11.594 1.00 36.13 137 ALA D CA 1
ATOM 5729 C C . ALA D 1 139 ? 39.561 62.459 10.844 1.00 38.02 137 ALA D C 1
ATOM 5730 O O . ALA D 1 139 ? 40.608 62.330 11.466 1.00 36.75 137 ALA D O 1
ATOM 5732 N N . VAL D 1 140 ? 39.520 62.605 9.492 1.00 37.78 138 VAL D N 1
ATOM 5733 C CA . VAL D 1 140 ? 40.785 62.566 8.739 1.00 37.83 138 VAL D CA 1
ATOM 5734 C C . VAL D 1 140 ? 40.979 63.801 7.885 1.00 37.46 138 VAL D C 1
ATOM 5735 O O . VAL D 1 140 ? 40.023 64.400 7.381 1.00 38.01 138 VAL D O 1
ATOM 5739 N N . PRO D 1 141 ? 42.201 64.299 7.806 1.00 38.21 139 PRO D N 1
ATOM 5740 C CA . PRO D 1 141 ? 42.536 65.493 7.036 1.00 38.78 139 PRO D CA 1
ATOM 5741 C C . PRO D 1 141 ? 42.238 65.342 5.547 1.00 38.42 139 PRO D C 1
ATOM 5742 O O . PRO D 1 141 ? 42.413 64.277 4.966 1.00 34.01 139 PRO D O 1
ATOM 5746 N N . VAL D 1 142 ? 41.601 66.376 4.975 1.00 41.09 140 VAL D N 1
ATOM 5747 C CA . VAL D 1 142 ? 41.248 66.276 3.529 1.00 45.20 140 VAL D CA 1
ATOM 5748 C C . VAL D 1 142 ? 42.542 66.135 2.734 1.00 47.32 140 VAL D C 1
ATOM 5749 O O . VAL D 1 142 ? 43.483 66.940 2.932 1.00 48.70 140 VAL D O 1
ATOM 5753 N N . ALA D 1 143 ? 42.695 65.051 1.985 1.00 46.34 141 ALA D N 1
ATOM 5754 C CA . ALA D 1 143 ? 43.984 64.881 1.295 1.00 49.23 141 ALA D CA 1
ATOM 5755 C C . ALA D 1 143 ? 43.938 65.302 -0.171 1.00 49.54 141 ALA D C 1
ATOM 5756 O O . ALA D 1 143 ? 44.885 65.952 -0.664 1.00 49.34 141 ALA D O 1
ATOM 5758 N N . ASP D 1 144 ? 42.852 65.033 -0.861 1.00 48.73 142 ASP D N 1
ATOM 5759 C CA . ASP D 1 144 ? 42.696 65.362 -2.270 1.00 48.85 142 ASP D CA 1
ATOM 5760 C C . ASP D 1 144 ? 42.273 66.798 -2.519 1.00 47.70 142 ASP D C 1
ATOM 5761 O O . ASP D 1 144 ? 41.685 67.445 -1.645 1.00 49.88 142 ASP D O 1
ATOM 5766 N N . THR D 1 145 ? 42.549 67.329 -3.694 1.00 45.13 143 THR D N 1
ATOM 5767 C CA . THR D 1 145 ? 42.117 68.660 -4.124 1.00 42.79 143 THR D CA 1
ATOM 5768 C C . THR D 1 145 ? 40.585 68.689 -4.137 1.00 40.82 143 THR D C 1
ATOM 5769 O O . THR D 1 145 ? 39.958 67.713 -4.592 1.00 39.37 143 THR D O 1
ATOM 5773 N N . LEU D 1 146 ? 39.986 69.791 -3.684 1.00 38.62 144 LEU D N 1
ATOM 5774 C CA . LEU D 1 146 ? 38.533 69.879 -3.654 1.00 37.26 144 LEU D CA 1
ATOM 5775 C C . LEU D 1 146 ? 38.025 70.711 -4.825 1.00 35.94 144 LEU D C 1
ATOM 5776 O O . LEU D 1 146 ? 38.586 71.776 -5.074 1.00 33.72 144 LEU D O 1
ATOM 5781 N N . LYS D 1 147 ? 36.906 70.295 -5.406 1.00 35.82 145 LYS D N 1
ATOM 5782 C CA . LYS D 1 147 ? 36.325 71.012 -6.530 1.00 38.23 145 LYS D CA 1
ATOM 5783 C C . LYS D 1 147 ? 34.851 71.351 -6.272 1.00 39.02 145 LYS D C 1
ATOM 5784 O O . LYS D 1 147 ? 34.135 70.494 -5.743 1.00 39.33 145 LYS D O 1
ATOM 5790 N N . ARG D 1 148 ? 34.393 72.477 -6.797 1.00 39.48 146 ARG D N 1
ATOM 5791 C CA . ARG D 1 148 ? 32.952 72.803 -6.658 1.00 41.93 146 ARG D CA 1
ATOM 5792 C C . ARG D 1 148 ? 32.289 72.595 -8.004 1.00 44.26 146 ARG D C 1
ATOM 5793 O O . ARG D 1 148 ? 32.773 73.083 -9.036 1.00 45.12 146 ARG D O 1
ATOM 5801 N N . ALA D 1 149 ? 31.204 71.830 -8.040 1.00 46.97 147 ALA D N 1
ATOM 5802 C CA . ALA D 1 149 ? 30.582 71.485 -9.309 1.00 48.31 147 ALA D CA 1
ATOM 5803 C C . ALA D 1 149 ? 29.381 72.332 -9.648 1.00 51.78 147 ALA D C 1
ATOM 5804 O O . ALA D 1 149 ? 28.451 72.478 -8.850 1.00 53.11 147 ALA D O 1
ATOM 5806 N N . GLU 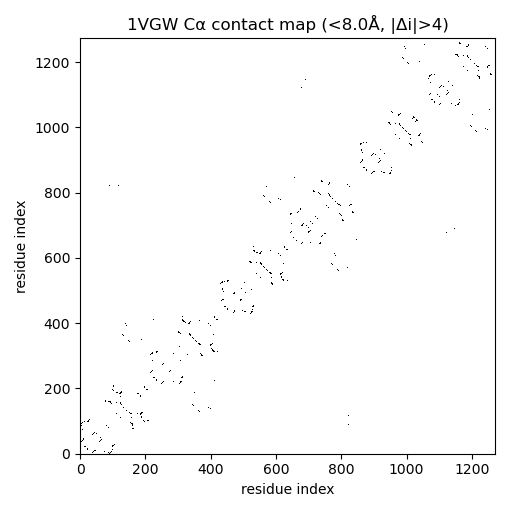D 1 150 ? 29.394 72.866 -10.877 1.00 54.50 148 GLU D N 1
ATOM 5807 C CA . GLU D 1 150 ? 28.252 73.676 -11.330 1.00 55.64 148 GLU D CA 1
ATOM 5808 C C . GLU D 1 150 ? 27.230 72.749 -11.969 1.00 55.60 148 GLU D C 1
ATOM 5809 O O . GLU D 1 150 ? 26.215 72.474 -11.298 1.00 58.87 148 GLU D O 1
ATOM 5815 N N . SER D 1 151 ? 27.492 72.182 -13.134 1.00 53.66 149 SER D N 1
ATOM 5816 C CA . SER D 1 151 ? 26.478 71.271 -13.704 1.00 52.76 149 SER D CA 1
ATOM 5817 C C . SER D 1 151 ? 27.136 70.149 -14.487 1.00 52.84 149 SER D C 1
ATOM 5818 O O . SER D 1 151 ? 27.025 70.027 -15.720 1.00 53.42 149 SER D O 1
ATOM 5821 N N . GLY D 1 152 ? 27.831 69.284 -13.754 1.00 50.38 150 GLY D N 1
ATOM 5822 C CA . GLY D 1 152 ? 28.576 68.174 -14.305 1.00 46.95 150 GLY D CA 1
ATOM 5823 C C . GLY D 1 152 ? 30.026 68.615 -14.560 1.00 45.69 150 GLY D C 1
ATOM 5824 O O . GLY D 1 152 ? 30.807 67.843 -15.108 1.00 45.48 150 GLY D O 1
ATOM 5825 N N . GLN D 1 153 ? 30.307 69.892 -14.299 1.00 44.14 151 GLN D N 1
ATOM 5826 C CA . GLN D 1 153 ? 31.607 70.467 -14.530 1.00 44.25 151 GLN D CA 1
ATOM 5827 C C . GLN D 1 153 ? 32.090 71.292 -13.323 1.00 42.59 151 GLN D C 1
ATOM 5828 O O . GLN D 1 153 ? 31.283 71.792 -12.549 1.00 43.78 151 GLN D O 1
ATOM 5834 N N . ILE D 1 154 ? 33.378 71.470 -13.241 1.00 40.58 152 ILE D N 1
ATOM 5835 C CA . ILE D 1 154 ? 34.062 72.237 -12.249 1.00 40.86 152 ILE D CA 1
ATOM 5836 C C . ILE D 1 154 ? 33.898 73.744 -12.474 1.00 43.18 152 ILE D C 1
ATOM 5837 O O . ILE D 1 154 ? 34.312 74.246 -13.510 1.00 44.06 152 ILE D O 1
ATOM 5842 N N . SER D 1 155 ? 33.281 74.423 -11.508 1.00 43.24 153 SER D N 1
ATOM 5843 C CA . SER D 1 155 ? 33.092 75.869 -11.534 1.00 41.75 153 SER D CA 1
ATOM 5844 C C . SER D 1 155 ? 34.134 76.517 -10.627 1.00 39.65 153 SER D C 1
ATOM 5845 O O . SER D 1 155 ? 34.327 77.718 -10.665 1.00 39.83 153 SER D O 1
ATOM 5848 N N . ALA D 1 156 ? 34.774 75.690 -9.785 1.00 39.18 154 ALA D N 1
ATOM 5849 C CA . ALA D 1 156 ? 35.849 76.218 -8.950 1.00 38.08 154 ALA D CA 1
ATOM 5850 C C . ALA D 1 156 ? 36.628 75.163 -8.185 1.00 38.22 154 ALA D C 1
ATOM 5851 O O . ALA D 1 156 ? 36.166 74.049 -7.948 1.00 38.16 154 ALA D O 1
ATOM 5853 N N . THR D 1 157 ? 37.760 75.588 -7.624 1.00 38.90 155 THR D N 1
ATOM 5854 C CA . THR D 1 157 ? 38.576 74.757 -6.746 1.00 41.94 155 THR D CA 1
ATOM 5855 C C . THR D 1 157 ? 38.661 75.395 -5.352 1.00 43.53 155 THR D C 1
ATOM 5856 O O . THR D 1 157 ? 39.168 76.535 -5.225 1.00 42.02 155 THR D O 1
ATOM 5860 N N . VAL D 1 158 ? 38.295 74.669 -4.286 1.00 44.36 156 VAL D N 1
ATOM 5861 C CA . VAL D 1 158 ? 38.327 75.263 -2.939 1.00 43.82 156 VAL D CA 1
ATOM 5862 C C . VAL D 1 158 ? 39.557 74.915 -2.148 1.00 42.31 156 VAL D C 1
ATOM 5863 O O . VAL D 1 158 ? 40.060 73.797 -2.164 1.00 41.49 156 VAL D O 1
ATOM 5867 N N . ASP D 1 159 ? 40.093 75.890 -1.405 1.00 42.18 157 ASP D N 1
ATOM 5868 C CA . ASP D 1 159 ? 41.288 75.618 -0.592 1.00 43.87 157 ASP D CA 1
ATOM 5869 C C . ASP D 1 159 ? 40.972 74.528 0.426 1.00 45.37 157 ASP D C 1
ATOM 5870 O O . ASP D 1 159 ? 39.952 74.600 1.130 1.00 46.22 157 ASP D O 1
ATOM 5875 N N . ARG D 1 160 ? 41.815 73.508 0.509 1.00 45.01 158 ARG D N 1
ATOM 5876 C CA . ARG D 1 160 ? 41.524 72.414 1.450 1.00 44.20 158 ARG D CA 1
ATOM 5877 C C . ARG D 1 160 ? 42.468 72.514 2.635 1.00 45.04 158 ARG D C 1
ATOM 5878 O O . ARG D 1 160 ? 42.552 71.669 3.513 1.00 42.61 158 ARG D O 1
ATOM 5886 N N . SER D 1 161 ? 43.207 73.643 2.652 1.00 45.75 159 SER D N 1
ATOM 5887 C CA . SER D 1 161 ? 44.203 73.827 3.693 1.00 48.25 159 SER D CA 1
ATOM 5888 C C . SER D 1 161 ? 43.496 73.921 5.048 1.00 48.82 159 SER D C 1
ATOM 5889 O O . SER D 1 161 ? 42.623 74.758 5.293 1.00 49.73 159 SER D O 1
ATOM 5892 N N . GLY D 1 162 ? 43.824 73.001 5.937 1.00 48.07 160 GLY D N 1
ATOM 5893 C CA . GLY D 1 162 ? 43.277 72.933 7.250 1.00 46.98 160 GLY D CA 1
ATOM 5894 C C . GLY D 1 162 ? 41.939 72.227 7.363 1.00 46.13 160 GLY D C 1
ATOM 5895 O O . GLY D 1 162 ? 41.417 72.213 8.496 1.00 46.46 160 GLY D O 1
ATOM 5896 N N . LEU D 1 163 ? 41.361 71.661 6.320 1.00 42.71 161 LEU D N 1
ATOM 5897 C CA . LEU D 1 163 ? 40.076 70.999 6.406 1.00 41.44 161 LEU D CA 1
ATOM 5898 C C . LEU D 1 163 ? 40.174 69.503 6.703 1.00 41.37 161 LEU D C 1
ATOM 5899 O O . LEU D 1 163 ? 41.050 68.770 6.234 1.00 40.92 161 LEU D O 1
ATOM 5904 N N . TRP D 1 164 ? 39.266 69.065 7.593 1.00 39.45 162 TRP D N 1
ATOM 5905 C CA . TRP D 1 164 ? 39.191 67.660 7.983 1.00 36.50 162 TRP D CA 1
ATOM 5906 C C . TRP D 1 164 ? 37.832 67.068 7.620 1.00 33.51 162 TRP D C 1
ATOM 5907 O O . TRP D 1 164 ? 36.848 67.802 7.595 1.00 34.02 162 TRP D O 1
ATOM 5918 N N . GLN D 1 165 ? 37.771 65.790 7.326 1.00 32.98 163 GLN D N 1
ATOM 5919 C CA . GLN D 1 165 ? 36.489 65.144 7.035 1.00 34.35 163 GLN D CA 1
ATOM 5920 C C . GLN D 1 165 ? 36.119 64.361 8.323 1.00 34.78 163 GLN D C 1
ATOM 5921 O O . GLN D 1 165 ? 36.993 63.658 8.842 1.00 34.57 163 GLN D O 1
ATOM 5927 N N . ALA D 1 166 ? 34.905 64.544 8.751 1.00 34.60 164 ALA D N 1
ATOM 5928 C CA . ALA D 1 166 ? 34.413 63.937 9.983 1.00 34.81 164 ALA D CA 1
ATOM 5929 C C . ALA D 1 166 ? 33.972 62.499 9.783 1.00 35.71 164 ALA D C 1
ATOM 5930 O O . ALA D 1 166 ? 33.416 62.140 8.721 1.00 38.78 164 ALA D O 1
ATOM 5932 N N . GLN D 1 167 ? 34.226 61.704 10.783 1.00 34.19 165 GLN D N 1
ATOM 5933 C CA . GLN D 1 167 ? 33.809 60.316 10.909 1.00 34.79 165 GLN D CA 1
ATOM 5934 C C . GLN D 1 167 ? 33.045 60.216 12.266 1.00 35.36 165 GLN D C 1
ATOM 5935 O O . GLN D 1 167 ? 32.674 61.259 12.812 1.00 31.85 165 GLN D O 1
ATOM 5941 N N . THR D 1 168 ? 32.785 59.030 12.761 1.00 34.70 166 THR D N 1
ATOM 5942 C CA . THR D 1 168 ? 32.121 58.786 14.041 1.00 36.05 166 THR D CA 1
ATOM 5943 C C . THR D 1 168 ? 32.960 57.669 14.680 1.00 35.79 166 THR D C 1
ATOM 5944 O O . THR D 1 168 ? 33.743 57.104 13.928 1.00 37.64 166 THR D O 1
ATOM 5948 N N . PRO D 1 169 ? 32.822 57.366 15.951 1.00 34.53 167 PRO D N 1
ATOM 5949 C CA . PRO D 1 169 ? 31.906 57.971 16.871 1.00 32.25 167 PRO D CA 1
ATOM 5950 C C . PRO D 1 169 ? 32.206 59.440 17.180 1.00 30.45 167 PRO D C 1
ATOM 5951 O O . PRO D 1 169 ? 33.362 59.834 17.007 1.00 30.09 167 PRO D O 1
ATOM 5955 N N . GLN D 1 170 ? 31.198 60.187 17.650 1.00 27.34 168 GLN D N 1
ATOM 5956 C CA . GLN D 1 170 ? 31.374 61.567 18.102 1.00 27.09 168 GLN D CA 1
ATOM 5957 C C . GLN D 1 170 ? 31.080 61.580 19.634 1.00 30.81 168 GLN D C 1
ATOM 5958 O O . GLN D 1 170 ? 29.905 61.394 20.017 1.00 27.81 168 GLN D O 1
ATOM 5964 N N . LEU D 1 171 ? 32.093 61.621 20.468 1.00 29.63 169 LEU D N 1
ATOM 5965 C CA . LEU D 1 171 ? 32.017 61.570 21.910 1.00 31.88 169 LEU D CA 1
ATOM 5966 C C . LEU D 1 171 ? 31.827 62.875 22.645 1.00 33.34 169 LEU D C 1
ATOM 5967 O O . LEU D 1 171 ? 32.705 63.736 22.628 1.00 33.82 169 LEU D O 1
ATOM 5972 N N . PHE D 1 172 ? 30.684 63.058 23.328 1.00 35.25 170 PHE D N 1
ATOM 5973 C CA . PHE D 1 172 ? 30.388 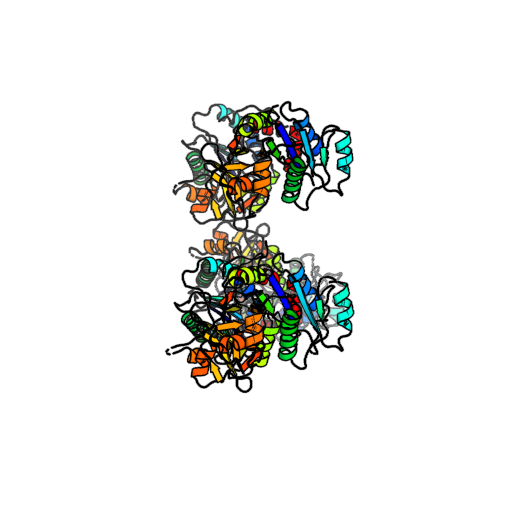64.230 24.139 1.00 36.34 170 PHE D CA 1
ATOM 5974 C C . PHE D 1 172 ? 29.730 63.886 25.481 1.00 36.78 170 PHE D C 1
ATOM 5975 O O . PHE D 1 172 ? 29.055 62.845 25.597 1.00 38.98 170 PHE D O 1
ATOM 5983 N N . GLN D 1 173 ? 29.839 64.751 26.475 1.00 35.54 171 GLN D N 1
ATOM 5984 C CA . GLN D 1 173 ? 29.172 64.517 27.776 1.00 33.41 171 GLN D CA 1
ATOM 5985 C C . GLN D 1 173 ? 27.660 64.518 27.577 1.00 31.29 171 GLN D C 1
ATOM 5986 O O . GLN D 1 173 ? 27.165 65.408 26.858 1.00 30.22 171 GLN D O 1
ATOM 5992 N N . ALA D 1 174 ? 26.928 63.581 28.188 1.00 29.30 172 ALA D N 1
ATOM 5993 C CA . ALA D 1 174 ? 25.472 63.557 28.038 1.00 29.31 172 ALA D CA 1
ATOM 5994 C C . ALA D 1 174 ? 24.811 64.855 28.386 1.00 29.61 172 ALA D C 1
ATOM 5995 O O . ALA D 1 174 ? 23.849 65.266 27.747 1.00 30.33 172 ALA D O 1
ATOM 5997 N N . GLY D 1 175 ? 25.251 65.540 29.477 1.00 32.04 173 GLY D N 1
ATOM 5998 C CA . GLY D 1 175 ? 24.570 66.820 29.801 1.00 32.17 173 GLY D CA 1
ATOM 5999 C C . GLY D 1 175 ? 24.792 67.835 28.675 1.00 33.50 173 GLY D C 1
ATOM 6000 O O . GLY D 1 175 ? 23.905 68.581 28.279 1.00 32.87 173 GLY D O 1
ATOM 6001 N N . LEU D 1 176 ? 26.047 67.964 28.222 1.00 33.80 174 LEU D N 1
ATOM 6002 C CA . LEU D 1 176 ? 26.402 68.888 27.160 1.00 34.84 174 LEU D CA 1
ATOM 6003 C C . LEU D 1 176 ? 25.607 68.562 25.895 1.00 36.57 174 LEU D C 1
ATOM 6004 O O . LEU D 1 176 ? 24.801 69.379 25.395 1.00 35.44 174 LEU D O 1
ATOM 6009 N N . LEU D 1 177 ? 25.615 67.243 25.547 1.00 35.53 175 LEU D N 1
ATOM 6010 C CA . LEU D 1 177 ? 24.886 66.833 24.343 1.00 38.00 175 LEU D CA 1
ATOM 6011 C C . LEU D 1 177 ? 23.407 67.161 24.406 1.00 39.03 175 LEU D C 1
ATOM 6012 O O . LEU D 1 177 ? 22.778 67.575 23.436 1.00 39.09 175 LEU D O 1
ATOM 6017 N N . HIS D 1 178 ? 22.816 66.915 25.569 1.00 40.41 176 HIS D N 1
ATOM 6018 C CA . HIS D 1 178 ? 21.400 67.126 25.816 1.00 40.89 176 HIS D CA 1
ATOM 6019 C C . HIS D 1 178 ? 21.016 68.591 25.710 1.00 41.96 176 HIS D C 1
ATOM 6020 O O . HIS D 1 178 ? 19.896 68.908 25.302 1.00 41.54 176 HIS D O 1
ATOM 6027 N N . ARG D 1 179 ? 21.922 69.483 26.128 1.00 42.72 177 ARG D N 1
ATOM 6028 C CA . ARG D 1 179 ? 21.681 70.927 26.050 1.00 42.66 177 ARG D CA 1
ATOM 6029 C C . ARG D 1 179 ? 21.765 71.385 24.591 1.00 41.46 177 ARG D C 1
ATOM 6030 O O . ARG D 1 179 ? 20.841 72.015 24.100 1.00 40.09 177 ARG D O 1
ATOM 6038 N N . ALA D 1 180 ? 22.840 70.966 23.917 1.00 41.44 178 ALA D N 1
ATOM 6039 C CA . ALA D 1 180 ? 23.074 71.262 22.507 1.00 41.19 178 ALA D CA 1
ATOM 6040 C C . ALA D 1 180 ? 21.980 70.819 21.555 1.00 41.90 178 ALA D C 1
ATOM 6041 O O . ALA D 1 180 ? 21.730 71.533 20.562 1.00 41.21 178 ALA D O 1
ATOM 6043 N N . LEU D 1 181 ? 21.264 69.716 21.799 1.00 42.41 179 LEU D N 1
ATOM 6044 C CA . LEU D 1 181 ? 20.175 69.299 20.923 1.00 42.62 179 LEU D CA 1
ATOM 6045 C C . LEU D 1 181 ? 18.809 69.727 21.453 1.00 44.81 179 LEU D C 1
ATOM 6046 O O . LEU D 1 181 ? 17.790 69.216 20.938 1.00 43.70 179 LEU D O 1
ATOM 6051 N N . ALA D 1 182 ? 18.718 70.642 22.401 1.00 46.46 180 ALA D N 1
ATOM 6052 C CA . ALA D 1 182 ? 17.466 71.054 23.007 1.00 51.73 180 ALA D CA 1
ATOM 6053 C C . ALA D 1 182 ? 16.641 72.025 22.167 1.00 55.55 180 ALA D C 1
ATOM 6054 O O . ALA D 1 182 ? 15.509 72.385 22.549 1.00 56.17 180 ALA D O 1
ATOM 6056 N N . ALA D 1 183 ? 17.126 72.387 21.006 1.00 58.12 181 ALA D N 1
ATOM 6057 C CA . ALA D 1 183 ? 16.499 73.196 20.003 1.00 60.88 181 ALA D CA 1
ATOM 6058 C C . ALA D 1 183 ? 17.247 74.525 19.830 1.00 62.53 181 ALA D C 1
ATOM 6059 O O . ALA D 1 183 ? 17.254 75.300 20.817 1.00 64.73 181 ALA D O 1
ATOM 6061 N N . GLY D 1 188 ? 19.210 73.193 11.510 1.00 61.42 186 GLY D N 1
ATOM 6062 C CA . GLY D 1 188 ? 20.210 73.245 10.426 1.00 60.75 186 GLY D CA 1
ATOM 6063 C C . GLY D 1 188 ? 21.438 72.420 10.826 1.00 60.29 186 GLY D C 1
ATOM 6064 O O . GLY D 1 188 ? 22.500 72.456 10.210 1.00 60.55 186 GLY D O 1
ATOM 6065 N N . ILE D 1 189 ? 21.273 71.654 11.899 1.00 58.48 187 ILE D N 1
ATOM 6066 C CA . ILE D 1 189 ? 22.340 70.806 12.433 1.00 55.26 187 ILE D CA 1
ATOM 6067 C C . ILE D 1 189 ? 22.609 69.587 11.577 1.00 52.63 187 ILE D C 1
ATOM 6068 O O . ILE D 1 189 ? 21.677 68.881 11.146 1.00 53.61 187 ILE D O 1
ATOM 6073 N N . THR D 1 190 ? 23.879 69.275 11.326 1.00 48.51 188 THR D N 1
ATOM 6074 C CA . THR D 1 190 ? 24.218 68.065 10.545 1.00 45.19 188 THR D CA 1
ATOM 6075 C C . THR D 1 190 ? 24.586 66.922 11.481 1.00 43.18 188 THR D C 1
ATOM 6076 O O . THR D 1 190 ? 23.706 66.151 11.879 1.00 45.40 188 THR D O 1
ATOM 6080 N N . ASP D 1 191 ? 25.817 66.893 11.953 1.00 39.90 189 ASP D N 1
ATOM 6081 C CA . ASP D 1 191 ? 26.295 65.927 12.917 1.00 36.57 189 ASP D CA 1
ATOM 6082 C C . ASP D 1 191 ? 26.214 66.505 14.327 1.00 36.95 189 ASP D C 1
ATOM 6083 O O . ASP D 1 191 ? 25.949 67.706 14.534 1.00 36.70 189 ASP D O 1
ATOM 6088 N N . GLU D 1 192 ? 26.537 65.719 15.343 1.00 35.84 190 GLU D N 1
ATOM 6089 C CA . GLU D 1 192 ? 26.518 66.192 16.717 1.00 35.79 190 GLU D CA 1
ATOM 6090 C C . GLU D 1 192 ? 27.574 67.245 16.981 1.00 36.08 190 GLU D C 1
ATOM 6091 O O . GLU D 1 192 ? 27.295 68.227 17.723 1.00 36.96 190 GLU D O 1
ATOM 6097 N N . ALA D 1 193 ? 28.754 67.189 16.349 1.00 33.91 191 ALA D N 1
ATOM 6098 C CA . ALA D 1 193 ? 29.734 68.251 16.614 1.00 33.88 191 ALA D CA 1
ATOM 6099 C C . ALA D 1 193 ? 29.141 69.609 16.244 1.00 33.98 191 ALA D C 1
ATOM 6100 O O . ALA D 1 193 ? 29.265 70.607 16.986 1.00 35.85 191 ALA D O 1
ATOM 6102 N N . SER D 1 194 ? 28.444 69.665 15.138 1.00 31.27 192 SER D N 1
ATOM 6103 C CA . SER D 1 194 ? 27.898 70.926 14.660 1.00 35.40 192 SER D CA 1
ATOM 6104 C C . SER D 1 194 ? 26.915 71.501 15.650 1.00 36.20 192 SER D C 1
ATOM 6105 O O . SER D 1 194 ? 26.767 72.725 15.782 1.00 36.97 192 SER D O 1
ATOM 6108 N N . ALA D 1 195 ? 26.186 70.629 16.361 1.00 37.70 193 ALA D N 1
ATOM 6109 C CA . ALA D 1 195 ? 25.247 71.141 17.371 1.00 36.36 193 ALA D CA 1
ATOM 6110 C C . ALA D 1 195 ? 26.006 71.655 18.593 1.00 34.42 193 ALA D C 1
ATOM 6111 O O . ALA D 1 195 ? 25.600 72.648 19.183 1.00 34.05 193 ALA D O 1
ATOM 6113 N N . VAL D 1 196 ? 27.127 71.050 18.939 1.00 33.97 194 VAL D N 1
ATOM 6114 C CA . VAL D 1 196 ? 27.934 71.442 20.091 1.00 33.51 194 VAL D CA 1
ATOM 6115 C C . VAL D 1 196 ? 28.659 72.754 19.812 1.00 36.79 194 VAL D C 1
ATOM 6116 O O . VAL D 1 196 ? 28.857 73.544 20.733 1.00 36.37 194 VAL D O 1
ATOM 6120 N N . GLU D 1 197 ? 29.116 72.932 18.563 1.00 37.35 195 GLU D N 1
ATOM 6121 C CA . GLU D 1 197 ? 29.830 74.084 18.073 1.00 37.12 195 GLU D CA 1
ATOM 6122 C C . GLU D 1 197 ? 29.006 75.357 18.219 1.00 37.01 195 GLU D C 1
ATOM 6123 O O . GLU D 1 197 ? 29.504 76.453 18.474 1.00 38.48 195 GLU D O 1
ATOM 6129 N N . LYS D 1 198 ? 27.693 75.215 18.032 1.00 38.52 196 LYS D N 1
ATOM 6130 C CA . LYS D 1 198 ? 26.772 76.344 18.162 1.00 42.59 196 LYS D CA 1
ATOM 6131 C C . LYS D 1 198 ? 26.728 76.894 19.581 1.00 44.13 196 LYS D C 1
ATOM 6132 O O . LYS D 1 198 ? 26.398 78.059 19.828 1.00 47.69 196 LYS D O 1
ATOM 6138 N N . LEU D 1 199 ? 27.131 76.096 20.575 1.00 43.15 197 LEU D N 1
ATOM 6139 C CA . LEU D 1 199 ? 27.241 76.585 21.922 1.00 41.52 197 LEU D CA 1
ATOM 6140 C C . LEU D 1 199 ? 28.530 77.335 22.209 1.00 40.46 197 LEU D C 1
ATOM 6141 O O . LEU D 1 199 ? 28.640 77.700 23.403 1.00 42.45 197 LEU D O 1
ATOM 6146 N N . GLY D 1 200 ? 29.547 77.320 21.351 1.00 36.63 198 GLY D N 1
ATOM 6147 C CA . GLY D 1 200 ? 30.787 78.039 21.686 1.00 31.90 198 GLY D CA 1
ATOM 6148 C C . GLY D 1 200 ? 31.883 77.066 22.044 1.00 32.91 198 GLY D C 1
ATOM 6149 O O . GLY D 1 200 ? 32.935 77.429 22.580 1.00 35.26 198 GLY D O 1
ATOM 6150 N N . VAL D 1 201 ? 31.642 75.782 21.793 1.00 32.57 199 VAL D N 1
ATOM 6151 C CA . VAL D 1 201 ? 32.680 74.794 22.103 1.00 32.55 199 VAL D CA 1
ATOM 6152 C C . VAL D 1 201 ? 33.462 74.410 20.849 1.00 32.15 199 VAL D C 1
ATOM 6153 O O . VAL D 1 201 ? 32.926 74.217 19.754 1.00 33.94 199 VAL D O 1
ATOM 6157 N N . ARG D 1 202 ? 34.711 74.117 20.994 1.00 33.23 200 ARG D N 1
ATOM 6158 C CA . ARG D 1 202 ? 35.650 73.696 19.996 1.00 33.06 200 ARG D CA 1
ATOM 6159 C C . ARG D 1 202 ? 36.088 72.267 20.313 1.00 32.18 200 ARG D C 1
ATOM 6160 O O . ARG D 1 202 ? 37.106 72.057 20.996 1.00 31.19 200 ARG D O 1
ATOM 6168 N N . PRO D 1 203 ? 35.306 71.281 19.855 1.00 29.78 201 PRO D N 1
ATOM 6169 C CA . PRO D 1 203 ? 35.600 69.881 20.119 1.00 28.53 201 PRO D CA 1
ATOM 6170 C C . PRO D 1 203 ? 36.946 69.480 19.581 1.00 30.80 201 PRO D C 1
ATOM 6171 O O . PRO D 1 203 ? 37.414 70.116 18.611 1.00 34.00 201 PRO D O 1
ATOM 6175 N N . LEU D 1 204 ? 37.571 68.437 20.095 1.00 30.96 202 LEU D N 1
ATOM 6176 C CA . LEU D 1 204 ? 38.866 67.982 19.621 1.00 33.89 202 LEU D CA 1
ATOM 6177 C C . LEU D 1 204 ? 38.784 67.192 18.298 1.00 35.40 202 LEU D C 1
ATOM 6178 O O . LEU D 1 204 ? 37.775 66.545 18.007 1.00 34.53 202 LEU D O 1
ATOM 6183 N N . LEU D 1 205 ? 39.859 67.275 17.497 1.00 35.31 203 LEU D N 1
ATOM 6184 C CA . LEU D 1 205 ? 39.878 66.493 16.229 1.00 36.95 203 LEU D CA 1
ATOM 6185 C C . LEU D 1 205 ? 40.828 65.317 16.407 1.00 35.85 203 LEU D C 1
ATOM 6186 O O . LEU D 1 205 ? 42.032 65.525 16.490 1.00 36.01 203 LEU D O 1
ATOM 6191 N N . ILE D 1 206 ? 40.272 64.112 16.537 1.00 37.60 204 ILE D N 1
ATOM 6192 C CA . ILE D 1 206 ? 41.149 62.949 16.795 1.00 39.22 204 ILE D CA 1
ATOM 6193 C C . ILE D 1 206 ? 41.332 62.122 15.540 1.00 39.80 204 ILE D C 1
ATOM 6194 O O . ILE D 1 206 ? 40.369 61.751 14.872 1.00 36.54 204 ILE D O 1
ATOM 6199 N N . GLN D 1 207 ? 42.584 61.740 15.253 1.00 41.58 205 GLN D N 1
ATOM 6200 C CA . GLN D 1 207 ? 42.874 61.000 14.037 1.00 43.14 205 GLN D CA 1
ATOM 6201 C C . GLN D 1 207 ? 41.940 59.811 13.842 1.00 44.61 205 GLN D C 1
ATOM 6202 O O . GLN D 1 207 ? 41.886 58.924 14.701 1.00 45.95 205 GLN D O 1
ATOM 6208 N N . GLY D 1 208 ? 41.300 59.757 12.695 1.00 44.14 206 GLY D N 1
ATOM 6209 C CA . GLY D 1 208 ? 40.386 58.687 12.353 1.00 46.64 206 GLY D CA 1
ATOM 6210 C C . GLY D 1 208 ? 41.140 57.518 11.739 1.00 49.06 206 GLY D C 1
ATOM 6211 O O . GLY D 1 208 ? 42.247 57.181 12.174 1.00 50.41 206 GLY D O 1
ATOM 6212 N N . ASP D 1 209 ? 40.563 56.956 10.677 1.00 49.77 207 ASP D N 1
ATOM 6213 C CA . ASP D 1 209 ? 41.231 55.809 10.029 1.00 50.47 207 ASP D CA 1
ATOM 6214 C C . ASP D 1 209 ? 40.545 55.531 8.710 1.00 51.28 207 ASP D C 1
ATOM 6215 O O . ASP D 1 209 ? 39.318 55.567 8.618 1.00 52.08 207 ASP D O 1
ATOM 6220 N N . ALA D 1 210 ? 41.315 55.234 7.667 1.00 52.25 208 ALA D N 1
ATOM 6221 C CA . ALA D 1 210 ? 40.802 54.959 6.330 1.00 50.50 208 ALA D CA 1
ATOM 6222 C C . ALA D 1 210 ? 39.857 53.786 6.248 1.00 50.08 208 ALA D C 1
ATOM 6223 O O . ALA D 1 210 ? 38.992 53.712 5.362 1.00 49.64 208 ALA D O 1
ATOM 6225 N N . ARG D 1 211 ? 39.971 52.808 7.158 1.00 50.65 209 ARG D N 1
ATOM 6226 C CA . ARG D 1 211 ? 39.052 51.666 7.138 1.00 49.04 209 ARG D CA 1
ATOM 6227 C C . ARG D 1 211 ? 37.705 51.988 7.756 1.00 49.51 209 ARG D C 1
ATOM 6228 O O . ARG D 1 211 ? 36.744 51.238 7.528 1.00 48.32 209 ARG D O 1
ATOM 6236 N N . ASN D 1 212 ? 37.566 53.110 8.457 1.00 49.49 210 ASN D N 1
ATOM 6237 C CA . ASN D 1 212 ? 36.323 53.527 9.089 1.00 49.46 210 ASN D CA 1
ATOM 6238 C C . ASN D 1 212 ? 35.323 54.129 8.131 1.00 49.30 210 ASN D C 1
ATOM 6239 O O . ASN D 1 212 ? 34.598 55.080 8.442 1.00 48.26 210 ASN D O 1
ATOM 6244 N N . LEU D 1 213 ? 35.185 53.535 6.952 1.00 50.37 211 LEU D N 1
ATOM 6245 C CA . LEU D 1 213 ? 34.277 54.002 5.934 1.00 51.59 211 LEU D CA 1
ATOM 6246 C C . LEU D 1 213 ? 32.821 53.723 6.289 1.00 51.75 211 LEU D C 1
ATOM 6247 O O . LEU D 1 213 ? 32.526 52.890 7.129 1.00 51.35 211 LEU D O 1
ATOM 6252 N N . LYS D 1 214 ? 31.924 54.419 5.622 1.00 53.15 212 LYS D N 1
ATOM 6253 C CA . LYS D 1 214 ? 30.486 54.313 5.808 1.00 56.01 212 LYS D CA 1
ATOM 6254 C C . LYS D 1 214 ? 29.866 53.688 4.564 1.00 58.80 212 LYS D C 1
ATOM 6255 O O . LYS D 1 214 ? 29.982 54.236 3.459 1.00 58.43 212 LYS D O 1
ATOM 6261 N N . LEU D 1 215 ? 29.243 52.534 4.700 1.00 60.94 213 LEU D N 1
ATOM 6262 C CA . LEU D 1 215 ? 28.639 51.847 3.553 1.00 64.25 213 LEU D CA 1
ATOM 6263 C C . LEU D 1 215 ? 27.344 52.512 3.144 1.00 67.07 213 LEU D C 1
ATOM 6264 O O . LEU D 1 215 ? 26.325 52.418 3.831 1.00 66.93 213 LEU D O 1
ATOM 6269 N N . THR D 1 216 ? 27.351 53.190 1.991 1.00 70.61 214 THR D N 1
ATOM 6270 C CA . THR D 1 216 ? 26.175 53.894 1.498 1.00 74.51 214 THR D CA 1
ATOM 6271 C C . THR D 1 216 ? 25.839 53.590 0.046 1.00 75.63 214 THR D C 1
ATOM 6272 O O . THR D 1 216 ? 24.687 53.769 -0.373 1.00 76.11 214 THR D O 1
ATOM 6276 N N . GLN D 1 217 ? 26.833 53.268 -0.764 1.00 77.71 215 GLN D N 1
ATOM 6277 C CA . GLN D 1 217 ? 26.584 52.987 -2.186 1.00 80.28 215 GLN D CA 1
ATOM 6278 C C . GLN D 1 217 ? 27.202 51.662 -2.587 1.00 80.67 215 GLN D C 1
ATOM 6279 O O . GLN D 1 217 ? 28.331 51.356 -2.176 1.00 80.45 215 GLN D O 1
ATOM 6285 N N . PRO D 1 218 ? 26.550 50.919 -3.471 1.00 81.07 216 PRO D N 1
ATOM 6286 C CA . PRO D 1 218 ? 26.982 49.635 -3.986 1.00 80.88 216 PRO D CA 1
ATOM 6287 C C . PRO D 1 218 ? 28.474 49.455 -4.108 1.00 80.66 216 PRO D C 1
ATOM 6288 O O . PRO D 1 218 ? 29.048 48.400 -3.821 1.00 80.04 216 PRO D O 1
ATOM 6292 N N . GLN D 1 219 ? 29.150 50.476 -4.588 1.00 81.09 217 GLN D N 1
ATOM 6293 C CA . GLN D 1 219 ? 30.579 50.579 -4.740 1.00 80.88 217 GLN D CA 1
ATOM 6294 C C . GLN D 1 219 ? 31.322 50.176 -3.474 1.00 80.32 217 GLN D C 1
ATOM 6295 O O . GLN D 1 219 ? 32.232 49.347 -3.508 1.00 80.62 217 GLN D O 1
ATOM 6301 N N . ASP D 1 220 ? 30.929 50.719 -2.324 1.00 79.27 218 ASP D N 1
ATOM 6302 C CA . ASP D 1 220 ? 31.560 50.465 -1.050 1.00 77.90 218 ASP D CA 1
ATOM 6303 C C . ASP D 1 220 ? 31.400 49.040 -0.536 1.00 76.40 218 ASP D C 1
ATOM 6304 O O . ASP D 1 220 ? 32.185 48.571 0.294 1.00 74.84 218 ASP D O 1
ATOM 6309 N N . ALA D 1 221 ? 30.295 48.402 -0.907 1.00 75.49 219 ALA D N 1
ATOM 6310 C CA . ALA D 1 221 ? 29.990 47.053 -0.465 1.00 73.73 219 ALA D CA 1
ATOM 6311 C C . ALA D 1 221 ? 31.150 46.089 -0.649 1.00 71.89 219 ALA D C 1
ATOM 6312 O O . ALA D 1 221 ? 31.404 45.289 0.263 1.00 71.89 219 ALA D O 1
ATOM 6314 N N . TYR D 1 222 ? 31.862 46.128 -1.754 1.00 70.10 220 TYR D N 1
ATOM 6315 C CA . TYR D 1 222 ? 32.987 45.262 -2.040 1.00 68.90 220 TYR D CA 1
ATOM 6316 C C . TYR D 1 222 ? 34.103 45.442 -1.031 1.00 67.55 220 TYR D C 1
ATOM 6317 O O . TYR D 1 222 ? 34.579 44.484 -0.410 1.00 66.71 220 TYR D O 1
ATOM 6326 N N . ILE D 1 223 ? 34.493 46.685 -0.770 1.00 66.59 221 ILE D N 1
ATOM 6327 C CA . ILE D 1 223 ? 35.565 46.997 0.163 1.00 64.94 221 ILE D CA 1
ATOM 6328 C C . ILE D 1 223 ? 35.269 46.488 1.569 1.00 64.14 221 ILE D C 1
ATOM 6329 O O . ILE D 1 223 ? 36.185 46.045 2.267 1.00 63.83 221 ILE D O 1
ATOM 6334 N N . VAL D 1 224 ? 34.024 46.600 1.997 1.00 63.63 222 VAL D N 1
ATOM 6335 C CA . VAL D 1 224 ? 33.604 46.158 3.319 1.00 64.32 222 VAL D CA 1
ATOM 6336 C C . VAL D 1 224 ? 33.695 44.646 3.451 1.00 64.73 222 VAL D C 1
ATOM 6337 O O . VAL D 1 224 ? 34.326 44.138 4.382 1.00 65.53 222 VAL D O 1
ATOM 6341 N N . ARG D 1 225 ? 33.136 43.941 2.477 1.00 65.61 223 ARG D N 1
ATOM 6342 C CA . ARG D 1 225 ? 33.211 42.462 2.470 1.00 67.50 223 ARG D CA 1
ATOM 6343 C C . ARG D 1 225 ? 34.668 42.058 2.624 1.00 67.22 223 ARG D C 1
ATOM 6344 O O . ARG D 1 225 ? 35.026 41.286 3.509 1.00 66.93 223 ARG D O 1
ATOM 6352 N N . LEU D 1 226 ? 35.550 42.698 1.857 1.00 68.43 224 LEU D N 1
ATOM 6353 C CA . LEU D 1 226 ? 36.978 42.471 1.943 1.00 68.83 224 LEU D CA 1
ATOM 6354 C C . LEU D 1 226 ? 37.535 42.736 3.338 1.00 68.87 224 LEU D C 1
ATOM 6355 O O . LEU D 1 226 ? 38.167 41.846 3.921 1.00 69.41 224 LEU D O 1
ATOM 6360 N N . LEU D 1 227 ? 37.310 43.914 3.898 1.00 68.80 225 LEU D N 1
ATOM 6361 C CA . LEU D 1 227 ? 37.851 44.314 5.183 1.00 68.11 225 LEU D CA 1
ATOM 6362 C C . LEU D 1 227 ? 37.456 43.410 6.338 1.00 68.78 225 LEU D C 1
ATOM 6363 O O . LEU D 1 227 ? 38.279 43.128 7.218 1.00 67.61 225 LEU D O 1
ATOM 6368 N N . LEU D 1 228 ? 36.206 42.965 6.358 1.00 69.81 226 LEU D N 1
ATOM 6369 C CA . LEU D 1 228 ? 35.694 42.137 7.428 1.00 72.35 226 LEU D CA 1
ATOM 6370 C C . LEU D 1 228 ? 36.256 40.737 7.498 1.00 74.48 226 LEU D C 1
ATOM 6371 O O . LEU D 1 228 ? 36.306 40.170 8.616 1.00 74.99 226 LEU D O 1
ATOM 6376 N N . ASP D 1 229 ? 36.716 40.158 6.398 1.00 75.19 227 ASP D N 1
ATOM 6377 C CA . ASP D 1 229 ? 37.261 38.801 6.405 1.00 76.76 227 ASP D CA 1
ATOM 6378 C C . ASP D 1 229 ? 38.768 38.758 6.461 1.00 77.73 227 ASP D C 1
ATOM 6379 O O . ASP D 1 229 ? 39.416 37.806 6.906 1.00 79.11 227 ASP D O 1
ATOM 6384 N N . SER E 1 2 ? 19.956 31.430 99.602 1.00 57.59 0 SER E N 1
ATOM 6385 C CA . SER E 1 2 ? 21.115 30.690 100.138 1.00 57.17 0 SER E CA 1
ATOM 6386 C C . SER E 1 2 ? 21.354 29.451 99.287 1.00 56.42 0 SER E C 1
ATOM 6387 O O . SER E 1 2 ? 22.510 29.156 98.933 1.00 57.37 0 SER E O 1
ATOM 6390 N N . LEU E 1 3 ? 20.317 28.697 98.968 1.00 54.55 1 LEU E N 1
ATOM 6391 C CA . LEU E 1 3 ? 20.508 27.523 98.078 1.00 51.66 1 LEU E CA 1
ATOM 6392 C C . LEU E 1 3 ? 19.517 27.687 96.916 1.00 48.17 1 LEU E C 1
ATOM 6393 O O . LEU E 1 3 ? 18.334 27.449 97.134 1.00 48.04 1 LEU E O 1
ATOM 6398 N N . LYS E 1 4 ? 19.945 28.180 95.769 1.00 45.42 2 LYS E N 1
ATOM 6399 C CA . LYS E 1 4 ? 19.000 28.342 94.648 1.00 42.69 2 LYS E CA 1
ATOM 6400 C C . LYS E 1 4 ? 18.855 27.027 93.895 1.00 40.29 2 LYS E C 1
ATOM 6401 O O . LYS E 1 4 ? 19.620 26.099 94.153 1.00 38.61 2 LYS E O 1
ATOM 6404 N N . ARG E 1 5 ? 17.853 26.945 93.002 1.00 38.49 3 ARG E N 1
ATOM 6405 C CA . ARG E 1 5 ? 17.791 25.697 92.184 1.00 35.07 3 ARG E CA 1
ATOM 6406 C C . ARG E 1 5 ? 18.987 25.789 91.208 1.00 33.38 3 ARG E C 1
ATOM 6407 O O . ARG E 1 5 ? 19.370 26.892 90.803 1.00 30.08 3 ARG E O 1
ATOM 6415 N N . LYS E 1 6 ? 19.590 24.671 90.861 1.00 31.49 4 LYS E N 1
ATOM 6416 C CA . LYS E 1 6 ? 20.733 24.612 90.002 1.00 34.64 4 LYS E CA 1
ATOM 6417 C C . LYS E 1 6 ? 20.485 24.399 88.509 1.00 34.88 4 LYS E C 1
ATOM 6418 O O . LYS E 1 6 ? 19.504 23.782 88.085 1.00 35.31 4 LYS E O 1
ATOM 6424 N N . ASN E 1 7 ? 21.375 24.951 87.679 1.00 33.20 5 ASN E N 1
ATOM 6425 C CA . ASN E 1 7 ? 21.264 24.699 86.209 1.00 32.72 5 ASN E CA 1
ATOM 6426 C C . ASN E 1 7 ? 22.467 23.818 85.849 1.00 32.74 5 ASN E C 1
ATOM 6427 O O . ASN E 1 7 ? 23.613 24.247 86.059 1.00 32.48 5 ASN E O 1
ATOM 6432 N N . ILE E 1 8 ? 22.253 22.569 85.492 1.00 31.47 6 ILE E N 1
ATOM 6433 C CA . ILE E 1 8 ? 23.226 21.535 85.182 1.00 30.56 6 ILE E CA 1
ATOM 6434 C C . ILE E 1 8 ? 23.165 21.075 83.709 1.00 32.06 6 ILE E C 1
ATOM 6435 O O . ILE E 1 8 ? 22.172 20.510 83.260 1.00 32.29 6 ILE E O 1
ATOM 6440 N N . ALA E 1 9 ? 24.229 21.283 82.950 1.00 31.80 7 ALA E N 1
ATOM 6441 C CA . ALA E 1 9 ? 24.326 20.922 81.544 1.00 30.73 7 ALA E CA 1
ATOM 6442 C C . ALA E 1 9 ? 24.592 19.437 81.345 1.00 31.03 7 ALA E C 1
ATOM 6443 O O . ALA E 1 9 ? 25.508 18.918 82.019 1.00 32.65 7 ALA E O 1
ATOM 6445 N N . LEU E 1 10 ? 23.861 18.773 80.464 1.00 27.88 8 LEU E N 1
ATOM 6446 C CA . LEU E 1 10 ? 24.117 17.351 80.182 1.00 29.88 8 LEU E CA 1
ATOM 6447 C C . LEU E 1 10 ? 24.350 17.183 78.659 1.00 31.99 8 LEU E C 1
ATOM 6448 O O . LEU E 1 10 ? 23.526 17.629 77.809 1.00 32.80 8 LEU E O 1
ATOM 6453 N N . ILE E 1 11 ? 25.453 16.584 78.289 1.00 31.60 9 ILE E N 1
ATOM 6454 C CA . ILE E 1 11 ? 25.856 16.393 76.895 1.00 32.54 9 ILE E CA 1
ATOM 6455 C C . ILE E 1 11 ? 26.067 14.917 76.573 1.00 33.16 9 ILE E C 1
ATOM 6456 O O . ILE E 1 11 ? 27.069 14.352 77.013 1.00 34.93 9 ILE E O 1
ATOM 6461 N N . PRO E 1 12 ? 25.141 14.276 75.870 1.00 32.36 10 PRO E N 1
ATOM 6462 C CA . PRO E 1 12 ? 25.272 12.890 75.497 1.00 34.83 10 PRO E CA 1
ATOM 6463 C C . PRO E 1 12 ? 26.195 12.757 74.280 1.00 38.35 10 PRO E C 1
ATOM 6464 O O . PRO E 1 12 ? 25.889 13.346 73.227 1.00 36.40 10 PRO E O 1
ATOM 6468 N N . ALA E 1 13 ? 27.287 12.001 74.438 1.00 40.20 11 ALA E N 1
ATOM 6469 C CA . ALA E 1 13 ? 28.236 11.833 73.319 1.00 42.17 11 ALA E CA 1
ATOM 6470 C C . ALA E 1 13 ? 28.868 10.453 73.287 1.00 44.01 11 ALA E C 1
ATOM 6471 O O . ALA E 1 13 ? 30.094 10.376 73.437 1.00 43.85 11 ALA E O 1
ATOM 6473 N N . ALA E 1 14 ? 28.077 9.393 73.153 1.00 46.57 12 ALA E N 1
ATOM 6474 C CA . ALA E 1 14 ? 28.610 8.032 73.171 1.00 50.36 12 ALA E CA 1
ATOM 6475 C C . ALA E 1 14 ? 28.601 7.381 71.794 1.00 53.00 12 ALA E C 1
ATOM 6476 O O . ALA E 1 14 ? 28.088 7.963 70.836 1.00 53.76 12 ALA E O 1
ATOM 6478 N N . GLY E 1 15 ? 29.279 6.248 71.613 1.00 55.58 13 GLY E N 1
ATOM 6479 C CA . GLY E 1 15 ? 29.319 5.615 70.292 1.00 59.54 13 GLY E CA 1
ATOM 6480 C C . GLY E 1 15 ? 30.682 5.728 69.613 1.00 60.78 13 GLY E C 1
ATOM 6481 O O . GLY E 1 15 ? 31.217 6.824 69.404 1.00 62.28 13 GLY E O 1
ATOM 6482 N N . PRO E 1 25 ? 30.650 9.702 63.425 1.00 95.42 23 PRO E N 1
ATOM 6483 C CA . PRO E 1 25 ? 30.363 11.118 63.214 1.00 94.90 23 PRO E CA 1
ATOM 6484 C C . PRO E 1 25 ? 30.995 11.975 64.299 1.00 94.29 23 PRO E C 1
ATOM 6485 O O . PRO E 1 25 ? 30.340 12.816 64.918 1.00 95.20 23 PRO E O 1
ATOM 6489 N N . LYS E 1 26 ? 32.300 11.822 64.495 1.00 92.88 24 LYS E N 1
ATOM 6490 C CA . LYS E 1 26 ? 33.081 12.475 65.490 1.00 90.69 24 LYS E CA 1
ATOM 6491 C C . LYS E 1 26 ? 32.789 13.927 65.819 1.00 89.43 24 LYS E C 1
ATOM 6492 O O . LYS E 1 26 ? 32.625 14.829 65.016 1.00 88.95 24 LYS E O 1
ATOM 6495 N N . GLN E 1 27 ? 32.820 14.158 67.143 1.00 87.71 25 GLN E N 1
ATOM 6496 C CA . GLN E 1 27 ? 32.657 15.448 67.786 1.00 83.97 25 GLN E CA 1
ATOM 6497 C C . GLN E 1 27 ? 34.084 15.947 68.120 1.00 82.54 25 GLN E C 1
ATOM 6498 O O . GLN E 1 27 ? 34.308 16.966 68.730 1.00 81.52 25 GLN E O 1
ATOM 6504 N N . TYR E 1 28 ? 35.010 15.111 67.675 1.00 81.28 26 TYR E N 1
ATOM 6505 C CA . TYR E 1 28 ? 36.435 15.265 67.825 1.00 80.06 26 TYR E CA 1
ATOM 6506 C C . TYR E 1 28 ? 37.090 15.911 66.621 1.00 79.49 26 TYR E C 1
ATOM 6507 O O . TYR E 1 28 ? 38.283 16.228 66.612 1.00 80.27 26 TYR E O 1
ATOM 6516 N N . VAL E 1 29 ? 36.292 16.211 65.593 1.00 79.04 27 VAL E N 1
ATOM 6517 C CA . VAL E 1 29 ? 36.812 16.892 64.408 1.00 78.08 27 VAL E CA 1
ATOM 6518 C C . VAL E 1 29 ? 37.504 18.194 64.822 1.00 77.26 27 VAL E C 1
ATOM 6519 O O . VAL E 1 29 ? 36.921 19.017 65.519 1.00 76.17 27 VAL E O 1
ATOM 6521 N N . GLU E 1 30 ? 38.766 18.334 64.444 1.00 77.38 28 GLU E N 1
ATOM 6522 C CA . GLU E 1 30 ? 39.560 19.517 64.742 1.00 76.47 28 GLU E CA 1
ATOM 6523 C C . GLU E 1 30 ? 39.123 20.698 63.877 1.00 74.95 28 GLU E C 1
ATOM 6524 O O . GLU E 1 30 ? 39.092 20.626 62.649 1.00 75.42 28 GLU E O 1
ATOM 6530 N N . ILE E 1 31 ? 38.703 21.761 64.527 1.00 73.19 29 ILE E N 1
ATOM 6531 C CA . ILE E 1 31 ? 38.264 23.004 63.883 1.00 70.86 29 ILE E CA 1
ATOM 6532 C C . ILE E 1 31 ? 38.933 24.146 64.645 1.00 70.04 29 ILE E C 1
ATOM 6533 O O . ILE E 1 31 ? 38.649 24.352 65.826 1.00 70.97 29 ILE E O 1
ATOM 6538 N N . GLY E 1 32 ? 39.918 24.782 64.037 1.00 69.34 30 GLY E N 1
ATOM 6539 C CA . GLY E 1 32 ? 40.699 25.819 64.768 1.00 68.30 30 GLY E CA 1
ATOM 6540 C C . GLY E 1 32 ? 41.729 25.037 65.608 1.00 68.03 30 GLY E C 1
ATOM 6541 O O . GLY E 1 32 ? 42.270 24.031 65.139 1.00 66.82 30 GLY E O 1
ATOM 6542 N N . SER E 1 33 ? 41.877 25.371 66.885 1.00 68.22 31 SER E N 1
ATOM 6543 C CA . SER E 1 33 ? 42.791 24.592 67.721 1.00 68.48 31 SER E CA 1
ATOM 6544 C C . SER E 1 33 ? 42.086 23.509 68.516 1.00 68.49 31 SER E C 1
ATOM 6545 O O . SER E 1 33 ? 42.719 22.504 68.895 1.00 69.47 31 SER E O 1
ATOM 6548 N N . LYS E 1 34 ? 40.763 23.582 68.739 1.00 66.69 32 LYS E N 1
ATOM 6549 C CA . LYS E 1 34 ? 40.123 22.559 69.558 1.00 64.11 32 LYS E CA 1
ATOM 6550 C C . LYS E 1 34 ? 39.121 21.691 68.807 1.00 60.91 32 LYS E C 1
ATOM 6551 O O . LYS E 1 34 ? 38.660 22.056 67.743 1.00 59.44 32 LYS E O 1
ATOM 6557 N N . THR E 1 35 ? 38.742 20.574 69.446 1.00 57.91 33 THR E N 1
ATOM 6558 C CA . THR E 1 35 ? 37.721 19.686 68.920 1.00 55.89 33 THR E CA 1
ATOM 6559 C C . THR E 1 35 ? 36.328 20.332 69.108 1.00 51.64 33 THR E C 1
ATOM 6560 O O . THR E 1 35 ? 36.205 21.221 69.938 1.00 50.00 33 THR E O 1
ATOM 6564 N N . VAL E 1 36 ? 35.348 19.845 68.399 1.00 50.81 34 VAL E N 1
ATOM 6565 C CA . VAL E 1 36 ? 33.942 20.296 68.477 1.00 48.52 34 VAL E CA 1
ATOM 6566 C C . VAL E 1 36 ? 33.463 20.263 69.932 1.00 47.69 34 VAL E C 1
ATOM 6567 O O . VAL E 1 36 ? 33.086 21.299 70.513 1.00 43.78 34 VAL E O 1
ATOM 6571 N N . LEU E 1 37 ? 33.645 19.127 70.601 1.00 47.72 35 LEU E N 1
ATOM 6572 C CA . LEU E 1 37 ? 33.307 18.917 71.980 1.00 49.38 35 LEU E CA 1
ATOM 6573 C C . LEU E 1 37 ? 33.916 19.928 72.944 1.00 49.26 35 LEU E C 1
ATOM 6574 O O . LEU E 1 37 ? 33.198 20.460 73.790 1.00 50.33 35 LEU E O 1
ATOM 6579 N N . GLU E 1 38 ? 35.216 20.203 72.804 1.00 49.19 36 GLU E N 1
ATOM 6580 C CA . GLU E 1 38 ? 35.893 21.193 73.639 1.00 46.66 36 GLU E CA 1
ATOM 6581 C C . GLU E 1 38 ? 35.358 22.583 73.326 1.00 45.11 36 GLU E C 1
ATOM 6582 O O . GLU E 1 38 ? 35.426 23.503 74.130 1.00 43.94 36 GLU E O 1
ATOM 6588 N N . HIS E 1 39 ? 34.887 22.785 72.074 1.00 43.93 37 HIS E N 1
ATOM 6589 C CA . HIS E 1 39 ? 34.297 24.087 71.770 1.00 43.64 37 HIS E CA 1
ATOM 6590 C C . HIS E 1 39 ? 32.991 24.238 72.592 1.00 43.52 37 HIS E C 1
ATOM 6591 O O . HIS E 1 39 ? 32.761 25.293 73.191 1.00 43.43 37 HIS E O 1
ATOM 6598 N N . VAL E 1 40 ? 32.191 23.173 72.627 1.00 40.47 38 VAL E N 1
ATOM 6599 C CA . VAL E 1 40 ? 30.932 23.156 73.329 1.00 39.74 38 VAL E CA 1
ATOM 6600 C C . VAL E 1 40 ? 31.074 23.378 74.835 1.00 37.05 38 VAL E C 1
ATOM 6601 O O . VAL E 1 40 ? 30.445 24.297 75.347 1.00 36.15 38 VAL E O 1
ATOM 6605 N N . LEU E 1 41 ? 31.987 22.654 75.475 1.00 36.61 39 LEU E N 1
ATOM 6606 C CA . LEU E 1 41 ? 32.219 22.811 76.912 1.00 37.19 39 LEU E CA 1
ATOM 6607 C C . LEU E 1 41 ? 32.661 24.204 77.287 1.00 37.74 39 LEU E C 1
ATOM 6608 O O . LEU E 1 41 ? 32.263 24.743 78.329 1.00 40.43 39 LEU E O 1
ATOM 6613 N N . GLY E 1 42 ? 33.401 24.884 76.425 1.00 37.16 40 GLY E N 1
ATOM 6614 C CA . GLY E 1 42 ? 33.811 26.249 76.712 1.00 36.71 40 GLY E CA 1
ATOM 6615 C C . GLY E 1 42 ? 32.628 27.174 76.869 1.00 37.97 40 GLY E C 1
ATOM 6616 O O . GLY E 1 42 ? 32.725 28.164 77.617 1.00 39.62 40 GLY E O 1
ATOM 6617 N N . ILE E 1 43 ? 31.545 26.947 76.123 1.00 37.93 41 ILE E N 1
ATOM 6618 C CA . ILE E 1 43 ? 30.341 27.759 76.220 1.00 38.24 41 ILE E CA 1
ATOM 6619 C C . ILE E 1 43 ? 29.655 27.614 77.583 1.00 38.40 41 ILE E C 1
ATOM 6620 O O . ILE E 1 43 ? 29.165 28.591 78.148 1.00 37.58 41 ILE E O 1
ATOM 6625 N N . PHE E 1 44 ? 29.594 26.392 78.125 1.00 38.99 42 PHE E N 1
ATOM 6626 C CA . PHE E 1 44 ? 28.906 26.167 79.399 1.00 37.99 42 PHE E CA 1
ATOM 6627 C C . PHE E 1 44 ? 29.782 26.577 80.560 1.00 39.53 42 PHE E C 1
ATOM 6628 O O . PHE E 1 44 ? 29.300 27.212 81.503 1.00 37.98 42 PHE E O 1
ATOM 6636 N N . GLU E 1 45 ? 31.081 26.258 80.472 1.00 40.65 43 GLU E N 1
ATOM 6637 C CA . GLU E 1 45 ? 32.043 26.629 81.506 1.00 42.44 43 GLU E CA 1
ATOM 6638 C C . GLU E 1 45 ? 32.183 28.128 81.687 1.00 41.67 43 GLU E C 1
ATOM 6639 O O . GLU E 1 45 ? 32.334 28.621 82.822 1.00 42.00 43 GLU E O 1
ATOM 6645 N N . ARG E 1 46 ? 32.003 28.946 80.657 1.00 41.36 44 ARG E N 1
ATOM 6646 C CA . ARG E 1 46 ? 32.149 30.388 80.878 1.00 43.04 44 ARG E CA 1
ATOM 6647 C C . ARG E 1 46 ? 30.838 31.059 81.217 1.00 42.36 44 ARG E C 1
ATOM 6648 O O . ARG E 1 46 ? 30.834 32.280 81.413 1.00 43.84 44 ARG E O 1
ATOM 6656 N N . HIS E 1 47 ? 29.740 30.320 81.308 1.00 41.73 45 HIS E N 1
ATOM 6657 C CA . HIS E 1 47 ? 28.439 30.932 81.626 1.00 41.04 45 HIS E CA 1
ATOM 6658 C C . HIS E 1 47 ? 28.201 30.872 83.131 1.00 39.38 45 HIS E C 1
ATOM 6659 O O . HIS E 1 47 ? 28.236 29.779 83.679 1.00 37.77 45 HIS E O 1
ATOM 6666 N N . GLU E 1 48 ? 27.990 31.986 83.779 1.00 41.00 46 GLU E N 1
ATOM 6667 C CA . GLU E 1 48 ? 27.801 32.164 85.188 1.00 43.55 46 GLU E CA 1
ATOM 6668 C C . GLU E 1 48 ? 26.629 31.418 85.803 1.00 43.53 46 GLU E C 1
ATOM 6669 O O . GLU E 1 48 ? 26.735 30.872 86.915 1.00 43.26 46 GLU E O 1
ATOM 6675 N N . ALA E 1 49 ? 25.508 31.322 85.102 1.00 43.01 47 ALA E N 1
ATOM 6676 C CA . ALA E 1 49 ? 24.334 30.618 85.598 1.00 40.62 47 ALA E CA 1
ATOM 6677 C C . ALA E 1 49 ? 24.424 29.117 85.429 1.00 38.92 47 ALA E C 1
ATOM 6678 O O . ALA E 1 49 ? 23.500 28.413 85.912 1.00 40.12 47 ALA E O 1
ATOM 6680 N N . VAL E 1 50 ? 25.449 28.557 84.801 1.00 34.63 48 VAL E N 1
ATOM 6681 C CA . VAL E 1 50 ? 25.521 27.090 84.738 1.00 33.16 48 VAL E CA 1
ATOM 6682 C C . VAL E 1 50 ? 26.317 26.677 85.991 1.00 34.41 48 VAL E C 1
ATOM 6683 O O . VAL E 1 50 ? 27.348 27.301 86.230 1.00 36.85 48 VAL E O 1
ATOM 6687 N N . ASP E 1 51 ? 25.855 25.706 86.743 1.00 32.35 49 ASP E N 1
ATOM 6688 C CA . ASP E 1 51 ? 26.501 25.328 87.981 1.00 32.81 49 ASP E CA 1
ATOM 6689 C C . ASP E 1 51 ? 27.365 24.092 87.812 1.00 31.77 49 ASP E C 1
ATOM 6690 O O . ASP E 1 51 ? 28.304 23.829 88.576 1.00 31.82 49 ASP E O 1
ATOM 6695 N N . LEU E 1 52 ? 27.052 23.289 86.809 1.00 27.40 50 LEU E N 1
ATOM 6696 C CA . LEU E 1 52 ? 27.861 22.068 86.619 1.00 26.42 50 LEU E CA 1
ATOM 6697 C C . LEU E 1 52 ? 27.650 21.623 85.154 1.00 28.26 50 LEU E C 1
ATOM 6698 O O . LEU E 1 52 ? 26.656 22.043 84.565 1.00 23.61 50 LEU E O 1
ATOM 6703 N N . THR E 1 53 ? 28.638 20.885 84.629 1.00 28.30 51 THR E N 1
ATOM 6704 C CA . THR E 1 53 ? 28.582 20.350 83.283 1.00 28.63 51 THR E CA 1
ATOM 6705 C C . THR E 1 53 ? 28.956 18.883 83.283 1.00 29.46 51 THR E C 1
ATOM 6706 O O . THR E 1 53 ? 29.913 18.430 83.919 1.00 27.43 51 THR E O 1
ATOM 6710 N N . VAL E 1 54 ? 28.116 18.054 82.628 1.00 30.83 52 VAL E N 1
ATOM 6711 C CA . VAL E 1 54 ? 28.439 16.628 82.578 1.00 32.09 52 VAL E CA 1
ATOM 6712 C C . VAL E 1 54 ? 28.428 16.142 81.115 1.00 35.17 52 VAL E C 1
ATOM 6713 O O . VAL E 1 54 ? 27.606 16.592 80.310 1.00 33.59 52 VAL E O 1
ATOM 6717 N N . VAL E 1 55 ? 29.410 15.307 80.745 1.00 34.48 53 VAL E N 1
ATOM 6718 C CA . VAL E 1 55 ? 29.463 14.742 79.412 1.00 34.84 53 VAL E CA 1
ATOM 6719 C C . VAL E 1 55 ? 29.426 13.220 79.587 1.00 35.69 53 VAL E C 1
ATOM 6720 O O . VAL E 1 55 ? 30.137 12.748 80.466 1.00 33.66 53 VAL E O 1
ATOM 6724 N N . VAL E 1 56 ? 28.626 12.526 78.801 1.00 37.59 54 VAL E N 1
ATOM 6725 C CA . VAL E 1 56 ? 28.553 11.080 78.892 1.00 40.75 54 VAL E CA 1
ATOM 6726 C C . VAL E 1 56 ? 29.122 10.419 77.620 1.00 44.11 54 VAL E C 1
ATOM 6727 O O . VAL E 1 56 ? 28.578 10.563 76.524 1.00 42.65 54 VAL E O 1
ATOM 6731 N N . VAL E 1 57 ? 30.178 9.620 77.777 1.00 46.08 55 VAL E N 1
ATOM 6732 C CA . VAL E 1 57 ? 30.787 8.922 76.650 1.00 48.38 55 VAL E CA 1
ATOM 6733 C C . VAL E 1 57 ? 30.710 7.412 76.820 1.00 52.38 55 VAL E C 1
ATOM 6734 O O . VAL E 1 57 ? 30.586 6.918 77.942 1.00 52.52 55 VAL E O 1
ATOM 6738 N N . SER E 1 58 ? 30.798 6.671 75.709 1.00 55.82 56 SER E N 1
ATOM 6739 C CA . SER E 1 58 ? 30.754 5.202 75.807 1.00 59.02 56 SER E CA 1
ATOM 6740 C C . SER E 1 58 ? 31.993 4.730 76.542 1.00 61.50 56 SER E C 1
ATOM 6741 O O . SER E 1 58 ? 33.003 5.450 76.577 1.00 59.91 56 SER E O 1
ATOM 6744 N N . PRO E 1 59 ? 32.003 3.511 77.068 1.00 65.00 57 PRO E N 1
ATOM 6745 C CA . PRO E 1 59 ? 33.127 3.000 77.831 1.00 67.79 57 PRO E CA 1
ATOM 6746 C C . PRO E 1 59 ? 34.338 2.668 76.994 1.00 70.36 57 PRO E C 1
ATOM 6747 O O . PRO E 1 59 ? 35.403 2.331 77.540 1.00 72.17 57 PRO E O 1
ATOM 6751 N N . GLU E 1 60 ? 34.213 2.738 75.674 1.00 72.03 58 GLU E N 1
ATOM 6752 C CA . GLU E 1 60 ? 35.326 2.457 74.778 1.00 73.96 58 GLU E CA 1
ATOM 6753 C C . GLU E 1 60 ? 36.033 3.726 74.315 1.00 74.19 58 GLU E C 1
ATOM 6754 O O . GLU E 1 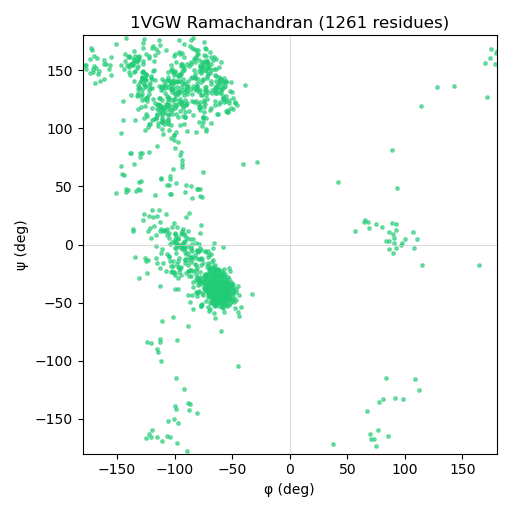60 ? 37.168 3.671 73.850 1.00 74.40 58 GLU E O 1
ATOM 6760 N N . ASP E 1 61 ? 35.363 4.857 74.419 1.00 74.61 59 ASP E N 1
ATOM 6761 C CA . ASP E 1 61 ? 35.911 6.147 74.018 1.00 74.03 59 ASP E CA 1
ATOM 6762 C C . ASP E 1 61 ? 37.251 6.421 74.704 1.00 74.30 59 ASP E C 1
ATOM 6763 O O . ASP E 1 61 ? 37.320 6.584 75.913 1.00 73.59 59 ASP E O 1
ATOM 6768 N N . THR E 1 62 ? 38.307 6.469 73.891 1.00 74.55 60 THR E N 1
ATOM 6769 C CA . THR E 1 62 ? 39.663 6.696 74.305 1.00 74.04 60 THR E CA 1
ATOM 6770 C C . THR E 1 62 ? 40.010 8.183 74.445 1.00 72.82 60 THR E C 1
ATOM 6771 O O . THR E 1 62 ? 40.703 8.585 75.381 1.00 73.56 60 THR E O 1
ATOM 6775 N N . PHE E 1 63 ? 39.572 8.978 73.479 1.00 71.15 61 PHE E N 1
ATOM 6776 C CA . PHE E 1 63 ? 39.855 10.402 73.452 1.00 70.01 61 PHE E CA 1
ATOM 6777 C C . PHE E 1 63 ? 39.227 11.191 74.582 1.00 68.91 61 PHE E C 1
ATOM 6778 O O . PHE E 1 63 ? 39.711 12.272 74.958 1.00 68.07 61 PHE E O 1
ATOM 6786 N N . ALA E 1 64 ? 38.144 10.683 75.147 1.00 67.36 62 ALA E N 1
ATOM 6787 C CA . ALA E 1 64 ? 37.422 11.297 76.250 1.00 65.18 62 ALA E CA 1
ATOM 6788 C C . ALA E 1 64 ? 38.383 11.632 77.393 1.00 63.20 62 ALA E C 1
ATOM 6789 O O . ALA E 1 64 ? 38.340 12.716 77.977 1.00 60.95 62 ALA E O 1
ATOM 6791 N N . ASP E 1 65 ? 39.347 10.750 77.613 1.00 61.85 63 ASP E N 1
ATOM 6792 C CA . ASP E 1 65 ? 40.401 10.918 78.583 1.00 60.83 63 ASP E CA 1
ATOM 6793 C C . ASP E 1 65 ? 41.157 12.229 78.470 1.00 59.10 63 ASP E C 1
ATOM 6794 O O . ASP E 1 65 ? 41.460 12.827 79.519 1.00 59.79 63 ASP E O 1
ATOM 6799 N N . LYS E 1 66 ? 41.475 12.725 77.286 1.00 57.17 64 LYS E N 1
ATOM 6800 C CA . LYS E 1 66 ? 42.182 13.982 77.145 1.00 55.94 64 LYS E CA 1
ATOM 6801 C C . LYS E 1 66 ? 41.250 15.166 77.427 1.00 53.80 64 LYS E C 1
ATOM 6802 O O . LYS E 1 66 ? 41.715 16.229 77.865 1.00 53.47 64 LYS E O 1
ATOM 6808 N N . VAL E 1 67 ? 39.980 15.023 77.116 1.00 52.87 65 VAL E N 1
ATOM 6809 C CA . VAL E 1 67 ? 38.983 16.097 77.322 1.00 51.41 65 VAL E CA 1
ATOM 6810 C C . VAL E 1 67 ? 38.847 16.402 78.807 1.00 50.16 65 VAL E C 1
ATOM 6811 O O . VAL E 1 67 ? 39.018 17.495 79.332 1.00 49.18 65 VAL E O 1
ATOM 6815 N N . GLN E 1 68 ? 38.704 15.325 79.593 1.00 50.18 66 GLN E N 1
ATOM 6816 C CA . GLN E 1 68 ? 38.636 15.384 81.036 1.00 46.89 66 GLN E CA 1
ATOM 6817 C C . GLN E 1 68 ? 39.803 16.194 81.596 1.00 45.77 66 GLN E C 1
ATOM 6818 O O . GLN E 1 68 ? 39.676 16.881 82.599 1.00 42.57 66 GLN E O 1
ATOM 6824 N N . THR E 1 69 ? 40.950 16.114 80.895 1.00 44.71 67 THR E N 1
ATOM 6825 C CA . THR E 1 69 ? 42.144 16.819 81.310 1.00 42.62 67 THR E CA 1
ATOM 6826 C C . THR E 1 69 ? 42.097 18.293 81.113 1.00 42.44 67 THR E C 1
ATOM 6827 O O . THR E 1 69 ? 42.520 19.018 82.051 1.00 45.38 67 THR E O 1
ATOM 6831 N N . ALA E 1 70 ? 41.492 18.824 80.059 1.00 41.80 68 ALA E N 1
ATOM 6832 C CA . ALA E 1 70 ? 41.429 20.288 79.900 1.00 40.27 68 ALA E CA 1
ATOM 6833 C C . ALA E 1 70 ? 40.258 20.882 80.642 1.00 40.81 68 ALA E C 1
ATOM 6834 O O . ALA E 1 70 ? 40.090 22.117 80.784 1.00 39.93 68 ALA E O 1
ATOM 6836 N N . PHE E 1 71 ? 39.333 20.027 81.089 1.00 40.42 69 PHE E N 1
ATOM 6837 C CA . PHE E 1 71 ? 38.156 20.501 81.858 1.00 41.49 69 PHE E CA 1
ATOM 6838 C C . PHE E 1 71 ? 38.026 19.668 83.120 1.00 41.65 69 PHE E C 1
ATOM 6839 O O . PHE E 1 71 ? 37.200 18.738 83.196 1.00 44.54 69 PHE E O 1
ATOM 6847 N N . PRO E 1 72 ? 38.878 19.908 84.102 1.00 40.84 70 PRO E N 1
ATOM 6848 C CA . PRO E 1 72 ? 38.913 19.109 85.325 1.00 38.82 70 PRO E CA 1
ATOM 6849 C C . PRO E 1 72 ? 37.617 19.198 86.101 1.00 37.02 70 PRO E C 1
ATOM 6850 O O . PRO E 1 72 ? 37.226 18.216 86.753 1.00 35.77 70 PRO E O 1
ATOM 6854 N N . GLN E 1 73 ? 36.948 20.347 86.059 1.00 32.96 71 GLN E N 1
ATOM 6855 C CA . GLN E 1 73 ? 35.668 20.548 86.672 1.00 33.10 71 GLN E CA 1
ATOM 6856 C C . GLN E 1 73 ? 34.470 19.948 85.919 1.00 34.88 71 GLN E C 1
ATOM 6857 O O . GLN E 1 73 ? 33.376 20.048 86.487 1.00 32.88 71 GLN E O 1
ATOM 6863 N N . VAL E 1 74 ? 34.639 19.371 84.730 1.00 32.00 72 VAL E N 1
ATOM 6864 C CA . VAL E 1 74 ? 33.569 18.732 83.982 1.00 32.19 72 VAL E CA 1
ATOM 6865 C C . VAL E 1 74 ? 33.521 17.257 84.375 1.00 33.60 72 VAL E C 1
ATOM 6866 O O . VAL E 1 74 ? 34.586 16.672 84.584 1.00 35.24 72 VAL E O 1
ATOM 6870 N N . ARG E 1 75 ? 32.346 16.653 84.555 1.00 34.85 73 ARG E N 1
ATOM 6871 C CA . ARG E 1 75 ? 32.308 15.249 84.917 1.00 36.68 73 ARG E CA 1
ATOM 6872 C C . ARG E 1 75 ? 32.251 14.386 83.654 1.00 40.16 73 ARG E C 1
ATOM 6873 O O . ARG E 1 75 ? 31.196 14.320 82.991 1.00 42.41 73 ARG E O 1
ATOM 6881 N N . VAL E 1 76 ? 33.337 13.678 83.349 1.00 40.13 74 VAL E N 1
ATOM 6882 C CA . VAL E 1 76 ? 33.294 12.798 82.176 1.00 39.20 74 VAL E CA 1
ATOM 6883 C C . VAL E 1 76 ? 32.864 11.414 82.660 1.00 40.73 74 VAL E C 1
ATOM 6884 O O . VAL E 1 76 ? 33.649 10.752 83.336 1.00 39.13 74 VAL E O 1
ATOM 6888 N N . TRP E 1 77 ? 31.659 10.981 82.299 1.00 41.66 75 TRP E N 1
ATOM 6889 C CA . TRP E 1 77 ? 31.174 9.681 82.752 1.00 45.33 75 TRP E CA 1
ATOM 6890 C C . TRP E 1 77 ? 31.198 8.649 81.642 1.00 47.18 75 TRP E C 1
ATOM 6891 O O . TRP E 1 77 ? 30.830 8.920 80.496 1.00 47.77 75 TRP E O 1
ATOM 6902 N N . LYS E 1 78 ? 31.507 7.399 81.986 1.00 49.48 76 LYS E N 1
ATOM 6903 C CA . LYS E 1 78 ? 31.614 6.374 80.943 1.00 52.86 76 LYS E CA 1
ATOM 6904 C C . LYS E 1 78 ? 30.509 5.353 81.030 1.00 53.50 76 LYS E C 1
ATOM 6905 O O . LYS E 1 78 ? 30.746 4.139 81.098 1.00 54.65 76 LYS E O 1
ATOM 6911 N N . ASN E 1 79 ? 29.265 5.841 80.956 1.00 53.21 77 ASN E N 1
ATOM 6912 C CA . ASN E 1 79 ? 28.091 4.991 80.994 1.00 51.66 77 ASN E CA 1
ATOM 6913 C C . ASN E 1 79 ? 27.111 5.321 79.872 1.00 52.47 77 ASN E C 1
ATOM 6914 O O . ASN E 1 79 ? 25.910 5.516 80.095 1.00 52.13 77 ASN E O 1
ATOM 6919 N N . GLY E 1 80 ? 27.611 5.315 78.640 1.00 51.60 78 GLY E N 1
ATOM 6920 C CA . GLY E 1 80 ? 26.735 5.586 77.501 1.00 52.52 78 GLY E CA 1
ATOM 6921 C C . GLY E 1 80 ? 25.951 4.305 77.185 1.00 53.03 78 GLY E C 1
ATOM 6922 O O . GLY E 1 80 ? 26.309 3.235 77.654 1.00 53.52 78 GLY E O 1
ATOM 6923 N N . GLY E 1 81 ? 24.891 4.443 76.411 1.00 53.32 79 GLY E N 1
ATOM 6924 C CA . GLY E 1 81 ? 24.078 3.306 76.028 1.00 55.42 79 GLY E CA 1
ATOM 6925 C C . GLY E 1 81 ? 24.235 3.023 74.535 1.00 57.13 79 GLY E C 1
ATOM 6926 O O . GLY E 1 81 ? 25.043 3.655 73.851 1.00 58.18 79 GLY E O 1
ATOM 6927 N N . GLN E 1 82 ? 23.377 2.153 74.032 1.00 58.03 80 GLN E N 1
ATOM 6928 C CA . GLN E 1 82 ? 23.374 1.776 72.628 1.00 59.19 80 GLN E CA 1
ATOM 6929 C C . GLN E 1 82 ? 22.745 2.846 71.763 1.00 58.35 80 GLN E C 1
ATOM 6930 O O . GLN E 1 82 ? 23.040 2.997 70.574 1.00 59.44 80 GLN E O 1
ATOM 6936 N N . THR E 1 83 ? 21.830 3.609 72.357 1.00 56.74 81 THR E N 1
ATOM 6937 C CA . THR E 1 83 ? 21.169 4.693 71.620 1.00 53.96 81 THR E CA 1
ATOM 6938 C C . THR E 1 83 ? 21.418 6.005 72.343 1.00 52.30 81 THR E C 1
ATOM 6939 O O . THR E 1 83 ? 21.728 6.003 73.543 1.00 53.19 81 THR E O 1
ATOM 6943 N N . ARG E 1 84 ? 21.228 7.140 71.709 1.00 50.50 82 ARG E N 1
ATOM 6944 C CA . ARG E 1 84 ? 21.377 8.452 72.328 1.00 47.87 82 ARG E CA 1
ATOM 6945 C C . ARG E 1 84 ? 20.368 8.590 73.483 1.00 49.13 82 ARG E C 1
ATOM 6946 O O . ARG E 1 84 ? 20.602 9.324 74.441 1.00 47.84 82 ARG E O 1
ATOM 6954 N N . ALA E 1 85 ? 19.220 7.939 73.304 1.00 48.68 83 ALA E N 1
ATOM 6955 C CA . ALA E 1 85 ? 18.150 7.906 74.289 1.00 48.08 83 ALA E CA 1
ATOM 6956 C C . ALA E 1 85 ? 18.545 7.069 75.507 1.00 48.12 83 ALA E C 1
ATOM 6957 O O . ALA E 1 85 ? 18.256 7.451 76.657 1.00 46.55 83 ALA E O 1
ATOM 6959 N N . GLU E 1 86 ? 19.305 5.982 75.317 1.00 47.94 84 GLU E N 1
ATOM 6960 C CA . GLU E 1 86 ? 19.748 5.238 76.507 1.00 49.53 84 GLU E CA 1
ATOM 6961 C C . GLU E 1 86 ? 20.792 6.024 77.303 1.00 48.68 84 GLU E C 1
ATOM 6962 O O . GLU E 1 86 ? 20.800 6.051 78.539 1.00 50.26 84 GLU E O 1
ATOM 6968 N N . THR E 1 87 ? 21.726 6.683 76.607 1.00 47.44 85 THR E N 1
ATOM 6969 C CA . THR E 1 87 ? 22.773 7.454 77.267 1.00 44.09 85 THR E CA 1
ATOM 6970 C C . THR E 1 87 ? 22.214 8.678 77.955 1.00 41.87 85 THR E C 1
ATOM 6971 O O . THR E 1 87 ? 22.655 8.991 79.066 1.00 42.59 85 THR E O 1
ATOM 6975 N N . VAL E 1 88 ? 21.219 9.363 77.411 1.00 40.39 86 VAL E N 1
ATOM 6976 C CA . VAL E 1 88 ? 20.591 10.488 78.105 1.00 39.86 86 VAL E CA 1
ATOM 6977 C C . VAL E 1 88 ? 19.897 9.956 79.398 1.00 40.73 86 VAL E C 1
ATOM 6978 O O . VAL E 1 88 ? 20.019 10.550 80.468 1.00 38.12 86 VAL E O 1
ATOM 6982 N N . ARG E 1 89 ? 19.279 8.797 79.304 1.00 39.80 87 ARG E N 1
ATOM 6983 C CA . ARG E 1 89 ? 18.628 8.143 80.422 1.00 42.79 87 ARG E CA 1
ATOM 6984 C C . ARG E 1 89 ? 19.617 7.787 81.514 1.00 43.04 87 ARG E C 1
ATOM 6985 O O . ARG E 1 89 ? 19.385 8.095 82.693 1.00 43.91 87 ARG E O 1
ATOM 6993 N N . ASN E 1 90 ? 20.768 7.188 81.155 1.00 43.59 88 ASN E N 1
ATOM 6994 C CA . ASN E 1 90 ? 21.718 6.820 82.215 1.00 42.16 88 ASN E CA 1
ATOM 6995 C C . ASN E 1 90 ? 22.298 8.056 82.878 1.00 41.22 88 ASN E C 1
ATOM 6996 O O . ASN E 1 90 ? 22.640 8.037 84.070 1.00 42.69 88 ASN E O 1
ATOM 7001 N N . GLY E 1 91 ? 22.435 9.151 82.132 1.00 38.77 89 GLY E N 1
ATOM 7002 C CA . GLY E 1 91 ? 23.005 10.347 82.716 1.00 37.59 89 GLY E CA 1
ATOM 7003 C C . GLY E 1 91 ? 22.085 11.013 83.740 1.00 35.78 89 GLY E C 1
ATOM 7004 O O . GLY E 1 91 ? 22.569 11.504 84.765 1.00 35.66 89 GLY E O 1
ATOM 7005 N N . VAL E 1 92 ? 20.805 11.129 83.425 1.00 34.72 90 VAL E N 1
ATOM 7006 C CA . VAL E 1 92 ? 19.808 11.763 84.280 1.00 34.04 90 VAL E CA 1
ATOM 7007 C C . VAL E 1 92 ? 19.619 10.934 85.567 1.00 34.03 90 VAL E C 1
ATOM 7008 O O . VAL E 1 92 ? 19.760 11.463 86.663 1.00 33.47 90 VAL E O 1
ATOM 7012 N N . ALA E 1 93 ? 19.491 9.622 85.421 1.00 34.20 91 ALA E N 1
ATOM 7013 C CA . ALA E 1 93 ? 19.366 8.724 86.562 1.00 36.38 91 ALA E CA 1
ATOM 7014 C C . ALA E 1 93 ? 20.593 8.801 87.448 1.00 38.01 91 ALA E C 1
ATOM 7015 O O . ALA E 1 93 ? 20.473 8.943 88.671 1.00 40.07 91 ALA E O 1
ATOM 7017 N N . LYS E 1 94 ? 21.800 8.790 86.848 1.00 37.12 92 LYS E N 1
ATOM 7018 C CA . LYS E 1 94 ? 22.981 8.885 87.716 1.00 36.01 92 LYS E CA 1
ATOM 7019 C C . LYS E 1 94 ? 23.066 10.242 88.375 1.00 33.99 92 LYS E C 1
ATOM 7020 O O . LYS E 1 94 ? 23.576 10.341 89.491 1.00 35.91 92 LYS E O 1
ATOM 7026 N N . LEU E 1 95 ? 22.602 11.320 87.741 1.00 33.36 93 LEU E N 1
ATOM 7027 C CA . LEU E 1 95 ? 22.645 12.630 88.394 1.00 34.75 93 LEU E CA 1
ATOM 7028 C C . LEU E 1 95 ? 21.774 12.607 89.675 1.00 36.64 93 LEU E C 1
ATOM 7029 O O . LEU E 1 95 ? 22.101 13.278 90.659 1.00 35.70 93 LEU E O 1
ATOM 7034 N N . LEU E 1 96 ? 20.646 11.897 89.620 1.00 37.65 94 LEU E N 1
ATOM 7035 C CA . LEU E 1 96 ? 19.708 11.768 90.710 1.00 39.93 94 LEU E CA 1
ATOM 7036 C C . LEU E 1 96 ? 20.243 10.771 91.748 1.00 41.60 94 LEU E C 1
ATOM 7037 O O . LEU E 1 96 ? 20.425 11.112 92.916 1.00 43.85 94 LEU E O 1
ATOM 7042 N N . GLU E 1 97 ? 20.602 9.572 91.296 1.00 41.58 95 GLU E N 1
ATOM 7043 C CA . GLU E 1 97 ? 21.105 8.559 92.233 1.00 43.71 95 GLU E CA 1
ATOM 7044 C C . GLU E 1 97 ? 22.306 9.047 93.014 1.00 44.85 95 GLU E C 1
ATOM 7045 O O . GLU E 1 97 ? 22.618 8.624 94.125 1.00 44.16 95 GLU E O 1
ATOM 7051 N N . THR E 1 98 ? 23.046 9.979 92.422 1.00 45.57 96 THR E N 1
ATOM 7052 C CA . THR E 1 98 ? 24.260 10.516 92.991 1.00 43.74 96 THR E CA 1
ATOM 7053 C C . THR E 1 98 ? 24.082 11.642 93.939 1.00 41.29 96 THR E C 1
ATOM 7054 O O . THR E 1 98 ? 25.056 11.990 94.633 1.00 42.20 96 THR E O 1
ATOM 7058 N N . GLY E 1 99 ? 22.966 12.378 93.904 1.00 38.33 97 GLY E N 1
ATOM 7059 C CA . GLY E 1 99 ? 22.839 13.539 94.767 1.00 35.29 97 GLY E CA 1
ATOM 7060 C C . GLY E 1 99 ? 23.347 14.816 94.164 1.00 35.39 97 GLY E C 1
ATOM 7061 O O . GLY E 1 99 ? 23.113 15.938 94.652 1.00 33.05 97 GLY E O 1
ATOM 7062 N N . LEU E 1 100 ? 24.002 14.761 92.986 1.00 35.66 98 LEU E N 1
ATOM 7063 C CA . LEU E 1 100 ? 24.449 16.043 92.389 1.00 34.62 98 LEU E CA 1
ATOM 7064 C C . LEU E 1 100 ? 23.288 16.925 91.975 1.00 33.38 98 LEU E C 1
ATOM 7065 O O . LEU E 1 100 ? 23.406 18.154 91.903 1.00 33.35 98 LEU E O 1
ATOM 7070 N N . ALA E 1 101 ? 22.164 16.295 91.594 1.00 31.69 99 ALA E N 1
ATOM 7071 C CA . ALA E 1 101 ? 20.967 17.010 91.244 1.00 32.03 99 ALA E CA 1
ATOM 7072 C C . ALA E 1 101 ? 19.792 16.626 92.176 1.00 30.80 99 ALA E C 1
ATOM 7073 O O . ALA E 1 101 ? 19.628 15.447 92.484 1.00 29.73 99 ALA E O 1
ATOM 7075 N N . ALA E 1 102 ? 18.990 17.628 92.493 1.00 27.84 100 ALA E N 1
ATOM 7076 C CA . ALA E 1 102 ? 17.768 17.293 93.277 1.00 30.57 100 ALA E CA 1
ATOM 7077 C C . ALA E 1 102 ? 16.618 17.231 92.261 1.00 31.50 100 ALA E C 1
ATOM 7078 O O . ALA E 1 102 ? 16.709 17.813 91.145 1.00 30.84 100 ALA E O 1
ATOM 7080 N N . GLU E 1 103 ? 15.491 16.652 92.618 1.00 30.95 101 GLU E N 1
ATOM 7081 C CA . GLU E 1 103 ? 14.319 16.493 91.786 1.00 29.76 101 GLU E CA 1
ATOM 7082 C C . GLU E 1 103 ? 13.938 17.767 91.054 1.00 28.62 101 GLU E C 1
ATOM 7083 O O . GLU E 1 103 ? 13.466 17.718 89.906 1.00 29.08 101 GLU E O 1
ATOM 7089 N N . THR E 1 104 ? 14.028 18.912 91.732 1.00 26.07 102 THR E N 1
ATOM 7090 C CA . THR E 1 104 ? 13.676 20.182 91.128 1.00 23.94 102 THR E CA 1
ATOM 7091 C C . THR E 1 104 ? 14.764 20.950 90.466 1.00 23.82 102 THR E C 1
ATOM 7092 O O . THR E 1 104 ? 14.536 22.153 90.127 1.00 24.17 102 THR E O 1
ATOM 7096 N N . ASP E 1 105 ? 16.008 20.449 90.404 1.00 24.74 103 ASP E N 1
ATOM 7097 C CA . ASP E 1 105 ? 17.068 21.219 89.706 1.00 26.24 103 ASP E CA 1
ATOM 7098 C C . ASP E 1 105 ? 16.868 21.070 88.191 1.00 24.71 103 ASP E C 1
ATOM 7099 O O . ASP E 1 105 ? 16.255 20.093 87.754 1.00 23.43 103 ASP E O 1
ATOM 7104 N N . ASN E 1 106 ? 17.236 22.079 87.410 1.00 27.00 104 ASN E N 1
ATOM 7105 C CA . ASN E 1 106 ? 17.092 22.034 85.944 1.00 26.08 104 ASN E CA 1
ATOM 7106 C C . ASN E 1 106 ? 18.207 21.312 85.208 1.00 26.57 104 ASN E C 1
ATOM 7107 O O . ASN E 1 106 ? 19.385 21.497 85.478 1.00 28.09 104 ASN E O 1
ATOM 7112 N N . ILE E 1 107 ? 17.841 20.451 84.270 1.00 27.70 105 ILE E N 1
ATOM 7113 C CA . ILE E 1 107 ? 18.833 19.727 83.451 1.00 27.42 105 ILE E CA 1
ATOM 7114 C C . ILE E 1 107 ? 18.700 20.174 81.989 1.00 27.68 105 ILE E C 1
ATOM 7115 O O . ILE E 1 107 ? 17.579 20.175 81.453 1.00 25.43 105 ILE E O 1
ATOM 7120 N N . LEU E 1 108 ? 19.774 20.711 81.409 1.00 26.03 106 LEU E N 1
ATOM 7121 C CA . LEU E 1 108 ? 19.846 21.226 80.061 1.00 27.20 106 LEU E CA 1
ATOM 7122 C C . LEU E 1 108 ? 20.565 20.237 79.116 1.00 27.92 106 LEU E C 1
ATOM 7123 O O . LEU E 1 108 ? 21.785 20.136 79.208 1.00 31.11 106 LEU E O 1
ATOM 7128 N N . VAL E 1 109 ? 19.850 19.350 78.457 1.00 27.98 107 VAL E N 1
ATOM 7129 C CA . VAL E 1 109 ? 20.374 18.340 77.539 1.00 29.33 107 VAL E CA 1
ATOM 7130 C C . VAL E 1 109 ? 20.701 19.010 76.180 1.00 31.05 107 VAL E C 1
ATOM 7131 O O . VAL E 1 109 ? 19.817 19.619 75.610 1.00 28.66 107 VAL E O 1
ATOM 7135 N N . HIS E 1 110 ? 21.990 19.008 75.829 1.00 31.68 108 HIS E N 1
ATOM 7136 C CA . HIS E 1 110 ? 22.444 19.699 74.593 1.00 31.67 108 HIS E CA 1
ATOM 7137 C C . HIS E 1 110 ? 23.234 18.808 73.652 1.00 30.28 108 HIS E C 1
ATOM 7138 O O . HIS E 1 110 ? 23.982 17.913 74.070 1.00 28.53 108 HIS E O 1
ATOM 7145 N N . ASP E 1 111 ? 23.032 18.976 72.353 1.00 31.59 109 ASP E N 1
ATOM 7146 C CA . ASP E 1 111 ? 23.749 18.218 71.309 1.00 30.19 109 ASP E CA 1
ATOM 7147 C C . ASP E 1 111 ? 25.252 18.541 71.351 1.00 29.40 109 ASP E C 1
ATOM 7148 O O . ASP E 1 111 ? 25.608 19.723 71.433 1.00 25.39 109 ASP E O 1
ATOM 7153 N N . ALA E 1 112 ? 26.134 17.545 71.274 1.00 29.69 110 ALA E N 1
ATOM 7154 C CA . ALA E 1 112 ? 27.571 17.876 71.295 1.00 33.52 110 ALA E CA 1
ATOM 7155 C C . ALA E 1 112 ? 28.040 18.568 70.018 1.00 36.99 110 ALA E C 1
ATOM 7156 O O . ALA E 1 112 ? 29.018 19.344 70.064 1.00 38.41 110 ALA E O 1
ATOM 7158 N N . ALA E 1 113 ? 27.330 18.439 68.903 1.00 37.16 111 ALA E N 1
ATOM 7159 C CA . ALA E 1 113 ? 27.735 19.078 67.663 1.00 36.69 111 ALA E CA 1
ATOM 7160 C C . ALA E 1 113 ? 27.132 20.443 67.455 1.00 38.40 111 ALA E C 1
ATOM 7161 O O . ALA E 1 113 ? 27.279 20.997 66.326 1.00 38.40 111 ALA E O 1
ATOM 7163 N N . ARG E 1 114 ? 26.455 21.013 68.452 1.00 36.05 112 ARG E N 1
ATOM 7164 C CA . ARG E 1 114 ? 25.889 22.376 68.292 1.00 34.80 112 ARG E CA 1
ATOM 7165 C C . ARG E 1 114 ? 26.848 23.312 69.027 1.00 34.85 112 ARG E C 1
ATOM 7166 O O . ARG E 1 114 ? 26.577 23.876 70.065 1.00 33.30 112 ARG E O 1
ATOM 7174 N N . CYS E 1 115 ? 28.081 23.371 68.462 1.00 35.95 113 CYS E N 1
ATOM 7175 C CA . CYS E 1 115 ? 29.184 24.099 69.026 1.00 33.90 113 CYS E CA 1
ATOM 7176 C C . CYS E 1 115 ? 29.186 25.581 68.824 1.00 32.68 113 CYS E C 1
ATOM 7177 O O . CYS E 1 115 ? 30.142 26.217 69.275 1.00 33.73 113 CYS E O 1
ATOM 7180 N N . CYS E 1 116 ? 28.135 26.206 68.327 1.00 32.09 114 CYS E N 1
ATOM 7181 C CA . CYS E 1 116 ? 28.108 27.643 68.128 1.00 31.51 114 CYS E CA 1
ATOM 7182 C C . CYS E 1 116 ? 26.965 28.321 68.853 1.00 32.91 114 CYS E C 1
ATOM 7183 O O . CYS E 1 116 ? 26.624 29.473 68.540 1.00 31.87 114 CYS E O 1
ATOM 7186 N N . LEU E 1 117 ? 26.284 27.591 69.756 1.00 33.95 115 LEU E N 1
ATOM 7187 C CA . LEU E 1 117 ? 25.191 28.221 70.526 1.00 31.61 115 LEU E CA 1
ATOM 7188 C C . LEU E 1 117 ? 25.665 29.555 71.071 1.00 31.00 115 LEU E C 1
ATOM 7189 O O . LEU E 1 117 ? 26.670 29.540 71.800 1.00 32.52 115 LEU E O 1
ATOM 7194 N N . PRO E 1 118 ? 25.022 30.655 70.773 1.00 31.83 116 PRO E N 1
ATOM 7195 C CA . PRO E 1 118 ? 25.372 31.936 71.334 1.00 31.80 116 PRO E CA 1
ATOM 7196 C C . PRO E 1 118 ? 25.072 32.010 72.824 1.00 35.63 116 PRO E C 1
ATOM 7197 O O . PRO E 1 118 ? 23.966 31.782 73.330 1.00 35.08 116 PRO E O 1
ATOM 7201 N N . SER E 1 119 ? 25.980 32.663 73.544 1.00 39.63 117 SER E N 1
ATOM 7202 C CA . SER E 1 119 ? 25.848 32.864 74.983 1.00 41.38 117 SER E CA 1
ATOM 7203 C C . SER E 1 119 ? 24.577 33.601 75.329 1.00 42.29 117 SER E C 1
ATOM 7204 O O . SER E 1 119 ? 23.942 33.269 76.348 1.00 43.53 117 SER E O 1
ATOM 7207 N N . GLU E 1 120 ? 24.070 34.484 74.494 1.00 42.64 118 GLU E N 1
ATOM 7208 C CA . GLU E 1 120 ? 22.825 35.195 74.783 1.00 44.17 118 GLU E CA 1
ATOM 7209 C C . GLU E 1 120 ? 21.613 34.269 74.612 1.00 42.58 118 GLU E C 1
ATOM 7210 O O . GLU E 1 120 ? 20.598 34.459 75.296 1.00 43.47 118 GLU E O 1
ATOM 7216 N N . ALA E 1 121 ? 21.727 33.245 73.784 1.00 38.65 119 ALA E N 1
ATOM 7217 C CA . ALA E 1 121 ? 20.612 32.301 73.616 1.00 37.37 119 ALA E CA 1
ATOM 7218 C C . ALA E 1 121 ? 20.498 31.389 74.852 1.00 34.94 119 ALA E C 1
ATOM 7219 O O . ALA E 1 121 ? 19.392 31.141 75.335 1.00 33.13 119 ALA E O 1
ATOM 7221 N N . LEU E 1 122 ? 21.606 30.937 75.402 1.00 32.98 120 LEU E N 1
ATOM 7222 C CA . LEU E 1 122 ? 21.659 30.156 76.618 1.00 34.62 120 LEU E CA 1
ATOM 7223 C C . LEU E 1 122 ? 21.049 30.927 77.795 1.00 34.75 120 LEU E C 1
ATOM 7224 O O . LEU E 1 122 ? 20.253 30.399 78.590 1.00 35.63 120 LEU E O 1
ATOM 7229 N N . ALA E 1 123 ? 21.301 32.225 77.892 1.00 34.43 121 ALA E N 1
ATOM 7230 C CA . ALA E 1 123 ? 20.737 33.029 78.970 1.00 32.80 121 ALA E CA 1
ATOM 7231 C C . ALA E 1 123 ? 19.216 33.097 78.868 1.00 34.64 121 ALA E C 1
ATOM 7232 O O . ALA E 1 123 ? 18.562 32.868 79.891 1.00 35.19 121 ALA E O 1
ATOM 7234 N N . ARG E 1 124 ? 18.678 33.464 77.706 1.00 34.98 122 ARG E N 1
ATOM 7235 C CA . ARG E 1 124 ? 17.255 33.551 77.444 1.00 33.31 122 ARG E CA 1
ATOM 7236 C C . ARG E 1 124 ? 16.538 32.275 77.904 1.00 32.79 122 ARG E C 1
ATOM 7237 O O . ARG E 1 124 ? 15.478 32.347 78.531 1.00 34.85 122 ARG E O 1
ATOM 7245 N N . LEU E 1 125 ? 17.113 31.136 77.527 1.00 28.98 123 LEU E N 1
ATOM 7246 C CA . LEU E 1 125 ? 16.557 29.867 77.917 1.00 31.44 123 LEU E CA 1
ATOM 7247 C C . LEU E 1 125 ? 16.503 29.719 79.453 1.00 32.71 123 LEU E C 1
ATOM 7248 O O . LEU E 1 125 ? 15.470 29.340 79.991 1.00 30.72 123 LEU E O 1
ATOM 7253 N N . ILE E 1 126 ? 17.622 29.955 80.133 1.00 33.08 124 ILE E N 1
ATOM 7254 C CA . ILE E 1 126 ? 17.725 29.824 81.571 1.00 32.48 124 ILE E CA 1
ATOM 7255 C C . ILE E 1 126 ? 16.816 30.850 82.226 1.00 34.97 124 ILE E C 1
ATOM 7256 O O . ILE E 1 126 ? 16.045 30.552 83.174 1.00 35.91 124 ILE E O 1
ATOM 7261 N N . GLU E 1 127 ? 16.816 32.045 81.656 1.00 33.42 125 GLU E N 1
ATOM 7262 C CA . GLU E 1 127 ? 15.945 33.070 82.230 1.00 35.78 125 GLU E CA 1
ATOM 7263 C C . GLU E 1 127 ? 14.467 32.718 82.074 1.00 38.91 125 GLU E C 1
ATOM 7264 O O . GLU E 1 127 ? 13.692 32.840 83.047 1.00 38.57 125 GLU E O 1
ATOM 7270 N N . GLN E 1 128 ? 14.058 32.299 80.856 1.00 36.77 126 GLN E N 1
ATOM 7271 C CA . GLN E 1 128 ? 12.669 32.077 80.581 1.00 36.18 126 GLN E CA 1
ATOM 7272 C C . GLN E 1 128 ? 12.105 30.715 80.881 1.00 35.28 126 GLN E C 1
ATOM 7273 O O . GLN E 1 128 ? 10.867 30.714 81.005 1.00 39.64 126 GLN E O 1
ATOM 7279 N N . ALA E 1 129 ? 12.856 29.655 80.947 1.00 32.13 127 ALA E N 1
ATOM 7280 C CA . ALA E 1 129 ? 12.339 28.318 81.169 1.00 30.88 127 ALA E CA 1
ATOM 7281 C C . ALA E 1 129 ? 12.838 27.753 82.492 1.00 32.46 127 ALA E C 1
ATOM 7282 O O . ALA E 1 129 ? 12.329 26.791 83.082 1.00 33.01 127 ALA E O 1
ATOM 7284 N N . GLY E 1 130 ? 13.875 28.408 83.016 1.00 31.52 128 GLY E N 1
ATOM 7285 C CA . GLY E 1 130 ? 14.506 28.031 84.246 1.00 32.09 128 GLY E CA 1
ATOM 7286 C C . GLY E 1 130 ? 13.575 28.134 85.457 1.00 30.98 128 GLY E C 1
ATOM 7287 O O . GLY E 1 130 ? 13.776 27.387 86.415 1.00 32.59 128 GLY E O 1
ATOM 7288 N N . ASN E 1 131 ? 12.612 29.003 85.428 1.00 30.31 129 ASN E N 1
ATOM 7289 C CA . ASN E 1 131 ? 11.652 29.245 86.457 1.00 30.79 129 ASN E CA 1
ATOM 7290 C C . ASN E 1 131 ? 10.229 28.856 86.109 1.00 29.82 129 ASN E C 1
ATOM 7291 O O . ASN E 1 131 ? 9.301 29.392 86.713 1.00 32.67 129 ASN E O 1
ATOM 7296 N N . ALA E 1 132 ? 10.034 28.018 85.130 1.00 28.69 130 ALA E N 1
ATOM 7297 C CA . ALA E 1 132 ? 8.709 27.559 84.728 1.00 27.32 130 ALA E CA 1
ATOM 7298 C C . ALA E 1 132 ? 8.680 26.061 84.901 1.00 28.95 130 ALA E C 1
ATOM 7299 O O . ALA E 1 132 ? 9.439 25.329 84.247 1.00 28.67 130 ALA E O 1
ATOM 7301 N N . ALA E 1 133 ? 7.803 25.537 85.780 1.00 27.45 131 ALA E N 1
ATOM 7302 C CA . ALA E 1 133 ? 7.871 24.077 85.982 1.00 27.46 131 ALA E CA 1
ATOM 7303 C C . ALA E 1 133 ? 7.769 23.269 84.722 1.00 25.50 131 ALA E C 1
ATOM 7304 O O . ALA E 1 133 ? 8.220 22.103 84.664 1.00 25.43 131 ALA E O 1
ATOM 7306 N N . GLU E 1 134 ? 7.021 23.695 83.702 1.00 25.75 132 GLU E N 1
ATOM 7307 C CA . GLU E 1 134 ? 6.847 22.879 82.507 1.00 27.44 132 GLU E CA 1
ATOM 7308 C C . GLU E 1 134 ? 8.075 22.821 81.605 1.00 27.02 132 GLU E C 1
ATOM 7309 O O . GLU E 1 134 ? 8.044 22.078 80.625 1.00 27.89 132 GLU E O 1
ATOM 7315 N N . GLY E 1 135 ? 9.137 23.549 81.869 1.00 28.18 133 GLY E N 1
ATOM 7316 C CA . GLY E 1 135 ? 10.353 23.533 81.081 1.00 29.11 133 GLY E CA 1
ATOM 7317 C C . GLY E 1 135 ? 10.257 24.299 79.782 1.00 30.21 133 GLY E C 1
ATOM 7318 O O . GLY E 1 135 ? 9.383 25.152 79.564 1.00 31.61 133 GLY E O 1
ATOM 7319 N N . GLY E 1 136 ? 11.151 24.000 78.837 1.00 29.12 134 GLY E N 1
ATOM 7320 C CA . GLY E 1 136 ? 11.087 24.786 77.584 1.00 29.61 134 GLY E CA 1
ATOM 7321 C C . GLY E 1 136 ? 12.312 24.497 76.729 1.00 29.83 134 GLY E C 1
ATOM 7322 O O . GLY E 1 136 ? 13.314 24.009 77.244 1.00 27.63 134 GLY E O 1
ATOM 7323 N N . ILE E 1 137 ? 12.175 24.723 75.405 1.00 29.48 135 ILE E N 1
ATOM 7324 C CA . ILE E 1 137 ? 13.283 24.444 74.510 1.00 28.13 135 ILE E CA 1
ATOM 7325 C C . ILE E 1 137 ? 13.611 25.655 73.642 1.00 29.23 135 ILE E C 1
ATOM 7326 O O . ILE E 1 137 ? 12.849 26.605 73.514 1.00 30.08 135 ILE E O 1
ATOM 7331 N N . LEU E 1 138 ? 14.864 25.633 73.157 1.00 29.05 136 LEU E N 1
ATOM 7332 C CA . LEU E 1 138 ? 15.240 26.728 72.221 1.00 27.70 136 LEU E CA 1
ATOM 7333 C C . LEU E 1 138 ? 14.668 26.323 70.858 1.00 26.12 136 LEU E C 1
ATOM 7334 O O . LEU E 1 138 ? 14.714 25.107 70.530 1.00 27.59 136 LEU E O 1
ATOM 7339 N N . ALA E 1 139 ? 14.052 27.240 70.149 1.00 25.37 137 ALA E N 1
ATOM 7340 C CA . ALA E 1 139 ? 13.511 26.853 68.812 1.00 27.92 137 ALA E CA 1
ATOM 7341 C C . ALA E 1 139 ? 13.377 28.036 67.896 1.00 28.88 137 ALA E C 1
ATOM 7342 O O . ALA E 1 139 ? 13.406 29.190 68.371 1.00 29.59 137 ALA E O 1
ATOM 7344 N N . VAL E 1 140 ? 13.270 27.849 66.572 1.00 30.79 138 VAL E N 1
ATOM 7345 C CA . VAL E 1 140 ? 13.148 29.000 65.666 1.00 31.78 138 VAL E CA 1
ATOM 7346 C C . VAL E 1 140 ? 12.003 28.783 64.672 1.00 29.58 138 VAL E C 1
ATOM 7347 O O . VAL E 1 140 ? 11.865 27.699 64.127 1.00 28.86 138 VAL E O 1
ATOM 7351 N N . PRO E 1 141 ? 11.169 29.780 64.481 1.00 28.93 139 PRO E N 1
ATOM 7352 C CA . PRO E 1 141 ? 10.000 29.705 63.620 1.00 32.41 139 PRO E CA 1
ATOM 7353 C C . PRO E 1 141 ? 10.292 29.286 62.186 1.00 33.17 139 PRO E C 1
ATOM 7354 O O . PRO E 1 141 ? 11.343 29.668 61.661 1.00 33.87 139 PRO E O 1
ATOM 7358 N N . VAL E 1 142 ? 9.424 28.439 61.603 1.00 31.94 140 VAL E N 1
ATOM 7359 C CA . VAL E 1 142 ? 9.637 27.972 60.234 1.00 34.42 140 VAL E CA 1
ATOM 7360 C C . VAL E 1 142 ? 9.340 29.108 59.255 1.00 34.53 140 VAL E C 1
ATOM 7361 O O . VAL E 1 142 ? 8.182 29.480 59.040 1.00 37.46 140 VAL E O 1
ATOM 7365 N N . ALA E 1 143 ? 10.364 29.801 58.797 1.00 32.68 141 ALA E N 1
ATOM 7366 C CA . ALA E 1 143 ? 10.149 30.925 57.890 1.00 34.84 141 ALA E CA 1
ATOM 7367 C C . ALA E 1 143 ? 9.935 30.547 56.438 1.00 34.10 141 ALA E C 1
ATOM 7368 O O . ALA E 1 143 ? 9.123 31.231 55.775 1.00 36.65 141 ALA E O 1
ATOM 7370 N N . ASP E 1 144 ? 10.440 29.458 55.903 1.00 34.18 142 ASP E N 1
ATOM 7371 C CA . ASP E 1 144 ? 10.308 29.100 54.496 1.00 32.50 142 ASP E CA 1
ATOM 7372 C C . ASP E 1 144 ? 9.159 28.162 54.159 1.00 32.61 142 ASP E C 1
ATOM 7373 O O . ASP E 1 144 ? 8.840 27.236 54.923 1.00 30.58 142 ASP E O 1
ATOM 7378 N N . THR E 1 145 ? 8.546 28.292 52.970 1.00 31.09 143 THR E N 1
ATOM 7379 C CA . THR E 1 145 ? 7.501 27.402 52.481 1.00 27.40 143 THR E CA 1
ATOM 7380 C C . THR E 1 145 ? 7.994 25.957 52.613 1.00 27.47 143 THR E C 1
ATOM 7381 O O . THR E 1 145 ? 9.167 25.683 52.340 1.00 26.51 143 THR E O 1
ATOM 7385 N N . LEU E 1 146 ? 7.121 25.038 53.015 1.00 27.69 144 LEU E N 1
ATOM 7386 C CA . LEU E 1 146 ? 7.521 23.648 53.238 1.00 26.65 144 LEU E CA 1
ATOM 7387 C C . LEU E 1 146 ? 7.017 22.746 52.127 1.00 27.53 144 LEU E C 1
ATOM 7388 O O . LEU E 1 146 ? 5.908 22.985 51.677 1.00 26.86 144 LEU E O 1
ATOM 7393 N N . LYS E 1 147 ? 7.836 21.765 51.731 1.00 26.30 145 LYS E N 1
ATOM 7394 C CA . LYS E 1 147 ? 7.477 20.904 50.624 1.00 26.70 145 LYS E CA 1
ATOM 7395 C C . LYS E 1 147 ? 7.635 19.423 50.982 1.00 26.29 145 LYS E C 1
ATOM 7396 O O . LYS E 1 147 ? 8.628 18.985 51.563 1.00 24.39 145 LYS E O 1
ATOM 7402 N N . ARG E 1 148 ? 6.670 18.626 50.514 1.00 26.70 146 ARG E N 1
ATOM 7403 C CA . ARG E 1 148 ? 6.785 17.174 50.690 1.00 30.22 146 ARG E CA 1
ATOM 7404 C C . ARG E 1 148 ? 7.427 16.623 49.414 1.00 31.30 146 ARG E C 1
ATOM 7405 O O . ARG E 1 148 ? 7.161 17.099 48.312 1.00 31.88 146 ARG E O 1
ATOM 7413 N N . ALA E 1 149 ? 8.375 15.737 49.512 1.00 34.66 147 ALA E N 1
ATOM 7414 C CA . ALA E 1 149 ? 9.105 15.133 48.455 1.00 37.12 147 ALA E CA 1
ATOM 7415 C C . ALA E 1 149 ? 8.782 13.636 48.278 1.00 42.18 147 ALA E C 1
ATOM 7416 O O . ALA E 1 149 ? 8.571 12.897 49.243 1.00 43.61 147 ALA E O 1
ATOM 7418 N N . GLU E 1 150 ? 8.758 13.244 47.014 1.00 44.33 148 GLU E N 1
ATOM 7419 C CA . GLU E 1 150 ? 8.589 11.871 46.615 1.00 47.67 148 GLU E CA 1
ATOM 7420 C C . GLU E 1 150 ? 9.881 11.384 46.007 1.00 49.24 148 GLU E C 1
ATOM 7421 O O . GLU E 1 150 ? 10.852 11.241 46.816 1.00 53.82 148 GLU E O 1
ATOM 7427 N N . SER E 1 151 ? 10.117 11.295 44.722 1.00 48.05 149 SER E N 1
ATOM 7428 C CA . SER E 1 151 ? 11.462 10.732 44.333 1.00 47.49 149 SER E CA 1
ATOM 7429 C C . SER E 1 151 ? 12.397 11.828 43.879 1.00 46.11 149 SER E C 1
ATOM 7430 O O . SER E 1 151 ? 12.779 11.899 42.707 1.00 46.14 149 SER E O 1
ATOM 7433 N N . GLY E 1 152 ? 12.646 12.796 44.754 1.00 43.14 150 GLY E N 1
ATOM 7434 C CA . GLY E 1 152 ? 13.445 13.956 44.450 1.00 38.52 150 GLY E CA 1
ATOM 7435 C C . GLY E 1 152 ? 12.562 15.029 43.809 1.00 36.90 150 GLY E C 1
ATOM 7436 O O . GLY E 1 152 ? 13.111 16.025 43.359 1.00 35.70 150 GLY E O 1
ATOM 7437 N N . GLN E 1 153 ? 11.246 14.873 43.813 1.00 34.99 151 GLN E N 1
ATOM 7438 C CA . GLN E 1 153 ? 10.385 15.867 43.175 1.00 36.57 151 GLN E CA 1
ATOM 7439 C C . GLN E 1 153 ? 9.370 16.321 44.240 1.00 35.68 151 GLN E C 1
ATOM 7440 O O . GLN E 1 153 ? 9.180 15.549 45.175 1.00 37.06 151 GLN E O 1
ATOM 7446 N N . ILE E 1 154 ? 8.704 17.424 44.022 1.00 32.91 152 ILE E N 1
ATOM 7447 C CA . ILE E 1 154 ? 7.728 17.932 44.939 1.00 33.82 152 ILE E CA 1
ATOM 7448 C C . ILE E 1 154 ? 6.366 17.279 44.772 1.00 37.61 152 ILE E C 1
ATOM 7449 O O . ILE E 1 154 ? 5.768 17.398 43.686 1.00 39.42 152 ILE E O 1
ATOM 7454 N N . SER E 1 155 ? 5.837 16.671 45.846 1.00 36.64 153 SER E N 1
ATOM 7455 C CA . SER E 1 155 ? 4.494 16.062 45.735 1.00 35.22 153 SER E CA 1
ATOM 7456 C C . SER E 1 155 ? 3.444 16.876 46.451 1.00 32.82 153 SER E C 1
ATOM 7457 O O . SER E 1 155 ? 2.244 16.683 46.253 1.00 33.89 153 SER E O 1
ATOM 7460 N N . ALA E 1 156 ? 3.863 17.890 47.205 1.00 33.19 154 ALA E N 1
ATOM 7461 C CA . ALA E 1 156 ? 2.947 18.756 47.913 1.00 29.94 154 ALA E CA 1
ATOM 7462 C C . ALA E 1 156 ? 3.653 19.892 48.647 1.00 31.67 154 ALA E C 1
ATOM 7463 O O . ALA E 1 156 ? 4.798 19.717 49.078 1.00 31.38 154 ALA E O 1
ATOM 7465 N N . THR E 1 157 ? 2.941 20.974 48.857 1.00 32.11 155 THR E N 1
ATOM 7466 C CA . THR E 1 157 ? 3.389 22.106 49.672 1.00 38.60 155 THR E CA 1
ATOM 7467 C C . THR E 1 157 ? 2.617 22.038 51.015 1.00 40.66 155 THR E C 1
ATOM 7468 O O . THR E 1 157 ? 1.376 22.147 50.951 1.00 41.91 155 THR E O 1
ATOM 7472 N N . VAL E 1 158 ? 3.214 21.764 52.169 1.00 41.80 156 VAL E N 1
ATOM 7473 C CA . VAL E 1 158 ? 2.431 21.709 53.410 1.00 40.52 156 VAL E CA 1
ATOM 7474 C C . VAL E 1 158 ? 2.413 23.055 54.106 1.00 41.48 156 VAL E C 1
ATOM 7475 O O . VAL E 1 158 ? 3.345 23.853 53.963 1.00 40.82 156 VAL E O 1
ATOM 7479 N N . ASP E 1 159 ? 1.347 23.324 54.870 1.00 40.62 157 ASP E N 1
ATOM 7480 C CA . ASP E 1 159 ? 1.225 24.618 55.559 1.00 40.72 157 ASP E CA 1
ATOM 7481 C C . ASP E 1 159 ? 2.188 24.710 56.735 1.00 39.26 157 ASP E C 1
ATOM 7482 O O . ASP E 1 159 ? 2.362 23.739 57.491 1.00 38.11 157 ASP E O 1
ATOM 7487 N N . ARG E 1 160 ? 2.901 25.820 56.849 1.00 37.86 158 ARG E N 1
ATOM 7488 C CA . ARG E 1 160 ? 3.887 25.948 57.920 1.00 39.87 158 ARG E CA 1
ATOM 7489 C C . ARG E 1 160 ? 3.460 26.943 59.006 1.00 40.94 158 ARG E C 1
ATOM 7490 O O . ARG E 1 160 ? 4.246 27.230 59.900 1.00 39.81 158 ARG E O 1
ATOM 7498 N N . SER E 1 161 ? 2.212 27.359 58.992 1.00 40.35 159 SER E N 1
ATOM 7499 C CA . SER E 1 161 ? 1.603 28.276 59.918 1.00 41.46 159 SER E CA 1
ATOM 7500 C C . SER E 1 161 ? 1.689 27.790 61.356 1.00 39.89 159 SER E C 1
ATOM 7501 O O . SER E 1 161 ? 1.463 26.622 61.662 1.00 40.27 159 SER E O 1
ATOM 7504 N N . GLY E 1 162 ? 2.245 28.614 62.232 1.00 39.44 160 GLY E N 1
ATOM 7505 C CA . GLY E 1 162 ? 2.456 28.233 63.621 1.00 39.35 160 GLY E CA 1
ATOM 7506 C C . GLY E 1 162 ? 3.455 27.107 63.826 1.00 39.62 160 GLY E C 1
ATOM 7507 O O . GLY E 1 162 ? 3.483 26.540 64.948 1.00 39.33 160 GLY E O 1
ATOM 7508 N N . LEU E 1 163 ? 4.347 26.838 62.871 1.00 35.96 161 LEU E N 1
ATOM 7509 C CA . LEU E 1 163 ? 5.306 25.741 63.033 1.00 35.04 161 LEU E CA 1
ATOM 7510 C C . LEU E 1 163 ? 6.686 26.244 63.393 1.00 33.67 161 LEU E C 1
ATOM 7511 O O . LEU E 1 163 ? 7.000 27.402 63.051 1.00 34.37 161 LEU E O 1
ATOM 7516 N N . TRP E 1 164 ? 7.479 25.483 64.122 1.00 31.77 162 TRP E N 1
ATOM 7517 C CA . TRP E 1 164 ? 8.786 25.833 64.630 1.00 30.24 162 TRP E CA 1
ATOM 7518 C C . TRP E 1 164 ? 9.740 24.633 64.509 1.00 30.50 162 TRP E C 1
ATOM 7519 O O . TRP E 1 164 ? 9.253 23.494 64.490 1.00 31.94 162 TRP E O 1
ATOM 7530 N N . GLN E 1 165 ? 11.019 24.915 64.434 1.00 29.92 163 GLN E N 1
ATOM 7531 C CA . GLN E 1 165 ? 12.027 23.847 64.342 1.00 31.18 163 GLN E CA 1
ATOM 7532 C C . GLN E 1 165 ? 12.745 23.811 65.699 1.00 30.67 163 GLN E C 1
ATOM 7533 O O . GLN E 1 165 ? 13.177 24.862 66.170 1.00 27.48 163 GLN E O 1
ATOM 7539 N N . ALA E 1 166 ? 12.855 22.628 66.282 1.00 30.35 164 ALA E N 1
ATOM 7540 C CA . ALA E 1 166 ? 13.500 22.549 67.581 1.00 32.25 164 ALA E CA 1
ATOM 7541 C C . ALA E 1 166 ? 15.022 22.420 67.479 1.00 32.90 164 ALA E C 1
ATOM 7542 O O . ALA E 1 166 ? 15.549 21.626 66.679 1.00 32.23 164 ALA E O 1
ATOM 7544 N N . GLN E 1 167 ? 15.687 23.066 68.408 1.00 33.03 165 GLN E N 1
ATOM 7545 C CA . GLN E 1 167 ? 17.109 23.032 68.660 1.00 32.57 165 GLN E CA 1
ATOM 7546 C C . GLN E 1 167 ? 17.318 22.496 70.105 1.00 33.93 165 GLN E C 1
ATOM 7547 O O . GLN E 1 167 ? 16.471 21.770 70.623 1.00 30.46 165 GLN E O 1
ATOM 7553 N N . THR E 1 168 ? 18.470 22.763 70.668 1.00 32.62 166 THR E N 1
ATOM 7554 C CA . THR E 1 168 ? 18.903 22.384 72.004 1.00 30.29 166 THR E CA 1
ATOM 7555 C C . THR E 1 168 ? 19.674 23.596 72.518 1.00 30.05 166 THR E C 1
ATOM 7556 O O . THR E 1 168 ? 20.014 24.428 71.674 1.00 33.39 166 THR E O 1
ATOM 7560 N N . PRO E 1 169 ? 19.882 23.740 73.802 1.00 30.14 167 PRO E N 1
ATOM 7561 C CA . PRO E 1 169 ? 19.460 22.811 74.827 1.00 30.16 167 PRO E CA 1
ATOM 7562 C C . PRO E 1 169 ? 17.977 22.658 75.100 1.00 28.48 167 PRO E C 1
ATOM 7563 O O . PRO E 1 169 ? 17.135 23.516 74.813 1.00 26.89 167 PRO E O 1
ATOM 7567 N N . GLN E 1 170 ? 17.626 21.474 75.652 1.00 26.08 168 GLN E N 1
ATOM 7568 C CA . GLN E 1 170 ? 16.210 21.263 76.067 1.00 25.49 168 GLN E CA 1
ATOM 7569 C C . GLN E 1 170 ? 16.169 21.196 77.611 1.00 25.14 168 GLN E C 1
ATOM 7570 O O . GLN E 1 170 ? 16.724 20.237 78.174 1.00 21.99 168 GLN E O 1
ATOM 7576 N N . LEU E 1 171 ? 15.665 22.210 78.302 1.00 23.61 169 LEU E N 1
ATOM 7577 C CA . LEU E 1 171 ? 15.640 22.331 79.764 1.00 25.73 169 LEU E CA 1
ATOM 7578 C C . LEU E 1 171 ? 14.427 21.837 80.539 1.00 27.19 169 LEU E C 1
ATOM 7579 O O . LEU E 1 171 ? 13.327 22.403 80.457 1.00 25.31 169 LEU E O 1
ATOM 7584 N N . PHE E 1 172 ? 14.611 20.832 81.412 1.00 26.60 170 PHE E N 1
ATOM 7585 C CA . PHE E 1 172 ? 13.556 20.267 82.222 1.00 28.54 170 PHE E CA 1
ATOM 7586 C C . PHE E 1 172 ? 14.060 19.870 83.625 1.00 28.40 170 PHE E C 1
ATOM 7587 O O . PHE E 1 172 ? 15.242 19.561 83.773 1.00 25.60 170 PHE E O 1
ATOM 7595 N N . GLN E 1 173 ? 13.147 19.915 84.611 1.00 27.39 171 GLN E N 1
ATOM 7596 C CA . GLN E 1 173 ? 13.435 19.513 85.978 1.00 24.18 171 GLN E CA 1
ATOM 7597 C C . GLN E 1 173 ? 13.931 18.058 85.965 1.00 24.82 171 GLN E C 1
ATOM 7598 O O . GLN E 1 173 ? 13.354 17.187 85.308 1.00 25.04 171 GLN E O 1
ATOM 7604 N N . ALA E 1 174 ? 14.885 17.715 86.816 1.00 24.65 172 ALA E N 1
ATOM 7605 C CA . ALA E 1 174 ? 15.376 16.346 86.804 1.00 26.92 172 ALA E CA 1
ATOM 7606 C C . ALA E 1 174 ? 14.309 15.306 86.997 1.00 26.66 172 ALA E C 1
ATOM 7607 O O . ALA E 1 174 ? 14.260 14.284 86.298 1.00 26.53 172 ALA E O 1
ATOM 7609 N N . GLY E 1 175 ? 13.477 15.499 88.048 1.00 27.62 173 GLY E N 1
ATOM 7610 C CA . GLY E 1 175 ? 12.422 14.553 88.383 1.00 25.73 173 GLY E CA 1
ATOM 7611 C C . GLY E 1 175 ? 11.382 14.383 87.281 1.00 26.09 173 GLY E C 1
ATOM 7612 O O . GLY E 1 175 ? 10.992 13.260 87.001 1.00 27.43 173 GLY E O 1
ATOM 7613 N N . LEU E 1 176 ? 11.026 15.453 86.582 1.00 25.06 174 LEU E N 1
ATOM 7614 C CA . LEU E 1 176 ? 10.104 15.367 85.453 1.00 27.47 174 LEU E CA 1
ATOM 7615 C C . LEU E 1 176 ? 10.711 14.658 84.267 1.00 31.44 174 LEU E C 1
ATOM 7616 O O . LEU E 1 176 ? 10.122 13.767 83.638 1.00 32.36 174 LEU E O 1
ATOM 7621 N N . LEU E 1 177 ? 12.007 14.981 83.979 1.00 31.95 175 LEU E N 1
ATOM 7622 C CA . LEU E 1 177 ? 12.680 14.357 82.824 1.00 32.69 175 LEU E CA 1
ATOM 7623 C C . LEU E 1 177 ? 12.926 12.884 83.052 1.00 33.54 175 LEU E C 1
ATOM 7624 O O . LEU E 1 177 ? 12.714 12.023 82.177 1.00 33.85 175 LEU E O 1
ATOM 7629 N N . HIS E 1 178 ? 13.323 12.501 84.264 1.00 34.69 176 HIS E N 1
ATOM 7630 C CA . HIS E 1 178 ? 13.504 11.067 84.576 1.00 36.06 176 HIS E CA 1
ATOM 7631 C C . HIS E 1 178 ? 12.203 10.305 84.374 1.00 37.50 176 HIS E C 1
ATOM 7632 O O . HIS E 1 178 ? 12.159 9.297 83.693 1.00 39.22 176 HIS E O 1
ATOM 7639 N N . ARG E 1 179 ? 11.081 10.822 84.913 1.00 38.33 177 ARG E N 1
ATOM 7640 C CA . ARG E 1 179 ? 9.818 10.114 84.752 1.00 37.58 177 ARG E CA 1
ATOM 7641 C C . ARG E 1 179 ? 9.459 9.937 83.271 1.00 36.47 177 ARG E C 1
ATOM 7642 O O . ARG E 1 179 ? 9.092 8.840 82.857 1.00 35.89 177 ARG E O 1
ATOM 7645 N N . ALA E 1 180 ? 9.459 11.047 82.530 1.00 34.68 178 ALA E N 1
ATOM 7646 C CA . ALA E 1 180 ? 9.122 11.049 81.127 1.00 34.46 178 ALA E CA 1
ATOM 7647 C C . ALA E 1 180 ? 9.945 10.104 80.279 1.00 35.15 178 ALA E C 1
ATOM 7648 O O . ALA E 1 180 ? 9.361 9.425 79.423 1.00 36.62 178 ALA E O 1
ATOM 7650 N N . LEU E 1 181 ? 11.225 9.889 80.554 1.00 35.18 179 LEU E N 1
ATOM 7651 C CA . LEU E 1 181 ? 12.033 9.031 79.702 1.00 36.97 179 LEU E CA 1
ATOM 7652 C C . LEU E 1 181 ? 11.936 7.573 80.030 1.00 39.64 179 LEU E C 1
ATOM 7653 O O . LEU E 1 181 ? 12.489 6.729 79.288 1.00 42.15 179 LEU E O 1
ATOM 7658 N N . ALA E 1 182 ? 11.339 7.191 81.147 1.00 41.62 180 ALA E N 1
ATOM 7659 C CA . ALA E 1 182 ? 11.237 5.780 81.518 1.00 41.68 180 ALA E CA 1
ATOM 7660 C C . ALA E 1 182 ? 9.942 5.149 80.979 1.00 44.58 180 ALA E C 1
ATOM 7661 O O . ALA E 1 182 ? 9.559 4.090 81.518 1.00 49.25 180 ALA E O 1
ATOM 7663 N N . ILE E 1 189 ? 8.773 8.445 70.237 1.00 51.97 187 ILE E N 1
ATOM 7664 C CA . ILE E 1 189 ? 9.490 9.556 70.883 1.00 52.08 187 ILE E CA 1
ATOM 7665 C C . ILE E 1 189 ? 10.763 9.945 70.134 1.00 49.81 187 ILE E C 1
ATOM 7666 O O . ILE E 1 189 ? 11.570 9.091 69.776 1.00 49.95 187 ILE E O 1
ATOM 7668 N N . THR E 1 190 ? 10.976 11.247 69.960 1.00 47.81 188 THR E N 1
ATOM 7669 C CA . THR E 1 190 ? 12.161 11.753 69.272 1.00 43.84 188 THR E CA 1
ATOM 7670 C C . THR E 1 190 ? 13.076 12.495 70.230 1.00 41.81 188 THR E C 1
ATOM 7671 O O . THR E 1 190 ? 14.030 11.915 70.746 1.00 39.71 188 THR E O 1
ATOM 7675 N N . ASP E 1 191 ? 12.794 13.775 70.464 1.00 39.12 189 ASP E N 1
ATOM 7676 C CA . ASP E 1 191 ? 13.582 14.579 71.392 1.00 37.10 189 ASP E CA 1
ATOM 7677 C C . ASP E 1 191 ? 13.024 14.553 72.813 1.00 36.93 189 ASP E C 1
ATOM 7678 O O . ASP E 1 191 ? 11.902 14.060 73.045 1.00 37.08 189 ASP E O 1
ATOM 7683 N N . GLU E 1 192 ? 13.741 15.121 73.776 1.00 34.71 190 GLU E N 1
ATOM 7684 C CA . GLU E 1 192 ? 13.329 15.163 75.172 1.00 33.42 190 GLU E CA 1
ATOM 7685 C C . GLU E 1 192 ? 11.928 15.772 75.309 1.00 31.81 190 GLU E C 1
ATOM 7686 O O . GLU E 1 192 ? 11.081 15.185 75.929 1.00 28.16 190 GLU E O 1
ATOM 7692 N N . ALA E 1 193 ? 11.698 16.891 74.598 1.00 31.39 191 ALA E N 1
ATOM 7693 C CA . ALA E 1 193 ? 10.398 17.526 74.670 1.00 31.14 191 ALA E CA 1
ATOM 7694 C C . ALA E 1 193 ? 9.259 16.579 74.362 1.00 32.04 191 ALA E C 1
ATOM 7695 O O . ALA E 1 193 ? 8.256 16.604 75.112 1.00 34.85 191 ALA E O 1
ATOM 7697 N N . SER E 1 194 ? 9.295 15.806 73.294 1.00 31.87 192 SER E N 1
ATOM 7698 C CA . SER E 1 194 ? 8.211 14.927 72.907 1.00 31.97 192 SER E CA 1
ATOM 7699 C C . SER E 1 194 ? 7.897 13.910 74.010 1.00 31.01 192 SER E C 1
ATOM 7700 O O . SER E 1 194 ? 6.757 13.466 74.116 1.00 34.48 192 SER E O 1
ATOM 7703 N N . ALA E 1 195 ? 8.850 13.461 74.762 1.00 31.12 193 ALA E N 1
ATOM 7704 C CA . ALA E 1 195 ? 8.660 12.540 75.879 1.00 32.78 193 ALA E CA 1
ATOM 7705 C C . ALA E 1 195 ? 7.876 13.262 76.993 1.00 31.58 193 ALA E C 1
ATOM 7706 O O . ALA E 1 195 ? 6.935 12.706 77.513 1.00 33.09 193 ALA E O 1
ATOM 7708 N N . VAL E 1 196 ? 8.182 14.521 77.233 1.00 31.66 194 VAL E N 1
ATOM 7709 C CA . VAL E 1 196 ? 7.509 15.343 78.235 1.00 31.11 194 VAL E CA 1
ATOM 7710 C C . VAL E 1 196 ? 6.090 15.715 77.860 1.00 33.70 194 VAL E C 1
ATOM 7711 O O . VAL E 1 196 ? 5.180 15.707 78.720 1.00 32.46 194 VAL E O 1
ATOM 7715 N N . GLU E 1 197 ? 5.828 15.969 76.582 1.00 33.39 195 GLU E N 1
ATOM 7716 C CA . GLU E 1 197 ? 4.530 16.304 76.030 1.00 31.95 195 GLU E CA 1
ATOM 7717 C C . GLU E 1 197 ? 3.523 15.164 76.248 1.00 29.63 195 GLU E C 1
ATOM 7718 O O . GLU E 1 197 ? 2.354 15.439 76.459 1.00 27.52 195 GLU E O 1
ATOM 7724 N N . LYS E 1 198 ? 3.953 13.921 76.196 1.00 29.78 196 LYS E N 1
ATOM 7725 C CA . LYS E 1 198 ? 3.126 12.770 76.394 1.00 33.43 196 LYS E CA 1
ATOM 7726 C C . LYS E 1 198 ? 2.546 12.656 77.805 1.00 37.35 196 LYS E C 1
ATOM 7727 O O . LYS E 1 198 ? 1.636 11.840 78.018 1.00 38.39 196 LYS E O 1
ATOM 7733 N N . LEU E 1 199 ? 3.106 13.366 78.779 1.00 37.49 197 LEU E N 1
ATOM 7734 C CA . LEU E 1 199 ? 2.671 13.353 80.161 1.00 36.94 197 LEU E CA 1
ATOM 7735 C C . LEU E 1 199 ? 1.604 14.444 80.323 1.00 38.32 197 LEU E C 1
ATOM 7736 O O . LEU E 1 199 ? 1.215 14.787 81.447 1.00 40.80 197 LEU E O 1
ATOM 7741 N N . GLY E 1 200 ? 1.216 15.068 79.224 1.00 35.99 198 GLY E N 1
ATOM 7742 C CA . GLY E 1 200 ? 0.238 16.136 79.232 1.00 32.30 198 GLY E CA 1
ATOM 7743 C C . GLY E 1 200 ? 0.848 17.450 79.642 1.00 32.86 198 GLY E C 1
ATOM 7744 O O . GLY E 1 200 ? 0.150 18.418 79.999 1.00 32.59 198 GLY E O 1
ATOM 7745 N N . VAL E 1 201 ? 2.180 17.522 79.623 1.00 31.99 199 VAL E N 1
ATOM 7746 C CA . VAL E 1 201 ? 2.881 18.763 79.971 1.00 32.76 199 VAL E CA 1
ATOM 7747 C C . VAL E 1 201 ? 3.275 19.536 78.728 1.00 33.16 199 VAL E C 1
ATOM 7748 O O . VAL E 1 201 ? 3.819 18.948 77.767 1.00 34.83 199 VAL E O 1
ATOM 7752 N N . ARG E 1 202 ? 3.082 20.856 78.691 1.00 32.29 200 ARG E N 1
ATOM 7753 C CA . ARG E 1 202 ? 3.436 21.659 77.516 1.00 29.67 200 ARG E CA 1
ATOM 7754 C C . ARG E 1 202 ? 4.602 22.602 77.659 1.00 26.61 200 ARG E C 1
ATOM 7755 O O . ARG E 1 202 ? 4.435 23.754 78.117 1.00 24.94 200 ARG E O 1
ATOM 7763 N N . PRO E 1 203 ? 5.819 22.200 77.260 1.00 23.65 201 PRO E N 1
ATOM 7764 C CA . PRO E 1 203 ? 7.043 22.946 77.345 1.00 22.93 201 PRO E CA 1
ATOM 7765 C C . PRO E 1 203 ? 7.069 24.235 76.570 1.00 25.17 201 PRO E C 1
ATOM 7766 O O . PRO E 1 203 ? 6.331 24.351 75.552 1.00 28.14 201 PRO E O 1
ATOM 7770 N N . LEU E 1 204 ? 7.662 25.296 77.080 1.00 25.88 202 LEU E N 1
ATOM 7771 C CA . LEU E 1 204 ? 7.688 26.585 76.415 1.00 27.29 202 LEU E CA 1
ATOM 7772 C C . LEU E 1 204 ? 8.604 26.578 75.158 1.00 28.56 202 LEU E C 1
ATOM 7773 O O . LEU E 1 204 ? 9.537 25.780 75.036 1.00 26.37 202 LEU E O 1
ATOM 7778 N N . LEU E 1 205 ? 8.333 27.473 74.201 1.00 27.46 203 LEU E N 1
ATOM 7779 C CA . LEU E 1 205 ? 9.193 27.647 73.042 1.00 27.20 203 LEU E CA 1
ATOM 7780 C C . LEU E 1 205 ? 10.000 28.935 73.180 1.00 26.61 203 LEU E C 1
ATOM 7781 O O . LEU E 1 205 ? 9.409 30.021 73.192 1.00 25.27 203 LEU E O 1
ATOM 7786 N N . ILE E 1 206 ? 11.318 28.806 73.369 1.00 27.60 204 ILE E N 1
ATOM 7787 C CA . ILE E 1 206 ? 12.156 30.016 73.532 1.00 30.28 204 ILE E CA 1
ATOM 7788 C C . ILE E 1 206 ? 12.970 30.264 72.257 1.00 31.41 204 ILE E C 1
ATOM 7789 O O . ILE E 1 206 ? 13.523 29.347 71.644 1.00 30.20 204 ILE E O 1
ATOM 7794 N N . GLN E 1 207 ? 13.016 31.515 71.826 1.00 32.43 205 GLN E N 1
ATOM 7795 C CA . GLN E 1 207 ? 13.713 31.923 70.621 1.00 32.06 205 GLN E CA 1
ATOM 7796 C C . GLN E 1 207 ? 15.165 31.473 70.598 1.00 31.97 205 GLN E C 1
ATOM 7797 O O . GLN E 1 207 ? 15.982 31.902 71.429 1.00 30.58 205 GLN E O 1
ATOM 7803 N N . GLY E 1 208 ? 15.474 30.603 69.639 1.00 30.23 206 GLY E N 1
ATOM 7804 C CA . GLY E 1 208 ? 16.812 30.092 69.444 1.00 30.46 206 GLY E CA 1
ATOM 7805 C C . GLY E 1 208 ? 17.602 31.050 68.520 1.00 32.59 206 GLY E C 1
ATOM 7806 O O . GLY E 1 208 ? 17.401 32.277 68.568 1.00 29.68 206 GLY E O 1
ATOM 7807 N N . ASP E 1 209 ? 18.432 30.457 67.640 1.00 31.53 207 ASP E N 1
ATOM 7808 C CA . ASP E 1 209 ? 19.235 31.311 66.737 1.00 32.23 207 ASP E CA 1
ATOM 7809 C C . ASP E 1 209 ? 19.730 30.497 65.548 1.00 34.38 207 ASP E C 1
ATOM 7810 O O . ASP E 1 209 ? 20.101 29.328 65.643 1.00 31.31 207 ASP E O 1
ATOM 7815 N N . ALA E 1 210 ? 19.735 31.171 64.374 1.00 35.14 208 ALA E N 1
ATOM 7816 C CA . ALA E 1 210 ? 20.215 30.573 63.131 1.00 35.63 208 ALA E CA 1
ATOM 7817 C C . ALA E 1 210 ? 21.673 30.182 63.238 1.00 34.25 208 ALA E C 1
ATOM 7818 O O . ALA E 1 210 ? 22.083 29.201 62.623 1.00 36.78 208 ALA E O 1
ATOM 7820 N N . ARG E 1 211 ? 22.445 30.790 64.127 1.00 35.06 209 ARG E N 1
ATOM 7821 C CA . ARG E 1 211 ? 23.819 30.371 64.403 1.00 34.46 209 ARG E CA 1
ATOM 7822 C C . ARG E 1 211 ? 23.971 29.051 65.136 1.00 35.05 209 ARG E C 1
ATOM 7823 O O . ARG E 1 211 ? 25.056 28.428 65.071 1.00 34.37 209 ARG E O 1
ATOM 7831 N N . ASN E 1 212 ? 22.978 28.574 65.866 1.00 35.66 210 ASN E N 1
ATOM 7832 C CA . ASN E 1 212 ? 22.990 27.358 66.654 1.00 35.67 210 ASN 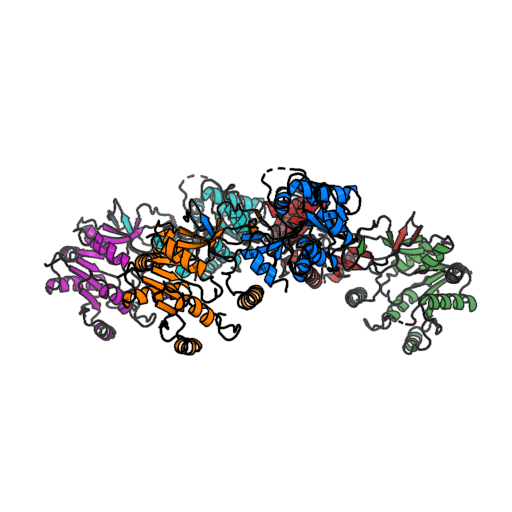E CA 1
ATOM 7833 C C . ASN E 1 212 ? 22.774 26.097 65.856 1.00 36.21 210 ASN E C 1
ATOM 7834 O O . ASN E 1 212 ? 22.101 25.145 66.290 1.00 34.25 210 ASN E O 1
ATOM 7839 N N . LEU E 1 213 ? 23.482 25.921 64.728 1.00 38.34 211 LEU E N 1
ATOM 7840 C CA . LEU E 1 213 ? 23.276 24.751 63.878 1.00 38.11 211 LEU E CA 1
ATOM 7841 C C . LEU E 1 213 ? 24.111 23.556 64.284 1.00 38.39 211 LEU E C 1
ATOM 7842 O O . LEU E 1 213 ? 25.152 23.696 64.900 1.00 37.79 211 LEU E O 1
ATOM 7847 N N . LYS E 1 214 ? 23.625 22.383 63.961 1.00 39.98 212 LYS E N 1
ATOM 7848 C CA . LYS E 1 214 ? 24.248 21.092 64.303 1.00 43.06 212 LYS E CA 1
ATOM 7849 C C . LYS E 1 214 ? 25.176 20.675 63.172 1.00 46.32 212 LYS E C 1
ATOM 7850 O O . LYS E 1 214 ? 24.750 20.563 62.001 1.00 45.20 212 LYS E O 1
ATOM 7856 N N . LEU E 1 215 ? 26.480 20.627 63.465 1.00 47.84 213 LEU E N 1
ATOM 7857 C CA . LEU E 1 215 ? 27.478 20.283 62.466 1.00 49.63 213 LEU E CA 1
ATOM 7858 C C . LEU E 1 215 ? 27.424 18.803 62.127 1.00 51.67 213 LEU E C 1
ATOM 7859 O O . LEU E 1 215 ? 27.970 17.998 62.877 1.00 51.90 213 LEU E O 1
ATOM 7864 N N . THR E 1 216 ? 26.783 18.432 61.027 1.00 54.88 214 THR E N 1
ATOM 7865 C CA . THR E 1 216 ? 26.666 17.032 60.646 1.00 57.36 214 THR E CA 1
ATOM 7866 C C . THR E 1 216 ? 27.202 16.713 59.255 1.00 57.36 214 THR E C 1
ATOM 7867 O O . THR E 1 216 ? 27.401 15.529 58.971 1.00 57.21 214 THR E O 1
ATOM 7871 N N . GLN E 1 217 ? 27.247 17.684 58.366 1.00 59.14 215 GLN E N 1
ATOM 7872 C CA . GLN E 1 217 ? 27.705 17.452 56.989 1.00 61.09 215 GLN E CA 1
ATOM 7873 C C . GLN E 1 217 ? 28.800 18.436 56.627 1.00 61.50 215 GLN E C 1
ATOM 7874 O O . GLN E 1 217 ? 28.791 19.584 57.096 1.00 60.95 215 GLN E O 1
ATOM 7880 N N . PRO E 1 218 ? 29.723 18.029 55.759 1.00 61.97 216 PRO E N 1
ATOM 7881 C CA . PRO E 1 218 ? 30.841 18.846 55.334 1.00 61.66 216 PRO E CA 1
ATOM 7882 C C . PRO E 1 218 ? 30.476 20.219 54.846 1.00 60.84 216 PRO E C 1
ATOM 7883 O O . PRO E 1 218 ? 31.187 21.199 55.131 1.00 62.08 216 PRO E O 1
ATOM 7887 N N . GLN E 1 219 ? 29.339 20.399 54.191 1.00 59.31 217 GLN E N 1
ATOM 7888 C CA . GLN E 1 219 ? 28.914 21.709 53.709 1.00 58.53 217 GLN E CA 1
ATOM 7889 C C . GLN E 1 219 ? 28.842 22.762 54.803 1.00 59.20 217 GLN E C 1
ATOM 7890 O O . GLN E 1 219 ? 29.006 23.967 54.550 1.00 59.32 217 GLN E O 1
ATOM 7896 N N . ASP E 1 220 ? 28.644 22.379 56.053 1.00 58.92 218 ASP E N 1
ATOM 7897 C CA . ASP E 1 220 ? 28.513 23.256 57.192 1.00 57.44 218 ASP E CA 1
ATOM 7898 C C . ASP E 1 220 ? 29.810 23.635 57.894 1.00 56.16 218 ASP E C 1
ATOM 7899 O O . ASP E 1 220 ? 29.794 24.527 58.757 1.00 54.02 218 ASP E O 1
ATOM 7904 N N . ALA E 1 221 ? 30.925 23.026 57.507 1.00 54.44 219 ALA E N 1
ATOM 7905 C CA . ALA E 1 221 ? 32.224 23.324 58.121 1.00 52.98 219 ALA E CA 1
ATOM 7906 C C . ALA E 1 221 ? 32.639 24.755 57.842 1.00 51.60 219 ALA E C 1
ATOM 7907 O O . ALA E 1 221 ? 33.163 25.494 58.677 1.00 52.21 219 ALA E O 1
ATOM 7909 N N . TYR E 1 222 ? 32.312 25.240 56.665 1.00 51.99 220 TYR E N 1
ATOM 7910 C CA . TYR E 1 222 ? 32.620 26.603 56.274 1.00 52.50 220 TYR E CA 1
ATOM 7911 C C . TYR E 1 222 ? 32.004 27.635 57.209 1.00 50.65 220 TYR E C 1
ATOM 7912 O O . TYR E 1 222 ? 32.688 28.582 57.608 1.00 49.64 220 TYR E O 1
ATOM 7921 N N . ILE E 1 223 ? 30.709 27.541 57.477 1.00 49.01 221 ILE E N 1
ATOM 7922 C CA . ILE E 1 223 ? 29.969 28.459 58.324 1.00 48.62 221 ILE E CA 1
ATOM 7923 C C . ILE E 1 223 ? 30.361 28.354 59.805 1.00 46.42 221 ILE E C 1
ATOM 7924 O O . ILE E 1 223 ? 30.462 29.345 60.522 1.00 41.94 221 ILE E O 1
ATOM 7929 N N . VAL E 1 224 ? 30.629 27.152 60.289 1.00 46.45 222 VAL E N 1
ATOM 7930 C CA . VAL E 1 224 ? 31.052 26.986 61.681 1.00 50.63 222 VAL E CA 1
ATOM 7931 C C . VAL E 1 224 ? 32.422 27.602 61.923 1.00 51.62 222 VAL E C 1
ATOM 7932 O O . VAL E 1 224 ? 32.599 28.420 62.836 1.00 50.04 222 VAL E O 1
ATOM 7936 N N . ARG E 1 225 ? 33.378 27.289 61.049 1.00 53.56 223 ARG E N 1
ATOM 7937 C CA . ARG E 1 225 ? 34.751 27.805 61.161 1.00 55.45 223 ARG E CA 1
ATOM 7938 C C . ARG E 1 225 ? 34.746 29.318 61.228 1.00 55.45 223 ARG E C 1
ATOM 7939 O O . ARG E 1 225 ? 35.384 29.967 62.071 1.00 56.11 223 ARG E O 1
ATOM 7947 N N . LEU E 1 226 ? 33.883 29.948 60.460 1.00 55.08 224 LEU E N 1
ATOM 7948 C CA . LEU E 1 226 ? 33.684 31.378 60.454 1.00 55.75 224 LEU E CA 1
ATOM 7949 C C . LEU E 1 226 ? 33.110 31.939 61.747 1.00 57.10 224 LEU E C 1
ATOM 7950 O O . LEU E 1 226 ? 33.494 33.042 62.175 1.00 57.64 224 LEU E O 1
ATOM 7955 N N . LEU E 1 227 ? 32.120 31.278 62.342 1.00 57.98 225 LEU E N 1
ATOM 7956 C CA . LEU E 1 227 ? 31.461 31.725 63.571 1.00 56.97 225 LEU E CA 1
ATOM 7957 C C . LEU E 1 227 ? 32.397 31.588 64.763 1.00 58.50 225 LEU E C 1
ATOM 7958 O O . LEU E 1 227 ? 32.394 32.402 65.686 1.00 57.72 225 LEU E O 1
ATOM 7963 N N . LEU E 1 228 ? 33.189 30.513 64.739 1.00 59.34 226 LEU E N 1
ATOM 7964 C CA . LEU E 1 228 ? 34.176 30.321 65.797 1.00 62.69 226 LEU E CA 1
ATOM 7965 C C . LEU E 1 228 ? 35.242 31.416 65.694 1.00 65.75 226 LEU E C 1
ATOM 7966 O O . LEU E 1 228 ? 35.536 32.068 66.702 1.00 68.10 226 LEU E O 1
ATOM 7971 N N . ASP E 1 229 ? 35.725 31.666 64.502 1.00 67.09 227 ASP E N 1
ATOM 7972 C CA . ASP E 1 229 ? 36.685 32.665 64.135 1.00 69.51 227 ASP E CA 1
ATOM 7973 C C . ASP E 1 229 ? 37.821 32.131 63.263 1.00 68.95 227 ASP E C 1
ATOM 7974 O O . ASP E 1 229 ? 38.056 30.934 63.150 1.00 68.76 227 ASP E O 1
ATOM 7979 N N . LYS F 1 4 ? 22.321 27.559 24.244 1.00 49.90 2 LYS F N 1
ATOM 7980 C CA . LYS F 1 4 ? 21.615 28.461 23.330 1.00 50.34 2 LYS F CA 1
ATOM 7981 C C . LYS F 1 4 ? 20.389 29.032 24.032 1.00 48.37 2 LYS F C 1
ATOM 7982 O O . LYS F 1 4 ? 19.954 30.140 23.710 1.00 49.59 2 LYS F O 1
ATOM 7988 N N . ARG F 1 5 ? 19.821 28.257 24.958 1.00 46.43 3 ARG F N 1
ATOM 7989 C CA . ARG F 1 5 ? 18.679 28.779 25.748 1.00 43.02 3 ARG F CA 1
ATOM 7990 C C . ARG F 1 5 ? 19.270 29.717 26.802 1.00 40.52 3 ARG F C 1
ATOM 7991 O O . ARG F 1 5 ? 20.435 29.511 27.179 1.00 39.43 3 ARG F O 1
ATOM 7999 N N . LYS F 1 6 ? 18.574 30.780 27.201 1.00 39.62 4 LYS F N 1
ATOM 8000 C CA . LYS F 1 6 ? 19.104 31.710 28.190 1.00 37.43 4 LYS F CA 1
ATOM 8001 C C . LYS F 1 6 ? 18.677 31.385 29.641 1.00 37.16 4 LYS F C 1
ATOM 8002 O O . LYS F 1 6 ? 17.615 30.831 29.914 1.00 34.81 4 LYS F O 1
ATOM 8008 N N . ASN F 1 7 ? 19.521 31.861 30.556 1.00 34.89 5 ASN F N 1
ATOM 8009 C CA . ASN F 1 7 ? 19.273 31.835 31.996 1.00 33.41 5 ASN F CA 1
ATOM 8010 C C . ASN F 1 7 ? 19.146 33.307 32.426 1.00 32.65 5 ASN F C 1
ATOM 8011 O O . ASN F 1 7 ? 20.157 34.015 32.353 1.00 33.73 5 ASN F O 1
ATOM 8016 N N . ILE F 1 8 ? 17.950 33.765 32.687 1.00 29.86 6 ILE F N 1
ATOM 8017 C CA . ILE F 1 8 ? 17.613 35.124 33.043 1.00 29.66 6 ILE F CA 1
ATOM 8018 C C . ILE F 1 8 ? 17.209 35.246 34.532 1.00 30.22 6 ILE F C 1
ATOM 8019 O O . ILE F 1 8 ? 16.241 34.641 34.960 1.00 30.84 6 ILE F O 1
ATOM 8024 N N . ALA F 1 9 ? 17.934 36.014 35.342 1.00 29.85 7 ALA F N 1
ATOM 8025 C CA . ALA F 1 9 ? 17.582 36.235 36.731 1.00 30.72 7 ALA F CA 1
ATOM 8026 C C . ALA F 1 9 ? 16.496 37.313 36.870 1.00 31.16 7 ALA F C 1
ATOM 8027 O O . ALA F 1 9 ? 16.582 38.361 36.210 1.00 29.11 7 ALA F O 1
ATOM 8029 N N . LEU F 1 10 ? 15.506 37.039 37.718 1.00 30.79 8 LEU F N 1
ATOM 8030 C CA . LEU F 1 10 ? 14.435 38.029 37.960 1.00 32.55 8 LEU F CA 1
ATOM 8031 C C . LEU F 1 10 ? 14.271 38.259 39.468 1.00 34.23 8 LEU F C 1
ATOM 8032 O O . LEU F 1 10 ? 14.077 37.285 40.223 1.00 33.73 8 LEU F O 1
ATOM 8037 N N . ILE F 1 11 ? 14.374 39.508 39.898 1.00 34.59 9 ILE F N 1
ATOM 8038 C CA . ILE F 1 11 ? 14.302 39.863 41.318 1.00 33.75 9 ILE F CA 1
ATOM 8039 C C . ILE F 1 11 ? 13.178 40.846 41.614 1.00 35.05 9 ILE F C 1
ATOM 8040 O O . ILE F 1 11 ? 13.305 42.017 41.309 1.00 33.71 9 ILE F O 1
ATOM 8045 N N . PRO F 1 12 ? 12.064 40.381 42.185 1.00 37.06 10 PRO F N 1
ATOM 8046 C CA . PRO F 1 12 ? 10.948 41.267 42.547 1.00 37.62 10 PRO F CA 1
ATOM 8047 C C . PRO F 1 12 ? 11.274 42.009 43.852 1.00 38.38 10 PRO F C 1
ATOM 8048 O O . PRO F 1 12 ? 11.656 41.409 44.846 1.00 38.47 10 PRO F O 1
ATOM 8052 N N . ALA F 1 13 ? 11.332 43.323 43.792 1.00 40.99 11 ALA F N 1
ATOM 8053 C CA . ALA F 1 13 ? 11.679 44.183 44.913 1.00 41.58 11 ALA F CA 1
ATOM 8054 C C . ALA F 1 13 ? 10.829 45.451 44.877 1.00 43.72 11 ALA F C 1
ATOM 8055 O O . ALA F 1 13 ? 11.365 46.553 44.876 1.00 44.74 11 ALA F O 1
ATOM 8057 N N . ALA F 1 14 ? 9.520 45.255 44.699 1.00 44.97 12 ALA F N 1
ATOM 8058 C CA . ALA F 1 14 ? 8.596 46.379 44.699 1.00 47.51 12 ALA F CA 1
ATOM 8059 C C . ALA F 1 14 ? 7.802 46.431 46.035 1.00 49.84 12 ALA F C 1
ATOM 8060 O O . ALA F 1 14 ? 6.619 46.815 45.966 1.00 53.37 12 ALA F O 1
ATOM 8062 N N . GLN F 1 27 ? 15.733 45.889 51.529 1.00 61.30 25 GLN F N 1
ATOM 8063 C CA . GLN F 1 27 ? 16.599 45.675 50.368 1.00 60.38 25 GLN F CA 1
ATOM 8064 C C . GLN F 1 27 ? 17.567 46.839 50.170 1.00 60.51 25 GLN F C 1
ATOM 8065 O O . GLN F 1 27 ? 18.603 46.718 49.533 1.00 57.73 25 GLN F O 1
ATOM 8071 N N . TYR F 1 28 ? 17.249 47.975 50.800 1.00 61.46 26 TYR F N 1
ATOM 8072 C CA . TYR F 1 28 ? 18.069 49.166 50.733 1.00 62.07 26 TYR F CA 1
ATOM 8073 C C . TYR F 1 28 ? 18.889 49.427 51.983 1.00 62.74 26 TYR F C 1
ATOM 8074 O O . TYR F 1 28 ? 19.553 50.465 52.086 1.00 62.99 26 TYR F O 1
ATOM 8083 N N . VAL F 1 29 ? 18.787 48.554 52.982 1.00 64.11 27 VAL F N 1
ATOM 8084 C CA . VAL F 1 29 ? 19.637 48.708 54.184 1.00 65.03 27 VAL F CA 1
ATOM 8085 C C . VAL F 1 29 ? 21.087 48.631 53.697 1.00 66.33 27 VAL F C 1
ATOM 8086 O O . VAL F 1 29 ? 21.392 47.837 52.808 1.00 66.03 27 VAL F O 1
ATOM 8090 N N . GLU F 1 30 ? 21.976 49.417 54.283 1.00 67.99 28 GLU F N 1
ATOM 8091 C CA . GLU F 1 30 ? 23.371 49.422 53.868 1.00 69.01 28 GLU F CA 1
ATOM 8092 C C . GLU F 1 30 ? 24.268 48.630 54.797 1.00 68.79 28 GLU F C 1
ATOM 8093 O O . GLU F 1 30 ? 24.132 48.712 56.021 1.00 69.92 28 GLU F O 1
ATOM 8099 N N . ILE F 1 31 ? 25.138 47.814 54.223 1.00 67.40 29 ILE F N 1
ATOM 8100 C CA . ILE F 1 31 ? 26.079 46.983 54.951 1.00 67.52 29 ILE F CA 1
ATOM 8101 C C . ILE F 1 31 ? 27.380 46.913 54.131 1.00 68.91 29 ILE F C 1
ATOM 8102 O O . ILE F 1 31 ? 27.365 46.505 52.963 1.00 68.62 29 ILE F O 1
ATOM 8107 N N . GLY F 1 32 ? 28.488 47.310 54.759 1.00 68.93 30 GLY F N 1
ATOM 8108 C CA . GLY F 1 32 ? 29.769 47.337 53.984 1.00 68.55 30 GLY F CA 1
ATOM 8109 C C . GLY F 1 32 ? 29.668 48.611 53.125 1.00 68.23 30 GLY F C 1
ATOM 8110 O O . GLY F 1 32 ? 29.088 49.588 53.612 1.00 67.61 30 GLY F O 1
ATOM 8111 N N . SER F 1 33 ? 30.014 48.544 51.854 1.00 67.83 31 SER F N 1
ATOM 8112 C CA . SER F 1 33 ? 29.903 49.730 51.005 1.00 67.35 31 SER F CA 1
ATOM 8113 C C . SER F 1 33 ? 28.652 49.752 50.163 1.00 66.40 31 SER F C 1
ATOM 8114 O O . SER F 1 33 ? 28.530 50.644 49.287 1.00 67.33 31 SER F O 1
ATOM 8117 N N . LYS F 1 34 ? 27.772 48.744 50.251 1.00 63.60 32 LYS F N 1
ATOM 8118 C CA . LYS F 1 34 ? 26.570 48.725 49.430 1.00 59.02 32 LYS F CA 1
ATOM 8119 C C . LYS F 1 34 ? 25.317 48.239 50.179 1.00 56.44 32 LYS F C 1
ATOM 8120 O O . LYS F 1 34 ? 25.367 47.482 51.139 1.00 55.48 32 LYS F O 1
ATOM 8126 N N . THR F 1 35 ? 24.157 48.557 49.587 1.00 52.69 33 THR F N 1
ATOM 8127 C CA . THR F 1 35 ? 22.886 48.069 50.079 1.00 48.72 33 THR F CA 1
ATOM 8128 C C . THR F 1 35 ? 22.717 46.563 49.764 1.00 47.08 33 THR F C 1
ATOM 8129 O O . THR F 1 35 ? 23.493 45.978 48.997 1.00 42.93 33 THR F O 1
ATOM 8133 N N . VAL F 1 36 ? 21.708 45.968 50.376 1.00 43.93 34 VAL F N 1
ATOM 8134 C CA . VAL F 1 36 ? 21.398 44.540 50.252 1.00 42.26 34 VAL F CA 1
ATOM 8135 C C . VAL F 1 36 ? 21.163 44.134 48.805 1.00 40.77 34 VAL F C 1
ATOM 8136 O O . VAL F 1 36 ? 21.760 43.215 48.224 1.00 38.24 34 VAL F O 1
ATOM 8140 N N . LEU F 1 37 ? 20.310 44.904 48.139 1.00 39.34 35 LEU F N 1
ATOM 8141 C CA . LEU F 1 37 ? 20.001 44.687 46.754 1.00 40.84 35 LEU F CA 1
ATOM 8142 C C . LEU F 1 37 ? 21.248 44.657 45.874 1.00 42.21 35 LEU F C 1
ATOM 8143 O O . LEU F 1 37 ? 21.379 43.760 45.011 1.00 43.89 35 LEU F O 1
ATOM 8148 N N . GLU F 1 38 ? 22.141 45.623 46.054 1.00 40.51 36 GLU F N 1
ATOM 8149 C CA . GLU F 1 38 ? 23.376 45.682 45.307 1.00 40.99 36 GLU F CA 1
ATOM 8150 C C . GLU F 1 38 ? 24.244 44.463 45.483 1.00 39.03 36 GLU F C 1
ATOM 8151 O O . GLU F 1 38 ? 24.876 44.023 44.519 1.00 41.08 36 GLU F O 1
ATOM 8157 N N . HIS F 1 39 ? 24.307 43.927 46.682 1.00 38.86 37 HIS F N 1
ATOM 8158 C CA . HIS F 1 39 ? 25.066 42.705 46.936 1.00 38.49 37 HIS F CA 1
ATOM 8159 C C . HIS F 1 39 ? 24.427 41.541 46.158 1.00 39.49 37 HIS F C 1
ATOM 8160 O O . HIS F 1 39 ? 25.122 40.631 45.724 1.00 40.46 37 HIS F O 1
ATOM 8167 N N . VAL F 1 40 ? 23.093 41.506 46.098 1.00 39.50 38 VAL F N 1
ATOM 8168 C CA . VAL F 1 40 ? 22.412 40.422 45.406 1.00 40.87 38 VAL F CA 1
ATOM 8169 C C . VAL F 1 40 ? 22.745 40.438 43.913 1.00 41.17 38 VAL F C 1
ATOM 8170 O O . VAL F 1 40 ? 23.252 39.457 43.352 1.00 38.39 38 VAL F O 1
ATOM 8174 N N . LEU F 1 41 ? 22.580 41.619 43.309 1.00 42.02 39 LEU F N 1
ATOM 8175 C CA . LEU F 1 41 ? 22.889 41.796 41.883 1.00 41.40 39 LEU F CA 1
ATOM 8176 C C . LEU F 1 41 ? 24.316 41.384 41.551 1.00 40.35 39 LEU F C 1
ATOM 8177 O O . LEU F 1 41 ? 24.550 40.828 40.468 1.00 41.86 39 LEU F O 1
ATOM 8182 N N . GLY F 1 42 ? 25.247 41.502 42.487 1.00 39.05 40 GLY F N 1
ATOM 8183 C CA . GLY F 1 42 ? 26.623 41.113 42.295 1.00 38.01 40 GLY F CA 1
ATOM 8184 C C . GLY F 1 42 ? 26.793 39.628 42.108 1.00 38.24 40 GLY F C 1
ATOM 8185 O O . GLY F 1 42 ? 27.594 39.190 41.259 1.00 39.76 40 GLY F O 1
ATOM 8186 N N . ILE F 1 43 ? 26.066 38.802 42.876 1.00 35.30 41 ILE F N 1
ATOM 8187 C CA . ILE F 1 43 ? 26.176 37.362 42.694 1.00 33.18 41 ILE F CA 1
ATOM 8188 C C . ILE F 1 43 ? 25.858 36.957 41.247 1.00 32.30 41 ILE F C 1
ATOM 8189 O O . ILE F 1 43 ? 26.485 36.064 40.701 1.00 31.89 41 ILE F O 1
ATOM 8194 N N . PHE F 1 44 ? 24.841 37.545 40.645 1.00 32.35 42 PHE F N 1
ATOM 8195 C CA . PHE F 1 44 ? 24.406 37.212 39.303 1.00 35.98 42 PHE F CA 1
ATOM 8196 C C . PHE F 1 44 ? 25.246 37.765 38.171 1.00 37.18 42 PHE F C 1
ATOM 8197 O O . PHE F 1 44 ? 25.760 36.999 37.345 1.00 35.53 42 PHE F O 1
ATOM 8205 N N . GLU F 1 45 ? 25.511 39.069 38.168 1.00 40.01 43 GLU F N 1
ATOM 8206 C CA . GLU F 1 45 ? 26.338 39.718 37.154 1.00 41.79 43 GLU F CA 1
ATOM 8207 C C . GLU F 1 45 ? 27.682 39.033 37.027 1.00 42.41 43 GLU F C 1
ATOM 8208 O O . GLU F 1 45 ? 28.179 38.826 35.897 1.00 44.08 43 GLU F O 1
ATOM 8214 N N . ARG F 1 46 ? 28.221 38.496 38.122 1.00 40.10 44 ARG F N 1
ATOM 8215 C CA . ARG F 1 46 ? 29.490 37.792 37.965 1.00 40.67 44 ARG F CA 1
ATOM 8216 C C . ARG F 1 46 ? 29.328 36.314 37.679 1.00 40.49 44 ARG F C 1
ATOM 8217 O O . ARG F 1 46 ? 30.363 35.615 37.630 1.00 40.17 44 ARG F O 1
ATOM 8225 N N . HIS F 1 47 ? 28.120 35.798 37.443 1.00 38.20 45 HIS F N 1
ATOM 8226 C CA . HIS F 1 47 ? 27.961 34.376 37.180 1.00 37.51 45 HIS F CA 1
ATOM 8227 C C . HIS F 1 47 ? 27.956 34.078 35.687 1.00 36.74 45 HIS F C 1
ATOM 8228 O O . HIS F 1 47 ? 27.085 34.527 34.950 1.00 37.35 45 HIS F O 1
ATOM 8235 N N . GLU F 1 48 ? 28.877 33.264 35.224 1.00 38.59 46 GLU F N 1
ATOM 8236 C CA . GLU F 1 48 ? 29.027 32.910 33.837 1.00 41.33 46 GLU F CA 1
ATOM 8237 C C . GLU F 1 48 ? 27.786 32.359 33.173 1.00 41.20 46 GLU F C 1
ATOM 8238 O O . GLU F 1 48 ? 27.475 32.712 32.034 1.00 40.69 46 GLU F O 1
ATOM 8244 N N . ALA F 1 49 ? 27.035 31.487 33.866 1.00 41.14 47 ALA F N 1
ATOM 8245 C CA . ALA F 1 49 ? 25.850 30.890 33.225 1.00 37.23 47 ALA F CA 1
ATOM 8246 C C . ALA F 1 49 ? 24.670 31.806 33.179 1.00 35.81 47 ALA F C 1
ATOM 8247 O O . ALA F 1 49 ? 23.751 31.585 32.339 1.00 38.01 47 ALA F O 1
ATOM 8249 N N . VAL F 1 50 ? 24.658 32.920 33.883 1.00 33.45 48 VAL F N 1
ATOM 8250 C CA . VAL F 1 50 ? 23.475 33.822 33.770 1.00 34.82 48 VAL F CA 1
ATOM 8251 C C . VAL F 1 50 ? 23.672 34.813 32.636 1.00 35.52 48 VAL F C 1
ATOM 8252 O O . VAL F 1 50 ? 24.641 35.572 32.675 1.00 36.27 48 VAL F O 1
ATOM 8256 N N . ASP F 1 51 ? 22.714 34.938 31.745 1.00 36.12 49 ASP F N 1
ATOM 8257 C CA . ASP F 1 51 ? 22.829 35.766 30.567 1.00 37.71 49 ASP F CA 1
ATOM 8258 C C . ASP F 1 51 ? 22.350 37.171 30.820 1.00 39.17 49 ASP F C 1
ATOM 8259 O O . ASP F 1 51 ? 22.791 38.160 30.184 1.00 40.99 49 ASP F O 1
ATOM 8264 N N . LEU F 1 52 ? 21.473 37.331 31.796 1.00 36.85 50 LEU F N 1
ATOM 8265 C CA . LEU F 1 52 ? 20.927 38.686 32.018 1.00 37.18 50 LEU F CA 1
ATOM 8266 C C . LEU F 1 52 ? 20.176 38.775 33.328 1.00 37.63 50 LEU F C 1
ATOM 8267 O O . LEU F 1 52 ? 19.538 37.783 33.779 1.00 37.76 50 LEU F O 1
ATOM 8272 N N . THR F 1 53 ? 20.132 39.965 33.924 1.00 35.34 51 THR F N 1
ATOM 8273 C CA . THR F 1 53 ? 19.448 40.122 35.225 1.00 33.12 51 THR F CA 1
ATOM 8274 C C . THR F 1 53 ? 18.433 41.240 35.151 1.00 33.26 51 THR F C 1
ATOM 8275 O O . THR F 1 53 ? 18.721 42.263 34.541 1.00 33.02 51 THR F O 1
ATOM 8279 N N . VAL F 1 54 ? 17.244 41.055 35.732 1.00 32.39 52 VAL F N 1
ATOM 8280 C CA . VAL F 1 54 ? 16.230 42.100 35.759 1.00 33.55 52 VAL F CA 1
ATOM 8281 C C . VAL F 1 54 ? 15.704 42.345 37.179 1.00 34.96 52 VAL F C 1
ATOM 8282 O O . VAL F 1 54 ? 15.608 41.436 37.981 1.00 35.33 52 VAL F O 1
ATOM 8286 N N . VAL F 1 55 ? 15.413 43.585 37.530 1.00 37.27 53 VAL F N 1
ATOM 8287 C CA . VAL F 1 55 ? 14.904 43.962 38.830 1.00 40.35 53 VAL F CA 1
ATOM 8288 C C . VAL F 1 55 ? 13.589 44.724 38.663 1.00 41.65 53 VAL F C 1
ATOM 8289 O O . VAL F 1 55 ? 13.567 45.649 37.849 1.00 45.04 53 VAL F O 1
ATOM 8293 N N . VAL F 1 56 ? 12.498 44.281 39.276 1.00 40.99 54 VAL F N 1
ATOM 8294 C CA . VAL F 1 56 ? 11.222 44.995 39.159 1.00 41.63 54 VAL F CA 1
ATOM 8295 C C . VAL F 1 56 ? 10.927 45.818 40.420 1.00 43.97 54 VAL F C 1
ATOM 8296 O O . VAL F 1 56 ? 10.901 45.270 41.527 1.00 42.62 54 VAL F O 1
ATOM 8300 N N . VAL F 1 57 ? 10.819 47.130 40.284 1.00 46.07 55 VAL F N 1
ATOM 8301 C CA . VAL F 1 57 ? 10.563 48.031 41.381 1.00 48.87 55 VAL F CA 1
ATOM 8302 C C . VAL F 1 57 ? 9.176 48.670 41.229 1.00 51.62 55 VAL F C 1
ATOM 8303 O O . VAL F 1 57 ? 8.572 48.537 40.177 1.00 52.07 55 VAL F O 1
ATOM 8307 N N . SER F 1 58 ? 8.760 49.386 42.272 1.00 53.97 56 SER F N 1
ATOM 8308 C CA . SER F 1 58 ? 7.448 50.076 42.206 1.00 56.72 56 SER F CA 1
ATOM 8309 C C . SER F 1 58 ? 7.625 51.298 41.323 1.00 58.20 56 SER F C 1
ATOM 8310 O O . SER F 1 58 ? 8.684 51.942 41.401 1.00 56.95 56 SER F O 1
ATOM 8313 N N . PRO F 1 59 ? 6.582 51.779 40.672 1.00 60.69 57 PRO F N 1
ATOM 8314 C CA . PRO F 1 59 ? 6.723 52.909 39.779 1.00 63.26 57 PRO F CA 1
ATOM 8315 C C . PRO F 1 59 ? 7.087 54.214 40.428 1.00 66.30 57 PRO F C 1
ATOM 8316 O O . PRO F 1 59 ? 7.236 55.208 39.703 1.00 67.08 57 PRO F O 1
ATOM 8320 N N . GLU F 1 60 ? 7.206 54.301 41.744 1.00 69.58 58 GLU F N 1
ATOM 8321 C CA . GLU F 1 60 ? 7.517 55.505 42.479 1.00 72.00 58 GLU F CA 1
ATOM 8322 C C . GLU F 1 60 ? 8.794 55.378 43.309 1.00 73.36 58 GLU F C 1
ATOM 8323 O O . GLU F 1 60 ? 9.130 56.278 44.090 1.00 73.95 58 GLU F O 1
ATOM 8329 N N . ASP F 1 61 ? 9.499 54.270 43.166 1.00 74.57 59 ASP F N 1
ATOM 8330 C CA . ASP F 1 61 ? 10.750 54.049 43.901 1.00 75.67 59 ASP F CA 1
ATOM 8331 C C . ASP F 1 61 ? 11.795 55.070 43.463 1.00 77.55 59 ASP F C 1
ATOM 8332 O O . ASP F 1 61 ? 12.100 55.172 42.268 1.00 77.80 59 ASP F O 1
ATOM 8337 N N . THR F 1 62 ? 12.337 55.831 44.409 1.00 78.80 60 THR F N 1
ATOM 8338 C CA . THR F 1 62 ? 13.314 56.871 44.112 1.00 79.94 60 THR F CA 1
ATOM 8339 C C . THR F 1 62 ? 14.743 56.365 44.106 1.00 78.58 60 THR F C 1
ATOM 8340 O O . THR F 1 62 ? 15.501 56.710 43.191 1.00 79.53 60 THR F O 1
ATOM 8344 N N . PHE F 1 63 ? 15.143 55.544 45.062 1.00 77.40 61 PHE F N 1
ATOM 8345 C CA . PHE F 1 63 ? 16.503 55.036 45.122 1.00 76.58 61 PHE F CA 1
ATOM 8346 C C . PHE F 1 63 ? 16.854 54.125 43.959 1.00 75.07 61 PHE F C 1
ATOM 8347 O O . PHE F 1 63 ? 18.041 53.881 43.685 1.00 74.96 61 PHE F O 1
ATOM 8355 N N . ALA F 1 64 ? 15.868 53.577 43.270 1.00 73.90 62 ALA F N 1
ATOM 8356 C CA . ALA F 1 64 ? 16.104 52.681 42.144 1.00 72.73 62 ALA F CA 1
ATOM 8357 C C . ALA F 1 64 ? 17.009 53.301 41.093 1.00 71.38 62 ALA F C 1
ATOM 8358 O O . ALA F 1 64 ? 18.103 52.758 40.860 1.00 70.75 62 ALA F O 1
ATOM 8360 N N . ASP F 1 65 ? 16.697 54.488 40.600 1.00 70.46 63 ASP F N 1
ATOM 8361 C CA . ASP F 1 65 ? 17.464 55.215 39.616 1.00 69.45 63 ASP F CA 1
ATOM 8362 C C . ASP F 1 65 ? 18.933 55.364 39.976 1.00 68.27 63 ASP F C 1
ATOM 8363 O O . ASP F 1 65 ? 19.763 55.600 39.084 1.00 68.88 63 ASP F O 1
ATOM 8368 N N . LYS F 1 66 ? 19.290 55.269 41.241 1.00 66.93 64 LYS F N 1
ATOM 8369 C CA . LYS F 1 66 ? 20.645 55.310 41.728 1.00 65.39 64 LYS F CA 1
ATOM 8370 C C . LYS F 1 66 ? 21.325 53.954 41.590 1.00 64.39 64 LYS F C 1
ATOM 8371 O O . LYS F 1 66 ? 22.475 53.875 41.162 1.00 65.19 64 LYS F O 1
ATOM 8373 N N . VAL F 1 67 ? 20.613 52.858 41.890 1.00 63.02 65 VAL F N 1
ATOM 8374 C CA . VAL F 1 67 ? 21.224 51.518 41.750 1.00 59.96 65 VAL F CA 1
ATOM 8375 C C . VAL F 1 67 ? 21.469 51.207 40.272 1.00 57.43 65 VAL F C 1
ATOM 8376 O O . VAL F 1 67 ? 22.477 50.633 39.870 1.00 54.58 65 VAL F O 1
ATOM 8380 N N . GLN F 1 68 ? 20.521 51.698 39.459 1.00 55.27 66 GLN F N 1
ATOM 8381 C CA . GLN F 1 68 ? 20.622 51.550 38.007 1.00 54.28 66 GLN F CA 1
ATOM 8382 C C . GLN F 1 68 ? 21.991 52.088 37.571 1.00 54.94 66 GLN F C 1
ATOM 8383 O O . GLN F 1 68 ? 22.753 51.452 36.879 1.00 53.56 66 GLN F O 1
ATOM 8389 N N . THR F 1 69 ? 22.311 53.246 38.161 1.00 55.69 67 THR F N 1
ATOM 8390 C CA . THR F 1 69 ? 23.548 53.952 37.923 1.00 54.44 67 THR F CA 1
ATOM 8391 C C . THR F 1 69 ? 24.785 53.130 38.155 1.00 51.23 67 THR F C 1
ATOM 8392 O O . THR F 1 69 ? 25.771 53.359 37.443 1.00 53.84 67 THR F O 1
ATOM 8396 N N . ALA F 1 70 ? 24.797 52.245 39.108 1.00 50.25 68 ALA F N 1
ATOM 8397 C CA . ALA F 1 70 ? 25.941 51.398 39.410 1.00 46.85 68 ALA F CA 1
ATOM 8398 C C . ALA F 1 70 ? 25.933 50.105 38.608 1.00 46.29 68 ALA F C 1
ATOM 8399 O O . ALA F 1 70 ? 26.933 49.349 38.663 1.00 47.42 68 ALA F O 1
ATOM 8401 N N . PHE F 1 71 ? 24.792 49.718 38.033 1.00 43.67 69 PHE F N 1
ATOM 8402 C CA . PHE F 1 71 ? 24.754 48.442 37.283 1.00 42.55 69 PHE F CA 1
ATOM 8403 C C . PHE F 1 71 ? 24.137 48.679 35.916 1.00 40.48 69 PHE F C 1
ATOM 8404 O O . PHE F 1 71 ? 22.939 48.430 35.751 1.00 40.98 69 PHE F O 1
ATOM 8412 N N . PRO F 1 72 ? 24.898 49.220 34.988 1.00 40.66 70 PRO F N 1
ATOM 8413 C CA . PRO F 1 72 ? 24.388 49.541 33.663 1.00 39.08 70 PRO F CA 1
ATOM 8414 C C . PRO F 1 72 ? 23.819 48.370 32.919 1.00 37.55 70 PRO F C 1
ATOM 8415 O O . PRO F 1 72 ? 22.728 48.475 32.325 1.00 38.44 70 PRO F O 1
ATOM 8419 N N . GLN F 1 73 ? 24.428 47.202 32.943 1.00 37.20 71 GLN F N 1
ATOM 8420 C CA . GLN F 1 73 ? 23.914 46.033 32.222 1.00 37.64 71 GLN F CA 1
ATOM 8421 C C . GLN F 1 73 ? 22.638 45.467 32.846 1.00 38.17 71 GLN F C 1
ATOM 8422 O O . GLN F 1 73 ? 21.924 44.637 32.265 1.00 34.97 71 GLN F O 1
ATOM 8428 N N . VAL F 1 74 ? 22.344 45.827 34.109 1.00 37.25 72 VAL F N 1
ATOM 8429 C CA . VAL F 1 74 ? 21.130 45.312 34.760 1.00 35.38 72 VAL F CA 1
ATOM 8430 C C . VAL F 1 74 ? 19.911 46.082 34.334 1.00 35.29 72 VAL F C 1
ATOM 8431 O O . VAL F 1 74 ? 19.991 47.310 34.270 1.00 37.10 72 VAL F O 1
ATOM 8435 N N . ARG F 1 75 ? 18.757 45.451 34.075 1.00 34.40 73 ARG F N 1
ATOM 8436 C CA . ARG F 1 75 ? 17.580 46.244 33.753 1.00 37.44 73 ARG F CA 1
ATOM 8437 C C . ARG F 1 75 ? 16.669 46.491 34.965 1.00 38.89 73 ARG F C 1
ATOM 8438 O O . ARG F 1 75 ? 16.189 45.545 35.596 1.00 39.70 73 ARG F O 1
ATOM 8446 N N . VAL F 1 76 ? 16.422 47.749 35.243 1.00 38.88 74 VAL F N 1
ATOM 8447 C CA . VAL F 1 76 ? 15.575 48.220 36.325 1.00 37.73 74 VAL F CA 1
ATOM 8448 C C . VAL F 1 76 ? 14.197 48.613 35.806 1.00 39.46 74 VAL F C 1
ATOM 8449 O O . VAL F 1 76 ? 13.959 49.739 35.375 1.00 36.51 74 VAL F O 1
ATOM 8453 N N . TRP F 1 77 ? 13.231 47.687 35.864 1.00 40.32 75 TRP F N 1
ATOM 8454 C CA . TRP F 1 77 ? 11.902 48.001 35.342 1.00 44.47 75 TRP F CA 1
ATOM 8455 C C . TRP F 1 77 ? 10.998 48.532 36.440 1.00 47.24 75 TRP F C 1
ATOM 8456 O O . TRP F 1 77 ? 10.981 47.960 37.545 1.00 50.54 75 TRP F O 1
ATOM 8467 N N . LYS F 1 78 ? 10.158 49.500 36.152 1.00 48.18 76 LYS F N 1
ATOM 8468 C CA . LYS F 1 78 ? 9.253 50.087 37.122 1.00 50.77 76 LYS F CA 1
ATOM 8469 C C . LYS F 1 78 ? 7.806 49.686 36.931 1.00 52.35 76 LYS F C 1
ATOM 8470 O O . LYS F 1 78 ? 6.905 50.532 36.858 1.00 53.61 76 LYS F O 1
ATOM 8476 N N . ASN F 1 79 ? 7.580 48.385 36.835 1.00 53.06 77 ASN F N 1
ATOM 8477 C CA . ASN F 1 79 ? 6.289 47.780 36.635 1.00 54.75 77 ASN F CA 1
ATOM 8478 C C . ASN F 1 79 ? 5.849 46.961 37.840 1.00 55.20 77 ASN F C 1
ATOM 8479 O O . ASN F 1 79 ? 5.205 45.930 37.655 1.00 55.11 77 ASN F O 1
ATOM 8484 N N . GLY F 1 80 ? 6.290 47.345 39.032 1.00 56.06 78 GLY F N 1
ATOM 8485 C CA . GLY F 1 80 ? 5.895 46.601 40.226 1.00 57.68 78 GLY F CA 1
ATOM 8486 C C . GLY F 1 80 ? 4.368 46.659 40.409 1.00 59.01 78 GLY F C 1
ATOM 8487 O O . GLY F 1 80 ? 3.716 47.610 39.979 1.00 57.35 78 GLY F O 1
ATOM 8488 N N . GLY F 1 81 ? 3.825 45.631 41.052 1.00 60.08 79 GLY F N 1
ATOM 8489 C CA . GLY F 1 81 ? 2.407 45.545 41.345 1.00 63.37 79 GLY F CA 1
ATOM 8490 C C . GLY F 1 81 ? 2.143 45.811 42.828 1.00 66.03 79 GLY F C 1
ATOM 8491 O O . GLY F 1 81 ? 2.912 46.548 43.463 1.00 66.25 79 GLY F O 1
ATOM 8492 N N . GLN F 1 82 ? 1.065 45.220 43.354 1.00 67.87 80 GLN F N 1
ATOM 8493 C CA . GLN F 1 82 ? 0.745 45.401 44.772 1.00 70.41 80 GLN F CA 1
ATOM 8494 C C . GLN F 1 82 ? 1.118 44.173 45.590 1.00 69.87 80 GLN F C 1
ATOM 8495 O O . GLN F 1 82 ? 1.277 44.254 46.805 1.00 71.04 80 GLN F O 1
ATOM 8501 N N . THR F 1 83 ? 1.188 43.042 44.911 1.00 69.01 81 THR F N 1
ATOM 8502 C CA . THR F 1 83 ? 1.572 41.794 45.574 1.00 67.85 81 THR F CA 1
ATOM 8503 C C . THR F 1 83 ? 2.827 41.243 44.918 1.00 66.45 81 THR F C 1
ATOM 8504 O O . THR F 1 83 ? 2.960 41.302 43.681 1.00 67.20 81 THR F O 1
ATOM 8508 N N . ARG F 1 84 ? 3.716 40.612 45.678 1.00 64.02 82 ARG F N 1
ATOM 8509 C CA . ARG F 1 84 ? 4.919 40.027 45.089 1.00 60.99 82 ARG F CA 1
ATOM 8510 C C . ARG F 1 84 ? 4.550 39.161 43.893 1.00 60.61 82 ARG F C 1
ATOM 8511 O O . ARG F 1 84 ? 5.261 39.150 42.889 1.00 61.21 82 ARG F O 1
ATOM 8519 N N . ALA F 1 85 ? 3.459 38.411 43.988 1.00 59.12 83 ALA F N 1
ATOM 8520 C CA . ALA F 1 85 ? 3.023 37.561 42.888 1.00 57.73 83 ALA F CA 1
ATOM 8521 C C . ALA F 1 85 ? 2.682 38.419 41.665 1.00 56.98 83 ALA F C 1
ATOM 8522 O O . ALA F 1 85 ? 2.930 38.038 40.527 1.00 55.79 83 ALA F O 1
ATOM 8524 N N . GLU F 1 86 ? 2.106 39.587 41.908 1.00 57.49 84 GLU F N 1
ATOM 8525 C CA . GLU F 1 86 ? 1.748 40.550 40.896 1.00 55.93 84 GLU F CA 1
ATOM 8526 C C . GLU F 1 86 ? 2.995 41.116 40.207 1.00 54.78 84 GLU F C 1
ATOM 8527 O O . GLU F 1 86 ? 3.083 41.072 38.978 1.00 54.54 84 GLU F O 1
ATOM 8533 N N . THR F 1 87 ? 3.964 41.605 40.987 1.00 51.94 85 THR F N 1
ATOM 8534 C CA . THR F 1 87 ? 5.177 42.149 40.402 1.00 50.37 85 THR F CA 1
ATOM 8535 C C . THR F 1 87 ? 5.942 41.072 39.630 1.00 48.91 85 THR F C 1
ATOM 8536 O O . THR F 1 87 ? 6.405 41.324 38.509 1.00 46.65 85 THR F O 1
ATOM 8540 N N . VAL F 1 88 ? 5.935 39.832 40.124 1.00 47.19 86 VAL F N 1
ATOM 8541 C CA . VAL F 1 88 ? 6.544 38.698 39.445 1.00 46.02 86 VAL F CA 1
ATOM 8542 C C . VAL F 1 88 ? 5.795 38.373 38.144 1.00 46.12 86 VAL F C 1
ATOM 8543 O O . VAL F 1 88 ? 6.352 37.979 37.119 1.00 44.76 86 VAL F O 1
ATOM 8547 N N . ARG F 1 89 ? 4.477 38.511 38.203 1.00 46.64 87 ARG F N 1
ATOM 8548 C CA . ARG F 1 89 ? 3.642 38.258 37.029 1.00 47.62 87 ARG F CA 1
ATOM 8549 C C . ARG F 1 89 ? 3.989 39.252 35.921 1.00 45.61 87 ARG F C 1
ATOM 8550 O O . ARG F 1 89 ? 4.227 38.877 34.778 1.00 46.08 87 ARG F O 1
ATOM 8558 N N . ASN F 1 90 ? 4.021 40.526 36.265 1.00 44.15 88 ASN F N 1
ATOM 8559 C CA . ASN F 1 90 ? 4.294 41.644 35.393 1.00 41.70 88 ASN F CA 1
ATOM 8560 C C . ASN F 1 90 ? 5.669 41.574 34.731 1.00 40.65 88 ASN F C 1
ATOM 8561 O O . ASN F 1 90 ? 5.843 41.958 33.607 1.00 40.85 88 ASN F O 1
ATOM 8566 N N . GLY F 1 91 ? 6.685 41.159 35.477 1.00 39.56 89 GLY F N 1
ATOM 8567 C CA . GLY F 1 91 ? 8.009 41.005 35.035 1.00 38.62 89 GLY F CA 1
ATOM 8568 C C . GLY F 1 91 ? 8.150 39.927 33.957 1.00 38.93 89 GLY F C 1
ATOM 8569 O O . GLY F 1 91 ? 8.912 40.125 33.001 1.00 38.70 89 GLY F O 1
ATOM 8570 N N . VAL F 1 92 ? 7.523 38.796 34.184 1.00 37.71 90 VAL F N 1
ATOM 8571 C CA . VAL F 1 92 ? 7.609 37.653 33.257 1.00 37.88 90 VAL F CA 1
ATOM 8572 C C . VAL F 1 92 ? 6.859 38.002 31.980 1.00 39.25 90 VAL F C 1
ATOM 8573 O O . VAL F 1 92 ? 7.323 37.767 30.878 1.00 39.12 90 VAL F O 1
ATOM 8577 N N . ALA F 1 93 ? 5.714 38.668 32.124 1.00 40.78 91 ALA F N 1
ATOM 8578 C CA . ALA F 1 93 ? 4.928 39.083 30.960 1.00 41.71 91 ALA F CA 1
ATOM 8579 C C . ALA F 1 93 ? 5.745 40.007 30.070 1.00 42.58 91 ALA F C 1
ATOM 8580 O O . ALA F 1 93 ? 5.829 39.744 28.853 1.00 45.27 91 ALA F O 1
ATOM 8582 N N . LYS F 1 94 ? 6.397 41.012 30.626 1.00 41.89 92 LYS F N 1
ATOM 8583 C CA . LYS F 1 94 ? 7.242 41.933 29.882 1.00 41.33 92 LYS F CA 1
ATOM 8584 C C . LYS F 1 94 ? 8.437 41.260 29.260 1.00 40.98 92 LYS F C 1
ATOM 8585 O O . LYS F 1 94 ? 8.739 41.497 28.080 1.00 43.45 92 LYS F O 1
ATOM 8591 N N . LEU F 1 95 ? 9.115 40.328 29.942 1.00 41.02 93 LEU F N 1
ATOM 8592 C CA . LEU F 1 95 ? 10.254 39.624 29.342 1.00 41.60 93 LEU F CA 1
ATOM 8593 C C . LEU F 1 95 ? 9.839 38.920 28.036 1.00 42.76 93 LEU F C 1
ATOM 8594 O O . LEU F 1 95 ? 10.644 38.687 27.114 1.00 42.53 93 LEU F O 1
ATOM 8599 N N . LEU F 1 96 ? 8.566 38.572 27.939 1.00 43.50 94 LEU F N 1
ATOM 8600 C CA . LEU F 1 96 ? 7.985 37.924 26.798 1.00 45.73 94 LEU F CA 1
ATOM 8601 C C . LEU F 1 96 ? 7.569 38.883 25.698 1.00 45.71 94 LEU F C 1
ATOM 8602 O O . LEU F 1 96 ? 8.058 38.727 24.583 1.00 44.43 94 LEU F O 1
ATOM 8607 N N . GLU F 1 97 ? 6.737 39.894 25.954 1.00 48.73 95 GLU F N 1
ATOM 8608 C CA . GLU F 1 97 ? 6.344 40.791 24.844 1.00 50.87 95 GLU F CA 1
ATOM 8609 C C . GLU F 1 97 ? 7.581 41.404 24.196 1.00 51.90 95 GLU F C 1
ATOM 8610 O O . GLU F 1 97 ? 7.724 41.449 22.967 1.00 53.62 95 GLU F O 1
ATOM 8616 N N . THR F 1 98 ? 8.444 41.939 25.025 1.00 51.66 96 THR F N 1
ATOM 8617 C CA . THR F 1 98 ? 9.725 42.517 24.642 1.00 49.86 96 THR F CA 1
ATOM 8618 C C . THR F 1 98 ? 10.516 41.585 23.757 1.00 48.72 96 THR F C 1
ATOM 8619 O O . THR F 1 98 ? 11.336 42.006 22.914 1.00 49.40 96 THR F O 1
ATOM 8623 N N . GLY F 1 99 ? 10.439 40.271 23.984 1.00 46.43 97 GLY F N 1
ATOM 8624 C CA . GLY F 1 99 ? 11.207 39.330 23.155 1.00 43.87 97 GLY F CA 1
ATOM 8625 C C . GLY F 1 99 ? 12.572 39.086 23.758 1.00 42.95 97 GLY F C 1
ATOM 8626 O O . GLY F 1 99 ? 13.415 38.389 23.195 1.00 43.66 97 GLY F O 1
ATOM 8627 N N . LEU F 1 100 ? 12.767 39.589 24.993 1.00 41.41 98 LEU F N 1
ATOM 8628 C CA . LEU F 1 100 ? 14.080 39.338 25.641 1.00 39.63 98 LEU F CA 1
ATOM 8629 C C . LEU F 1 100 ? 14.128 37.854 26.010 1.00 37.79 98 LEU F C 1
ATOM 8630 O O . LEU F 1 100 ? 15.182 37.223 26.041 1.00 36.98 98 LEU F O 1
ATOM 8635 N N . ALA F 1 101 ? 12.938 37.327 26.368 1.00 35.40 99 ALA F N 1
ATOM 8636 C CA . ALA F 1 101 ? 12.844 35.919 26.689 1.00 35.70 99 ALA F CA 1
ATOM 8637 C C . ALA F 1 101 ? 12.034 35.162 25.634 1.00 35.71 99 ALA F C 1
ATOM 8638 O O . ALA F 1 101 ? 10.997 35.645 25.183 1.00 35.01 99 ALA F O 1
ATOM 8640 N N . ALA F 1 102 ? 12.546 34.015 25.234 1.00 35.95 100 ALA F N 1
ATOM 8641 C CA . ALA F 1 102 ? 11.740 33.134 24.360 1.00 38.59 100 ALA F CA 1
ATOM 8642 C C . ALA F 1 102 ? 10.979 32.185 25.325 1.00 39.68 100 ALA F C 1
ATOM 8643 O O . ALA F 1 102 ? 11.452 31.910 26.431 1.00 36.97 100 ALA F O 1
ATOM 8645 N N . GLU F 1 103 ? 9.920 31.552 24.842 1.00 41.55 101 GLU F N 1
ATOM 8646 C CA . GLU F 1 103 ? 9.077 30.659 25.629 1.00 40.15 101 GLU F CA 1
ATOM 8647 C C . GLU F 1 103 ? 9.865 29.662 26.454 1.00 38.20 101 GLU F C 1
ATOM 8648 O O . GLU F 1 103 ? 9.569 29.398 27.620 1.00 38.36 101 GLU F O 1
ATOM 8654 N N . THR F 1 104 ? 10.834 29.019 25.825 1.00 36.66 102 THR F N 1
ATOM 8655 C CA . THR F 1 104 ? 11.664 28.005 26.415 1.00 33.65 102 THR F CA 1
ATOM 8656 C C . THR F 1 104 ? 12.895 28.482 27.145 1.00 31.45 102 THR F C 1
ATOM 8657 O O . THR F 1 104 ? 13.722 27.632 27.552 1.00 27.89 102 THR F O 1
ATOM 8661 N N . ASP F 1 105 ? 13.098 29.788 27.293 1.00 28.71 103 ASP F N 1
ATOM 8662 C CA . ASP F 1 105 ? 14.208 30.309 28.091 1.00 30.15 103 ASP F CA 1
ATOM 8663 C C . ASP F 1 105 ? 13.913 30.081 29.605 1.00 30.11 103 ASP F C 1
ATOM 8664 O O . ASP F 1 105 ? 12.742 30.022 30.017 1.00 28.87 103 ASP F O 1
ATOM 8669 N N . ASN F 1 106 ? 14.918 29.893 30.434 1.00 30.00 104 ASN F N 1
ATOM 8670 C CA . ASN F 1 106 ? 14.767 29.703 31.865 1.00 31.23 104 ASN F CA 1
ATOM 8671 C C . ASN F 1 106 ? 14.769 31.022 32.635 1.00 32.49 104 ASN F C 1
ATOM 8672 O O . ASN F 1 106 ? 15.670 31.851 32.448 1.00 31.85 104 ASN F O 1
ATOM 8677 N N . ILE F 1 107 ? 13.785 31.167 33.536 1.00 32.32 105 ILE F N 1
ATOM 8678 C CA . ILE F 1 107 ? 13.715 32.362 34.425 1.00 27.84 105 ILE F CA 1
ATOM 8679 C C . ILE F 1 107 ? 13.952 31.958 35.880 1.00 28.18 105 ILE F C 1
ATOM 8680 O O . ILE F 1 107 ? 13.276 31.008 36.382 1.00 26.24 105 ILE F O 1
ATOM 8685 N N . LEU F 1 108 ? 14.997 32.498 36.529 1.00 22.76 106 LEU F N 1
ATOM 8686 C CA . LEU F 1 108 ? 15.356 32.180 37.876 1.00 23.71 106 LEU F CA 1
ATOM 8687 C C . LEU F 1 108 ? 14.869 33.284 38.861 1.00 26.08 106 LEU F C 1
ATOM 8688 O O . LEU F 1 108 ? 15.529 34.323 38.959 1.00 25.12 106 LEU F O 1
ATOM 8693 N N . VAL F 1 109 ? 13.676 33.082 39.459 1.00 24.79 107 VAL F N 1
ATOM 8694 C CA . VAL F 1 109 ? 13.108 34.073 40.381 1.00 24.67 107 VAL F CA 1
ATOM 8695 C C . VAL F 1 109 ? 13.751 34.034 41.777 1.00 25.02 107 VAL F C 1
ATOM 8696 O O . VAL F 1 109 ? 13.784 32.990 42.427 1.00 25.93 107 VAL F O 1
ATOM 8700 N N . HIS F 1 110 ? 14.377 35.127 42.212 1.00 24.68 108 HIS F N 1
ATOM 8701 C CA . HIS F 1 110 ? 15.136 35.136 43.453 1.00 27.52 108 HIS F CA 1
ATOM 8702 C C . HIS F 1 110 ? 14.757 36.233 44.445 1.00 27.04 108 HIS F C 1
ATOM 8703 O O . HIS F 1 110 ? 14.519 37.366 44.120 1.00 26.82 108 HIS F O 1
ATOM 8710 N N . ASP F 1 111 ? 14.795 35.849 45.717 1.00 30.87 109 ASP F N 1
ATOM 8711 C CA . ASP F 1 111 ? 14.487 36.791 46.799 1.00 33.08 109 ASP F CA 1
ATOM 8712 C C . ASP F 1 111 ? 15.495 37.918 46.889 1.00 33.94 109 ASP F C 1
ATOM 8713 O O . ASP F 1 111 ? 16.706 37.671 47.006 1.00 35.86 109 ASP F O 1
ATOM 8718 N N . ALA F 1 112 ? 15.029 39.148 47.040 1.00 34.59 110 ALA F N 1
ATOM 8719 C CA . ALA F 1 112 ? 15.947 40.271 47.210 1.00 36.10 110 ALA F CA 1
ATOM 8720 C C . ALA F 1 112 ? 16.674 40.258 48.537 1.00 38.92 110 ALA F C 1
ATOM 8721 O O . ALA F 1 112 ? 17.698 40.947 48.662 1.00 38.96 110 ALA F O 1
ATOM 8723 N N . ALA F 1 113 ? 16.144 39.557 49.563 1.00 39.86 111 ALA F N 1
ATOM 8724 C CA . ALA F 1 113 ? 16.852 39.536 50.838 1.00 40.41 111 ALA F CA 1
ATOM 8725 C C . ALA F 1 113 ? 17.800 38.375 50.977 1.00 40.31 111 ALA F C 1
ATOM 8726 O O . ALA F 1 113 ? 18.377 38.217 52.075 1.00 41.66 111 ALA F O 1
ATOM 8728 N N . ARG F 1 114 ? 17.905 37.474 50.002 1.00 38.61 112 ARG F N 1
ATOM 8729 C CA . ARG F 1 114 ? 18.877 36.367 50.213 1.00 37.91 112 ARG F CA 1
ATOM 8730 C C . ARG F 1 114 ? 20.197 36.771 49.532 1.00 38.59 112 ARG F C 1
ATOM 8731 O O . ARG F 1 114 ? 20.560 36.261 48.466 1.00 36.66 112 ARG F O 1
ATOM 8739 N N . CYS F 1 115 ? 20.922 37.674 50.219 1.00 35.56 113 CYS F N 1
ATOM 8740 C CA . CYS F 1 115 ? 22.136 38.218 49.706 1.00 35.53 113 CYS F CA 1
ATOM 8741 C C . CYS F 1 115 ? 23.400 37.425 49.906 1.00 34.28 113 CYS F C 1
ATOM 8742 O O . CYS F 1 115 ? 24.451 37.929 49.468 1.00 33.64 113 CYS F O 1
ATOM 8745 N N . CYS F 1 116 ? 23.345 36.226 50.449 1.00 32.88 114 CYS F N 1
ATOM 8746 C CA . CYS F 1 116 ? 24.539 35.426 50.656 1.00 31.98 114 CYS F CA 1
ATOM 8747 C C . CYS F 1 116 ? 24.524 34.128 49.889 1.00 32.30 114 CYS F C 1
ATOM 8748 O O . CYS F 1 116 ? 25.323 33.216 50.192 1.00 32.97 114 CYS F O 1
ATOM 8751 N N . LEU F 1 117 ? 23.647 33.994 48.903 1.00 32.97 115 LEU F N 1
ATOM 8752 C CA . LEU F 1 117 ? 23.513 32.820 48.046 1.00 32.60 115 LEU F CA 1
ATOM 8753 C C . LEU F 1 117 ? 24.836 32.407 47.461 1.00 34.76 115 LEU F C 1
ATOM 8754 O O . LEU F 1 117 ? 25.400 33.186 46.656 1.00 39.20 115 LEU F O 1
ATOM 8759 N N . PRO F 1 118 ? 25.356 31.250 47.736 1.00 37.54 116 PRO F N 1
ATOM 8760 C CA . PRO F 1 118 ? 26.642 30.859 47.186 1.00 37.96 116 PRO F CA 1
ATOM 8761 C C . PRO F 1 118 ? 26.571 30.618 45.699 1.00 40.47 116 PRO F C 1
ATOM 8762 O O . PRO F 1 118 ? 25.673 29.981 45.150 1.00 41.20 116 PRO F O 1
ATOM 8766 N N . SER F 1 119 ? 27.696 30.931 45.038 1.00 42.94 117 SER F N 1
ATOM 8767 C CA . SER F 1 119 ? 27.845 30.749 43.611 1.00 42.00 117 SER F CA 1
ATOM 8768 C C . SER F 1 119 ? 27.847 29.285 43.217 1.00 40.79 117 SER F C 1
ATOM 8769 O O . SER F 1 119 ? 27.477 28.947 42.088 1.00 39.19 117 SER F O 1
ATOM 8772 N N . GLU F 1 120 ? 28.288 28.416 44.111 1.00 40.90 118 GLU F N 1
ATOM 8773 C CA . GLU F 1 120 ? 28.315 26.964 43.773 1.00 42.73 118 GLU F CA 1
ATOM 8774 C C . GLU F 1 120 ? 26.885 26.445 43.775 1.00 40.51 118 GLU F C 1
ATOM 8775 O O . GLU F 1 120 ? 26.483 25.624 42.926 1.00 41.17 118 GLU F O 1
ATOM 8781 N N . ALA F 1 121 ? 26.047 27.045 44.621 1.00 37.65 119 ALA F N 1
ATOM 8782 C CA . ALA F 1 121 ? 24.636 26.635 44.689 1.00 35.39 119 ALA F CA 1
ATOM 8783 C C . ALA F 1 121 ? 23.883 27.071 43.440 1.00 32.38 119 ALA F C 1
ATOM 8784 O O . ALA F 1 121 ? 23.013 26.365 42.937 1.00 29.47 119 ALA F O 1
ATOM 8786 N N . LEU F 1 122 ? 24.175 28.279 42.941 1.00 32.83 120 LEU F N 1
ATOM 8787 C CA . LEU F 1 122 ? 23.495 28.795 41.741 1.00 33.04 120 LEU F CA 1
ATOM 8788 C C . LEU F 1 122 ? 23.824 27.913 40.549 1.00 32.87 120 LEU F C 1
ATOM 8789 O O . LEU F 1 122 ? 22.944 27.528 39.770 1.00 30.63 120 LEU F O 1
ATOM 8794 N N . ALA F 1 123 ? 25.087 27.456 40.506 1.00 34.34 121 ALA F N 1
ATOM 8795 C CA . ALA F 1 123 ? 25.536 26.516 39.478 1.00 35.20 121 ALA F CA 1
ATOM 8796 C C . ALA F 1 123 ? 24.799 25.191 39.529 1.00 35.44 121 ALA F C 1
ATOM 8797 O O . ALA F 1 123 ? 24.418 24.648 38.487 1.00 35.71 121 ALA F O 1
ATOM 8799 N N . ARG F 1 124 ? 24.559 24.630 40.745 1.00 36.35 122 ARG F N 1
ATOM 8800 C CA . ARG F 1 124 ? 23.834 23.348 40.804 1.00 32.76 122 ARG F CA 1
ATOM 8801 C C . ARG F 1 124 ? 22.431 23.508 40.231 1.00 32.73 122 ARG F C 1
ATOM 8802 O O . ARG F 1 124 ? 21.899 22.601 39.603 1.00 34.83 122 ARG F O 1
ATOM 8810 N N . LEU F 1 125 ? 21.757 24.599 40.571 1.00 32.22 123 LEU F N 1
ATOM 8811 C CA . LEU F 1 125 ? 20.383 24.787 40.085 1.00 31.12 123 LEU F CA 1
ATOM 8812 C C . LEU F 1 125 ? 20.361 24.889 38.570 1.00 31.84 123 LEU F C 1
ATOM 8813 O O . LEU F 1 125 ? 19.567 24.188 37.917 1.00 32.73 123 LEU F O 1
ATOM 8818 N N . ILE F 1 126 ? 21.190 25.734 37.950 1.00 31.87 124 ILE F N 1
ATOM 8819 C CA . ILE F 1 126 ? 21.248 25.851 36.489 1.00 30.07 124 ILE F CA 1
ATOM 8820 C C . ILE F 1 126 ? 21.626 24.510 35.832 1.00 31.15 124 ILE F C 1
ATOM 8821 O O . ILE F 1 126 ? 20.914 24.068 34.909 1.00 27.52 124 ILE F O 1
ATOM 8826 N N . GLU F 1 127 ? 22.560 23.768 36.406 1.00 30.02 125 GLU F N 1
ATOM 8827 C CA . GLU F 1 127 ? 22.949 22.475 35.850 1.00 34.31 125 GLU F CA 1
ATOM 8828 C C . GLU F 1 127 ? 21.897 21.402 36.022 1.00 37.45 125 GLU F C 1
ATOM 8829 O O . GLU F 1 127 ? 21.575 20.623 35.111 1.00 37.05 125 GLU F O 1
ATOM 8835 N N . GLN F 1 128 ? 21.312 21.310 37.242 1.00 37.70 126 GLN F N 1
ATOM 8836 C CA . GLN F 1 128 ? 20.348 20.245 37.528 1.00 35.17 126 GLN F CA 1
ATOM 8837 C C . GLN F 1 128 ? 18.920 20.558 37.170 1.00 32.97 126 GLN F C 1
ATOM 8838 O O . GLN F 1 128 ? 18.145 19.617 36.921 1.00 35.24 126 GLN F O 1
ATOM 8844 N N . ALA F 1 129 ? 18.516 21.810 37.070 1.00 30.30 127 ALA F N 1
ATOM 8845 C CA . ALA F 1 129 ? 17.126 22.094 36.683 1.00 29.75 127 ALA F CA 1
ATOM 8846 C C . ALA F 1 129 ? 17.039 22.830 35.350 1.00 29.16 127 ALA F C 1
ATOM 8847 O O . ALA F 1 129 ? 15.975 23.078 34.809 1.00 28.19 127 ALA F O 1
ATOM 8849 N N . GLY F 1 130 ? 18.166 23.322 34.843 1.00 29.89 128 GLY F N 1
ATOM 8850 C CA . GLY F 1 130 ? 18.316 24.066 33.638 1.00 30.71 128 GLY F CA 1
ATOM 8851 C C . GLY F 1 130 ? 17.860 23.324 32.388 1.00 32.26 128 GLY F C 1
ATOM 8852 O O . GLY F 1 130 ? 17.311 24.011 31.508 1.00 33.98 128 GLY F O 1
ATOM 8853 N N . ASN F 1 131 ? 17.960 22.019 32.371 1.00 32.14 129 ASN F N 1
ATOM 8854 C CA . ASN F 1 131 ? 17.553 21.149 31.322 1.00 36.63 129 ASN F CA 1
ATOM 8855 C C . ASN F 1 131 ? 16.358 20.264 31.659 1.00 37.12 129 ASN F C 1
ATOM 8856 O O . ASN F 1 131 ? 16.101 19.263 30.964 1.00 39.47 129 ASN F O 1
ATOM 8861 N N . ALA F 1 132 ? 15.638 20.511 32.719 1.00 35.33 130 ALA F N 1
ATOM 8862 C CA . ALA F 1 132 ? 14.427 19.715 33.013 1.00 32.78 130 ALA F CA 1
ATOM 8863 C C . ALA F 1 132 ? 13.217 20.581 32.696 1.00 32.26 130 ALA F C 1
ATOM 8864 O O . ALA F 1 132 ? 13.117 21.724 33.178 1.00 33.37 130 ALA F O 1
ATOM 8866 N N . ALA F 1 133 ? 12.281 20.123 31.884 1.00 29.73 131 ALA F N 1
ATOM 8867 C CA . ALA F 1 133 ? 11.106 20.876 31.526 1.00 30.96 131 ALA F CA 1
ATOM 8868 C C . ALA F 1 133 ? 10.287 21.314 32.741 1.00 31.93 131 ALA F C 1
ATOM 8869 O O . ALA F 1 133 ? 9.511 22.294 32.674 1.00 30.19 131 ALA F O 1
ATOM 8871 N N . GLU F 1 134 ? 10.279 20.439 33.762 1.00 30.56 132 GLU F N 1
ATOM 8872 C CA . GLU F 1 134 ? 9.475 20.732 34.959 1.00 33.12 132 GLU F CA 1
ATOM 8873 C C . GLU F 1 134 ? 10.116 21.758 35.866 1.00 30.97 132 GLU F C 1
ATOM 8874 O O . GLU F 1 134 ? 9.425 22.317 36.708 1.00 33.11 132 GLU F O 1
ATOM 8880 N N . GLY F 1 135 ? 11.410 22.030 35.744 1.00 31.63 133 GLY F N 1
ATOM 8881 C CA . GLY F 1 135 ? 12.080 23.037 36.565 1.00 27.17 133 GLY F CA 1
ATOM 8882 C C . GLY F 1 135 ? 12.531 22.446 37.915 1.00 27.44 133 GLY F C 1
ATOM 8883 O O . GLY F 1 135 ? 12.675 21.242 38.169 1.00 24.08 133 GLY F O 1
ATOM 8884 N N . GLY F 1 136 ? 12.846 23.377 38.833 1.00 24.55 134 GLY F N 1
ATOM 8885 C CA . GLY F 1 136 ? 13.432 23.039 40.085 1.00 22.44 134 GLY F CA 1
ATOM 8886 C C . GLY F 1 136 ? 13.692 24.262 40.938 1.00 25.37 134 GLY F C 1
ATOM 8887 O O . GLY F 1 136 ? 13.584 25.423 40.553 1.00 23.35 134 GLY F O 1
ATOM 8888 N N . ILE F 1 137 ? 13.970 23.971 42.237 1.00 25.46 135 ILE F N 1
ATOM 8889 C CA . ILE F 1 137 ? 14.198 25.046 43.192 1.00 23.52 135 ILE F CA 1
ATOM 8890 C C . ILE F 1 137 ? 15.321 24.640 44.134 1.00 23.23 135 ILE F C 1
ATOM 8891 O O . ILE F 1 137 ? 15.641 23.454 44.312 1.00 23.67 135 ILE F O 1
ATOM 8896 N N . LEU F 1 138 ? 16.001 25.653 44.684 1.00 21.76 136 LEU F N 1
ATOM 8897 C CA . LEU F 1 138 ? 16.968 25.274 45.758 1.00 24.01 136 LEU F CA 1
ATOM 8898 C C . LEU F 1 138 ? 16.159 24.991 47.039 1.00 22.84 136 LEU F C 1
ATOM 8899 O O . LEU F 1 138 ? 15.145 25.710 47.235 1.00 23.66 136 LEU F O 1
ATOM 8904 N N . ALA F 1 139 ? 16.505 23.973 47.804 1.00 20.59 137 ALA F N 1
ATOM 8905 C CA . ALA F 1 139 ? 15.734 23.663 49.028 1.00 21.02 137 ALA F CA 1
ATOM 8906 C C . ALA F 1 139 ? 16.543 22.886 50.034 1.00 24.59 137 ALA F C 1
ATOM 8907 O O . ALA F 1 139 ? 17.529 22.208 49.652 1.00 24.42 137 ALA F O 1
ATOM 8909 N N . VAL F 1 140 ? 16.247 23.026 51.363 1.00 25.07 138 VAL F N 1
ATOM 8910 C CA . VAL F 1 140 ? 17.059 22.225 52.303 1.00 28.96 138 VAL F CA 1
ATOM 8911 C C . VAL F 1 140 ? 16.190 21.265 53.105 1.00 28.30 138 VAL F C 1
ATOM 8912 O O . VAL F 1 140 ? 15.099 21.659 53.494 1.00 28.60 138 VAL F O 1
ATOM 8916 N N . PRO F 1 141 ? 16.577 20.014 53.255 1.00 29.43 139 PRO F N 1
ATOM 8917 C CA . PRO F 1 141 ? 15.868 19.027 54.039 1.00 32.71 139 PRO F CA 1
ATOM 8918 C C . PRO F 1 141 ? 15.695 19.421 55.519 1.00 33.16 139 PRO F C 1
ATOM 8919 O O . PRO F 1 141 ? 16.563 20.039 56.112 1.00 31.56 139 PRO F O 1
ATOM 8923 N N . VAL F 1 142 ? 14.490 19.157 56.036 1.00 35.23 140 VAL F N 1
ATOM 8924 C CA . VAL F 1 142 ? 14.146 19.498 57.421 1.00 35.52 140 VAL F CA 1
ATOM 8925 C C . VAL F 1 142 ? 14.829 18.496 58.341 1.00 35.23 140 VAL F C 1
ATOM 8926 O O . VAL F 1 142 ? 14.502 17.314 58.317 1.00 37.22 140 VAL F O 1
ATOM 8930 N N . ALA F 1 143 ? 15.886 18.925 59.007 1.00 34.19 141 ALA F N 1
ATOM 8931 C CA . ALA F 1 143 ? 16.632 18.007 59.853 1.00 35.56 141 ALA F CA 1
ATOM 8932 C C . ALA F 1 143 ? 16.192 18.075 61.314 1.00 34.82 141 ALA F C 1
ATOM 8933 O O . ALA F 1 143 ? 16.394 17.104 62.031 1.00 35.38 141 ALA F O 1
ATOM 8935 N N . ASP F 1 144 ? 15.567 19.137 61.762 1.00 35.99 142 ASP F N 1
ATOM 8936 C CA . ASP F 1 144 ? 15.142 19.275 63.165 1.00 33.97 142 ASP F CA 1
ATOM 8937 C C . ASP F 1 144 ? 13.717 18.779 63.396 1.00 33.17 142 ASP F C 1
ATOM 8938 O O . ASP F 1 144 ? 12.834 18.903 62.514 1.00 30.74 142 ASP F O 1
ATOM 8943 N N . THR F 1 145 ? 13.440 18.295 64.601 1.00 32.01 143 THR F N 1
ATOM 8944 C CA . THR F 1 145 ? 12.087 17.865 65.013 1.00 31.06 143 THR F CA 1
ATOM 8945 C C . THR F 1 145 ? 11.133 19.047 64.823 1.00 28.71 143 THR F C 1
ATOM 8946 O O . THR F 1 145 ? 11.508 20.148 65.232 1.00 30.36 143 THR F O 1
ATOM 8950 N N . LEU F 1 146 ? 9.967 18.883 64.269 1.00 27.99 144 LEU F N 1
ATOM 8951 C CA . LEU F 1 146 ? 9.037 20.018 64.070 1.00 29.08 144 LEU F CA 1
ATOM 8952 C C . LEU F 1 146 ? 7.990 20.080 65.177 1.00 29.95 144 LEU F C 1
ATOM 8953 O O . LEU F 1 146 ? 7.529 19.010 65.628 1.00 27.41 144 LEU F O 1
ATOM 8958 N N . LYS F 1 147 ? 7.656 21.266 65.650 1.00 31.44 145 LYS F N 1
ATOM 8959 C CA . LYS F 1 147 ? 6.724 21.466 66.730 1.00 32.05 145 LYS F CA 1
ATOM 8960 C C . LYS F 1 147 ? 5.601 22.432 66.288 1.00 34.42 145 LYS F C 1
ATOM 8961 O O . LYS F 1 147 ? 5.944 23.502 65.787 1.00 34.13 145 LYS F O 1
ATOM 8967 N N . ARG F 1 148 ? 4.355 22.091 66.630 1.00 32.60 146 ARG F N 1
ATOM 8968 C CA . ARG F 1 148 ? 3.274 23.068 66.389 1.00 33.63 146 ARG F CA 1
ATOM 8969 C C . ARG F 1 148 ? 3.145 23.888 67.677 1.00 36.02 146 ARG F C 1
ATOM 8970 O O . ARG F 1 148 ? 3.223 23.296 68.766 1.00 35.40 146 ARG F O 1
ATOM 8978 N N . ALA F 1 149 ? 3.065 25.192 67.578 1.00 38.41 147 ALA F N 1
ATOM 8979 C CA . ALA F 1 149 ? 2.908 26.068 68.713 1.00 40.93 147 ALA F CA 1
ATOM 8980 C C . ALA F 1 149 ? 1.460 26.547 68.850 1.00 45.51 147 ALA F C 1
ATOM 8981 O O . ALA F 1 149 ? 0.721 26.697 67.870 1.00 46.19 147 ALA F O 1
ATOM 8983 N N . GLU F 1 150 ? 1.089 26.827 70.102 1.00 47.63 148 GLU F N 1
ATOM 8984 C CA . GLU F 1 150 ? -0.251 27.367 70.321 1.00 51.30 148 GLU F CA 1
ATOM 8985 C C . GLU F 1 150 ? -0.096 28.793 70.806 1.00 51.70 148 GLU F C 1
ATOM 8986 O O . GLU F 1 150 ? -0.105 29.688 69.912 1.00 57.19 148 GLU F O 1
ATOM 8992 N N . SER F 1 151 ? 0.169 29.045 72.058 1.00 48.64 149 SER F N 1
ATOM 8993 C CA . SER F 1 151 ? 0.281 30.475 72.449 1.00 48.05 149 SER F CA 1
ATOM 8994 C C . SER F 1 151 ? 1.596 30.633 73.200 1.00 47.21 149 SER F C 1
ATOM 8995 O O . SER F 1 151 ? 1.642 31.011 74.371 1.00 46.61 149 SER F O 1
ATOM 8998 N N . GLY F 1 152 ? 2.677 30.203 72.554 1.00 44.55 150 GLY F N 1
ATOM 8999 C CA . GLY F 1 152 ? 4.006 30.249 73.129 1.00 38.50 150 GLY F CA 1
ATOM 9000 C C . GLY F 1 152 ? 4.427 28.886 73.686 1.00 36.26 150 GLY F C 1
ATOM 9001 O O . GLY F 1 152 ? 5.556 28.771 74.200 1.00 33.52 150 GLY F O 1
ATOM 9002 N N . GLN F 1 153 ? 3.613 27.855 73.505 1.00 32.39 151 GLN F N 1
ATOM 9003 C CA . GLN F 1 153 ? 3.920 26.537 74.014 1.00 32.08 151 GLN F CA 1
ATOM 9004 C C . GLN F 1 153 ? 3.652 25.468 72.970 1.00 30.02 151 GLN F C 1
ATOM 9005 O O . GLN F 1 153 ? 2.838 25.650 72.099 1.00 30.47 151 GLN F O 1
ATOM 9011 N N . ILE F 1 154 ? 4.249 24.305 73.132 1.00 31.38 152 ILE F N 1
ATOM 9012 C CA . ILE F 1 154 ? 4.021 23.192 72.236 1.00 32.98 152 ILE F CA 1
ATOM 9013 C C . ILE F 1 154 ? 2.664 22.516 72.425 1.00 36.59 152 ILE F C 1
ATOM 9014 O O . ILE F 1 154 ? 2.291 22.072 73.540 1.00 37.15 152 ILE F O 1
ATOM 9019 N N . SER F 1 155 ? 1.890 22.431 71.351 1.00 36.03 153 SER F N 1
ATOM 9020 C CA . SER F 1 155 ? 0.617 21.746 71.260 1.00 36.18 153 SER F CA 1
ATOM 9021 C C . SER F 1 155 ? 0.803 20.405 70.546 1.00 35.81 153 SER F C 1
ATOM 9022 O O . SER F 1 155 ? 0.025 19.475 70.803 1.00 39.00 153 SER F O 1
ATOM 9025 N N . ALA F 1 156 ? 1.849 20.247 69.740 1.00 33.14 154 ALA F N 1
ATOM 9026 C CA . ALA F 1 156 ? 2.146 18.961 69.137 1.00 29.86 154 ALA F CA 1
ATOM 9027 C C . ALA F 1 156 ? 3.526 18.956 68.459 1.00 31.47 154 ALA F C 1
ATOM 9028 O O . ALA F 1 156 ? 4.101 20.009 68.163 1.00 30.64 154 ALA F O 1
ATOM 9030 N N . THR F 1 157 ? 4.003 17.765 68.223 1.00 31.90 155 THR F N 1
ATOM 9031 C CA . THR F 1 157 ? 5.209 17.482 67.468 1.00 35.29 155 THR F CA 1
ATOM 9032 C C . THR F 1 157 ? 4.758 16.932 66.101 1.00 36.80 155 THR F C 1
ATOM 9033 O O . THR F 1 157 ? 4.141 15.858 66.069 1.00 36.13 155 THR F O 1
ATOM 9037 N N . VAL F 1 158 ? 4.885 17.685 65.021 1.00 37.28 156 VAL F N 1
ATOM 9038 C CA . VAL F 1 158 ? 4.457 17.193 63.705 1.00 38.44 156 VAL F CA 1
ATOM 9039 C C . VAL F 1 158 ? 5.553 16.434 63.001 1.00 39.20 156 VAL F C 1
ATOM 9040 O O . VAL F 1 158 ? 6.727 16.830 63.016 1.00 40.79 156 VAL F O 1
ATOM 9044 N N . ASP F 1 159 ? 5.207 15.346 62.316 1.00 40.07 157 ASP F N 1
ATOM 9045 C CA . ASP F 1 159 ? 6.192 14.528 61.622 1.00 42.65 157 ASP F CA 1
ATOM 9046 C C . ASP F 1 159 ? 6.904 15.271 60.485 1.00 44.17 157 ASP F C 1
ATOM 9047 O O . ASP F 1 159 ? 6.244 15.871 59.611 1.00 44.07 157 ASP F O 1
ATOM 9052 N N . ARG F 1 160 ? 8.231 15.219 60.452 1.00 43.55 158 ARG F N 1
ATOM 9053 C CA . ARG F 1 160 ? 8.952 15.947 59.408 1.00 47.17 158 ARG F CA 1
ATOM 9054 C C . ARG F 1 160 ? 9.490 15.039 58.315 1.00 48.30 158 ARG F C 1
ATOM 9055 O O . ARG F 1 160 ? 10.239 15.473 57.423 1.00 48.05 158 ARG F O 1
ATOM 9063 N N . SER F 1 161 ? 9.063 13.773 58.340 1.00 46.67 159 SER F N 1
ATOM 9064 C CA . SER F 1 161 ? 9.512 12.806 57.362 1.00 45.77 159 SER F CA 1
ATOM 9065 C C . SER F 1 161 ? 9.246 13.253 55.927 1.00 43.29 159 SER F C 1
ATOM 9066 O O . SER F 1 161 ? 8.150 13.636 55.563 1.00 42.19 159 SER F O 1
ATOM 9069 N N . GLY F 1 162 ? 10.291 13.274 55.118 1.00 43.82 160 GLY F N 1
ATOM 9070 C CA . GLY F 1 162 ? 10.306 13.632 53.727 1.00 40.89 160 GLY F CA 1
ATOM 9071 C C . GLY F 1 162 ? 10.027 15.082 53.404 1.00 40.68 160 GLY F C 1
ATOM 9072 O O . GLY F 1 162 ? 9.715 15.378 52.227 1.00 40.00 160 GLY F O 1
ATOM 9073 N N . LEU F 1 163 ? 10.181 15.982 54.376 1.00 37.13 161 LEU F N 1
ATOM 9074 C CA . LEU F 1 163 ? 9.900 17.379 54.216 1.00 34.56 161 LEU F CA 1
ATOM 9075 C C . LEU F 1 163 ? 11.150 18.211 53.959 1.00 34.33 161 LEU F C 1
ATOM 9076 O O . LEU F 1 163 ? 12.254 17.827 54.305 1.00 30.08 161 LEU F O 1
ATOM 9081 N N . TRP F 1 164 ? 10.944 19.304 53.203 1.00 34.12 162 TRP F N 1
ATOM 9082 C CA . TRP F 1 164 ? 12.022 20.195 52.805 1.00 33.51 162 TRP F CA 1
ATOM 9083 C C . TRP F 1 164 ? 11.542 21.653 52.961 1.00 32.36 162 TRP F C 1
ATOM 9084 O O . TRP F 1 164 ? 10.348 21.896 52.781 1.00 31.56 162 TRP F O 1
ATOM 9095 N N . GLN F 1 165 ? 12.502 22.538 53.153 1.00 31.95 163 GLN F N 1
ATOM 9096 C CA . GLN F 1 165 ? 12.297 23.961 53.235 1.00 31.61 163 GLN F CA 1
ATOM 9097 C C . GLN F 1 165 ? 12.797 24.604 51.931 1.00 32.90 163 GLN F C 1
ATOM 9098 O O . GLN F 1 165 ? 13.938 24.421 51.547 1.00 31.84 163 GLN F O 1
ATOM 9104 N N . ALA F 1 166 ? 11.933 25.360 51.276 1.00 34.44 164 ALA F N 1
ATOM 9105 C CA . ALA F 1 166 ? 12.216 26.018 50.035 1.00 32.49 164 ALA F CA 1
ATOM 9106 C C . ALA F 1 166 ? 13.021 27.307 50.190 1.00 33.00 164 ALA F C 1
ATOM 9107 O O . ALA F 1 166 ? 12.686 28.162 50.999 1.00 31.49 164 ALA F O 1
ATOM 9109 N N . GLN F 1 167 ? 14.044 27.434 49.360 1.00 32.28 165 GLN F N 1
ATOM 9110 C CA . GLN F 1 167 ? 14.818 28.665 49.208 1.00 31.19 165 GLN F CA 1
ATOM 9111 C C . GLN F 1 167 ? 14.575 29.159 47.756 1.00 32.93 165 GLN F C 1
ATOM 9112 O O . GLN F 1 167 ? 13.540 28.801 47.158 1.00 30.69 165 GLN F O 1
ATOM 9118 N N . THR F 1 168 ? 15.373 30.082 47.281 1.00 31.66 166 THR F N 1
ATOM 9119 C CA . THR F 1 168 ? 15.305 30.672 45.945 1.00 29.35 166 THR F CA 1
ATOM 9120 C C . THR F 1 168 ? 16.771 30.683 45.461 1.00 30.51 166 THR F C 1
ATOM 9121 O O . THR F 1 168 ? 17.629 30.624 46.355 1.00 31.43 166 THR F O 1
ATOM 9125 N N . PRO F 1 169 ? 17.039 30.755 44.177 1.00 28.56 167 PRO F N 1
ATOM 9126 C CA . PRO F 1 169 ? 16.081 30.916 43.127 1.00 27.35 167 PRO F CA 1
ATOM 9127 C C . PRO F 1 169 ? 15.127 29.771 42.844 1.00 26.42 167 PRO F C 1
ATOM 9128 O O . PRO F 1 169 ? 15.379 28.619 43.202 1.00 23.34 167 PRO F O 1
ATOM 9132 N N . GLN F 1 170 ? 14.041 30.096 42.149 1.00 21.26 168 GLN F N 1
ATOM 9133 C CA . GLN F 1 170 ? 13.051 29.138 41.680 1.00 21.57 168 GLN F CA 1
ATOM 9134 C C . GLN F 1 170 ? 13.064 29.233 40.118 1.00 21.79 168 GLN F C 1
ATOM 9135 O O . GLN F 1 170 ? 12.678 30.261 39.570 1.00 18.54 168 GLN F O 1
ATOM 9141 N N . LEU F 1 171 ? 13.597 28.236 39.452 1.00 22.25 169 LEU F N 1
ATOM 9142 C CA . LEU F 1 171 ? 13.853 28.180 38.002 1.00 24.70 169 LEU F CA 1
ATOM 9143 C C . LEU F 1 171 ? 12.830 27.430 37.181 1.00 26.38 169 LEU F C 1
ATOM 9144 O O . LEU F 1 171 ? 12.557 26.250 37.353 1.00 25.45 169 LEU F O 1
ATOM 9149 N N . PHE F 1 172 ? 12.148 28.106 36.255 1.00 28.39 170 PHE F N 1
ATOM 9150 C CA . PHE F 1 172 ? 11.130 27.553 35.393 1.00 32.42 170 PHE F CA 1
ATOM 9151 C C . PHE F 1 172 ? 11.182 28.153 33.986 1.0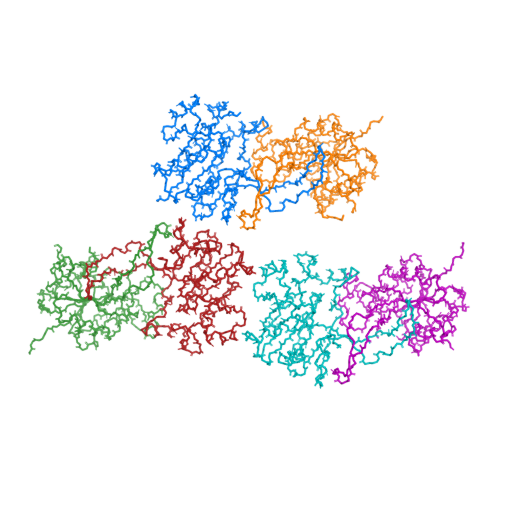0 31.95 170 PHE F C 1
ATOM 9152 O O . PHE F 1 172 ? 11.675 29.275 33.841 1.00 34.87 170 PHE F O 1
ATOM 9160 N N . GLN F 1 173 ? 10.647 27.448 33.013 1.00 32.78 171 GLN F N 1
ATOM 9161 C CA . GLN F 1 173 ? 10.597 27.979 31.630 1.00 30.18 171 GLN F CA 1
ATOM 9162 C C . GLN F 1 173 ? 9.706 29.204 31.630 1.00 31.20 171 GLN F C 1
ATOM 9163 O O . GLN F 1 173 ? 8.630 29.133 32.253 1.00 34.89 171 GLN F O 1
ATOM 9169 N N . ALA F 1 174 ? 10.006 30.258 30.909 1.00 32.49 172 ALA F N 1
ATOM 9170 C CA . ALA F 1 174 ? 9.168 31.445 30.852 1.00 32.16 172 ALA F CA 1
ATOM 9171 C C . ALA F 1 174 ? 7.724 31.176 30.525 1.00 33.17 172 ALA F C 1
ATOM 9172 O O . ALA F 1 174 ? 6.828 31.739 31.198 1.00 35.02 172 ALA F O 1
ATOM 9174 N N . GLY F 1 175 ? 7.417 30.424 29.472 1.00 33.16 173 GLY F N 1
ATOM 9175 C CA . GLY F 1 175 ? 6.031 30.129 29.072 1.00 31.48 173 GLY F CA 1
ATOM 9176 C C . GLY F 1 175 ? 5.290 29.340 30.148 1.00 33.19 173 GLY F C 1
ATOM 9177 O O . GLY F 1 175 ? 4.128 29.625 30.491 1.00 32.55 173 GLY F O 1
ATOM 9178 N N . LEU F 1 176 ? 5.973 28.402 30.808 1.00 31.45 174 LEU F N 1
ATOM 9179 C CA . LEU F 1 176 ? 5.343 27.662 31.913 1.00 32.58 174 LEU F CA 1
ATOM 9180 C C . LEU F 1 176 ? 5.006 28.559 33.103 1.00 33.37 174 LEU F C 1
ATOM 9181 O O . LEU F 1 176 ? 3.831 28.604 33.539 1.00 33.80 174 LEU F O 1
ATOM 9186 N N . LEU F 1 177 ? 5.926 29.430 33.529 1.00 33.11 175 LEU F N 1
ATOM 9187 C CA . LEU F 1 177 ? 5.690 30.309 34.689 1.00 32.97 175 LEU F CA 1
ATOM 9188 C C . LEU F 1 177 ? 4.612 31.305 34.401 1.00 31.72 175 LEU F C 1
ATOM 9189 O O . LEU F 1 177 ? 3.723 31.582 35.203 1.00 32.46 175 LEU F O 1
ATOM 9194 N N . HIS F 1 178 ? 4.645 31.926 33.227 1.00 33.40 176 HIS F N 1
ATOM 9195 C CA . HIS F 1 178 ? 3.606 32.879 32.824 1.00 33.21 176 HIS F CA 1
ATOM 9196 C C . HIS F 1 178 ? 2.214 32.236 32.924 1.00 34.72 176 HIS F C 1
ATOM 9197 O O . HIS F 1 178 ? 1.271 32.859 33.406 1.00 36.05 176 HIS F O 1
ATOM 9204 N N . ARG F 1 179 ? 2.080 31.007 32.454 1.00 34.64 177 ARG F N 1
ATOM 9205 C CA . ARG F 1 179 ? 0.777 30.315 32.500 1.00 36.06 177 ARG F CA 1
ATOM 9206 C C . ARG F 1 179 ? 0.393 29.936 33.919 1.00 35.90 177 ARG F C 1
ATOM 9207 O O . ARG F 1 179 ? -0.744 30.122 34.366 1.00 34.33 177 ARG F O 1
ATOM 9210 N N . ALA F 1 180 ? 1.370 29.482 34.713 1.00 36.13 178 ALA F N 1
ATOM 9211 C CA . ALA F 1 180 ? 1.110 29.128 36.100 1.00 37.48 178 ALA F CA 1
ATOM 9212 C C . ALA F 1 180 ? 0.694 30.338 36.929 1.00 39.60 178 ALA F C 1
ATOM 9213 O O . ALA F 1 180 ? 0.010 30.133 37.939 1.00 39.44 178 ALA F O 1
ATOM 9215 N N . LEU F 1 181 ? 1.013 31.556 36.507 1.00 41.39 179 LEU F N 1
ATOM 9216 C CA . LEU F 1 181 ? 0.662 32.765 37.213 1.00 42.92 179 LEU F CA 1
ATOM 9217 C C . LEU F 1 181 ? -0.559 33.474 36.678 1.00 45.88 179 LEU F C 1
ATOM 9218 O O . LEU F 1 181 ? -0.927 34.567 37.174 1.00 46.27 179 LEU F O 1
ATOM 9223 N N . ALA F 1 182 ? -1.276 32.868 35.728 1.00 46.88 180 ALA F N 1
ATOM 9224 C CA . ALA F 1 182 ? -2.493 33.533 35.235 1.00 50.05 180 ALA F CA 1
ATOM 9225 C C . ALA F 1 182 ? -3.623 33.366 36.259 1.00 51.20 180 ALA F C 1
ATOM 9226 O O . ALA F 1 182 ? -4.582 34.140 36.238 1.00 53.69 180 ALA F O 1
ATOM 9228 N N . GLY F 1 188 ? -4.828 30.700 46.565 1.00 64.84 186 GLY F N 1
ATOM 9229 C CA . GLY F 1 188 ? -3.968 30.487 47.728 1.00 62.63 186 GLY F CA 1
ATOM 9230 C C . GLY F 1 188 ? -2.575 30.011 47.327 1.00 62.05 186 GLY F C 1
ATOM 9231 O O . GLY F 1 188 ? -2.184 28.870 47.612 1.00 62.01 186 GLY F O 1
ATOM 9232 N N . ILE F 1 189 ? -1.788 30.906 46.731 1.00 59.64 187 ILE F N 1
ATOM 9233 C CA . ILE F 1 189 ? -0.431 30.574 46.290 1.00 57.26 187 ILE F CA 1
ATOM 9234 C C . ILE F 1 189 ? 0.635 31.171 47.181 1.00 54.91 187 ILE F C 1
ATOM 9235 O O . ILE F 1 189 ? 0.433 32.222 47.807 1.00 55.46 187 ILE F O 1
ATOM 9240 N N . THR F 1 190 ? 1.775 30.474 47.320 1.00 50.31 188 THR F N 1
ATOM 9241 C CA . THR F 1 190 ? 2.886 31.000 48.116 1.00 45.25 188 THR F CA 1
ATOM 9242 C C . THR F 1 190 ? 4.088 31.285 47.223 1.00 42.49 188 THR F C 1
ATOM 9243 O O . THR F 1 190 ? 4.157 32.343 46.573 1.00 43.05 188 THR F O 1
ATOM 9247 N N . ASP F 1 191 ? 5.015 30.345 47.060 1.00 38.12 189 ASP F N 1
ATOM 9248 C CA . ASP F 1 191 ? 6.159 30.550 46.175 1.00 35.42 189 ASP F CA 1
ATOM 9249 C C . ASP F 1 191 ? 5.816 30.164 44.736 1.00 35.33 189 ASP F C 1
ATOM 9250 O O . ASP F 1 191 ? 4.720 29.606 44.501 1.00 36.47 189 ASP F O 1
ATOM 9255 N N . GLU F 1 192 ? 6.679 30.466 43.787 1.00 33.19 190 GLU F N 1
ATOM 9256 C CA . GLU F 1 192 ? 6.444 30.191 42.366 1.00 33.97 190 GLU F CA 1
ATOM 9257 C C . GLU F 1 192 ? 6.231 28.691 42.129 1.00 31.74 190 GLU F C 1
ATOM 9258 O O . GLU F 1 192 ? 5.363 28.309 41.347 1.00 31.70 190 GLU F O 1
ATOM 9264 N N . ALA F 1 193 ? 6.999 27.855 42.837 1.00 28.39 191 ALA F N 1
ATOM 9265 C CA . ALA F 1 193 ? 6.773 26.418 42.724 1.00 28.19 191 ALA F CA 1
ATOM 9266 C C . ALA F 1 193 ? 5.344 25.993 43.010 1.00 28.12 191 ALA F C 1
ATOM 9267 O O . ALA F 1 193 ? 4.850 25.030 42.409 1.00 27.78 191 ALA F O 1
ATOM 9269 N N . SER F 1 194 ? 4.617 26.630 43.952 1.00 29.91 192 SER F N 1
ATOM 9270 C CA . SER F 1 194 ? 3.273 26.179 44.294 1.00 30.23 192 SER F CA 1
ATOM 9271 C C . SER F 1 194 ? 2.289 26.514 43.181 1.00 30.74 192 SER F C 1
ATOM 9272 O O . SER F 1 194 ? 1.270 25.840 43.052 1.00 31.28 192 SER F O 1
ATOM 9275 N N . ALA F 1 195 ? 2.592 27.552 42.429 1.00 30.64 193 ALA F N 1
ATOM 9276 C CA . ALA F 1 195 ? 1.746 27.920 41.287 1.00 31.21 193 ALA F CA 1
ATOM 9277 C C . ALA F 1 195 ? 1.896 26.896 40.163 1.00 29.77 193 ALA F C 1
ATOM 9278 O O . ALA F 1 195 ? 0.907 26.543 39.510 1.00 31.24 193 ALA F O 1
ATOM 9280 N N . VAL F 1 196 ? 3.060 26.322 40.000 1.00 31.07 194 VAL F N 1
ATOM 9281 C CA . VAL F 1 196 ? 3.362 25.353 38.933 1.00 33.05 194 VAL F CA 1
ATOM 9282 C C . VAL F 1 196 ? 2.819 23.988 39.306 1.00 34.84 194 VAL F C 1
ATOM 9283 O O . VAL F 1 196 ? 2.251 23.274 38.489 1.00 34.69 194 VAL F O 1
ATOM 9287 N N . GLU F 1 197 ? 2.956 23.630 40.598 1.00 35.71 195 GLU F N 1
ATOM 9288 C CA . GLU F 1 197 ? 2.435 22.404 41.161 1.00 33.79 195 GLU F CA 1
ATOM 9289 C C . GLU F 1 197 ? 0.936 22.259 40.879 1.00 32.93 195 GLU F C 1
ATOM 9290 O O . GLU F 1 197 ? 0.456 21.170 40.569 1.00 32.43 195 GLU F O 1
ATOM 9296 N N . LYS F 1 198 ? 0.184 23.353 40.935 1.00 32.31 196 LYS F N 1
ATOM 9297 C CA . LYS F 1 198 ? -1.233 23.309 40.629 1.00 35.30 196 LYS F CA 1
ATOM 9298 C C . LYS F 1 198 ? -1.557 22.895 39.196 1.00 37.12 196 LYS F C 1
ATOM 9299 O O . LYS F 1 198 ? -2.702 22.507 38.914 1.00 37.96 196 LYS F O 1
ATOM 9305 N N . LEU F 1 199 ? -0.618 23.022 38.274 1.00 36.95 197 LEU F N 1
ATOM 9306 C CA . LEU F 1 199 ? -0.784 22.649 36.877 1.00 35.41 197 LEU F CA 1
ATOM 9307 C C . LEU F 1 199 ? -0.619 21.145 36.699 1.00 35.34 197 LEU F C 1
ATOM 9308 O O . LEU F 1 199 ? -0.830 20.651 35.578 1.00 37.90 197 LEU F O 1
ATOM 9313 N N . GLY F 1 200 ? -0.239 20.421 37.736 1.00 32.21 198 GLY F N 1
ATOM 9314 C CA . GLY F 1 200 ? 0.023 19.004 37.733 1.00 27.47 198 GLY F CA 1
ATOM 9315 C C . GLY F 1 200 ? 1.489 18.743 37.376 1.00 29.12 198 GLY F C 1
ATOM 9316 O O . GLY F 1 200 ? 1.890 17.644 37.002 1.00 27.93 198 GLY F O 1
ATOM 9317 N N . VAL F 1 201 ? 2.324 19.778 37.507 1.00 29.31 199 VAL F N 1
ATOM 9318 C CA . VAL F 1 201 ? 3.759 19.604 37.191 1.00 29.99 199 VAL F CA 1
ATOM 9319 C C . VAL F 1 201 ? 4.559 19.512 38.476 1.00 30.40 199 VAL F C 1
ATOM 9320 O O . VAL F 1 201 ? 4.370 20.343 39.383 1.00 31.92 199 VAL F O 1
ATOM 9324 N N . ARG F 1 202 ? 5.522 18.613 38.576 1.00 30.46 200 ARG F N 1
ATOM 9325 C CA . ARG F 1 202 ? 6.330 18.419 39.759 1.00 29.77 200 ARG F CA 1
ATOM 9326 C C . ARG F 1 202 ? 7.787 18.854 39.584 1.00 30.46 200 ARG F C 1
ATOM 9327 O O . ARG F 1 202 ? 8.656 18.118 39.076 1.00 28.58 200 ARG F O 1
ATOM 9335 N N . PRO F 1 203 ? 8.153 20.006 40.189 1.00 27.17 201 PRO F N 1
ATOM 9336 C CA . PRO F 1 203 ? 9.486 20.537 40.082 1.00 26.06 201 PRO F CA 1
ATOM 9337 C C . PRO F 1 203 ? 10.494 19.746 40.869 1.00 28.04 201 PRO F C 1
ATOM 9338 O O . PRO F 1 203 ? 10.171 19.132 41.893 1.00 30.19 201 PRO F O 1
ATOM 9342 N N . LEU F 1 204 ? 11.766 19.711 40.508 1.00 28.44 202 LEU F N 1
ATOM 9343 C CA . LEU F 1 204 ? 12.782 18.988 41.250 1.00 27.80 202 LEU F CA 1
ATOM 9344 C C . LEU F 1 204 ? 13.210 19.789 42.482 1.00 31.16 202 LEU F C 1
ATOM 9345 O O . LEU F 1 204 ? 13.015 20.994 42.599 1.00 30.33 202 LEU F O 1
ATOM 9350 N N . LEU F 1 205 ? 13.790 19.087 43.463 1.00 31.97 203 LEU F N 1
ATOM 9351 C CA . LEU F 1 205 ? 14.303 19.718 44.670 1.00 32.35 203 LEU F CA 1
ATOM 9352 C C . LEU F 1 205 ? 15.832 19.630 44.608 1.00 30.84 203 LEU F C 1
ATOM 9353 O O . LEU F 1 205 ? 16.326 18.515 44.597 1.00 31.14 203 LEU F O 1
ATOM 9358 N N . ILE F 1 206 ? 16.511 20.759 44.495 1.00 31.77 204 ILE F N 1
ATOM 9359 C CA . ILE F 1 206 ? 17.993 20.750 44.401 1.00 30.37 204 ILE F CA 1
ATOM 9360 C C . ILE F 1 206 ? 18.635 21.232 45.668 1.00 27.75 204 ILE F C 1
ATOM 9361 O O . ILE F 1 206 ? 18.237 22.218 46.300 1.00 27.58 204 ILE F O 1
ATOM 9366 N N . GLN F 1 207 ? 19.736 20.630 46.086 1.00 30.73 205 GLN F N 1
ATOM 9367 C CA . GLN F 1 207 ? 20.350 21.010 47.376 1.00 32.39 205 GLN F CA 1
ATOM 9368 C C . GLN F 1 207 ? 20.709 22.484 47.450 1.00 34.39 205 GLN F C 1
ATOM 9369 O O . GLN F 1 207 ? 21.482 23.012 46.628 1.00 35.06 205 GLN F O 1
ATOM 9375 N N . GLY F 1 208 ? 20.249 23.135 48.520 1.00 34.35 206 GLY F N 1
ATOM 9376 C CA . GLY F 1 208 ? 20.480 24.566 48.747 1.00 32.61 206 GLY F CA 1
ATOM 9377 C C . GLY F 1 208 ? 21.630 24.752 49.717 1.00 33.12 206 GLY F C 1
ATOM 9378 O O . GLY F 1 208 ? 22.573 23.952 49.722 1.00 33.48 206 GLY F O 1
ATOM 9379 N N . ASP F 1 209 ? 21.479 25.704 50.647 1.00 34.35 207 ASP F N 1
ATOM 9380 C CA . ASP F 1 209 ? 22.550 25.908 51.634 1.00 33.57 207 ASP F CA 1
ATOM 9381 C C . ASP F 1 209 ? 22.102 26.784 52.798 1.00 35.45 207 ASP F C 1
ATOM 9382 O O . ASP F 1 209 ? 21.440 27.808 52.612 1.00 34.18 207 ASP F O 1
ATOM 9387 N N . ALA F 1 210 ? 22.627 26.505 53.989 1.00 35.05 208 ALA F N 1
ATOM 9388 C CA . ALA F 1 210 ? 22.378 27.274 55.197 1.00 37.26 208 ALA F CA 1
ATOM 9389 C C . ALA F 1 210 ? 22.809 28.716 55.110 1.00 37.08 208 ALA F C 1
ATOM 9390 O O . ALA F 1 210 ? 22.269 29.652 55.709 1.00 37.70 208 ALA F O 1
ATOM 9392 N N . ARG F 1 211 ? 23.781 29.005 54.229 1.00 38.28 209 ARG F N 1
ATOM 9393 C CA . ARG F 1 211 ? 24.219 30.378 54.016 1.00 37.32 209 ARG F CA 1
ATOM 9394 C C . ARG F 1 211 ? 23.216 31.144 53.181 1.00 37.77 209 ARG F C 1
ATOM 9395 O O . ARG F 1 211 ? 23.214 32.379 53.245 1.00 39.60 209 ARG F O 1
ATOM 9403 N N . ASN F 1 212 ? 22.253 30.441 52.565 1.00 35.63 210 ASN F N 1
ATOM 9404 C CA . ASN F 1 212 ? 21.274 31.101 51.704 1.00 35.50 210 ASN F CA 1
ATOM 9405 C C . ASN F 1 212 ? 20.037 31.558 52.415 1.00 37.25 210 ASN F C 1
ATOM 9406 O O . ASN F 1 212 ? 18.888 31.475 51.898 1.00 37.51 210 ASN F O 1
ATOM 9411 N N . LEU F 1 213 ? 20.210 32.309 53.522 1.00 37.70 211 LEU F N 1
ATOM 9412 C CA . LEU F 1 213 ? 19.083 32.774 54.304 1.00 37.54 211 LEU F CA 1
ATOM 9413 C C . LEU F 1 213 ? 18.576 34.142 53.913 1.00 37.75 211 LEU F C 1
ATOM 9414 O O . LEU F 1 213 ? 19.317 34.968 53.409 1.00 37.91 211 LEU F O 1
ATOM 9416 N N . LYS F 1 214 ? 17.303 34.405 54.170 1.00 39.49 212 LYS F N 1
ATOM 9417 C CA . LYS F 1 214 ? 16.668 35.699 53.970 1.00 41.80 212 LYS F CA 1
ATOM 9418 C C . LYS F 1 214 ? 16.892 36.597 55.199 1.00 45.15 212 LYS F C 1
ATOM 9419 O O . LYS F 1 214 ? 16.810 36.184 56.367 1.00 45.31 212 LYS F O 1
ATOM 9425 N N . LEU F 1 215 ? 17.358 37.823 54.984 1.00 46.12 213 LEU F N 1
ATOM 9426 C CA . LEU F 1 215 ? 17.543 38.772 56.072 1.00 46.23 213 LEU F CA 1
ATOM 9427 C C . LEU F 1 215 ? 16.265 39.612 56.241 1.00 47.30 213 LEU F C 1
ATOM 9428 O O . LEU F 1 215 ? 15.962 40.470 55.420 1.00 45.87 213 LEU F O 1
ATOM 9433 N N . THR F 1 216 ? 15.482 39.295 57.261 1.00 48.18 214 THR F N 1
ATOM 9434 C CA . THR F 1 216 ? 14.237 39.990 57.543 1.00 49.30 214 THR F CA 1
ATOM 9435 C C . THR F 1 216 ? 14.209 40.517 58.976 1.00 50.19 214 THR F C 1
ATOM 9436 O O . THR F 1 216 ? 13.398 41.369 59.354 1.00 51.21 214 THR F O 1
ATOM 9440 N N . GLN F 1 217 ? 15.164 40.091 59.808 1.00 50.73 215 GLN F N 1
ATOM 9441 C CA . GLN F 1 217 ? 15.176 40.543 61.200 1.00 50.54 215 GLN F CA 1
ATOM 9442 C C . GLN F 1 217 ? 16.540 40.891 61.749 1.00 49.09 215 GLN F C 1
ATOM 9443 O O . GLN F 1 217 ? 17.554 40.220 61.517 1.00 47.22 215 GLN F O 1
ATOM 9449 N N . PRO F 1 218 ? 16.563 41.895 62.639 1.00 49.05 216 PRO F N 1
ATOM 9450 C CA . PRO F 1 218 ? 17.767 42.381 63.296 1.00 48.63 216 PRO F CA 1
ATOM 9451 C C . PRO F 1 218 ? 18.690 41.306 63.805 1.00 48.03 216 PRO F C 1
ATOM 9452 O O . PRO F 1 218 ? 19.901 41.331 63.584 1.00 48.18 216 PRO F O 1
ATOM 9456 N N . GLN F 1 219 ? 18.157 40.263 64.431 1.00 48.81 217 GLN F N 1
ATOM 9457 C CA . GLN F 1 219 ? 18.960 39.158 64.954 1.00 49.64 217 GLN F CA 1
ATOM 9458 C C . GLN F 1 219 ? 19.883 38.554 63.919 1.00 50.81 217 GLN F C 1
ATOM 9459 O O . GLN F 1 219 ? 20.974 38.038 64.225 1.00 50.87 217 GLN F O 1
ATOM 9465 N N . ASP F 1 220 ? 19.506 38.590 62.636 1.00 51.88 218 ASP F N 1
ATOM 9466 C CA . ASP F 1 220 ? 20.306 38.008 61.580 1.00 54.13 218 ASP F CA 1
ATOM 9467 C C . ASP F 1 220 ? 21.319 38.893 60.890 1.00 53.61 218 ASP F C 1
ATOM 9468 O O . ASP F 1 220 ? 22.106 38.359 60.080 1.00 52.95 218 ASP F O 1
ATOM 9473 N N . ALA F 1 221 ? 21.396 40.170 61.223 1.00 53.54 219 ALA F N 1
ATOM 9474 C CA . ALA F 1 221 ? 22.373 41.073 60.617 1.00 54.11 219 ALA F CA 1
ATOM 9475 C C . ALA F 1 221 ? 23.798 40.666 60.943 1.00 53.98 219 ALA F C 1
ATOM 9476 O O . ALA F 1 221 ? 24.726 40.828 60.129 1.00 54.75 219 ALA F O 1
ATOM 9478 N N . TYR F 1 222 ? 24.028 39.993 62.056 1.00 54.82 220 TYR F N 1
ATOM 9479 C CA . TYR F 1 222 ? 25.359 39.552 62.428 1.00 55.06 220 TYR F CA 1
ATOM 9480 C C . TYR F 1 222 ? 25.946 38.524 61.492 1.00 54.45 220 TYR F C 1
ATOM 9481 O O . TYR F 1 222 ? 27.028 38.718 60.921 1.00 54.00 220 TYR F O 1
ATOM 9490 N N . ILE F 1 223 ? 25.306 37.378 61.301 1.00 54.83 221 ILE F N 1
ATOM 9491 C CA . ILE F 1 223 ? 25.797 36.321 60.425 1.00 53.93 221 ILE F CA 1
ATOM 9492 C C . ILE F 1 223 ? 25.881 36.788 58.970 1.00 52.78 221 ILE F C 1
ATOM 9493 O O . ILE F 1 223 ? 26.713 36.323 58.186 1.00 50.07 221 ILE F O 1
ATOM 9498 N N . VAL F 1 224 ? 24.968 37.664 58.564 1.00 52.97 222 VAL F N 1
ATOM 9499 C CA . VAL F 1 224 ? 24.983 38.170 57.187 1.00 56.40 222 VAL F CA 1
ATOM 9500 C C . VAL F 1 224 ? 26.200 39.056 56.959 1.00 57.77 222 VAL F C 1
ATOM 9501 O O . VAL F 1 224 ? 26.948 38.834 56.015 1.00 57.13 222 VAL F O 1
ATOM 9505 N N . ARG F 1 225 ? 26.453 39.963 57.905 1.00 60.29 223 ARG F N 1
ATOM 9506 C CA . ARG F 1 225 ? 27.602 40.862 57.860 1.00 61.38 223 ARG F CA 1
ATOM 9507 C C . ARG F 1 225 ? 28.893 40.056 57.813 1.00 60.89 223 ARG F C 1
ATOM 9508 O O . ARG F 1 225 ? 29.776 40.390 57.026 1.00 61.51 223 ARG F O 1
ATOM 9516 N N . LEU F 1 226 ? 28.937 38.929 58.514 1.00 59.83 224 LEU F N 1
ATOM 9517 C CA . LEU F 1 226 ? 30.094 38.053 58.535 1.00 59.00 224 LEU F CA 1
ATOM 9518 C C . LEU F 1 226 ? 30.285 37.262 57.257 1.00 59.83 224 LEU F C 1
ATOM 9519 O O . LEU F 1 226 ? 31.419 36.940 56.870 1.00 60.10 224 LEU F O 1
ATOM 9524 N N . LEU F 1 227 ? 29.183 36.894 56.586 1.00 59.35 225 LEU F N 1
ATOM 9525 C CA . LEU F 1 227 ? 29.297 36.098 55.364 1.00 58.06 225 LEU F CA 1
ATOM 9526 C C . LEU F 1 227 ? 29.688 36.917 54.146 1.00 58.27 225 LEU F C 1
ATOM 9527 O O . LEU F 1 227 ? 30.373 36.403 53.256 1.00 57.01 225 LEU F O 1
ATOM 9532 N N . LEU F 1 228 ? 29.289 38.176 54.115 1.00 58.90 226 LEU F N 1
ATOM 9533 C CA . LEU F 1 228 ? 29.557 39.103 53.043 1.00 60.92 226 LEU F CA 1
ATOM 9534 C C . LEU F 1 228 ? 31.013 39.530 52.975 1.00 62.63 226 LEU F C 1
ATOM 9535 O O . LEU F 1 228 ? 31.404 40.338 52.131 1.00 62.85 226 LEU F O 1
ATOM 9540 N N . ASP F 1 229 ? 31.810 39.107 53.948 1.00 64.59 227 ASP F N 1
ATOM 9541 C CA . ASP F 1 229 ? 33.229 39.428 54.027 1.00 66.23 227 ASP F CA 1
ATOM 9542 C C . ASP F 1 229 ? 34.091 38.220 53.686 1.00 66.85 227 ASP F C 1
ATOM 9543 O O . ASP F 1 229 ? 34.416 37.381 54.521 1.00 68.66 227 ASP F O 1
#

Solvent-accessible surface area: 55436 Å² total; per-residue (Å²): 179,52,74,17,0,0,0,0,13,8,65,179,140,29,44,57,78,9,59,104,91,9,1,1,28,32,1,0,8,18,2,78,171,26,181,42,19,86,34,2,0,1,0,1,24,86,139,29,115,62,1,83,141,3,60,112,58,34,111,145,1,102,22,25,99,42,15,22,176,63,100,56,50,6,1,98,45,0,2,38,81,0,41,156,61,54,50,3,50,119,50,5,2,0,0,0,1,17,13,22,12,2,17,6,13,58,128,1,0,42,65,0,20,140,85,0,7,42,6,11,13,2,0,0,0,0,35,62,6,82,40,21,0,0,110,24,117,112,36,50,2,37,34,51,27,104,102,75,41,3,49,26,6,15,9,0,3,0,0,21,0,8,19,0,77,151,3,30,70,115,107,91,85,19,10,0,7,1,0,37,126,79,54,6,69,0,35,14,2,70,0,8,36,74,0,34,72,30,90,87,115,26,20,30,54,6,0,128,44,25,44,154,225,185,119,75,17,1,0,0,0,11,10,64,190,35,56,67,117,14,56,102,75,2,2,1,34,24,0,0,8,23,1,70,160,25,178,41,19,85,34,1,0,1,0,1,27,87,138,30,108,61,1,80,143,2,60,118,54,38,115,144,3,102,24,27,96,42,17,20,173,85,97,54,58,4,2,98,45,0,1,38,86,0,40,151,64,58,44,5,55,100,74,7,9,0,0,0,0,14,10,14,12,5,14,4,13,63,136,1,0,44,78,0,20,122,80,0,6,100,26,77,47,1,0,0,0,0,29,62,5,76,37,19,0,0,100,22,121,68,33,7,2,39,36,57,31,106,98,82,41,4,53,30,6,13,10,0,2,1,0,44,0,2,29,0,82,152,8,28,66,108,196,53,68,58,91,21,11,0,6,4,0,36,116,82,70,39,96,0,42,18,2,83,3,21,35,87,0,34,82,21,89,75,115,44,11,31,108,7,5,114,35,48,73,138,177,167,85,125,73,20,1,0,1,0,11,8,32,112,156,134,25,52,48,105,10,45,115,24,4,1,1,36,54,0,0,13,14,2,84,171,29,182,46,19,84,32,5,0,1,1,0,20,92,152,24,109,67,1,70,129,4,56,114,60,36,106,152,2,106,22,23,97,46,16,19,168,74,99,45,49,4,2,93,52,0,0,36,80,0,39,119,70,59,46,6,57,103,71,7,9,0,0,0,0,16,13,12,8,3,14,6,13,57,129,1,0,41,73,0,22,129,92,0,7,120,24,74,50,2,0,0,0,0,26,59,10,76,30,22,0,0,107,24,87,103,43,35,2,27,41,52,30,102,86,68,43,4,47,23,6,12,11,0,3,1,0,45,0,6,26,0,79,147,6,18,71,128,116,92,20,8,0,12,1,0,38,161,82,64,36,92,0,46,16,2,65,0,9,38,72,0,34,86,19,97,72,123,49,11,34,112,9,0,134,51,19,61,149,144,26,17,0,0,0,0,14,4,53,173,34,36,52,72,116,15,45,102,84,2,0,1,31,30,0,0,10,16,1,71,168,29,176,39,16,53,2,0,0,0,1,1,33,79,132,28,115,64,0,56,152,3,10,85,52,35,34,47,0,17,22,22,85,54,16,20,169,81,81,28,60,0,0,99,43,0,1,37,77,0,38,145,43,12,1,6,40,54,8,3,5,0,0,0,0,15,12,11,11,4,15,5,13,70,129,0,0,45,60,0,20,131,92,1,10,131,27,32,19,2,0,0,0,0,31,61,6,75,34,19,1,0,100,27,122,96,45,54,1,32,39,52,30,112,89,77,40,4,51,21,5,10,8,0,3,1,0,25,0,7,8,0,76,74,11,14,70,144,122,58,85,17,3,0,8,1,0,35,142,54,12,4,33,0,41,20,5,64,0,8,37,62,0,36,79,13,82,74,127,45,12,46,96,9,4,126,41,21,61,140,172,149,104,121,76,18,1,0,0,0,12,9,36,110,187,90,31,40,46,114,12,48,98,83,4,3,1,35,19,0,0,12,12,1,73,168,28,180,42,19,84,33,1,0,1,0,1,9,86,140,28,116,55,1,80,145,3,59,108,62,32,111,145,2,104,25,24,96,38,18,17,173,80,101,58,58,3,2,96,51,0,1,36,82,0,42,152,61,60,47,5,58,116,70,10,7,0,1,0,0,14,11,21,10,4,13,5,13,62,136,1,0,42,69,0,19,120,93,1,6,108,24,73,58,1,0,0,0,0,31,63,9,77,26,23,0,0,98,23,116,106,37,61,3,33,38,50,33,108,81,73,43,6,46,23,6,12,10,0,3,1,0,43,0,12,37,0,79,76,19,38,111,110,104,22,10,0,6,10,0,36,148,86,67,39,95,0,45,17,2,57,0,5,60,61,0,35,87,32,92,78,124,55,14,39,113,9,1,125,46,26,50,148,252,114,23,19,0,0,0,0,12,9,62,79,65,93,115,13,60,101,85,2,4,3,25,25,0,0,12,14,0,65,178,24,173,39,18,53,2,0,0,3,0,1,26,79,134,26,120,78,2,42,48,6,6,58,58,38,23,49,0,17,25,21,76,52,12,19,171,79,94,39,50,5,1,93,53,0,0,38,75,0,39,153,43,28,3,4,54,116,71,5,8,0,0,0,0,16,13,17,10,3,15,5,13,65,133,1,0,44,63,0,20,130,95,0,7,116,25,75,59,1,0,0,0,0,32,61,7,77,28,24,1,0,105,20,117,109,39,56,1,37,43,51,35,104,91,74,41,6,48,18,6,10,9,0,2,1,0,46,0,16,37,0,83,80,11,13,120,120,74,90,18,7,0,6,1,0,36,130,84,69,40,103,0,46,16,3,60,0,6,53,58,0,47,86,32,96,79,125,59,20,45,107,20,9,123,48,33,52,140

Organism: Neisseria gonorrhoeae (strain ATCC 700825 / FA 1090) (NCBI:txid242231)

Secondary structure (DSSP, 8-state):
---EEEEEE----S--EETTEEHHHHHHHHHHT-TT--EEEEE--TT-STHHHHHHH-TTSEEE----SSHHHHHHHHHHHHHHHSSS-TTSEEEE--TT-TT--HHHHHHHHHHHTT-TT-EEEEEE--SPEEEESSSBEEEEEP-TTEEEEEEEEEEEHHHHHHHHH----SHHHHHHTTT---EEEE--TT-----SHHHHHHHHHH--/-PPPEEEEEE-------BTTB-HHHHHHHHHHT-TT--EEEEE--TT--HHHHHHHH-TTSEEE----SSHHHHHHHHHHHHHHHTSS-TTSEEEE--TT-TT--HHHHHHHHHHHTTSTT-EEEEEE--SPEEEESSSBEEEEEP-TTEEEEEEEEEEEHHHHHHHT-------SHHHHHHTTT---EEEE--TT-----SHHHHHHHHHHH-/--PPPEEEEEE-----S--B-SSSBHHHHHHHHHHT-TT--EEEEE--TT-STHHHHHHH-TTSEEE----SSHHHHHHHHHHHHHHHTSS-TTSEEEE--TT-TT--HHHHHHHHHHHTT-TT-EEEEEE--SPEEEESSSBEEEEE--TTEEEEEEEEEEEHHHHHHHTT---SHHHHHHTTT---EEEE--TT-----SHHHHHHHHHHH-/--EEEEEEE--GGG-EETTEEHHHHHHHHHHT-TT--EEEEEE-TT-SSHHHHHHH-TTSEEE----SSHHHHHHHHHHHHHHTSSS-TTSEEEE--TT-TT--HHHHHHHHHHHTT-TT-EEEEEE--SPEEEESSSBEEEEE--TTEEEEEEEEEEEHHHHHHHT-----SHHHHHHTTT---EEEE--TT-----SHHHHHHHHHHH-/--PPPEEEEEE-----S--EETTEEHHHHHHHHHHT-TT--EEEEE--TT-STHHHHHHH-TTSEEE----SSHHHHHHHHHHHHHHTSSS-TTSEEEE--TT-TT--HHHHHHHHHHHTT-TT-EEEEEE--S-EEEESSSBEEEEE--TTEEEEEEEEEEEHHHHHHHH---SHHHHHHTTT---EEEE--TT-----SGGGHHHHHHHH-/---EEEEEE-----EETTEEHHHHHHHHHHT-TT--EEEEE--TT-SSHHHHHHH-TTSEEE----SSHHHHHHHHHHHHHHTTSS-TTSEEEE--TT-TT--HHHHHHHHHHHTT-TT-EEEEEE--SPEEEESSSBEEEEE--TTEEEEEEEEEEEHHHHHHHT----SHHHHHHTTT---EEEE--TT-----SGGGHHHHHHHT-

Nearest PDB structures (foldseek):
  1vgw-assembly2_C  TM=1.005E+00  e=1.864E-47  Neisseria gonorrhoeae
  1vgw-assembly3_E  TM=9.999E-01  e=6.452E-44  Neisseria gonorrhoeae
  1vgz-assembly1_A  TM=9.881E-01  e=2.352E-43  Neisseria gonorrhoeae
  1vgz-assembly1_B  TM=9.973E-01  e=7.534E-43  Neisseria gonorrhoeae
  1vgw-assembly3_F  TM=9.899E-01  e=2.262E-42  Neisseria gonorrhoeae

Foldseek 3Di:
DAAEEEEEECLVFQQDDFDHGGLLLLQVVLQVPAPRHPAYEYEHAPPDDCQVVSCVVPVRHHYHHPADDDSLRRVLVVLVCCDVVVVHDQQHKYWYAYSQLSQFDSVQVVQQCVVQVPPQQHAFEKAQDDDWAFDDDPNDTPGTDDSPPPIGTHGGTMHRSNLQNVLSVPVDDDSSRSSVVVVGDHYYHHGDPSRDGPDDDVVVVSVSVSVD/DDFAAEEEEEVLVQQPDFDHGGNLLLQVVLQVPQPRHDAYEYEHAQPDDCLVVSCVVPVRHHYHHPHDPDSLRRVLVVLVCCDVVPVHDQFHKYFYAYSFQNQFDSVQVVQQCVVQVPDQLWEFAKAQDDDWAFDDDPPDGPGTDDRVPHIGTHGRTMHGSNLQNVQSPDVPPADDSQRSSVVVVGHHYYHHTDPSSDGPDDPVNVVSVSVVVD/DDDAAEEEEEECEAPDQQDCFDNGGLQLLQVVLLVPQPRHDAYEYEYAQVDPCVVVSCVVPVRHHYHHDADNDSLRRVLVVLVCCPVVVVHDQFHKYFYAYSQQNQFDSVQVVQQCVPQVPPQLWEFAKAQDDDWAFDDDPNDGPDTDDSVPPIGTHGGTMHGSNLQNVLSVDDDDSNGSSVVVVGDHYYHHGDPSRDGDDDPVCSVSVSVSVD/DAEEEEEEDLPQLQPDFPHGGLQLLQVVLQVPAPRHDAYEYEYAQVDPCLVVSCVVPVGHHYHHPHDDDSLVRVLVVLVVCPVVVVADQQHKYFYAYSQQSLFDSVQVVQQCVPFVPPQLFAFAKAQDDDWAFDDDDNDGPGTDDSVPPIGTHTRTMHRSNLQNVLSVDVDDDSNSSSVVVVGDHYYTHGDPSRDGDDDPVCSVVVSVSVD/DDDFAEEEEEEDEDLDQQDDQPHGGLQLLQVVLLVVAPRHDAYEYEYAQVDDCLVVSCVVCVRYHYHHDADPDSLRRVLVVLVCCDVVPVHDQFHKYFYAYSQLSQFDSVQVVQQCVPQVPPQLFAFAKAQDPDFAFDDDPNDGPDTDDRPPHIGTHTRTMHGSNLQNVLSCPDDSQRSSVVVVGDHYYTHGDPSRDGPNDPVCSVVVSVSVD/DAAEEEEEEDCAQDDFDHGTLLLLQVVLQVPAPRHDAYEYEHAQPDDCQVVSCVVPVRYHYHHLADDDSLRSVLRVLVCCVVVVVHDQQHKYFYAYSQQNLFDSVQVVQQCVVQVPPQLGEFAKAQDPDFAFDDDPNDGPDTDDRPPHIGTHTGTMHGSNLQNVLSVVDDDSQRSSVVVVGDHYYHHGDPSRDGPDDPVPPVVVSVSSD

B-factor: mean 44.23, std 14.74, range [12.06, 95.72]

InterPro domains:
  IPR001228 2-C-methyl-D-erythritol 4-phosphate cytidylyltransferase [MF_00108] (4-226)
  IPR001228 2-C-methyl-D-erythritol 4-phosphate cytidylyltransferase [TIGR00453] (7-225)
  IPR018294 4-diphosphocytidyl-2C-methyl-D-erythritol synthase, conserved site [PS01295] (105-112)
  IPR029044 Nucleotide-diphospho-sugar transferases [G3DSA:3.90.550.10] (1-229)
  IPR029044 Nucleotide-diphospho-sugar transferases [SSF53448] (5-227)
  IPR034683 Cytidylyltransferase IspD/TarI [PF01128] (6-223)
  IPR034683 Cytidylyltransferase IspD/TarI [cd02516] (5-221)
  IPR050088 IspD/TarI cytidylyltransferase, baterial-type [PTHR32125] (2-227)